Protein AF-A0A938YTW8-F1 (afdb_monomer)

Secondary structure (DSSP, 8-state):
------EEEEEETTEEEEEETTEEEEEEEPPTT-PPPTT----SS-----TT-----------------SS---HHHHHHTTSPPSEEEEE--EEE-TTS-EEE---EEEEE------EEEEEES-SS-EE-TT-EEEEEEEEE-TT-PPPEEEEEEEE--EEEEEE--TTS-TTT-TT-EEEEEB---EEEEGGG-SSSS-EEEEE--SSSEEEEEEEEEESEEEEEEEEEES---TT-B-SEEEEESTT-EEEE---GGGEEE---TT-SS---EEE-SSPPPTT-EEEEEEEEETTTTEEEEEEE-TT--EEEEEEPPPP---PPEEEEEEEEESSS-EEEEEEEEEEE----------S-TTSPPPEES-SS-SS-EEEEEEEE-----S-EEEEEEEEE-SS-EEEEE-SSPEEE--SSEEEE-TTPPPPP--S---HHHHHHHHHHHHHHHHHTPPPPPHHHHHHHHHTT--GGGTT-SSPPHHHHHHHHHT--TT-S-TT-TT-TTTTSTT--TT-S---EEEEEETTSTTHHHHHHHHHHHHHH---BSS-TTS--PBPSS-S--EEEESTT-TT-EEEEEEEEESS-SSS-TTT-TT----EEEEEEEEE-SS--STTSEEEEEHHHIIIII---B--SSTTTTEEEEEE-PPPPPTT---TTS-------EEEPPPPP-HHHHHHTT---SS--------TT--S---------PPP-SGGGSS-TTGGG-HHHHHHHTTPEE---EEEEETTTS--EEEEEEEETTEEEEEEEEETTT--EEEEEEEEEEE-SSSS-HHHHHHHHHHHHS----TT--------S--EEEEEE-SSSS-S-TTSPEEEEEETTEEEEE-TTS-EEEE-TTS----EEEE--SPPTT-TT-SS----EEEE-TTTTS--EEEEEEEE---SS-SSB-TTSS-BGGG---EEEETTTEEEEPTT-EEETTTTEEEEEEEEE-

Nearest PDB structures (foldseek):
  7oa8-assembly1_A  TM=3.652E-01  e=2.921E-05  Streptococcus sanguinis
  6lvb-assembly1_A  TM=2.458E-01  e=1.118E-06  Paracoccus sp. SSG05
  8i59-assembly1_B  TM=2.626E-01  e=1.275E-05  Burkholderia sp.
  6lve-assembly1_A  TM=2.028E-01  e=1.782E-06  Paracoccus sp. SSG05
  6lvd-assembly1_C  TM=1.827E-01  e=3.239E-05  Paracoccus sp. SSG05

Sequence (981 aa):
LGEWHHIALVRYGPIIEFYLDCELDGIRTMPTSEKLEPDSEFRIGDRVDSDDGNQHKGWQGYIDAFSFRRYGMEHAEIREFCGLAYGDYFWEVEAEDSNGNSASSGIMNFRLQPNQAPTVHVLSPNEVEKFYFGQEVEINFYVEDPDDNQLTVDINLNKAAKLLFEDDFEDGNFYENPEWVVESQAGGPITIMRSAAKDGEYGLRFEGDGEGYSRIYTPIFTPYVDVFASIKTNNASDDLGGALQLRGDGSLVFGELDMHEGYFKYLCRDNPVGPKLLPLDTLPEDNKWYTFRIRYNEWVGYIEYYLYDENGFLLESHKTPKIYSRLPVDAVRLEMNRSGAEVSWDNIRVFEITDSVEVLDHTSTDSPIIECEDYDFSDLTECSFNWVVPGLVGNDFNITVQAADEVNVASDTSDEFFEITWPGFSLHLADVPVYIKEASFLSGAASIKMVTGYIRESVGYPTKTQYDLDLYARDYLLPANEGSLELDPAAIDAGLGHFDPYDLIVNDQFDEYDSLPDGNPYQGYNFSVESFSYADENALNNYMLEIAKWILYPVRKQAWWLDGELVERPNTPSIIPLYGSYGHWAVVNGFVADASPVPDPLENPWETVPVTIYGFWITDPADNGVGQHVYVTADDARSTYFRPVESPDMYCNKYVVISEPPALPPDGSLEGIDIMKSASVKIAEAEPDVANLEFVGIESAEEPAIKAIPDGVIGAAPEISTSGNEKQGWTDLVPVSLAYDQKAVSAFEQAEMSEPLLVQDLGMGQDYYLVPFERSSLTTGVIMLDAEDGHFRQASWLSVPEEFPQVSSDSAIALASESLSPEPTEGLSLEFGLAGNTEASLAWEFGEYSDSPFKPYWVIETGDGSWIATQDGKLYEISESSMSGAEIMEVEGVPPESAGFSNLGRYFEVISPDLDSGSFTAALTFFYSDSNNDGIVDGTAISEEELKAYYFDEALGWVALPNQEVDKEANAIRAVVEGFS

Structure (mmCIF, N/CA/C/O backbone):
data_AF-A0A938YTW8-F1
#
_entry.id   AF-A0A938YTW8-F1
#
loop_
_atom_site.group_PDB
_atom_site.id
_atom_site.type_symbol
_atom_site.label_atom_id
_atom_site.label_alt_id
_atom_site.label_comp_id
_atom_site.label_asym_id
_atom_site.label_entity_id
_atom_site.label_seq_id
_atom_site.pdbx_PDB_ins_code
_atom_site.Cartn_x
_atom_site.Cartn_y
_atom_site.Cartn_z
_atom_site.occupancy
_atom_site.B_iso_or_equiv
_atom_site.auth_seq_id
_atom_site.auth_comp_id
_atom_site.auth_asym_id
_atom_site.auth_atom_id
_atom_site.pdbx_PDB_model_num
ATOM 1 N N . LEU A 1 1 ? 59.109 -7.038 19.654 1.00 50.66 1 LEU A N 1
ATOM 2 C CA . LEU A 1 1 ? 59.690 -6.815 21.011 1.00 50.66 1 LEU A CA 1
ATOM 3 C C . LEU A 1 1 ? 58.630 -7.191 22.036 1.00 50.66 1 LEU A C 1
ATOM 5 O O . LEU A 1 1 ? 57.746 -6.387 22.301 1.00 50.66 1 LEU A O 1
ATOM 9 N N . GLY A 1 2 ? 58.703 -8.425 22.537 1.00 55.72 2 GLY A N 1
ATOM 10 C CA . GLY A 1 2 ? 57.664 -9.064 23.357 1.00 55.72 2 GLY A CA 1
ATOM 11 C C . GLY A 1 2 ? 57.545 -10.578 23.123 1.00 55.72 2 GLY A C 1
ATOM 12 O O . GLY A 1 2 ? 56.889 -11.247 23.907 1.00 55.72 2 GLY A O 1
ATOM 13 N N . GLU A 1 3 ? 58.202 -11.105 22.087 1.00 62.78 3 GLU A N 1
ATOM 14 C CA . GLU A 1 3 ? 58.143 -12.514 21.684 1.00 62.78 3 GLU A CA 1
ATOM 15 C C . GLU A 1 3 ? 59.284 -13.350 22.279 1.00 62.78 3 GLU A C 1
ATOM 17 O O . GLU A 1 3 ? 60.360 -12.833 22.610 1.00 62.78 3 GLU A O 1
ATOM 22 N N . TRP A 1 4 ? 59.028 -14.652 22.421 1.00 70.00 4 TRP A N 1
ATOM 23 C CA . TRP A 1 4 ? 60.027 -15.649 22.790 1.00 70.00 4 TRP A CA 1
ATOM 24 C C . TRP A 1 4 ? 60.760 -16.131 21.545 1.00 70.00 4 TRP A C 1
ATOM 26 O O . TRP A 1 4 ? 60.129 -16.452 20.546 1.00 70.00 4 TRP A O 1
ATOM 36 N N . HIS A 1 5 ? 62.085 -16.225 21.638 1.00 73.56 5 HIS A N 1
ATOM 37 C CA . HIS A 1 5 ? 62.930 -16.676 20.536 1.00 73.56 5 HIS A CA 1
ATOM 38 C C . HIS A 1 5 ? 63.802 -17.857 20.962 1.00 73.56 5 HIS A C 1
ATOM 40 O O . HIS A 1 5 ? 64.310 -17.897 22.090 1.00 73.56 5 HIS A O 1
ATOM 46 N N . HIS A 1 6 ? 64.038 -18.783 20.036 1.00 73.12 6 HIS A N 1
ATOM 47 C CA . HIS A 1 6 ? 64.977 -19.888 20.195 1.00 73.12 6 HIS A CA 1
ATOM 48 C C . HIS A 1 6 ? 66.343 -19.495 19.639 1.00 73.12 6 HIS A C 1
ATOM 50 O O . HIS A 1 6 ? 66.475 -19.097 18.489 1.00 73.12 6 HIS A O 1
ATOM 56 N N . ILE A 1 7 ? 67.398 -19.624 20.444 1.00 76.50 7 ILE A N 1
ATOM 57 C CA . ILE A 1 7 ? 68.755 -19.256 20.025 1.00 76.50 7 ILE A CA 1
ATOM 58 C C . ILE A 1 7 ? 69.679 -20.462 20.168 1.00 76.50 7 ILE A C 1
ATOM 60 O O . ILE A 1 7 ? 69.801 -21.029 21.257 1.00 76.50 7 ILE A O 1
ATOM 64 N N . ALA A 1 8 ? 70.388 -20.820 19.095 1.00 79.25 8 ALA A N 1
ATOM 65 C CA . ALA A 1 8 ? 71.398 -21.876 19.109 1.00 79.25 8 ALA A CA 1
ATOM 66 C C . ALA A 1 8 ? 72.751 -21.402 18.554 1.00 79.25 8 ALA A C 1
ATOM 68 O O . ALA A 1 8 ? 72.852 -20.584 17.647 1.00 79.25 8 ALA A O 1
ATOM 69 N N . LEU A 1 9 ? 73.836 -21.922 19.128 1.00 79.00 9 LEU A N 1
ATOM 70 C CA . LEU A 1 9 ? 75.214 -21.609 18.747 1.00 79.00 9 LEU A CA 1
ATOM 71 C C . LEU A 1 9 ? 75.982 -22.910 18.566 1.00 79.00 9 LEU A C 1
ATOM 73 O O . LEU A 1 9 ? 76.151 -23.669 19.524 1.00 79.00 9 LEU A O 1
ATOM 77 N N . VAL A 1 10 ? 76.488 -23.156 17.361 1.00 79.75 10 VAL A N 1
ATOM 78 C CA . VAL A 1 10 ? 77.169 -24.412 17.032 1.00 79.75 10 VAL A CA 1
ATOM 79 C C . VAL A 1 10 ? 78.565 -24.136 16.505 1.00 79.75 10 VAL A C 1
ATOM 81 O O . VAL A 1 10 ? 78.788 -23.244 15.695 1.00 79.75 10 VAL A O 1
ATOM 84 N N . ARG A 1 11 ? 79.555 -24.883 17.002 1.00 76.19 11 ARG A N 1
ATOM 85 C CA . ARG A 1 11 ? 80.960 -24.661 16.658 1.00 76.19 11 ARG A CA 1
ATOM 86 C C . ARG A 1 11 ? 81.578 -25.856 15.946 1.00 76.19 11 ARG A C 1
ATOM 88 O O . ARG A 1 11 ? 81.717 -26.932 16.525 1.00 76.19 11 ARG A O 1
ATOM 95 N N . TYR A 1 12 ? 82.126 -25.586 14.767 1.00 75.44 12 TYR A N 1
ATOM 96 C CA . TYR A 1 12 ? 82.857 -26.523 13.923 1.00 75.44 12 TYR A CA 1
ATOM 97 C C . TYR A 1 12 ? 84.298 -26.051 13.715 1.00 75.44 12 TYR A C 1
ATOM 99 O O . TYR A 1 12 ? 84.634 -25.325 12.780 1.00 75.44 12 TYR A O 1
ATOM 107 N N . GLY A 1 13 ? 85.194 -26.446 14.622 1.00 75.81 13 GLY A N 1
ATOM 108 C CA . GLY A 1 13 ? 86.604 -26.054 14.549 1.00 75.81 13 GLY A CA 1
ATOM 109 C C . GLY A 1 13 ? 86.794 -24.529 14.687 1.00 75.81 13 GLY A C 1
ATOM 110 O O . GLY A 1 13 ? 86.510 -23.991 15.766 1.00 75.81 13 GLY A O 1
ATOM 111 N N . PRO A 1 14 ? 87.324 -23.817 13.669 1.00 72.94 14 PRO A N 1
ATOM 112 C CA . PRO A 1 14 ? 87.429 -22.359 13.697 1.00 72.94 14 PRO A CA 1
ATOM 113 C C . PRO A 1 14 ? 86.109 -21.650 13.364 1.00 72.94 14 PRO A C 1
ATOM 115 O O . PRO A 1 14 ? 86.043 -20.437 13.526 1.00 72.94 14 PRO A O 1
ATOM 118 N N . ILE A 1 15 ? 85.083 -22.364 12.900 1.00 72.62 15 ILE A N 1
ATOM 119 C CA . ILE A 1 15 ? 83.804 -21.781 12.489 1.00 72.62 15 ILE A CA 1
ATOM 120 C C . ILE A 1 15 ? 82.812 -21.849 13.652 1.00 72.62 15 ILE A C 1
ATOM 122 O O . ILE A 1 15 ? 82.711 -22.877 14.321 1.00 72.62 15 ILE A O 1
ATOM 126 N N . ILE A 1 16 ? 82.104 -20.751 13.897 1.00 79.69 16 ILE A N 1
ATOM 127 C CA . ILE A 1 16 ? 80.934 -20.675 14.773 1.00 79.69 16 ILE A CA 1
ATOM 128 C C . ILE A 1 16 ? 79.746 -20.269 13.913 1.00 79.69 16 ILE A C 1
ATOM 130 O O . ILE A 1 16 ? 79.830 -19.308 13.154 1.00 79.69 16 ILE A O 1
ATOM 134 N N . GLU A 1 17 ? 78.660 -20.997 14.065 1.00 83.69 17 GLU A N 1
ATOM 135 C CA . GLU A 1 17 ? 77.375 -20.780 13.427 1.00 83.69 17 GLU A CA 1
ATOM 136 C C . GLU A 1 17 ? 76.372 -20.335 14.495 1.00 83.69 17 GLU A C 1
ATOM 138 O O . GLU A 1 17 ? 76.339 -20.896 15.594 1.00 83.69 17 GLU A O 1
ATOM 143 N N . PHE A 1 18 ? 75.602 -19.298 14.193 1.00 80.75 18 PHE A N 1
ATOM 144 C CA . PHE A 1 18 ? 74.582 -18.711 15.048 1.00 80.75 18 PHE A CA 1
ATOM 145 C C . PHE A 1 18 ? 73.222 -18.935 14.414 1.00 80.75 18 PHE A C 1
ATOM 147 O O . PHE A 1 18 ? 73.052 -18.678 13.226 1.00 80.75 18 PHE A O 1
ATOM 154 N N . TYR A 1 19 ? 72.289 -19.414 15.221 1.00 80.62 19 TYR A N 1
ATOM 155 C CA . TYR A 1 19 ? 70.944 -19.751 14.818 1.00 80.62 19 TYR A CA 1
ATOM 156 C C . TYR A 1 19 ? 69.947 -18.954 15.657 1.00 80.62 19 TYR A C 1
ATOM 158 O O . TYR A 1 19 ? 70.053 -18.963 16.889 1.00 80.62 19 TYR A O 1
ATOM 166 N N . LEU A 1 20 ? 68.989 -18.307 14.999 1.00 78.94 20 LEU A N 1
ATOM 167 C CA . LEU A 1 20 ? 67.863 -17.604 15.610 1.00 78.94 20 LEU A CA 1
ATOM 168 C C . LEU A 1 20 ? 66.577 -18.206 15.047 1.00 78.94 20 LEU A C 1
ATOM 170 O O . LEU A 1 20 ? 66.474 -18.400 13.841 1.00 78.94 20 LEU A O 1
ATOM 174 N N . ASP A 1 21 ? 65.668 -18.601 15.932 1.00 75.75 21 ASP A N 1
ATOM 175 C CA . ASP A 1 21 ? 64.452 -19.360 15.622 1.00 75.75 21 ASP A CA 1
ATOM 176 C C . ASP A 1 21 ? 64.725 -20.555 14.701 1.00 75.75 21 ASP A C 1
ATOM 178 O O . ASP A 1 21 ? 63.935 -20.967 13.861 1.00 75.75 21 ASP A O 1
ATOM 182 N N . CYS A 1 22 ? 65.899 -21.148 14.939 1.00 75.62 22 CYS A N 1
ATOM 183 C CA . CYS A 1 22 ? 66.367 -22.397 14.349 1.00 75.62 22 CYS A CA 1
ATOM 184 C C . CYS A 1 22 ? 66.718 -22.288 12.858 1.00 75.62 22 CYS A C 1
ATOM 186 O O . CYS A 1 22 ? 67.053 -23.284 12.209 1.00 75.62 22 CYS A O 1
ATOM 188 N N . GLU A 1 23 ? 66.814 -21.053 12.365 1.00 75.44 23 GLU A N 1
ATOM 189 C CA . GLU A 1 23 ? 67.461 -20.701 11.111 1.00 75.44 23 GLU A CA 1
ATOM 190 C C . GLU A 1 23 ? 68.888 -20.216 11.340 1.00 75.44 23 GLU A C 1
ATOM 192 O O . GLU A 1 23 ? 69.189 -19.562 12.334 1.00 75.44 23 GLU A O 1
ATOM 197 N N . LEU A 1 24 ? 69.789 -20.552 10.413 1.00 78.81 24 LEU A N 1
ATOM 198 C CA . LEU A 1 24 ? 71.186 -20.131 10.476 1.00 78.81 24 LEU A CA 1
ATOM 199 C C . LEU A 1 24 ? 71.289 -18.642 10.137 1.00 78.81 24 LEU A C 1
ATOM 201 O O . LEU A 1 24 ? 71.421 -18.262 8.978 1.00 78.81 24 LEU A O 1
ATOM 205 N N . ASP A 1 25 ? 71.272 -17.821 11.172 1.00 81.38 25 ASP A N 1
ATOM 206 C CA . ASP A 1 25 ? 71.318 -16.366 11.085 1.00 81.38 25 ASP A CA 1
ATOM 207 C C . ASP A 1 25 ? 72.744 -15.835 10.816 1.00 81.38 25 ASP A C 1
ATOM 209 O O . ASP A 1 25 ? 72.941 -14.770 10.229 1.00 81.38 25 ASP A O 1
ATOM 213 N N . GLY A 1 26 ? 73.798 -16.597 11.142 1.00 81.50 26 GLY A N 1
ATOM 214 C CA . GLY A 1 26 ? 75.149 -16.175 10.764 1.00 81.50 26 GLY A CA 1
ATOM 215 C C . GLY A 1 26 ? 76.265 -17.193 10.943 1.00 81.50 26 GLY A C 1
ATOM 216 O O . GLY A 1 26 ? 76.226 -18.064 11.803 1.00 81.50 26 GLY A O 1
ATOM 217 N N . ILE A 1 27 ? 77.331 -17.040 10.152 1.00 79.75 27 ILE A N 1
ATOM 218 C CA . ILE A 1 27 ? 78.549 -17.858 10.239 1.00 79.75 27 ILE A CA 1
ATOM 219 C C . ILE A 1 27 ? 79.762 -16.955 10.454 1.00 79.75 27 ILE A C 1
ATOM 221 O O . ILE A 1 27 ? 79.996 -16.005 9.706 1.00 79.75 27 ILE A O 1
ATOM 225 N N . ARG A 1 28 ? 80.605 -17.278 11.437 1.00 76.25 28 ARG A N 1
ATOM 226 C CA . ARG A 1 28 ? 81.841 -16.547 11.730 1.00 76.25 28 ARG A CA 1
ATOM 227 C C . ARG A 1 28 ? 83.038 -17.485 11.797 1.00 76.25 28 ARG A C 1
ATOM 229 O O . ARG A 1 28 ? 83.048 -18.449 12.553 1.00 76.25 28 ARG A O 1
ATOM 236 N N . THR A 1 29 ? 84.087 -17.172 11.036 1.00 69.44 29 THR A N 1
ATOM 237 C CA . THR A 1 29 ? 85.343 -17.941 11.041 1.00 69.44 29 THR A CA 1
ATOM 238 C C . THR A 1 29 ? 86.401 -17.233 11.885 1.00 69.44 29 THR A C 1
ATOM 240 O O . THR A 1 29 ? 86.701 -16.062 11.658 1.00 69.44 29 THR A O 1
ATOM 243 N N . MET A 1 30 ? 86.990 -17.937 12.850 1.00 65.62 30 MET A N 1
ATOM 244 C CA . MET A 1 30 ? 88.043 -17.423 13.725 1.00 65.62 30 MET A CA 1
ATOM 245 C C . MET A 1 30 ? 89.448 -17.716 13.156 1.00 65.62 30 MET A C 1
ATOM 247 O O . MET A 1 30 ? 89.683 -18.816 12.647 1.00 65.62 30 MET A O 1
ATOM 251 N N . PRO A 1 31 ? 90.413 -16.777 13.240 1.00 58.19 31 PRO A N 1
ATOM 252 C CA . PRO A 1 31 ? 91.774 -16.981 12.740 1.00 58.19 31 PRO A CA 1
ATOM 253 C C . PRO A 1 31 ? 92.487 -18.146 13.448 1.00 58.19 31 PRO A C 1
ATOM 255 O O . PRO A 1 31 ? 92.555 -18.212 14.671 1.00 58.19 31 PRO A O 1
ATOM 258 N N . THR A 1 32 ? 93.076 -19.064 12.682 1.00 55.75 32 THR A N 1
ATOM 259 C CA . THR A 1 32 ? 93.592 -20.361 13.169 1.00 55.75 32 THR A CA 1
ATOM 260 C C . THR A 1 32 ? 94.847 -20.305 14.051 1.00 55.75 32 THR A C 1
ATOM 262 O O . THR A 1 32 ? 95.304 -21.351 14.513 1.00 55.75 32 THR A O 1
ATOM 265 N N . SER A 1 33 ? 95.453 -19.136 14.270 1.00 52.72 33 SER A N 1
ATOM 266 C CA . SER A 1 33 ? 96.688 -19.015 15.062 1.00 52.72 33 SER A CA 1
ATOM 267 C C . SER A 1 33 ? 96.473 -18.743 16.548 1.00 52.72 33 SER A C 1
ATOM 269 O O . SER A 1 33 ? 97.432 -18.852 17.309 1.00 52.72 33 SER A O 1
ATOM 271 N N . GLU A 1 34 ? 95.254 -18.447 16.988 1.00 54.00 34 GLU A N 1
ATOM 272 C CA . GLU A 1 34 ? 94.961 -18.295 18.411 1.00 54.00 34 GLU A CA 1
ATOM 273 C C . GLU A 1 34 ? 94.248 -19.549 18.910 1.00 54.00 34 GLU A C 1
ATOM 275 O O . GLU A 1 34 ? 93.067 -19.790 18.664 1.00 54.00 34 GLU A O 1
ATOM 280 N N . LYS A 1 35 ? 95.000 -20.398 19.619 1.00 55.09 35 LYS A N 1
ATOM 281 C CA . LYS A 1 35 ? 94.372 -21.313 20.570 1.00 55.09 35 LYS A CA 1
ATOM 282 C C . LYS A 1 35 ? 93.615 -20.435 21.558 1.00 55.09 35 LYS A C 1
ATOM 284 O O . LYS A 1 35 ? 94.252 -19.641 22.240 1.00 55.09 35 LYS A O 1
ATOM 289 N N . LEU A 1 36 ? 92.296 -20.602 21.619 1.00 54.94 36 LEU A N 1
ATOM 290 C CA . LEU A 1 36 ? 91.480 -20.028 22.685 1.00 54.94 36 LEU A CA 1
ATOM 291 C C . LEU A 1 36 ? 92.138 -20.354 24.016 1.00 54.94 36 LEU A C 1
ATOM 293 O O . LEU A 1 36 ? 92.385 -21.529 24.318 1.00 54.94 36 LEU A O 1
ATOM 297 N N . GLU A 1 37 ? 92.470 -19.311 24.766 1.00 54.31 37 GLU A N 1
ATOM 298 C CA . GLU A 1 37 ? 92.969 -19.509 26.110 1.00 54.31 37 GLU A CA 1
ATOM 299 C C . GLU A 1 37 ? 91.884 -20.222 26.934 1.00 54.31 37 GLU A C 1
ATOM 301 O O . GLU A 1 37 ? 90.688 -19.987 26.708 1.00 54.31 37 GLU A O 1
ATOM 306 N N . PRO A 1 38 ? 92.270 -21.106 27.873 1.00 51.38 38 PRO A N 1
ATOM 307 C CA . PRO A 1 38 ? 91.340 -21.846 28.735 1.00 51.38 38 PRO A CA 1
ATOM 308 C C . PRO A 1 38 ? 90.372 -20.962 29.538 1.00 51.38 38 PRO A C 1
ATOM 310 O O . PRO A 1 38 ? 89.421 -21.482 30.114 1.00 51.38 38 PRO A O 1
ATOM 313 N N . ASP A 1 39 ? 90.603 -19.649 29.533 1.00 53.25 39 ASP A N 1
ATOM 314 C CA . ASP A 1 39 ? 89.921 -18.642 30.338 1.00 53.25 39 ASP A CA 1
ATOM 315 C C . ASP A 1 39 ? 88.866 -17.852 29.523 1.00 53.25 39 ASP A C 1
ATOM 317 O O . ASP A 1 39 ? 88.388 -16.806 29.956 1.00 53.25 39 ASP A O 1
ATOM 321 N N . SER A 1 40 ? 88.494 -18.332 28.328 1.00 55.22 40 SER A N 1
ATOM 322 C CA . SER A 1 40 ? 87.471 -17.702 27.476 1.00 55.22 40 SER A CA 1
ATOM 323 C C . SER A 1 40 ? 86.054 -17.987 28.011 1.00 55.22 40 SER A C 1
ATOM 325 O O . SER A 1 40 ? 85.611 -19.135 28.000 1.00 55.22 40 SER A O 1
ATOM 327 N N . GLU A 1 41 ? 85.333 -16.956 28.462 1.00 56.97 41 GLU A N 1
ATOM 328 C CA . GLU A 1 41 ? 83.994 -17.052 29.071 1.00 56.97 41 GLU A CA 1
ATOM 329 C C . GLU A 1 41 ? 82.875 -16.740 28.055 1.00 56.97 41 GLU A C 1
ATOM 331 O O . GLU A 1 41 ? 82.969 -15.772 27.301 1.00 56.97 41 GLU A O 1
ATOM 336 N N . PHE A 1 42 ? 81.804 -17.544 28.035 1.00 58.75 42 PHE A N 1
ATOM 337 C CA . PHE A 1 42 ? 80.583 -17.269 27.266 1.00 58.75 42 PHE A CA 1
ATOM 338 C C . PHE A 1 42 ? 79.554 -16.586 28.176 1.00 58.75 42 PHE A C 1
ATOM 340 O O . PHE A 1 42 ? 79.231 -17.125 29.234 1.00 58.75 42 PHE A O 1
ATOM 347 N N . ARG A 1 43 ? 79.054 -15.406 27.789 1.00 62.22 43 ARG A N 1
ATOM 348 C CA . ARG A 1 43 ? 78.139 -14.585 28.601 1.00 62.22 43 ARG A CA 1
ATOM 349 C C . ARG A 1 43 ? 76.872 -14.241 27.811 1.00 62.22 43 ARG A C 1
ATOM 351 O O . ARG A 1 43 ? 76.980 -13.779 26.678 1.00 62.22 43 ARG A O 1
ATOM 358 N N . ILE A 1 44 ? 75.700 -14.432 28.423 1.00 60.59 44 ILE A N 1
ATOM 359 C CA . ILE A 1 44 ? 74.390 -13.974 27.927 1.00 60.59 44 ILE A CA 1
ATOM 360 C C . ILE A 1 44 ? 73.838 -12.984 28.966 1.00 60.59 44 ILE A C 1
ATOM 362 O O . ILE A 1 44 ? 73.579 -13.377 30.100 1.00 60.59 44 ILE A O 1
ATOM 366 N N . GLY A 1 45 ? 73.700 -11.704 28.604 1.00 61.22 45 GLY A N 1
ATOM 367 C CA . GLY A 1 45 ? 73.394 -10.612 29.548 1.00 61.22 45 GLY A CA 1
ATOM 368 C C . GLY A 1 45 ? 74.635 -10.091 30.308 1.00 61.22 45 GLY A C 1
ATOM 369 O O . GLY A 1 45 ? 75.576 -10.838 30.558 1.00 61.22 45 GLY A O 1
ATOM 370 N N . ASP A 1 46 ? 74.692 -8.786 30.610 1.00 57.72 46 ASP A N 1
ATOM 371 C CA . ASP A 1 46 ? 75.949 -8.006 30.542 1.00 57.72 46 ASP A CA 1
ATOM 372 C C . ASP A 1 46 ? 76.643 -7.609 31.872 1.00 57.72 46 ASP A C 1
ATOM 374 O O . ASP A 1 46 ? 75.990 -7.344 32.886 1.00 57.72 46 ASP A O 1
ATOM 378 N N . ARG A 1 47 ? 77.978 -7.418 31.803 1.00 45.19 47 ARG A N 1
ATOM 379 C CA . ARG A 1 47 ? 78.640 -6.219 32.358 1.00 45.19 47 ARG A CA 1
ATOM 380 C C . ARG A 1 47 ? 80.031 -5.929 31.730 1.00 45.19 47 ARG A C 1
ATOM 382 O O . ARG A 1 47 ? 80.947 -6.736 31.904 1.00 45.19 47 ARG A O 1
ATOM 389 N N . VAL A 1 48 ? 80.157 -4.681 31.230 1.00 49.88 48 VAL A N 1
ATOM 390 C CA . VAL A 1 48 ? 81.301 -3.706 31.201 1.00 49.88 48 VAL A CA 1
ATOM 391 C C . VAL A 1 48 ? 82.565 -4.019 30.366 1.00 49.88 48 VAL A C 1
ATOM 393 O O . VAL A 1 48 ? 82.912 -5.173 30.174 1.00 49.88 48 VAL A O 1
ATOM 396 N N . ASP A 1 49 ? 83.336 -3.053 29.837 1.00 45.69 49 ASP A N 1
ATOM 397 C CA . ASP A 1 49 ? 83.612 -1.662 30.259 1.00 45.69 49 ASP A CA 1
ATOM 398 C C . ASP A 1 49 ? 83.642 -0.676 29.071 1.00 45.69 49 ASP A C 1
ATOM 400 O O . ASP A 1 49 ? 84.461 -0.817 28.163 1.00 45.69 49 ASP A O 1
ATOM 404 N N . SER A 1 50 ? 82.834 0.388 29.116 1.00 47.94 50 SER A N 1
ATOM 405 C CA . SER A 1 50 ? 83.200 1.652 28.472 1.00 47.94 50 SER A CA 1
ATOM 406 C C . SER A 1 50 ? 83.421 2.699 29.564 1.00 47.94 50 SER A C 1
ATOM 408 O O . SER A 1 50 ? 82.534 3.023 30.353 1.00 47.94 50 SER A O 1
ATOM 410 N N . ASP A 1 51 ? 84.642 3.228 29.625 1.00 55.00 51 ASP A N 1
ATOM 411 C CA . ASP A 1 51 ? 85.075 4.302 30.532 1.00 55.00 51 ASP A CA 1
ATOM 412 C C . ASP A 1 51 ? 84.355 5.653 30.276 1.00 55.00 51 ASP A C 1
ATOM 414 O O . ASP A 1 51 ? 84.783 6.701 30.763 1.00 55.00 51 ASP A O 1
ATOM 418 N N . ASP A 1 52 ? 83.280 5.674 29.483 1.00 58.78 52 ASP A N 1
ATOM 419 C CA . ASP A 1 52 ? 82.678 6.882 28.912 1.00 58.78 52 ASP A CA 1
ATOM 420 C C . ASP A 1 52 ? 81.405 7.372 29.622 1.00 58.78 52 ASP A C 1
ATOM 422 O O . ASP A 1 52 ? 80.880 8.430 29.279 1.00 58.78 52 ASP A O 1
ATOM 426 N N . GLY A 1 53 ? 80.936 6.682 30.665 1.00 55.62 53 GLY A N 1
ATOM 427 C CA . GLY A 1 53 ? 79.868 7.188 31.535 1.00 55.62 53 GLY A CA 1
ATOM 428 C C . GLY A 1 53 ? 78.474 7.260 30.895 1.00 55.62 53 GLY A C 1
ATOM 429 O O . GLY A 1 53 ? 77.552 7.763 31.541 1.00 55.62 53 GLY A O 1
ATOM 430 N N . ASN A 1 54 ? 78.282 6.724 29.687 1.00 48.97 54 ASN A N 1
ATOM 431 C CA . ASN A 1 54 ? 76.956 6.507 29.117 1.00 48.97 54 ASN A CA 1
ATOM 432 C C . ASN A 1 54 ? 76.430 5.138 29.565 1.00 48.97 54 ASN A C 1
ATOM 434 O O . ASN A 1 54 ? 76.947 4.092 29.184 1.00 48.97 54 ASN A O 1
ATOM 438 N N . GLN A 1 55 ? 75.386 5.135 30.395 1.00 50.19 55 GLN A N 1
ATOM 439 C CA . GLN A 1 55 ? 74.692 3.905 30.775 1.00 50.19 55 GLN A CA 1
ATOM 440 C C . GLN A 1 55 ? 73.931 3.343 29.567 1.00 50.19 55 GLN A C 1
ATOM 442 O O . GLN A 1 55 ? 72.800 3.749 29.297 1.00 50.19 55 GLN A O 1
ATOM 447 N N . HIS A 1 56 ? 74.523 2.391 28.851 1.00 53.31 56 HIS A N 1
ATOM 448 C CA . HIS A 1 56 ? 73.763 1.519 27.963 1.00 53.31 56 HIS A CA 1
ATOM 449 C C . HIS A 1 56 ? 72.995 0.499 28.812 1.00 53.31 56 HIS A C 1
ATOM 451 O O . HIS A 1 56 ? 73.555 -0.148 29.698 1.00 53.31 56 HIS A O 1
ATOM 457 N N . LYS A 1 57 ? 71.684 0.393 28.581 1.00 50.78 57 LYS A N 1
ATOM 458 C CA . LYS A 1 57 ? 70.839 -0.622 29.216 1.00 50.78 57 LYS A CA 1
ATOM 459 C C . LYS A 1 57 ? 71.236 -1.982 28.625 1.00 50.78 57 LYS A C 1
ATOM 461 O O . LYS A 1 57 ? 71.042 -2.184 27.432 1.00 50.78 57 LYS A O 1
ATOM 466 N N . GLY A 1 58 ? 71.831 -2.871 29.426 1.00 59.66 58 GLY A N 1
ATOM 467 C CA . GLY A 1 58 ? 72.117 -4.255 29.017 1.00 59.66 58 GLY A CA 1
ATOM 468 C C . GLY A 1 58 ? 70.844 -5.003 28.599 1.00 59.66 58 GLY A C 1
ATOM 469 O O . GLY A 1 58 ? 69.746 -4.501 28.835 1.00 59.66 58 GLY A O 1
ATOM 470 N N . TRP A 1 59 ? 70.985 -6.180 27.976 1.00 61.31 59 TRP A N 1
ATOM 471 C CA . TRP A 1 59 ? 69.850 -7.009 27.537 1.00 61.31 59 TRP A CA 1
ATOM 472 C C . TRP A 1 59 ? 68.786 -7.125 28.645 1.00 61.31 59 TRP A C 1
ATOM 474 O O . TRP A 1 59 ? 69.102 -7.529 29.764 1.00 61.31 59 TRP A O 1
ATOM 484 N N . GLN A 1 60 ? 67.551 -6.705 28.342 1.00 59.03 60 GLN A N 1
ATOM 485 C CA . GLN A 1 60 ? 66.426 -6.630 29.290 1.00 59.03 60 GLN A CA 1
ATOM 486 C C . GLN A 1 60 ? 65.351 -7.696 29.010 1.00 59.03 60 GLN A C 1
ATOM 488 O O . GLN A 1 60 ? 64.173 -7.446 29.247 1.00 59.03 60 GLN A O 1
ATOM 493 N N . GLY A 1 61 ? 65.738 -8.850 28.460 1.00 64.44 61 GLY A N 1
ATOM 494 C CA . GLY A 1 61 ? 64.827 -9.972 28.217 1.00 64.44 61 GLY A CA 1
ATOM 495 C C . GLY A 1 61 ? 64.810 -10.992 29.361 1.00 64.44 61 GLY A C 1
ATOM 496 O O . GLY A 1 61 ? 65.566 -10.879 30.329 1.00 64.44 61 GLY A O 1
ATOM 497 N N . TYR A 1 62 ? 63.953 -12.004 29.232 1.00 66.00 62 TYR A N 1
ATOM 498 C CA . TYR A 1 62 ? 63.880 -13.162 30.128 1.00 66.00 62 TYR A CA 1
ATOM 499 C C . TYR A 1 62 ? 64.421 -14.401 29.396 1.00 66.00 62 TYR A C 1
ATOM 501 O O . TYR A 1 62 ? 64.277 -14.501 28.181 1.00 66.00 62 TYR A O 1
ATOM 509 N N . ILE A 1 63 ? 65.105 -15.309 30.104 1.00 68.81 63 ILE A N 1
ATOM 510 C CA . ILE A 1 63 ? 65.541 -16.607 29.554 1.00 68.81 63 ILE A CA 1
ATOM 511 C C . ILE A 1 63 ? 64.659 -17.671 30.186 1.00 68.81 63 ILE A C 1
ATOM 513 O O . ILE A 1 63 ? 64.647 -17.776 31.412 1.00 68.81 63 ILE A O 1
ATOM 517 N N . ASP A 1 64 ? 63.970 -18.449 29.360 1.00 66.38 64 ASP A N 1
ATOM 518 C CA . ASP A 1 64 ? 63.133 -19.551 29.834 1.00 66.38 64 ASP A CA 1
ATOM 519 C C . ASP A 1 64 ? 63.934 -20.864 29.951 1.00 66.38 64 ASP A C 1
ATOM 521 O O . ASP A 1 64 ? 63.947 -21.504 31.001 1.00 66.38 64 ASP A O 1
ATOM 525 N N . ALA A 1 65 ? 64.730 -21.213 28.926 1.00 63.91 65 ALA A N 1
ATOM 526 C CA . ALA A 1 65 ? 65.536 -22.439 28.897 1.00 63.91 65 ALA A CA 1
ATOM 527 C C . ALA A 1 65 ? 66.957 -22.234 28.329 1.00 63.91 65 ALA A C 1
ATOM 529 O O . ALA A 1 65 ? 67.181 -21.421 27.435 1.00 63.91 65 ALA A O 1
ATOM 530 N N . PHE A 1 66 ? 67.942 -22.993 28.839 1.00 71.81 66 PHE A N 1
ATOM 531 C CA . PHE A 1 66 ? 69.340 -22.921 28.387 1.00 71.81 66 PHE A CA 1
ATOM 532 C C . PHE A 1 66 ? 70.084 -24.263 28.523 1.00 71.81 66 PHE A C 1
ATOM 534 O O . PHE A 1 66 ? 69.997 -24.922 29.560 1.00 71.81 66 PHE A O 1
ATOM 541 N N . SER A 1 67 ? 70.850 -24.678 27.501 1.00 66.94 67 SER A N 1
ATOM 542 C CA . SER A 1 67 ? 71.601 -25.947 27.519 1.00 66.94 67 SER A CA 1
ATOM 543 C C . SER A 1 67 ? 72.934 -25.897 26.755 1.00 66.94 67 SER A C 1
ATOM 545 O O . SER A 1 67 ? 73.102 -25.119 25.820 1.00 66.94 67 SER A O 1
ATOM 547 N N . PHE A 1 68 ? 73.888 -26.761 27.137 1.00 71.12 68 PHE A N 1
ATOM 548 C CA . PHE A 1 68 ? 75.155 -26.967 26.420 1.00 71.12 68 PHE A CA 1
ATOM 549 C C . PHE A 1 68 ? 75.338 -28.432 26.032 1.00 71.12 68 PHE A C 1
ATOM 551 O O . PHE A 1 68 ? 75.147 -29.332 26.853 1.00 71.12 68 PHE A O 1
ATOM 558 N N . ARG A 1 69 ? 75.809 -28.679 24.806 1.00 67.38 69 ARG A N 1
ATOM 559 C CA . ARG A 1 69 ? 76.103 -30.028 24.300 1.00 67.38 69 ARG A CA 1
ATOM 560 C C . ARG A 1 69 ? 77.536 -30.123 23.785 1.00 67.38 69 ARG A C 1
ATOM 562 O O . ARG A 1 69 ? 78.121 -29.144 23.331 1.00 67.38 69 ARG A O 1
ATOM 569 N N . ARG A 1 70 ? 78.134 -31.313 23.920 1.00 53.12 70 ARG A N 1
ATOM 570 C CA . ARG A 1 70 ? 79.569 -31.557 23.658 1.00 53.12 70 ARG A CA 1
ATOM 571 C C . ARG A 1 70 ? 79.851 -32.262 22.324 1.00 53.12 70 ARG A C 1
ATOM 573 O O . ARG A 1 70 ? 80.985 -32.677 22.090 1.00 53.12 70 ARG A O 1
ATOM 580 N N . TYR A 1 71 ? 78.843 -32.412 21.473 1.00 64.69 71 TYR A N 1
ATOM 581 C CA . TYR A 1 71 ? 78.960 -32.942 20.114 1.00 64.69 71 TYR A CA 1
ATOM 582 C C . TYR A 1 71 ? 78.367 -31.925 19.123 1.00 64.69 71 TYR A C 1
ATOM 584 O O . TYR A 1 71 ? 77.544 -31.105 19.524 1.00 64.69 71 TYR A O 1
ATOM 592 N N . GLY A 1 72 ? 78.847 -31.915 17.875 1.00 63.38 72 GLY A N 1
ATOM 593 C CA . GLY A 1 72 ? 78.308 -31.035 16.829 1.00 63.38 72 GLY A CA 1
ATOM 594 C C . GLY A 1 72 ? 76.933 -31.530 16.380 1.00 63.38 72 GLY A C 1
ATOM 595 O O . GLY A 1 72 ? 76.777 -32.738 16.233 1.00 63.38 72 GLY A O 1
ATOM 596 N N . MET A 1 73 ? 75.974 -30.616 16.225 1.00 68.50 73 MET A N 1
ATOM 597 C CA . MET A 1 73 ? 74.596 -30.901 15.798 1.00 68.50 73 MET A CA 1
ATOM 598 C C . MET A 1 73 ? 74.384 -30.382 14.378 1.00 68.50 73 MET A C 1
ATOM 600 O O . MET A 1 73 ? 74.610 -29.195 14.131 1.00 68.50 73 MET A O 1
ATOM 604 N N . GLU A 1 74 ? 73.985 -31.243 13.447 1.00 78.00 74 GLU A N 1
ATOM 605 C CA . GLU A 1 74 ? 73.787 -30.854 12.046 1.00 78.00 74 GLU A CA 1
ATOM 606 C C . GLU A 1 74 ? 72.579 -29.911 11.883 1.00 78.00 74 GLU A C 1
ATOM 608 O O . GLU A 1 74 ? 71.671 -29.894 12.710 1.00 78.00 74 GLU A O 1
ATOM 613 N N . HIS A 1 75 ? 72.549 -29.120 10.804 1.00 68.94 75 HIS A N 1
ATOM 614 C CA . HIS A 1 75 ? 71.505 -28.107 10.564 1.00 68.94 75 HIS A CA 1
ATOM 615 C C . HIS A 1 75 ? 70.074 -28.677 10.648 1.00 68.94 75 HIS A C 1
ATOM 617 O O . HIS A 1 75 ? 69.173 -28.025 11.167 1.00 68.94 75 HIS A O 1
ATOM 623 N N . ALA A 1 76 ? 69.870 -29.912 10.179 1.00 70.38 76 ALA A N 1
ATOM 624 C CA . ALA A 1 76 ? 68.581 -30.598 10.256 1.00 70.38 76 ALA A CA 1
ATOM 625 C C . ALA A 1 76 ? 68.189 -30.973 11.699 1.00 70.38 76 ALA A C 1
ATOM 627 O O . ALA A 1 76 ? 67.034 -30.808 12.074 1.00 70.38 76 ALA A O 1
ATOM 628 N N . GLU A 1 77 ? 69.153 -31.397 12.524 1.00 70.31 77 GLU A N 1
ATOM 629 C CA . GLU A 1 77 ? 68.919 -31.750 13.931 1.00 70.31 77 GLU A CA 1
ATOM 630 C C . GLU A 1 77 ? 68.582 -30.511 14.774 1.00 70.31 77 GLU A C 1
ATOM 632 O O . GLU A 1 77 ? 67.833 -30.612 15.737 1.00 70.31 77 GLU A O 1
ATOM 637 N N . ILE A 1 78 ? 69.110 -29.333 14.411 1.00 68.81 78 ILE A N 1
ATOM 638 C CA . ILE A 1 78 ? 68.792 -28.055 15.071 1.00 68.81 78 ILE A CA 1
ATOM 639 C C . ILE A 1 78 ? 67.358 -27.616 14.750 1.00 68.81 78 ILE A C 1
ATOM 641 O O . ILE A 1 78 ? 66.672 -27.138 15.647 1.00 68.81 78 ILE A O 1
ATOM 645 N N . ARG A 1 79 ? 66.885 -27.820 13.511 1.00 61.62 79 ARG A N 1
ATOM 646 C CA . ARG A 1 79 ? 65.479 -27.569 13.140 1.00 61.62 79 ARG A CA 1
ATOM 647 C C . ARG A 1 79 ? 64.514 -28.520 13.845 1.00 61.62 79 ARG A C 1
ATOM 649 O O . ARG A 1 79 ? 63.487 -28.078 14.341 1.00 61.62 79 ARG A O 1
ATOM 656 N N . GLU A 1 80 ? 64.857 -29.804 13.935 1.00 65.50 80 GLU A N 1
ATOM 657 C CA . GLU A 1 80 ? 64.038 -30.812 14.626 1.00 65.50 80 GLU A CA 1
ATOM 658 C C . GLU A 1 80 ? 63.965 -30.557 16.142 1.00 65.50 80 GLU A C 1
ATOM 660 O O . GLU A 1 80 ? 62.948 -30.818 16.773 1.00 65.50 80 GLU A O 1
ATOM 665 N N . PHE A 1 81 ? 65.011 -29.970 16.734 1.00 61.97 81 PHE A N 1
ATOM 666 C CA . PHE A 1 81 ? 65.041 -29.630 18.160 1.00 61.97 81 PHE A CA 1
ATOM 667 C C . PHE A 1 81 ? 64.073 -28.500 18.561 1.00 61.97 81 PHE A C 1
ATOM 669 O O . PHE A 1 81 ? 63.854 -28.296 19.755 1.00 61.97 81 PHE A O 1
ATOM 676 N N . CYS A 1 82 ? 63.514 -27.768 17.593 1.00 60.16 82 CYS A N 1
ATOM 677 C CA . CYS A 1 82 ? 62.663 -26.598 17.815 1.00 60.16 82 CYS A CA 1
ATOM 678 C C . CYS A 1 82 ? 61.183 -26.797 17.460 1.00 60.16 82 CYS A C 1
ATOM 680 O O . CYS A 1 82 ? 60.396 -25.878 17.664 1.00 60.16 82 CYS A O 1
ATOM 682 N N . GLY A 1 83 ? 60.787 -27.971 16.962 1.00 57.75 83 GLY A N 1
ATOM 683 C CA . GLY A 1 83 ? 59.386 -28.318 16.711 1.00 57.75 83 GLY A CA 1
ATOM 684 C C . GLY A 1 83 ? 58.990 -29.561 17.504 1.00 57.75 83 GLY A C 1
ATOM 685 O O . GLY A 1 83 ? 59.651 -30.592 17.405 1.00 57.75 83 GLY A O 1
ATOM 686 N N . LEU A 1 84 ? 57.916 -29.499 18.295 1.00 56.16 84 LEU A N 1
ATOM 687 C CA . LEU A 1 84 ? 57.279 -30.721 18.795 1.00 56.16 84 LEU A CA 1
ATOM 688 C C . LEU A 1 84 ? 56.603 -31.413 17.599 1.00 56.16 84 LEU A C 1
ATOM 690 O O . LEU A 1 84 ? 55.728 -30.831 16.969 1.00 56.16 84 LEU A O 1
ATOM 694 N N . ALA A 1 85 ? 57.032 -32.626 17.247 1.00 55.72 85 ALA A N 1
ATOM 695 C CA . ALA A 1 85 ? 56.393 -33.420 16.198 1.00 55.72 85 ALA A CA 1
ATOM 696 C C . ALA A 1 85 ? 55.104 -34.094 16.709 1.00 55.72 85 ALA A C 1
ATOM 698 O O . ALA A 1 85 ? 55.071 -34.598 17.825 1.00 55.72 85 ALA A O 1
ATOM 699 N N . TYR A 1 86 ? 54.055 -34.181 15.890 1.00 56.62 86 TYR A N 1
ATOM 700 C CA . TYR A 1 86 ? 52.806 -34.862 16.263 1.00 56.62 86 TYR A CA 1
ATOM 701 C C . TYR A 1 86 ? 53.049 -36.278 16.833 1.00 56.62 86 TYR A C 1
ATOM 703 O O . TYR A 1 86 ? 53.778 -37.080 16.239 1.00 56.62 86 TYR A O 1
ATOM 711 N N . GLY A 1 87 ? 52.463 -36.595 17.996 1.00 66.06 87 GLY A N 1
ATOM 712 C CA . GLY A 1 87 ? 52.703 -37.860 18.702 1.00 66.06 87 GLY A CA 1
ATOM 713 C C . GLY A 1 87 ? 52.308 -37.887 20.184 1.00 66.06 87 GLY A C 1
ATOM 714 O O . GLY A 1 87 ? 51.846 -36.896 20.745 1.00 66.06 87 GLY A O 1
ATOM 715 N N . ASP A 1 88 ? 52.482 -39.055 20.817 1.00 74.94 88 ASP A N 1
ATOM 716 C CA . ASP A 1 88 ? 52.257 -39.264 22.254 1.00 74.94 88 ASP A CA 1
ATOM 717 C C . ASP A 1 88 ? 53.467 -38.796 23.071 1.00 74.94 88 ASP A C 1
ATOM 719 O O . ASP A 1 88 ? 54.567 -39.347 22.965 1.00 74.94 88 ASP A O 1
ATOM 723 N N . TYR A 1 89 ? 53.245 -37.820 23.940 1.00 74.19 89 TYR A N 1
ATOM 724 C CA . TYR A 1 89 ? 54.231 -37.296 24.868 1.00 74.19 89 TYR A CA 1
ATOM 725 C C . TYR A 1 89 ? 53.955 -37.810 26.265 1.00 74.19 89 TYR A C 1
ATOM 727 O O . TYR A 1 89 ? 52.825 -37.793 26.740 1.00 74.19 89 TYR A O 1
ATOM 735 N N . PHE A 1 90 ? 55.013 -38.251 26.936 1.00 77.62 90 PHE A N 1
ATOM 736 C CA . PHE A 1 90 ? 54.958 -38.737 28.305 1.00 77.62 90 PHE A CA 1
ATOM 737 C C . PHE A 1 90 ? 55.849 -37.853 29.171 1.00 77.62 90 PHE A C 1
ATOM 739 O O . PHE A 1 9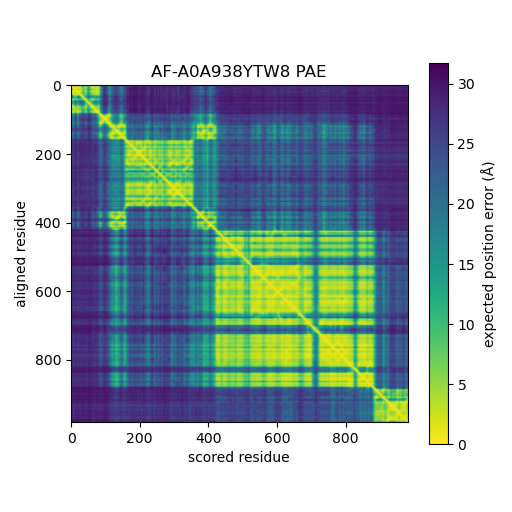0 ? 57.002 -37.603 28.814 1.00 77.62 90 PHE A O 1
ATOM 746 N N . TRP A 1 91 ? 55.342 -37.394 30.308 1.00 73.75 91 TRP A N 1
ATOM 747 C CA . TRP A 1 91 ? 56.095 -36.583 31.258 1.00 73.75 91 TRP A CA 1
ATOM 748 C C . TRP A 1 91 ? 55.925 -37.115 32.681 1.00 73.75 91 TRP A C 1
ATOM 750 O O . TRP A 1 91 ? 54.892 -37.666 33.047 1.00 73.75 91 TRP A O 1
ATOM 760 N N . GLU A 1 92 ? 56.972 -36.984 33.485 1.00 83.94 92 GLU A N 1
ATOM 761 C CA . GLU A 1 92 ? 57.023 -37.427 34.876 1.00 83.94 92 GLU A CA 1
ATOM 762 C C . GLU A 1 92 ? 57.826 -36.390 35.662 1.00 83.94 92 GLU A C 1
ATOM 764 O O . GLU A 1 92 ? 58.885 -35.947 35.214 1.00 83.94 92 GLU A O 1
ATOM 769 N N . VAL A 1 93 ? 57.322 -35.976 36.822 1.00 73.06 93 VAL A N 1
ATOM 770 C CA . VAL A 1 93 ? 58.008 -35.029 37.704 1.00 73.06 93 VAL A CA 1
ATOM 771 C C . VAL A 1 93 ? 58.577 -35.794 38.881 1.00 73.06 93 VAL A C 1
ATOM 773 O O . VAL A 1 93 ? 57.835 -36.254 39.747 1.00 73.06 93 VAL A O 1
ATOM 776 N N . GLU A 1 94 ? 59.902 -35.887 38.938 1.00 84.19 94 GLU A N 1
ATOM 777 C CA . GLU A 1 94 ? 60.622 -36.394 40.102 1.00 84.19 94 GLU A CA 1
ATOM 778 C C . GLU A 1 94 ? 61.121 -35.237 40.974 1.00 84.19 94 GLU A C 1
ATOM 780 O O . GLU A 1 94 ? 61.754 -34.294 40.499 1.00 84.19 94 GLU A O 1
ATOM 785 N N . ALA A 1 95 ? 60.862 -35.322 42.275 1.00 69.75 95 ALA A N 1
ATOM 786 C CA . ALA A 1 95 ? 61.379 -34.401 43.277 1.00 69.75 95 ALA A CA 1
ATOM 787 C C . ALA A 1 95 ? 62.272 -35.166 44.259 1.00 69.75 95 ALA A C 1
ATOM 789 O O . ALA A 1 95 ? 61.822 -36.140 44.862 1.00 69.75 95 ALA A O 1
ATOM 790 N N . GLU A 1 96 ? 63.517 -34.719 44.450 1.00 85.62 96 GLU A N 1
ATOM 791 C CA . GLU A 1 96 ? 64.474 -35.296 45.404 1.00 85.62 96 GLU A CA 1
ATOM 792 C C . GLU A 1 96 ? 64.836 -34.273 46.491 1.00 85.62 96 GLU A C 1
ATOM 794 O O . GLU A 1 96 ? 65.115 -33.106 46.205 1.00 85.62 96 GLU A O 1
ATOM 799 N N . ASP A 1 97 ? 64.814 -34.694 47.756 1.00 86.62 97 ASP A N 1
ATOM 800 C CA . ASP A 1 97 ? 65.222 -33.849 48.876 1.00 86.62 97 ASP A CA 1
ATOM 801 C C . ASP A 1 97 ? 66.748 -33.853 49.091 1.00 86.62 97 ASP A C 1
ATOM 803 O O . ASP A 1 97 ? 67.497 -34.677 48.570 1.00 86.62 97 ASP A O 1
ATOM 807 N N . SER A 1 98 ? 67.241 -32.938 49.929 1.00 74.75 98 SER A N 1
ATOM 808 C CA . SER A 1 98 ? 68.679 -32.808 50.206 1.00 74.75 98 SER A CA 1
ATOM 809 C C . SER A 1 98 ? 69.311 -34.008 50.931 1.00 74.75 98 SER A C 1
ATOM 811 O O . SER A 1 98 ? 70.524 -34.014 51.141 1.00 74.75 98 SER A O 1
ATOM 813 N N . ASN A 1 99 ? 68.512 -34.982 51.380 1.00 84.75 99 ASN A N 1
ATOM 814 C CA . ASN A 1 99 ? 68.975 -36.209 52.030 1.00 84.75 99 ASN A CA 1
ATOM 815 C C . ASN A 1 99 ? 68.969 -37.416 51.077 1.00 84.75 99 ASN A C 1
ATOM 817 O O . ASN A 1 99 ? 69.370 -38.504 51.497 1.00 84.75 99 ASN A O 1
ATOM 821 N N . GLY A 1 100 ? 68.542 -37.228 49.825 1.00 80.69 100 GLY A N 1
ATOM 822 C CA . GLY A 1 100 ? 68.494 -38.257 48.793 1.00 80.69 100 GLY A CA 1
ATOM 823 C C . GLY A 1 100 ? 67.199 -39.073 48.759 1.00 80.69 100 GLY A C 1
ATOM 824 O O . GLY A 1 100 ? 67.206 -40.196 48.255 1.00 80.69 100 GLY A O 1
ATOM 825 N N . ASN A 1 101 ? 66.101 -38.575 49.342 1.00 81.25 101 ASN A N 1
ATOM 826 C CA . ASN A 1 101 ? 64.785 -39.205 49.190 1.00 81.25 101 ASN A CA 1
ATOM 827 C C . ASN A 1 101 ? 64.078 -38.622 47.963 1.00 81.25 101 ASN A C 1
ATOM 829 O O . ASN A 1 101 ? 63.907 -37.405 47.908 1.00 81.25 101 ASN A O 1
ATOM 833 N N . SER A 1 102 ? 63.610 -39.464 47.038 1.00 86.94 102 SER A N 1
ATOM 834 C CA . SER A 1 102 ? 62.840 -39.030 45.866 1.00 86.94 102 SER A CA 1
ATOM 835 C C . SER A 1 102 ? 61.367 -39.458 45.909 1.00 86.94 102 SER A C 1
ATOM 837 O O . SER A 1 102 ? 61.008 -40.477 46.506 1.00 86.94 102 SER A O 1
ATOM 839 N N . ALA A 1 103 ? 60.506 -38.659 45.278 1.00 81.56 103 ALA A N 1
ATOM 840 C CA . ALA A 1 103 ? 59.107 -38.962 44.985 1.00 81.56 103 ALA A CA 1
ATOM 841 C C . ALA A 1 103 ? 58.789 -38.559 43.536 1.00 81.56 103 ALA A C 1
ATOM 843 O O . ALA A 1 103 ? 59.302 -37.549 43.063 1.00 81.56 103 ALA A O 1
ATOM 844 N N . SER A 1 104 ? 57.945 -39.333 42.851 1.00 88.00 104 SER A N 1
ATOM 845 C CA . SER A 1 104 ? 57.534 -39.085 41.464 1.00 88.00 104 SER A CA 1
ATOM 846 C C . SER A 1 104 ? 56.028 -38.809 41.366 1.00 88.00 104 SER A C 1
ATOM 848 O O . SER A 1 104 ? 55.246 -39.410 42.111 1.00 88.00 104 SER A O 1
ATOM 850 N N . SER A 1 105 ? 55.618 -37.939 40.435 1.00 81.50 105 SER A N 1
ATOM 851 C CA . SER A 1 105 ? 54.214 -37.715 40.057 1.00 81.50 105 SER A CA 1
ATOM 852 C C . SER A 1 105 ? 53.559 -38.912 39.357 1.00 81.50 105 SER A C 1
ATOM 854 O O . SER A 1 105 ? 52.340 -38.918 39.196 1.00 81.50 105 SER A O 1
ATOM 856 N N . GLY A 1 106 ? 54.342 -39.911 38.934 1.00 82.62 106 GLY A N 1
ATOM 857 C CA . GLY A 1 106 ? 53.931 -40.908 37.947 1.00 82.62 106 GLY A CA 1
ATOM 858 C C . GLY A 1 106 ? 53.975 -40.345 36.523 1.00 82.62 106 GLY A C 1
ATOM 859 O O . GLY A 1 106 ? 53.975 -39.127 36.328 1.00 82.62 106 GLY A O 1
ATOM 860 N N . ILE A 1 107 ? 54.031 -41.241 35.534 1.00 81.25 107 ILE A N 1
ATOM 861 C CA . ILE A 1 107 ? 54.052 -40.881 34.112 1.00 81.25 107 ILE A CA 1
ATOM 862 C C . ILE A 1 107 ? 52.650 -40.425 33.693 1.00 81.25 107 ILE A C 1
ATOM 864 O O . ILE A 1 107 ? 51.699 -41.205 33.757 1.00 81.25 107 ILE A O 1
ATOM 868 N N . MET A 1 108 ? 52.540 -39.180 33.248 1.00 76.38 108 MET A N 1
ATOM 869 C CA . MET A 1 108 ? 51.363 -38.609 32.597 1.00 76.38 108 MET A CA 1
ATOM 870 C C . MET A 1 108 ? 51.599 -38.542 31.091 1.00 76.38 108 MET A C 1
ATOM 872 O O . MET A 1 108 ? 52.747 -38.437 30.660 1.00 76.38 108 MET A O 1
ATOM 876 N N . ASN A 1 109 ? 50.540 -38.603 30.285 1.00 76.75 109 ASN A N 1
ATOM 877 C CA . ASN A 1 109 ? 50.646 -38.488 28.836 1.00 76.75 109 ASN A CA 1
ATOM 878 C C . ASN A 1 109 ? 49.686 -37.446 28.261 1.00 76.75 109 ASN A C 1
ATOM 880 O O . ASN A 1 109 ? 48.585 -37.268 28.771 1.00 76.75 109 ASN A O 1
ATOM 884 N N . PHE A 1 110 ? 50.110 -36.792 27.187 1.00 73.81 110 PHE A N 1
ATOM 885 C CA . PHE A 1 110 ? 49.261 -35.995 26.304 1.00 73.81 110 PHE A CA 1
ATOM 886 C C . PHE A 1 110 ? 49.672 -36.281 24.859 1.00 73.81 110 PHE A C 1
ATOM 888 O O . PHE A 1 110 ? 50.823 -36.639 24.607 1.00 73.81 110 PHE A O 1
ATOM 895 N N . ARG A 1 111 ? 48.746 -36.175 23.910 1.00 72.00 111 ARG A N 1
ATOM 896 C CA . ARG A 1 111 ? 49.023 -36.388 22.487 1.00 72.00 111 ARG A CA 1
ATOM 897 C C . ARG A 1 111 ? 48.902 -35.055 21.762 1.00 72.00 111 ARG A C 1
ATOM 899 O O . ARG A 1 111 ? 47.937 -34.340 21.982 1.00 72.00 111 ARG A O 1
ATOM 906 N N . LEU A 1 112 ? 49.874 -34.739 20.914 1.00 64.88 112 LEU A N 1
ATOM 907 C CA . LEU A 1 112 ? 49.776 -33.639 19.955 1.00 64.88 112 LEU A CA 1
ATOM 908 C C . LEU A 1 112 ? 49.310 -34.216 18.615 1.00 64.88 112 LEU A C 1
ATOM 910 O O . LEU A 1 112 ? 50.002 -35.071 18.054 1.00 64.88 112 LEU A O 1
ATOM 914 N N . GLN A 1 113 ? 48.146 -33.787 18.132 1.00 66.81 113 GLN A N 1
ATOM 915 C CA . GLN A 1 113 ? 47.578 -34.159 16.830 1.00 66.81 113 GLN A CA 1
ATOM 916 C C . GLN A 1 113 ? 47.670 -32.971 15.859 1.00 66.81 113 GLN A C 1
ATOM 918 O O . GLN A 1 113 ? 47.749 -31.833 16.320 1.00 66.81 113 GLN A O 1
ATOM 923 N N . PRO A 1 114 ? 47.771 -33.218 14.540 1.00 67.00 114 PRO A N 1
ATOM 924 C CA . PRO A 1 114 ? 47.623 -32.156 13.550 1.00 67.00 114 PRO A CA 1
ATOM 925 C C . PRO A 1 114 ? 46.201 -31.607 13.591 1.00 67.00 114 PRO A C 1
ATOM 927 O O . PRO A 1 114 ? 45.283 -32.417 13.640 1.00 67.00 114 PRO A O 1
ATOM 930 N N . ASN A 1 115 ? 46.068 -30.278 13.521 1.00 74.06 115 ASN A N 1
ATOM 931 C CA . ASN A 1 115 ? 44.768 -29.623 13.405 1.00 74.06 115 ASN A CA 1
ATOM 932 C C . ASN A 1 115 ? 44.079 -30.087 12.116 1.00 74.06 115 ASN A C 1
ATOM 934 O O . ASN A 1 115 ? 44.677 -30.039 11.033 1.00 74.06 115 ASN A O 1
ATOM 938 N N . GLN A 1 116 ? 42.853 -30.549 12.237 1.00 75.06 116 GLN A N 1
ATOM 939 C CA . GLN A 1 116 ? 41.960 -30.985 11.188 1.00 75.06 116 GLN A CA 1
ATOM 940 C C . GLN A 1 116 ? 40.891 -29.912 11.059 1.00 75.06 116 GLN A C 1
ATOM 942 O O . GLN A 1 116 ? 40.331 -29.472 12.049 1.00 75.06 116 GLN A O 1
ATOM 947 N N . ALA A 1 117 ? 40.643 -29.468 9.829 1.00 73.94 117 ALA A N 1
ATOM 948 C CA . ALA A 1 117 ? 39.574 -28.512 9.598 1.00 73.94 117 ALA A CA 1
ATOM 949 C C . ALA A 1 117 ? 38.221 -29.138 9.986 1.00 73.94 117 ALA A C 1
ATOM 951 O O . ALA A 1 117 ? 38.043 -30.345 9.759 1.00 73.94 117 ALA A O 1
ATOM 952 N N . PRO A 1 118 ? 37.270 -28.335 10.492 1.00 83.94 118 PRO A N 1
ATOM 953 C CA . PRO A 1 118 ? 35.910 -28.802 10.696 1.00 83.94 118 PRO A CA 1
ATOM 954 C C . PRO A 1 118 ? 35.285 -29.242 9.365 1.00 83.94 118 PRO A C 1
ATOM 956 O O . PRO A 1 118 ? 35.780 -28.949 8.273 1.00 83.94 118 PRO A O 1
ATOM 959 N N . THR A 1 119 ? 34.169 -29.951 9.440 1.00 83.00 119 THR A N 1
ATOM 960 C CA . THR A 1 119 ? 33.297 -30.215 8.294 1.00 83.00 119 THR A CA 1
ATOM 961 C C . THR A 1 119 ? 31.922 -29.645 8.586 1.00 83.00 119 THR A C 1
ATOM 963 O O . THR A 1 119 ? 31.462 -29.686 9.721 1.00 83.00 119 THR A O 1
ATOM 966 N N . VAL A 1 120 ? 31.285 -29.076 7.569 1.00 85.44 120 VAL A N 1
ATOM 967 C CA . VAL A 1 120 ? 29.941 -28.504 7.653 1.00 85.44 120 VAL A CA 1
ATOM 968 C C . VAL A 1 120 ? 29.133 -29.017 6.478 1.00 85.44 120 VAL A C 1
ATOM 970 O O . VAL A 1 120 ? 29.692 -29.220 5.401 1.00 85.44 120 VAL A O 1
ATOM 973 N N . HIS A 1 121 ? 27.849 -29.268 6.704 1.00 85.56 121 HIS A N 1
ATOM 974 C CA . HIS A 1 121 ? 26.943 -29.771 5.685 1.00 85.56 121 HIS A CA 1
ATOM 975 C C . HIS A 1 121 ? 25.537 -29.209 5.868 1.00 85.56 121 HIS A C 1
ATOM 977 O O . HIS A 1 121 ? 24.930 -29.402 6.923 1.00 85.56 121 HIS A O 1
ATOM 983 N N . VAL A 1 122 ? 25.001 -28.550 4.844 1.00 84.38 122 VAL A N 1
ATOM 984 C CA . VAL A 1 122 ? 23.632 -28.017 4.868 1.00 84.38 122 VAL A CA 1
ATOM 985 C C . VAL A 1 122 ? 22.645 -29.152 4.586 1.00 84.38 122 VAL A C 1
ATOM 987 O O . VAL A 1 122 ? 22.700 -29.804 3.549 1.00 84.38 122 VAL A O 1
ATOM 990 N N . LEU A 1 123 ? 21.743 -29.416 5.532 1.00 86.12 123 LEU A N 1
ATOM 991 C CA . LEU A 1 123 ? 20.720 -30.461 5.443 1.00 86.12 123 LEU A CA 1
ATOM 992 C C . LEU A 1 123 ? 19.416 -29.949 4.834 1.00 86.12 123 LEU A C 1
ATOM 994 O O . LEU A 1 123 ? 18.752 -30.707 4.135 1.00 86.12 123 LEU A O 1
ATOM 998 N N . SER A 1 124 ? 19.035 -28.707 5.126 1.00 82.56 124 SER A N 1
ATOM 999 C CA . SER A 1 124 ? 17.819 -28.059 4.631 1.00 82.56 124 SER A CA 1
ATOM 1000 C C . SER A 1 124 ? 18.028 -26.547 4.583 1.00 82.56 124 SER A C 1
ATOM 1002 O O . SER A 1 124 ? 18.576 -26.004 5.548 1.00 82.56 124 SER A O 1
ATOM 1004 N N . PRO A 1 125 ? 17.571 -25.856 3.526 1.00 77.62 125 PRO A N 1
ATOM 1005 C CA . PRO A 1 125 ? 16.937 -26.400 2.315 1.00 77.62 125 PRO A CA 1
ATOM 1006 C C . PRO A 1 125 ? 17.916 -27.164 1.409 1.00 77.62 125 PRO A C 1
ATOM 1008 O O . PRO A 1 125 ? 19.071 -26.762 1.269 1.00 77.62 125 PRO A O 1
ATOM 1011 N N . ASN A 1 126 ? 17.467 -28.269 0.798 1.00 69.44 126 ASN A N 1
ATOM 1012 C CA . ASN A 1 126 ? 18.303 -29.160 -0.031 1.00 69.44 126 ASN A CA 1
ATOM 1013 C C . ASN A 1 126 ? 17.690 -29.565 -1.393 1.00 69.44 126 ASN A C 1
ATOM 1015 O O . ASN A 1 126 ? 18.288 -30.356 -2.120 1.00 69.44 126 ASN A O 1
ATOM 1019 N N . GLU A 1 127 ? 16.532 -29.010 -1.755 1.00 71.44 127 GLU A N 1
ATOM 1020 C CA . GLU A 1 127 ? 15.886 -29.146 -3.070 1.00 71.44 127 GLU A CA 1
ATOM 1021 C C . GLU A 1 127 ? 15.486 -27.745 -3.587 1.00 71.44 127 GLU A C 1
ATOM 1023 O O . GLU A 1 127 ? 15.652 -26.756 -2.868 1.00 71.44 127 GLU A O 1
ATOM 1028 N N . VAL A 1 128 ? 14.929 -27.645 -4.806 1.00 62.44 128 VAL A N 1
ATOM 1029 C CA . VAL A 1 128 ? 14.220 -26.447 -5.323 1.00 62.44 128 VAL A CA 1
ATOM 1030 C C . VAL A 1 128 ? 12.956 -26.154 -4.495 1.00 62.44 128 VAL A C 1
ATOM 1032 O O . VAL A 1 128 ? 11.817 -26.234 -4.972 1.00 62.44 128 VAL A O 1
ATOM 1035 N N . GLU A 1 129 ? 13.146 -25.860 -3.217 1.00 68.50 129 GLU A N 1
ATOM 1036 C CA . GLU A 1 129 ? 12.105 -25.421 -2.311 1.00 68.50 129 GLU A CA 1
ATOM 1037 C C . GLU A 1 129 ? 11.745 -23.973 -2.646 1.00 68.50 129 GLU A C 1
ATOM 1039 O O . GLU A 1 129 ? 12.581 -23.151 -3.030 1.00 68.50 129 GLU A O 1
ATOM 1044 N N . LYS A 1 130 ? 10.449 -23.679 -2.574 1.00 63.06 130 LYS A N 1
ATOM 1045 C CA . LYS A 1 130 ? 9.918 -22.337 -2.781 1.00 63.06 130 LYS A CA 1
ATOM 1046 C C . LYS A 1 130 ? 9.578 -21.770 -1.419 1.00 63.06 130 LYS A C 1
ATOM 1048 O O . LYS A 1 130 ? 8.728 -22.333 -0.729 1.00 63.06 130 LYS A O 1
ATOM 1053 N N . PHE A 1 131 ? 10.223 -20.674 -1.055 1.00 64.81 131 PHE A N 1
ATOM 1054 C CA . PHE A 1 131 ? 9.943 -19.971 0.189 1.00 64.81 131 PHE A CA 1
ATOM 1055 C C . PHE A 1 131 ? 9.167 -18.697 -0.093 1.00 64.81 131 PHE A C 1
ATOM 1057 O O . PHE A 1 131 ? 9.390 -18.029 -1.100 1.00 64.81 131 PHE A O 1
ATOM 1064 N N . TYR A 1 132 ? 8.242 -18.356 0.790 1.00 60.38 132 TYR A N 1
ATOM 1065 C CA . TYR A 1 132 ? 7.489 -17.115 0.701 1.00 60.38 132 TYR A CA 1
ATOM 1066 C C . TYR A 1 132 ? 8.154 -16.039 1.554 1.00 60.38 132 TYR A C 1
ATOM 1068 O O . TYR A 1 132 ? 8.738 -16.327 2.596 1.00 60.38 132 TYR A O 1
ATOM 1076 N N . PHE A 1 133 ? 8.088 -14.779 1.126 1.00 56.34 133 PHE A N 1
ATOM 1077 C CA . PHE A 1 133 ? 8.543 -13.691 1.990 1.00 56.34 133 PHE A CA 1
ATOM 1078 C C . PHE A 1 133 ? 7.786 -13.706 3.327 1.00 56.34 133 PHE A C 1
ATOM 1080 O O . PHE A 1 133 ? 6.571 -13.911 3.345 1.00 56.34 133 PHE A O 1
ATOM 1087 N N . GLY A 1 134 ? 8.501 -13.453 4.428 1.00 51.38 134 GLY A N 1
ATOM 1088 C CA . GLY A 1 134 ? 7.943 -13.486 5.779 1.00 51.38 134 GLY A CA 1
ATOM 1089 C C . GLY A 1 134 ? 7.703 -14.898 6.314 1.00 51.38 134 GLY A C 1
ATOM 1090 O O . GLY A 1 134 ? 7.362 -15.043 7.482 1.00 51.38 134 GLY A O 1
ATOM 1091 N N . GLN A 1 135 ? 7.909 -15.939 5.500 1.00 65.62 135 GLN A N 1
ATOM 1092 C CA . GLN A 1 135 ? 7.931 -17.312 5.981 1.00 65.62 135 GLN A CA 1
ATOM 1093 C C . GLN A 1 135 ? 9.147 -17.508 6.894 1.00 65.62 135 GLN A C 1
ATOM 1095 O O . GLN A 1 135 ? 10.257 -17.084 6.565 1.00 65.62 135 GLN A O 1
ATOM 1100 N N . GLU A 1 136 ? 8.935 -18.176 8.025 1.00 71.94 136 GLU A N 1
ATOM 1101 C CA . GLU A 1 136 ? 10.021 -18.750 8.816 1.00 71.94 136 GLU A CA 1
ATOM 1102 C C . GLU A 1 136 ? 10.557 -19.994 8.102 1.00 71.94 136 GLU A C 1
ATOM 1104 O O . GLU A 1 136 ? 9.822 -20.942 7.813 1.00 71.94 136 GLU A O 1
ATOM 1109 N N . VAL A 1 137 ? 11.846 -19.967 7.782 1.00 75.19 137 VAL A N 1
ATOM 1110 C CA . VAL A 1 137 ? 12.586 -21.055 7.150 1.00 75.19 137 VAL A CA 1
ATOM 1111 C C . VAL A 1 137 ? 13.573 -21.598 8.163 1.00 75.19 137 VAL A C 1
ATOM 1113 O O . VAL A 1 137 ? 14.478 -20.891 8.605 1.00 75.19 137 VAL A O 1
ATOM 1116 N N . GLU A 1 138 ? 13.402 -22.863 8.520 1.00 85.69 138 GLU A N 1
ATOM 1117 C CA . GLU A 1 138 ? 14.343 -23.573 9.376 1.00 85.69 138 GLU A CA 1
ATOM 1118 C C . GLU A 1 138 ? 15.513 -24.088 8.523 1.00 85.69 138 GLU A C 1
ATOM 1120 O O . GLU A 1 138 ? 15.366 -24.988 7.688 1.00 85.69 138 GLU A O 1
ATOM 1125 N N . ILE A 1 139 ? 16.686 -23.485 8.716 1.00 85.38 139 ILE A N 1
ATOM 1126 C CA . ILE A 1 139 ? 17.943 -23.915 8.108 1.00 85.38 139 ILE A CA 1
ATOM 1127 C C . ILE A 1 139 ? 18.543 -24.985 9.010 1.00 85.38 139 ILE A C 1
ATOM 1129 O O . ILE A 1 139 ? 18.982 -24.684 10.119 1.00 85.38 139 ILE A O 1
ATOM 1133 N N . ASN A 1 140 ? 18.593 -26.220 8.521 1.00 88.88 140 ASN A N 1
ATOM 1134 C CA . ASN A 1 140 ? 19.203 -27.337 9.235 1.00 88.88 140 ASN A CA 1
ATOM 1135 C C . ASN A 1 140 ? 20.571 -27.636 8.628 1.00 88.88 140 ASN A C 1
ATOM 1137 O O . ASN A 1 140 ? 20.705 -27.712 7.406 1.00 88.88 140 ASN A O 1
ATOM 1141 N N . PHE A 1 141 ? 21.586 -27.834 9.459 1.00 89.31 141 PHE A N 1
ATOM 1142 C CA . PHE A 1 141 ? 22.937 -28.194 9.033 1.00 89.31 141 PHE A CA 1
ATOM 1143 C C . PHE A 1 141 ? 23.623 -29.034 10.110 1.00 89.31 141 PHE A C 1
ATOM 1145 O O . PHE A 1 141 ? 23.223 -28.996 11.268 1.00 89.31 141 PHE A O 1
ATOM 1152 N N . TYR A 1 142 ? 24.654 -29.796 9.750 1.00 89.38 142 TYR A N 1
ATOM 1153 C CA . TYR A 1 142 ? 25.527 -30.417 10.745 1.00 89.38 142 TYR A CA 1
ATOM 1154 C C . TYR A 1 142 ? 26.946 -29.886 10.649 1.00 89.38 142 TYR A C 1
ATOM 1156 O O . TYR A 1 142 ? 27.425 -29.541 9.565 1.00 89.38 142 TYR A O 1
ATOM 1164 N N . VAL A 1 143 ? 27.609 -29.842 11.799 1.00 86.19 143 VAL A N 1
ATOM 1165 C CA . VAL A 1 143 ? 29.018 -29.481 11.932 1.00 86.19 143 VAL A CA 1
ATOM 1166 C C . VAL A 1 143 ? 29.726 -30.580 12.721 1.00 86.19 143 VAL A C 1
ATOM 1168 O O . VAL A 1 143 ? 29.176 -31.109 13.684 1.00 86.19 143 VAL A O 1
ATOM 1171 N N . GLU A 1 144 ? 30.932 -30.948 12.298 1.00 85.19 144 GLU A N 1
ATOM 1172 C CA . GLU A 1 144 ? 31.803 -31.895 13.005 1.00 85.19 144 GLU A CA 1
ATOM 1173 C C . GLU A 1 144 ? 33.221 -31.318 13.049 1.00 85.19 144 GLU A C 1
ATOM 1175 O O . GLU A 1 144 ? 33.781 -30.997 11.995 1.00 85.19 144 GLU A O 1
ATOM 1180 N N . ASP A 1 145 ? 33.809 -31.216 14.243 1.00 83.00 145 ASP A N 1
ATOM 1181 C CA . ASP A 1 145 ? 35.232 -30.923 14.423 1.00 83.00 145 ASP A CA 1
ATOM 1182 C C . ASP A 1 145 ? 35.963 -32.159 14.974 1.00 83.00 145 ASP A C 1
ATOM 1184 O O . ASP A 1 145 ? 35.789 -32.529 16.139 1.00 83.00 145 ASP A O 1
ATOM 1188 N N . PRO A 1 146 ? 36.829 -32.802 14.169 1.00 80.12 146 PRO A N 1
ATOM 1189 C CA . PRO A 1 146 ? 37.588 -33.971 14.601 1.00 80.12 146 PRO A CA 1
ATOM 1190 C C . PRO A 1 146 ? 38.507 -33.740 15.813 1.00 80.12 146 PRO A C 1
ATOM 1192 O O . PRO A 1 146 ? 38.961 -34.727 16.409 1.00 80.12 146 PRO A O 1
ATOM 1195 N N . ASP A 1 147 ? 38.831 -32.485 16.137 1.00 79.81 147 ASP A N 1
ATOM 1196 C CA . ASP A 1 147 ? 39.780 -32.110 17.184 1.00 79.81 147 ASP A CA 1
ATOM 1197 C C . ASP A 1 147 ? 39.141 -31.400 18.394 1.00 79.81 147 ASP A C 1
ATOM 1199 O O . ASP A 1 147 ? 39.882 -31.000 19.301 1.00 79.81 147 ASP A O 1
ATOM 1203 N N . ASP A 1 148 ? 37.801 -31.328 18.465 1.00 76.00 148 ASP A N 1
ATOM 1204 C CA . ASP A 1 148 ? 37.045 -30.835 19.637 1.00 76.00 148 ASP A CA 1
ATOM 1205 C C . ASP A 1 148 ? 37.447 -29.390 20.013 1.00 76.00 148 ASP A C 1
ATOM 1207 O O . ASP A 1 148 ? 37.751 -29.063 21.168 1.00 76.00 148 ASP A O 1
ATOM 1211 N N . ASN A 1 149 ? 37.597 -28.516 19.008 1.00 77.56 149 ASN A N 1
ATOM 1212 C CA . ASN A 1 149 ? 37.870 -27.095 19.211 1.00 77.56 149 ASN A CA 1
ATOM 1213 C C . ASN A 1 149 ? 36.570 -26.292 19.270 1.00 77.56 149 ASN A C 1
ATOM 1215 O O . ASN A 1 149 ? 35.512 -26.685 18.789 1.00 77.56 149 ASN A O 1
ATOM 1219 N N . GLN A 1 150 ? 36.656 -25.113 19.886 1.00 77.81 150 GLN A N 1
ATOM 1220 C CA . GLN A 1 150 ? 35.533 -24.189 19.891 1.00 77.81 150 GLN A CA 1
ATOM 1221 C C . GLN A 1 150 ? 35.347 -23.617 18.482 1.00 77.81 150 GLN A C 1
ATOM 1223 O O . GLN A 1 150 ? 36.229 -22.918 17.981 1.00 77.81 150 GLN A O 1
ATOM 1228 N N . LEU A 1 151 ? 34.188 -23.877 17.880 1.00 76.94 151 LEU A N 1
ATOM 1229 C CA . LEU A 1 151 ? 33.853 -23.387 16.548 1.00 76.94 151 LEU A CA 1
ATOM 1230 C C . LEU A 1 151 ? 33.110 -22.051 16.595 1.00 76.94 151 LEU A C 1
ATOM 1232 O O . LEU A 1 151 ? 32.319 -21.777 17.500 1.00 76.94 151 LEU A O 1
ATOM 1236 N N . THR A 1 152 ? 33.347 -21.234 15.574 1.00 80.12 152 THR A N 1
ATOM 1237 C CA . THR A 1 152 ? 32.481 -20.110 15.199 1.00 80.12 152 THR A CA 1
ATOM 1238 C C . THR A 1 152 ? 31.706 -20.516 13.953 1.00 80.12 152 THR A C 1
ATOM 1240 O O . THR A 1 152 ? 32.322 -20.961 12.986 1.00 80.12 152 THR A O 1
ATOM 1243 N N . VAL A 1 153 ? 30.378 -20.398 13.977 1.00 77.19 153 VAL A N 1
ATOM 1244 C CA . VAL A 1 153 ? 29.518 -20.736 12.835 1.00 77.19 153 VAL A CA 1
ATOM 1245 C C . VAL A 1 153 ? 28.880 -19.464 12.288 1.00 77.19 153 VAL A C 1
ATOM 1247 O O . VAL A 1 153 ? 28.150 -18.789 13.009 1.00 77.19 153 VAL A O 1
ATOM 1250 N N . ASP A 1 154 ? 29.127 -19.178 11.012 1.00 77.88 154 ASP A N 1
ATOM 1251 C CA . ASP A 1 154 ? 28.580 -18.038 10.280 1.00 77.88 154 ASP A CA 1
ATOM 1252 C C . ASP A 1 154 ? 27.619 -18.528 9.188 1.00 77.88 154 ASP A C 1
ATOM 1254 O O . ASP A 1 154 ? 27.997 -19.307 8.309 1.00 77.88 154 ASP A O 1
ATOM 1258 N N . ILE A 1 155 ? 26.373 -18.048 9.200 1.00 75.50 155 ILE A N 1
ATOM 1259 C CA . ILE A 1 155 ? 25.377 -18.350 8.162 1.00 75.50 155 ILE A CA 1
ATOM 1260 C C . ILE A 1 155 ? 25.268 -17.146 7.226 1.00 75.50 155 ILE A C 1
ATOM 1262 O O . ILE A 1 155 ? 24.819 -16.072 7.617 1.00 75.50 155 ILE A O 1
ATOM 1266 N N . ASN A 1 156 ? 25.662 -17.332 5.969 1.00 72.50 156 ASN A N 1
ATOM 1267 C CA . ASN A 1 156 ? 25.633 -16.307 4.936 1.00 72.50 156 ASN A CA 1
ATOM 1268 C C . ASN A 1 156 ? 24.537 -16.604 3.911 1.00 72.50 156 ASN A C 1
ATOM 1270 O O . ASN A 1 156 ? 24.535 -17.649 3.261 1.00 72.50 156 ASN A O 1
ATOM 1274 N N . LEU A 1 157 ? 23.634 -15.646 3.721 1.00 64.44 157 LEU A N 1
ATOM 1275 C CA . LEU A 1 157 ? 22.592 -15.699 2.701 1.00 64.44 157 LEU A CA 1
ATOM 1276 C C . LEU A 1 157 ? 23.070 -14.948 1.468 1.00 64.44 157 LEU A C 1
ATOM 1278 O O . LEU A 1 157 ? 23.043 -13.717 1.406 1.00 64.44 157 LEU A O 1
ATOM 1282 N N . ASN A 1 158 ? 23.530 -15.696 0.476 1.00 59.91 158 ASN A N 1
ATOM 1283 C CA . ASN A 1 158 ? 24.045 -15.114 -0.746 1.00 59.91 158 ASN A CA 1
ATOM 1284 C C . ASN A 1 158 ? 22.937 -15.115 -1.795 1.00 59.91 158 ASN A C 1
ATOM 1286 O O . ASN A 1 158 ? 22.488 -16.166 -2.252 1.00 59.91 158 ASN A O 1
ATOM 1290 N N . LYS A 1 159 ? 22.514 -13.919 -2.212 1.00 57.72 159 LYS A N 1
ATOM 1291 C CA . LYS A 1 159 ? 21.758 -13.767 -3.455 1.00 57.72 159 LYS A CA 1
ATOM 1292 C C . LYS A 1 159 ? 22.619 -14.301 -4.593 1.00 57.72 159 LYS A C 1
ATOM 1294 O O . LYS A 1 159 ? 23.809 -13.973 -4.641 1.00 57.72 159 LYS A O 1
ATOM 1299 N N . ALA A 1 160 ? 22.056 -15.141 -5.461 1.00 52.44 160 ALA A N 1
ATOM 1300 C CA . ALA A 1 160 ? 22.812 -15.774 -6.531 1.00 52.44 160 ALA A CA 1
ATOM 1301 C C . ALA A 1 160 ? 23.504 -14.694 -7.371 1.00 52.44 160 ALA A C 1
ATOM 1303 O O . ALA A 1 160 ? 22.876 -13.936 -8.111 1.00 52.44 160 ALA A O 1
ATOM 1304 N N . ALA A 1 161 ? 24.823 -14.596 -7.221 1.00 56.56 161 ALA A N 1
ATOM 1305 C CA . ALA A 1 161 ? 25.639 -13.747 -8.058 1.00 56.56 161 ALA A CA 1
ATOM 1306 C C . ALA A 1 161 ? 25.562 -14.353 -9.461 1.00 56.56 161 ALA A C 1
ATOM 1308 O O . ALA A 1 161 ? 26.065 -15.455 -9.698 1.00 56.56 161 ALA A O 1
ATOM 1309 N N . LYS A 1 162 ? 24.871 -13.685 -10.387 1.00 69.75 162 LYS A N 1
ATOM 1310 C CA . LYS A 1 162 ? 24.725 -14.213 -11.741 1.00 69.75 162 LYS A CA 1
ATOM 1311 C C . LYS A 1 162 ? 26.089 -14.144 -12.402 1.00 69.75 162 LYS A C 1
ATOM 1313 O O . LYS A 1 162 ? 26.601 -13.054 -12.661 1.00 69.75 162 LYS A O 1
ATOM 1318 N N . LEU A 1 163 ? 26.687 -15.305 -12.649 1.00 77.00 163 LEU A N 1
ATOM 1319 C CA . LEU A 1 163 ? 27.941 -15.395 -13.377 1.00 77.00 163 LEU A CA 1
ATOM 1320 C C . LEU A 1 163 ? 27.710 -14.857 -14.791 1.00 77.00 163 LEU A C 1
ATOM 1322 O O . LEU A 1 163 ? 27.016 -15.471 -15.600 1.00 77.00 163 LEU A O 1
ATOM 1326 N N . LEU A 1 164 ? 28.246 -13.672 -15.063 1.00 77.50 164 LEU A N 1
ATOM 1327 C CA . LEU A 1 164 ? 28.188 -13.054 -16.381 1.00 77.50 164 LEU A CA 1
ATOM 1328 C C . LEU A 1 164 ? 29.249 -13.642 -17.301 1.00 77.50 164 LEU A C 1
ATOM 1330 O O . LEU A 1 164 ? 29.025 -13.743 -18.504 1.00 77.50 164 LEU A O 1
ATOM 1334 N N . PHE A 1 165 ? 30.410 -13.969 -16.734 1.00 83.75 165 PHE A N 1
ATOM 1335 C CA . PHE A 1 165 ? 31.578 -14.399 -17.482 1.00 83.75 165 PHE A CA 1
ATOM 1336 C C . PHE A 1 165 ? 32.560 -15.146 -16.569 1.00 83.75 165 PHE A C 1
ATOM 1338 O O . PHE A 1 165 ? 32.862 -14.670 -15.473 1.00 83.75 165 PHE A O 1
ATOM 1345 N N . GLU A 1 166 ? 33.084 -16.280 -17.031 1.00 87.69 166 GLU A N 1
ATOM 1346 C CA . GLU A 1 166 ? 34.199 -16.999 -16.407 1.00 87.69 166 GLU A CA 1
ATOM 1347 C C . GLU A 1 166 ? 35.171 -17.483 -17.478 1.00 87.69 166 GLU A C 1
ATOM 1349 O O . GLU A 1 166 ? 34.752 -17.997 -18.514 1.00 87.69 166 GLU A O 1
ATOM 1354 N N . ASP A 1 167 ? 36.466 -17.337 -17.211 1.00 86.50 167 ASP A N 1
ATOM 1355 C CA . ASP A 1 167 ? 37.517 -17.952 -18.015 1.00 86.50 167 ASP A CA 1
ATOM 1356 C C . ASP A 1 167 ? 38.710 -18.310 -17.116 1.00 86.50 167 ASP A C 1
ATOM 1358 O O . ASP A 1 167 ? 39.324 -17.438 -16.487 1.00 86.50 167 ASP A O 1
ATOM 1362 N N . ASP A 1 168 ? 39.001 -19.606 -17.038 1.00 85.06 168 ASP A N 1
ATOM 1363 C CA . ASP A 1 168 ? 40.174 -20.198 -16.385 1.00 85.06 168 ASP A CA 1
ATOM 1364 C C . ASP A 1 168 ? 41.312 -20.467 -17.390 1.00 85.06 168 ASP A C 1
ATOM 1366 O O . ASP A 1 168 ? 42.383 -20.930 -17.024 1.00 85.06 168 ASP A O 1
ATOM 1370 N N . PHE A 1 169 ? 41.101 -20.165 -18.676 1.00 88.44 169 PHE A N 1
ATOM 1371 C CA . PHE A 1 169 ? 42.028 -20.371 -19.789 1.00 88.44 169 PHE A CA 1
ATOM 1372 C C . PHE A 1 169 ? 42.471 -21.826 -20.027 1.00 88.44 169 PHE A C 1
ATOM 1374 O O . PHE A 1 169 ? 43.349 -22.068 -20.870 1.00 88.44 169 PHE A O 1
ATOM 1381 N N . GLU A 1 170 ? 41.856 -22.807 -19.359 1.00 87.75 170 GLU A N 1
ATOM 1382 C CA . GLU A 1 170 ? 42.240 -24.224 -19.409 1.00 87.75 170 GLU A CA 1
ATOM 1383 C C . GLU A 1 170 ? 41.925 -24.890 -20.752 1.00 87.75 170 GLU A C 1
ATOM 1385 O O . GLU A 1 170 ? 42.514 -25.914 -21.120 1.00 87.75 170 GLU A O 1
ATOM 1390 N N . ASP A 1 171 ? 41.045 -24.280 -21.544 1.00 83.25 171 ASP A N 1
ATOM 1391 C CA . ASP A 1 171 ? 40.773 -24.688 -22.922 1.00 83.25 171 ASP A CA 1
ATOM 1392 C C . ASP A 1 171 ? 41.966 -24.446 -23.872 1.00 83.25 171 ASP A C 1
ATOM 1394 O O . ASP A 1 171 ? 42.006 -24.961 -24.998 1.00 83.25 171 ASP A O 1
ATOM 1398 N N . GLY A 1 172 ? 42.975 -23.704 -23.404 1.00 82.81 172 GLY A N 1
ATOM 1399 C CA . GLY A 1 172 ? 44.197 -23.392 -24.124 1.00 82.81 172 GLY A CA 1
ATOM 1400 C C . GLY A 1 172 ? 44.003 -22.411 -25.283 1.00 82.81 172 GLY A C 1
ATOM 1401 O O . GLY A 1 172 ? 44.929 -22.272 -26.096 1.00 82.81 172 GLY A O 1
ATOM 1402 N N . ASN A 1 173 ? 42.839 -21.755 -25.416 1.00 76.62 173 ASN A N 1
ATOM 1403 C CA . ASN A 1 173 ? 42.516 -20.949 -26.593 1.00 76.62 173 ASN A CA 1
ATOM 1404 C C . ASN A 1 173 ? 41.549 -19.762 -26.383 1.00 76.62 173 ASN A C 1
ATOM 1406 O O . ASN A 1 173 ? 40.420 -19.761 -26.868 1.00 76.62 173 ASN A O 1
ATOM 1410 N N . PHE A 1 174 ? 42.068 -18.637 -25.888 1.00 78.88 174 PHE A N 1
ATOM 1411 C CA . PHE A 1 174 ? 41.286 -17.395 -25.803 1.00 78.88 174 PHE A CA 1
ATOM 1412 C C . PHE A 1 174 ? 40.943 -16.755 -27.164 1.00 78.88 174 PHE A C 1
ATOM 1414 O O . PHE A 1 174 ? 40.051 -15.917 -27.229 1.00 78.88 174 PHE A O 1
ATOM 1421 N N . TYR A 1 175 ? 41.634 -17.101 -28.264 1.00 73.50 175 TYR A N 1
ATOM 1422 C CA . TYR A 1 175 ? 41.329 -16.528 -29.589 1.00 73.50 175 TYR A CA 1
ATOM 1423 C C . TYR A 1 175 ? 40.053 -17.110 -30.208 1.00 73.50 175 TYR A C 1
ATOM 1425 O O . TYR A 1 175 ? 39.502 -16.515 -31.136 1.00 73.50 175 TYR A O 1
ATOM 1433 N N . GLU A 1 176 ? 39.623 -18.289 -29.751 1.00 70.12 176 GLU A N 1
ATOM 1434 C CA . GLU A 1 176 ? 38.380 -18.926 -30.194 1.00 70.12 176 GLU A CA 1
ATOM 1435 C C . GLU A 1 176 ? 37.213 -18.672 -29.240 1.00 70.12 176 GLU A C 1
ATOM 1437 O O . GLU A 1 176 ? 36.075 -18.893 -29.654 1.00 70.12 176 GLU A O 1
ATOM 1442 N N . ASN A 1 177 ? 37.469 -18.146 -28.036 1.00 76.94 177 ASN A N 1
ATOM 1443 C CA . ASN A 1 177 ? 36.424 -17.665 -27.144 1.00 76.94 177 ASN A CA 1
ATOM 1444 C C . ASN A 1 177 ? 35.841 -16.348 -27.714 1.00 76.94 177 ASN A C 1
ATOM 1446 O O . ASN A 1 177 ? 36.522 -15.318 -27.700 1.00 76.94 177 ASN A O 1
ATOM 1450 N N . PRO A 1 178 ? 34.605 -16.350 -28.262 1.00 76.25 178 PRO A N 1
ATOM 1451 C CA . PRO A 1 178 ? 34.016 -15.173 -28.902 1.00 76.25 178 PRO A CA 1
ATOM 1452 C C . PRO A 1 178 ? 33.731 -14.028 -27.919 1.00 76.25 178 PRO A C 1
ATOM 1454 O O . PRO A 1 178 ? 33.406 -12.925 -28.361 1.00 76.25 178 PRO A O 1
ATOM 1457 N N . GLU A 1 179 ? 33.832 -14.287 -26.616 1.00 82.06 179 GLU A N 1
ATOM 1458 C CA . GLU A 1 179 ? 33.555 -13.333 -25.543 1.00 82.06 179 GLU A CA 1
ATOM 1459 C C . GLU A 1 179 ? 34.732 -12.378 -25.297 1.00 82.06 179 GLU A C 1
ATOM 1461 O O . GLU A 1 179 ? 34.525 -11.241 -24.869 1.00 82.06 179 GLU A O 1
ATOM 1466 N N . TRP A 1 180 ? 35.960 -12.770 -25.664 1.00 85.31 180 TRP A N 1
ATOM 1467 C CA . TRP A 1 180 ? 37.123 -11.885 -25.610 1.00 85.31 180 TRP A CA 1
ATOM 1468 C C . TRP A 1 180 ? 37.309 -11.097 -26.905 1.00 85.31 180 TRP A C 1
ATOM 1470 O O . TRP A 1 180 ? 37.597 -11.637 -27.975 1.00 85.31 180 TRP A O 1
ATOM 1480 N N . VAL A 1 181 ? 37.276 -9.770 -26.795 1.00 86.00 181 VAL A N 1
ATOM 1481 C CA . VAL A 1 181 ? 37.676 -8.870 -27.878 1.00 86.00 181 VAL A CA 1
ATOM 1482 C C . VAL A 1 181 ? 39.114 -8.417 -27.665 1.00 86.00 181 VAL A C 1
ATOM 1484 O O . VAL A 1 181 ? 39.424 -7.684 -26.726 1.00 86.00 181 VAL A O 1
ATOM 1487 N N . VAL A 1 182 ? 40.002 -8.828 -28.572 1.00 84.88 182 VAL A N 1
ATOM 1488 C CA . VAL A 1 182 ? 41.415 -8.428 -28.559 1.00 84.88 182 VAL A CA 1
ATOM 1489 C C . VAL A 1 182 ? 41.598 -7.082 -29.251 1.00 84.88 182 VAL A C 1
ATOM 1491 O O . VAL A 1 182 ? 41.266 -6.921 -30.427 1.00 84.88 182 VAL A O 1
ATOM 1494 N N . GLU A 1 183 ? 42.207 -6.126 -28.555 1.00 83.69 183 GLU A N 1
ATOM 1495 C CA . GLU A 1 183 ? 42.583 -4.830 -29.110 1.00 83.69 183 GLU A CA 1
ATOM 1496 C C . GLU A 1 183 ? 44.052 -4.538 -28.786 1.00 83.69 183 GLU A C 1
ATOM 1498 O O . GLU A 1 183 ? 44.436 -4.296 -27.645 1.00 83.69 183 GLU A O 1
ATOM 1503 N N . SER A 1 184 ? 44.908 -4.569 -29.806 1.00 75.25 184 SER A N 1
ATOM 1504 C CA . SER A 1 184 ? 46.335 -4.269 -29.662 1.00 75.25 184 SER A CA 1
ATOM 1505 C C . SER A 1 184 ? 46.702 -3.050 -30.498 1.00 75.25 184 SER A C 1
ATOM 1507 O O . SER A 1 184 ? 46.508 -3.055 -31.720 1.00 75.25 184 SER A O 1
ATOM 1509 N N . GLN A 1 185 ? 47.298 -2.033 -29.879 1.00 74.62 185 GLN A N 1
ATOM 1510 C CA . GLN A 1 185 ? 47.887 -0.904 -30.592 1.00 74.62 185 GLN A CA 1
ATOM 1511 C C . GLN A 1 185 ? 49.379 -0.839 -30.272 1.00 74.62 185 GLN A C 1
ATOM 1513 O O . GLN A 1 185 ? 49.792 -0.150 -29.344 1.00 74.62 185 GLN A O 1
ATOM 1518 N N . ALA A 1 186 ? 50.170 -1.559 -31.074 1.00 76.38 186 ALA A N 1
ATOM 1519 C CA . ALA A 1 186 ? 51.632 -1.609 -30.983 1.00 76.38 186 ALA A CA 1
ATOM 1520 C C . ALA A 1 186 ? 52.198 -2.124 -29.639 1.00 76.38 186 ALA A C 1
ATOM 1522 O O . ALA A 1 186 ? 53.343 -1.831 -29.341 1.00 76.38 186 ALA A O 1
ATOM 1523 N N . GLY A 1 187 ? 51.412 -2.871 -28.852 1.00 77.50 187 GLY A N 1
ATOM 1524 C CA . GLY A 1 187 ? 51.897 -3.613 -27.685 1.00 77.50 187 GLY A CA 1
ATOM 1525 C C . GLY A 1 187 ? 52.400 -5.023 -28.022 1.00 77.50 187 GLY A C 1
ATOM 1526 O O . GLY A 1 187 ? 52.153 -5.550 -29.114 1.00 77.50 187 GLY A O 1
ATOM 1527 N N . GLY A 1 188 ? 53.081 -5.649 -27.057 1.00 82.62 188 GLY A N 1
ATOM 1528 C CA . GLY A 1 188 ? 53.628 -6.998 -27.200 1.00 82.62 188 GLY A CA 1
ATOM 1529 C C . GLY A 1 188 ? 52.564 -8.107 -27.124 1.00 82.62 188 GLY A C 1
ATOM 1530 O O . GLY A 1 188 ? 51.372 -7.839 -26.949 1.00 82.62 188 GLY A O 1
ATOM 1531 N N . PRO A 1 189 ? 52.951 -9.371 -27.357 1.00 86.12 189 PRO A N 1
ATOM 1532 C CA . PRO A 1 189 ? 51.998 -10.451 -27.577 1.00 86.12 189 PRO A CA 1
ATOM 1533 C C . PRO A 1 189 ? 51.192 -10.809 -26.320 1.00 86.12 189 PRO A C 1
ATOM 1535 O O . PRO A 1 189 ? 51.693 -10.762 -25.197 1.00 86.12 189 PRO A O 1
ATOM 1538 N N . ILE A 1 190 ? 49.945 -11.232 -26.549 1.00 89.25 190 ILE A N 1
ATOM 1539 C CA . ILE A 1 190 ? 49.100 -11.912 -25.564 1.00 89.25 190 ILE A CA 1
ATOM 1540 C C . ILE A 1 190 ? 49.153 -13.407 -25.891 1.00 89.25 190 ILE A C 1
ATOM 1542 O O . ILE A 1 190 ? 48.805 -13.818 -27.007 1.00 89.25 190 ILE A O 1
ATOM 1546 N N . THR A 1 191 ? 49.646 -14.215 -24.955 1.00 89.19 191 THR A N 1
ATOM 1547 C CA . THR A 1 191 ? 49.892 -15.651 -25.156 1.00 89.19 191 THR A CA 1
ATOM 1548 C C . THR A 1 191 ? 49.326 -16.478 -24.018 1.00 89.19 191 THR A C 1
ATOM 1550 O O . THR A 1 191 ? 49.619 -16.189 -22.864 1.00 89.19 191 THR A O 1
ATOM 1553 N N . ILE A 1 192 ? 48.626 -17.566 -24.335 1.00 86.88 192 ILE A N 1
ATOM 1554 C CA . ILE A 1 192 ? 48.342 -18.614 -23.353 1.00 86.88 192 ILE A CA 1
ATOM 1555 C C . ILE A 1 192 ? 49.570 -19.504 -23.188 1.00 86.88 192 ILE A C 1
ATOM 1557 O O . ILE A 1 192 ? 50.184 -19.933 -24.172 1.00 86.88 192 ILE A O 1
ATOM 1561 N N . MET A 1 193 ? 49.944 -19.795 -21.945 1.00 88.81 193 MET A N 1
ATOM 1562 C CA . MET A 1 193 ? 51.050 -20.699 -21.655 1.00 88.81 193 MET A CA 1
ATOM 1563 C C . MET A 1 193 ? 50.966 -21.347 -20.281 1.00 88.81 193 MET A C 1
ATOM 1565 O O . MET A 1 193 ? 50.454 -20.782 -19.325 1.00 88.81 193 MET A O 1
ATOM 1569 N N . ARG A 1 194 ? 51.605 -22.513 -20.164 1.00 87.00 194 ARG A N 1
ATOM 1570 C CA . ARG A 1 194 ? 51.581 -23.320 -18.938 1.00 87.00 194 ARG A CA 1
ATOM 1571 C C . ARG A 1 194 ? 52.302 -22.709 -17.746 1.00 87.00 194 ARG A C 1
ATOM 1573 O O . ARG A 1 194 ? 51.956 -22.957 -16.606 1.00 87.00 194 ARG A O 1
ATOM 1580 N N . SER A 1 195 ? 53.329 -21.901 -17.996 1.00 82.31 195 SER A N 1
ATOM 1581 C CA . SER A 1 195 ? 54.047 -21.193 -16.927 1.00 82.31 195 SER A CA 1
ATOM 1582 C C . SER A 1 195 ? 53.266 -20.003 -16.353 1.00 82.31 195 SER A C 1
ATOM 1584 O O . SER A 1 195 ? 53.702 -19.407 -15.363 1.00 82.31 195 SER A O 1
ATOM 1586 N N . ALA A 1 196 ? 52.148 -19.639 -16.983 1.00 82.56 196 ALA A N 1
ATOM 1587 C CA . ALA A 1 196 ? 51.269 -18.559 -16.558 1.00 82.56 196 ALA A CA 1
ATOM 1588 C C . ALA A 1 196 ? 50.027 -19.054 -15.802 1.00 82.56 196 ALA A C 1
ATOM 1590 O O . ALA A 1 196 ? 49.249 -18.208 -15.400 1.00 82.56 196 ALA A O 1
ATOM 1591 N N . ALA A 1 197 ? 49.868 -20.362 -15.578 1.00 85.12 197 ALA A N 1
ATOM 1592 C CA . ALA A 1 197 ? 48.764 -20.932 -14.807 1.00 85.12 197 ALA A CA 1
ATOM 1593 C C . ALA A 1 197 ? 48.995 -20.772 -13.290 1.00 85.12 197 ALA A C 1
ATOM 1595 O O . ALA A 1 197 ? 50.130 -20.930 -12.806 1.00 85.12 197 ALA A O 1
ATOM 1596 N N . LYS A 1 198 ? 47.944 -20.413 -12.555 1.00 83.62 198 LYS A N 1
ATOM 1597 C CA . LYS A 1 198 ? 47.816 -20.545 -11.098 1.00 83.62 198 LYS A CA 1
ATOM 1598 C C . LYS A 1 198 ? 47.297 -21.939 -10.793 1.00 83.62 198 LYS A C 1
ATOM 1600 O O . LYS A 1 198 ? 47.955 -22.672 -10.056 1.00 83.62 198 LYS A O 1
ATOM 1605 N N . ASP A 1 199 ? 46.201 -22.294 -11.447 1.00 77.56 199 ASP A N 1
ATOM 1606 C CA . ASP A 1 199 ? 45.546 -23.589 -11.371 1.00 77.56 199 ASP A CA 1
ATOM 1607 C C . ASP A 1 199 ? 45.531 -24.219 -12.771 1.00 77.56 199 ASP A C 1
ATOM 1609 O O . ASP A 1 199 ? 45.586 -23.521 -13.773 1.00 77.56 199 ASP A O 1
ATOM 1613 N N . GLY A 1 200 ? 45.541 -25.551 -12.862 1.00 85.00 200 GLY A N 1
ATOM 1614 C CA . GLY A 1 200 ? 45.459 -26.229 -14.161 1.00 85.00 200 GLY A CA 1
ATOM 1615 C C . GLY A 1 200 ? 46.733 -26.203 -15.032 1.00 85.00 200 GLY A C 1
ATOM 1616 O O . GLY A 1 200 ? 47.867 -26.246 -14.539 1.00 85.00 200 GLY A O 1
ATOM 1617 N N . GLU A 1 201 ? 46.558 -26.308 -16.351 1.00 87.44 201 GLU A N 1
ATOM 1618 C CA . GLU A 1 201 ? 47.606 -26.420 -17.363 1.00 87.44 201 GLU A CA 1
ATOM 1619 C C . GLU A 1 201 ? 47.919 -25.102 -18.086 1.00 87.44 201 GLU A C 1
ATOM 1621 O O . GLU A 1 201 ? 49.022 -25.003 -18.632 1.00 87.44 201 GLU A O 1
ATOM 1626 N N . TYR A 1 202 ? 47.037 -24.104 -18.118 1.00 89.00 202 TYR A N 1
ATOM 1627 C CA . TYR A 1 202 ? 47.167 -22.906 -18.950 1.00 89.00 202 TYR A CA 1
ATOM 1628 C C . TYR A 1 202 ? 46.777 -21.627 -18.203 1.00 89.00 202 TYR A C 1
ATOM 1630 O O . TYR A 1 202 ? 45.864 -21.595 -17.410 1.00 89.00 202 TYR A O 1
ATOM 1638 N N . GLY A 1 203 ? 47.481 -20.533 -18.491 1.00 88.62 203 GLY A N 1
ATOM 1639 C CA . GLY A 1 203 ? 47.073 -19.197 -18.059 1.00 88.62 203 GLY A CA 1
ATOM 1640 C C . GLY A 1 203 ? 47.448 -18.157 -19.104 1.00 88.62 203 GLY A C 1
ATOM 1641 O O . GLY A 1 203 ? 48.225 -18.432 -20.033 1.00 88.62 203 GLY A O 1
ATOM 1642 N N . LEU A 1 204 ? 46.910 -16.951 -18.969 1.00 90.31 204 LEU A N 1
ATOM 1643 C CA . LEU A 1 204 ? 47.064 -15.883 -19.950 1.00 90.31 204 LEU A CA 1
ATOM 1644 C C . LEU A 1 204 ? 48.237 -14.965 -19.588 1.00 90.31 204 LEU A C 1
ATOM 1646 O O . LEU A 1 204 ? 48.251 -14.349 -18.531 1.00 90.31 204 LEU A O 1
ATOM 1650 N N . ARG A 1 205 ? 49.218 -14.809 -20.479 1.00 89.31 205 ARG A N 1
ATOM 1651 C CA . ARG A 1 205 ? 50.379 -13.924 -20.289 1.00 89.31 205 ARG A CA 1
ATOM 1652 C C . ARG A 1 205 ? 50.347 -12.733 -21.237 1.00 89.31 205 ARG A C 1
ATOM 1654 O O . ARG A 1 205 ? 50.208 -12.906 -22.449 1.00 89.31 205 ARG A O 1
ATOM 1661 N N . PHE A 1 206 ? 50.586 -11.548 -20.687 1.00 88.00 206 PHE A N 1
ATOM 1662 C CA . PHE A 1 206 ? 50.860 -10.320 -21.427 1.00 88.00 206 PHE A CA 1
ATOM 1663 C C . PHE A 1 206 ? 52.363 -10.035 -21.404 1.00 88.00 206 PHE A C 1
ATOM 1665 O O . PHE A 1 206 ? 52.981 -10.049 -20.338 1.00 88.00 206 PHE A O 1
ATOM 1672 N N . GLU A 1 207 ? 52.953 -9.749 -22.567 1.00 85.38 207 GLU A N 1
ATOM 1673 C CA . GLU A 1 207 ? 54.346 -9.298 -22.686 1.00 85.38 207 GLU A CA 1
ATOM 1674 C C . GLU A 1 207 ? 54.403 -7.857 -23.199 1.00 85.38 207 GLU A C 1
ATOM 1676 O O . GLU A 1 207 ? 53.820 -7.530 -24.232 1.00 85.38 207 GLU A O 1
ATOM 1681 N N . GLY A 1 208 ? 55.081 -6.971 -22.469 1.00 80.81 208 GLY A N 1
ATOM 1682 C CA . GLY A 1 208 ? 55.196 -5.570 -22.856 1.00 80.81 208 GLY A CA 1
ATOM 1683 C C . GLY A 1 208 ? 56.400 -5.366 -23.762 1.00 80.81 208 GLY A C 1
ATOM 1684 O O . GLY A 1 208 ? 57.515 -5.763 -23.432 1.00 80.81 208 GLY A O 1
ATOM 1685 N N . ASP A 1 209 ? 56.203 -4.729 -24.913 1.00 80.00 209 ASP A N 1
ATOM 1686 C CA . ASP A 1 209 ? 57.276 -4.455 -25.879 1.00 80.00 209 ASP A CA 1
ATOM 1687 C C . ASP A 1 209 ? 57.869 -3.040 -25.754 1.00 80.00 209 ASP A C 1
ATOM 1689 O O . ASP A 1 209 ? 58.825 -2.694 -26.451 1.00 80.00 209 ASP A O 1
ATOM 1693 N N . GLY A 1 210 ? 57.326 -2.230 -24.840 1.00 77.31 210 GLY A N 1
ATOM 1694 C CA . GLY A 1 210 ? 57.727 -0.846 -24.601 1.00 77.31 210 GLY A CA 1
ATOM 1695 C C . GLY A 1 210 ? 57.113 0.191 -25.553 1.00 77.31 210 GLY A C 1
ATOM 1696 O O . GLY A 1 210 ? 57.378 1.380 -25.366 1.00 77.31 210 GLY A O 1
ATOM 1697 N N . GLU A 1 211 ? 56.281 -0.191 -26.534 1.00 75.75 211 GLU A N 1
ATOM 1698 C CA . GLU A 1 211 ? 55.724 0.732 -27.544 1.00 75.75 211 GLU A CA 1
ATOM 1699 C C . GLU A 1 211 ? 54.193 0.685 -27.716 1.00 75.75 211 GLU A C 1
ATOM 1701 O O . GLU A 1 211 ? 53.684 0.935 -28.798 1.00 75.75 211 GLU A O 1
ATOM 1706 N N . GLY A 1 212 ? 53.398 0.547 -26.659 1.00 81.00 212 GLY A N 1
ATOM 1707 C CA . GLY A 1 212 ? 51.942 0.662 -26.799 1.00 81.00 212 GLY A CA 1
ATOM 1708 C C . GLY A 1 212 ? 51.194 -0.048 -25.692 1.00 81.00 212 GLY A C 1
ATOM 1709 O O . GLY A 1 212 ? 51.689 -0.104 -24.564 1.00 81.00 212 GLY A O 1
ATOM 1710 N N . TYR A 1 213 ? 50.014 -0.565 -26.035 1.00 82.38 213 TYR A N 1
ATOM 1711 C CA . TYR A 1 213 ? 49.207 -1.409 -25.160 1.00 82.38 213 TYR A CA 1
ATOM 1712 C C . TYR A 1 213 ? 48.704 -2.648 -25.890 1.00 82.38 213 TYR A C 1
ATOM 1714 O O . TYR A 1 213 ? 48.411 -2.624 -27.095 1.00 82.38 213 TYR A O 1
ATOM 1722 N N . SER A 1 214 ? 48.562 -3.705 -25.104 1.00 83.50 214 SER A N 1
ATOM 1723 C CA . SER A 1 214 ? 47.831 -4.911 -25.463 1.00 83.50 214 SER A CA 1
ATOM 1724 C C . SER A 1 214 ? 46.703 -5.072 -24.463 1.00 83.50 214 SER A C 1
ATOM 1726 O O . SER A 1 214 ? 46.943 -5.035 -23.254 1.00 83.50 214 SER A O 1
ATOM 1728 N N . ARG A 1 215 ? 45.470 -5.201 -24.960 1.00 87.19 215 ARG A N 1
ATOM 1729 C CA . ARG A 1 215 ? 44.300 -5.414 -24.114 1.00 87.19 215 ARG A CA 1
ATOM 1730 C C . ARG A 1 215 ? 43.354 -6.458 -24.682 1.00 87.19 215 ARG A C 1
ATOM 1732 O O . ARG A 1 215 ? 43.241 -6.613 -25.899 1.00 87.19 215 ARG A O 1
ATOM 1739 N N . ILE A 1 216 ? 42.642 -7.111 -23.779 1.00 86.88 216 ILE A N 1
ATOM 1740 C CA . ILE A 1 216 ? 41.424 -7.857 -24.085 1.00 86.88 216 ILE A CA 1
ATOM 1741 C C . ILE A 1 216 ? 40.292 -7.305 -23.232 1.00 86.88 216 ILE A C 1
ATOM 1743 O O . ILE A 1 216 ? 40.524 -6.797 -22.134 1.00 86.88 216 ILE A O 1
ATOM 1747 N N . TYR A 1 217 ? 39.070 -7.357 -23.738 1.00 87.94 217 TYR A N 1
ATOM 1748 C CA . TYR A 1 217 ? 37.902 -7.011 -22.942 1.00 87.94 217 TYR A CA 1
ATOM 1749 C C . TYR A 1 217 ? 36.727 -7.917 -23.271 1.00 87.94 217 TYR A C 1
ATOM 1751 O O . TYR A 1 217 ? 36.601 -8.378 -24.405 1.00 87.94 217 TYR A O 1
ATOM 1759 N N . THR A 1 218 ? 35.873 -8.119 -22.277 1.00 86.56 218 THR A N 1
ATOM 1760 C CA . THR A 1 218 ? 34.571 -8.765 -22.421 1.00 86.56 218 THR A CA 1
ATOM 1761 C C . THR A 1 218 ? 33.485 -7.711 -22.176 1.00 86.56 218 THR A C 1
ATOM 1763 O O . THR A 1 218 ? 33.552 -6.991 -21.170 1.00 86.56 218 THR A O 1
ATOM 1766 N N . PRO A 1 219 ? 32.554 -7.491 -23.123 1.00 84.75 219 PRO A N 1
ATOM 1767 C CA . PRO A 1 219 ? 31.449 -6.566 -22.923 1.00 84.75 219 PRO A CA 1
ATOM 1768 C C . PRO A 1 219 ? 30.476 -7.145 -21.892 1.00 84.75 219 PRO A C 1
ATOM 1770 O O . PRO A 1 219 ? 29.945 -8.236 -22.071 1.00 84.75 219 PRO A O 1
ATOM 1773 N N . ILE A 1 220 ? 30.216 -6.385 -20.836 1.00 82.56 220 ILE A N 1
ATOM 1774 C CA . ILE A 1 220 ? 29.210 -6.697 -19.817 1.00 82.56 220 ILE A CA 1
ATOM 1775 C C . ILE A 1 220 ? 28.315 -5.478 -19.697 1.00 82.56 220 ILE A C 1
ATOM 1777 O O . ILE A 1 220 ? 28.833 -4.381 -19.760 1.00 82.56 220 ILE A O 1
ATOM 1781 N N . PHE A 1 221 ? 27.000 -5.618 -19.571 1.00 81.00 221 PHE A N 1
ATOM 1782 C CA . PHE A 1 221 ? 26.126 -4.457 -19.386 1.00 81.00 221 PHE A CA 1
ATOM 1783 C C . PHE A 1 221 ? 25.356 -4.638 -18.092 1.00 81.00 221 PHE A C 1
ATOM 1785 O O . PHE A 1 221 ? 24.311 -5.285 -18.088 1.00 81.00 221 PHE A O 1
ATOM 1792 N N . THR A 1 222 ? 25.915 -4.135 -16.992 1.00 79.12 222 THR A N 1
ATOM 1793 C CA . THR A 1 222 ? 25.278 -4.277 -15.682 1.00 79.12 222 THR A CA 1
ATOM 1794 C C . THR A 1 222 ? 25.499 -3.058 -14.775 1.00 79.12 222 THR A C 1
ATOM 1796 O O . THR A 1 222 ? 26.593 -2.479 -14.756 1.00 79.12 222 THR A O 1
ATOM 1799 N N . PRO A 1 223 ? 24.463 -2.652 -14.017 1.00 76.50 223 PRO A N 1
ATOM 1800 C CA . PRO A 1 223 ? 24.556 -1.604 -13.002 1.00 76.50 223 PRO A CA 1
ATOM 1801 C C . PRO A 1 223 ? 25.408 -1.982 -11.773 1.00 76.50 223 PRO A C 1
ATOM 1803 O O . PRO A 1 223 ? 25.835 -1.109 -11.008 1.00 76.50 223 PRO A O 1
ATOM 1806 N N . TYR A 1 224 ? 25.692 -3.275 -11.584 1.00 81.56 224 TYR A N 1
ATOM 1807 C CA . TYR A 1 224 ? 26.440 -3.797 -10.442 1.00 81.56 224 TYR A CA 1
ATOM 1808 C C . TYR A 1 224 ? 27.348 -4.949 -10.856 1.00 81.56 224 TYR A C 1
ATOM 1810 O O . TYR A 1 224 ? 26.890 -5.924 -11.446 1.00 81.56 224 TYR A O 1
ATOM 1818 N N . VAL A 1 225 ? 28.624 -4.893 -10.483 1.00 83.44 225 VAL A N 1
ATOM 1819 C CA . VAL A 1 225 ? 29.572 -5.952 -10.850 1.00 83.44 225 VAL A CA 1
ATOM 1820 C C . VAL A 1 225 ? 30.512 -6.315 -9.700 1.00 83.44 225 VAL A C 1
ATOM 1822 O O . VAL A 1 225 ? 31.047 -5.424 -9.038 1.00 83.44 225 VAL A O 1
ATOM 1825 N N . ASP A 1 226 ? 30.723 -7.617 -9.484 1.00 84.50 226 ASP A N 1
ATOM 1826 C CA . ASP A 1 226 ? 31.859 -8.184 -8.740 1.00 84.50 226 ASP A CA 1
ATOM 1827 C C . ASP A 1 226 ? 32.814 -8.830 -9.740 1.00 84.50 226 ASP A C 1
ATOM 1829 O O . ASP A 1 226 ? 32.405 -9.690 -10.518 1.00 84.50 226 ASP A O 1
ATOM 1833 N N . VAL A 1 227 ? 34.087 -8.459 -9.727 1.00 86.12 227 VAL A N 1
ATOM 1834 C CA . VAL A 1 227 ? 35.103 -9.078 -10.587 1.00 86.12 227 VAL A CA 1
ATOM 1835 C C . VAL A 1 227 ? 36.183 -9.693 -9.730 1.00 86.12 227 VAL A C 1
ATOM 1837 O O . VAL A 1 227 ? 36.824 -8.977 -8.969 1.00 86.12 227 VAL A O 1
ATOM 1840 N N . PHE A 1 228 ? 36.435 -10.984 -9.924 1.00 86.75 228 PHE A N 1
ATOM 1841 C CA . PHE A 1 228 ? 37.560 -11.716 -9.361 1.00 86.75 228 PHE A CA 1
ATOM 1842 C C . PHE A 1 228 ? 38.563 -12.026 -10.467 1.00 86.75 228 PHE A C 1
ATOM 1844 O O . PHE A 1 228 ? 38.180 -12.459 -11.552 1.00 86.75 228 PHE A O 1
ATOM 1851 N N . ALA A 1 229 ? 39.847 -11.814 -10.204 1.00 86.56 229 ALA A N 1
ATOM 1852 C CA . ALA A 1 229 ? 40.911 -12.207 -11.120 1.00 86.56 229 ALA A CA 1
ATOM 1853 C C . ALA A 1 229 ? 42.170 -12.581 -10.340 1.00 86.56 229 ALA A C 1
ATOM 1855 O O . ALA A 1 229 ? 42.580 -11.850 -9.435 1.00 86.56 229 ALA A O 1
ATOM 1856 N N . SER A 1 230 ? 42.812 -13.691 -10.704 1.00 86.56 230 SER A N 1
ATOM 1857 C CA . SER A 1 230 ? 44.142 -14.018 -10.191 1.00 86.56 230 SER A CA 1
ATOM 1858 C C . SER A 1 230 ? 45.219 -13.393 -11.075 1.00 86.56 230 SER A C 1
ATOM 1860 O O . SER A 1 230 ? 45.144 -13.464 -12.300 1.00 86.56 230 SER A O 1
ATOM 1862 N N . ILE A 1 231 ? 46.233 -12.785 -10.461 1.00 87.81 231 ILE A N 1
ATOM 1863 C CA . ILE A 1 231 ? 47.323 -12.083 -11.144 1.00 87.81 231 ILE A CA 1
ATOM 1864 C C . ILE A 1 231 ? 48.685 -12.477 -10.562 1.00 87.81 231 ILE A C 1
ATOM 1866 O O . ILE A 1 231 ? 48.842 -12.615 -9.349 1.00 87.81 231 ILE A O 1
ATOM 1870 N N . LYS A 1 232 ? 49.690 -12.627 -11.428 1.00 88.06 232 LYS A N 1
ATOM 1871 C CA . LYS A 1 232 ? 51.101 -12.807 -11.057 1.00 88.06 232 LYS A CA 1
ATOM 1872 C C . LYS A 1 232 ? 51.992 -11.904 -11.898 1.00 88.06 232 LYS A C 1
ATOM 1874 O O . LYS A 1 232 ? 51.907 -11.908 -13.128 1.00 88.06 232 LYS A O 1
ATOM 1879 N N . THR A 1 233 ? 52.887 -11.172 -11.248 1.00 83.12 233 THR A N 1
ATOM 1880 C CA . THR A 1 233 ? 53.851 -10.273 -11.898 1.00 83.12 233 THR A CA 1
ATOM 1881 C C . THR A 1 233 ? 55.213 -10.957 -11.959 1.00 83.12 233 THR A C 1
ATOM 1883 O O . THR A 1 233 ? 55.744 -11.347 -10.926 1.00 83.12 233 THR A O 1
ATOM 1886 N N . ASN A 1 234 ? 55.807 -11.146 -13.143 1.00 77.50 234 ASN A N 1
ATOM 1887 C CA . ASN A 1 234 ? 57.108 -11.842 -13.229 1.00 77.50 234 ASN A CA 1
ATOM 1888 C C . ASN A 1 234 ? 58.315 -10.890 -13.119 1.00 77.50 234 ASN A C 1
ATOM 1890 O O . ASN A 1 234 ? 59.424 -11.353 -12.869 1.00 77.50 234 ASN A O 1
ATOM 1894 N N . ASN A 1 235 ? 58.111 -9.587 -13.354 1.00 73.88 235 ASN A N 1
ATOM 1895 C CA . ASN A 1 235 ? 59.109 -8.523 -13.204 1.00 73.88 235 ASN A CA 1
ATOM 1896 C C . ASN A 1 235 ? 58.395 -7.190 -12.922 1.00 73.88 235 ASN A C 1
ATOM 1898 O O . ASN A 1 235 ? 57.973 -6.507 -13.864 1.00 73.88 235 ASN A O 1
ATOM 1902 N N . ALA A 1 236 ? 58.271 -6.803 -11.656 1.00 62.59 236 ALA A N 1
ATOM 1903 C CA . ALA A 1 236 ? 57.796 -5.486 -11.258 1.00 62.59 236 ALA A CA 1
ATOM 1904 C C . ALA A 1 236 ? 58.848 -4.431 -11.636 1.00 62.59 236 ALA A C 1
ATOM 1906 O O . ALA A 1 236 ? 59.774 -4.130 -10.886 1.00 62.59 236 ALA A O 1
ATOM 1907 N N . SER A 1 237 ? 58.759 -3.891 -12.853 1.00 62.31 237 SER A N 1
ATOM 1908 C CA . SER A 1 237 ? 59.462 -2.649 -13.180 1.00 62.31 237 SER A CA 1
ATOM 1909 C C . SER A 1 237 ? 58.689 -1.467 -12.599 1.00 62.31 237 SER A C 1
ATOM 1911 O O . SER A 1 237 ? 57.460 -1.514 -12.577 1.00 62.31 237 SER A O 1
ATOM 1913 N N . ASP A 1 238 ? 59.388 -0.394 -12.220 1.00 62.03 238 ASP A N 1
ATOM 1914 C CA . ASP A 1 238 ? 58.804 0.825 -11.634 1.00 62.03 238 ASP A CA 1
ATOM 1915 C C . ASP A 1 238 ? 57.687 1.483 -12.492 1.00 62.03 238 ASP A C 1
ATOM 1917 O O . ASP A 1 238 ? 57.007 2.381 -12.006 1.00 62.03 238 ASP A O 1
ATOM 1921 N N . ASP A 1 239 ? 57.476 1.047 -13.745 1.00 63.44 239 ASP A N 1
ATOM 1922 C CA . ASP A 1 239 ? 56.529 1.584 -14.741 1.00 63.44 239 ASP A CA 1
ATOM 1923 C C . ASP A 1 239 ? 55.478 0.545 -15.210 1.00 63.44 239 ASP A C 1
ATOM 1925 O O . ASP A 1 239 ? 55.191 0.417 -16.405 1.00 63.44 239 ASP A O 1
ATOM 1929 N N . LEU A 1 240 ? 54.910 -0.260 -14.311 1.00 62.31 240 LEU A N 1
ATOM 1930 C CA . LEU A 1 240 ? 53.803 -1.167 -14.660 1.00 62.31 240 LEU A CA 1
ATOM 1931 C C . LEU A 1 240 ? 52.460 -0.420 -14.696 1.00 62.31 240 LEU A C 1
ATOM 1933 O O . LEU A 1 240 ? 51.781 -0.306 -13.680 1.00 62.31 240 LEU A O 1
ATOM 1937 N N . GLY A 1 241 ? 52.078 0.076 -15.878 1.00 59.19 241 GLY A N 1
ATOM 1938 C CA . GLY A 1 241 ? 50.782 0.724 -16.096 1.00 59.19 241 GLY A CA 1
ATOM 1939 C C . GLY A 1 241 ? 49.700 -0.269 -16.526 1.00 59.19 241 GLY A C 1
ATOM 1940 O O . GLY A 1 241 ? 49.859 -0.927 -17.551 1.00 59.19 241 GLY A O 1
ATOM 1941 N N . GLY A 1 242 ? 48.592 -0.323 -15.787 1.00 59.66 242 GLY A N 1
ATOM 1942 C CA . GLY A 1 242 ? 47.364 -1.051 -16.120 1.00 59.66 242 GLY A CA 1
ATOM 1943 C C . GLY A 1 242 ? 47.440 -2.571 -15.939 1.00 59.66 242 GLY A C 1
ATOM 1944 O O . GLY A 1 242 ? 48.361 -3.212 -16.439 1.00 59.66 242 GLY A O 1
ATOM 1945 N N . ALA A 1 243 ? 46.440 -3.145 -15.258 1.00 65.94 243 ALA A N 1
ATOM 1946 C CA . ALA A 1 243 ? 46.235 -4.593 -15.188 1.00 65.94 243 ALA A CA 1
ATOM 1947 C C . ALA A 1 243 ? 44.747 -4.970 -15.398 1.00 65.94 243 ALA A C 1
ATOM 1949 O O . ALA A 1 243 ? 44.423 -5.711 -16.320 1.00 65.94 243 ALA A O 1
ATOM 1950 N N . LEU A 1 244 ? 43.823 -4.390 -14.622 1.00 79.88 244 LEU A N 1
ATOM 1951 C CA . LEU A 1 244 ? 42.373 -4.630 -14.714 1.00 79.88 244 LEU A CA 1
ATOM 1952 C C . LEU A 1 244 ? 41.615 -3.291 -14.721 1.00 79.88 244 LEU A C 1
ATOM 1954 O O . LEU A 1 244 ? 41.952 -2.393 -13.947 1.00 79.88 244 LEU A O 1
ATOM 1958 N N . GLN A 1 245 ? 40.626 -3.147 -15.608 1.00 80.75 245 GLN A N 1
ATOM 1959 C CA . GLN A 1 245 ? 39.797 -1.951 -15.790 1.00 80.75 245 GLN A CA 1
ATOM 1960 C C . GLN A 1 245 ? 38.307 -2.309 -15.889 1.00 80.75 245 GLN A C 1
ATOM 1962 O O . GLN A 1 245 ? 37.924 -3.175 -16.674 1.00 80.75 245 GLN A O 1
ATOM 1967 N N . LEU A 1 246 ? 37.464 -1.571 -15.162 1.00 78.62 246 LEU A N 1
ATOM 1968 C CA . LEU A 1 246 ? 36.010 -1.533 -15.365 1.00 78.62 246 LEU A CA 1
ATOM 1969 C C . LEU A 1 246 ? 35.660 -0.300 -16.202 1.00 78.62 246 LEU A C 1
ATOM 1971 O O . LEU A 1 246 ? 36.050 0.818 -15.850 1.00 78.62 246 LEU A O 1
ATOM 1975 N N . ARG A 1 247 ? 34.956 -0.481 -17.318 1.00 79.38 247 ARG A N 1
ATOM 1976 C CA . ARG A 1 247 ? 34.592 0.607 -18.237 1.00 79.38 247 ARG A CA 1
ATOM 1977 C C . ARG A 1 247 ? 33.092 0.893 -18.149 1.00 79.38 247 ARG A C 1
ATOM 1979 O O . ARG A 1 247 ? 32.321 -0.046 -18.036 1.00 79.38 247 ARG A O 1
ATOM 1986 N N . GLY A 1 248 ? 32.699 2.167 -18.169 1.00 74.94 248 GLY A N 1
ATOM 1987 C CA . GLY A 1 248 ? 31.317 2.600 -18.424 1.00 74.94 248 GLY A CA 1
ATOM 1988 C C . GLY A 1 248 ? 31.192 3.338 -19.755 1.00 74.94 248 GLY A C 1
ATOM 1989 O O . GLY A 1 248 ? 32.207 3.618 -20.409 1.00 74.94 248 GLY A O 1
ATOM 1990 N N . ASP A 1 249 ? 29.960 3.689 -20.139 1.00 69.75 249 ASP A N 1
ATOM 1991 C CA . ASP A 1 249 ? 29.688 4.311 -21.437 1.00 69.75 249 ASP A CA 1
ATOM 1992 C C . ASP A 1 249 ? 30.635 5.501 -21.722 1.00 69.75 249 ASP A C 1
ATOM 1994 O O . ASP A 1 249 ? 30.888 6.378 -20.892 1.00 69.75 249 ASP A O 1
ATOM 1998 N N . GLY A 1 250 ? 31.243 5.488 -22.909 1.00 58.38 250 GLY A N 1
ATOM 1999 C CA . GLY A 1 250 ? 31.826 6.676 -23.537 1.00 58.38 250 GLY A CA 1
ATOM 2000 C C . GLY A 1 250 ? 33.169 7.217 -23.018 1.00 58.38 250 GLY A C 1
ATOM 2001 O O . GLY A 1 250 ? 33.996 7.588 -23.858 1.00 58.38 250 GLY A O 1
ATOM 2002 N N . SER A 1 251 ? 33.449 7.274 -21.711 1.00 56.41 251 SER A N 1
ATOM 2003 C CA . SER A 1 251 ? 34.696 7.900 -21.206 1.00 56.41 251 SER A CA 1
ATOM 2004 C C . SER A 1 251 ? 35.184 7.501 -19.810 1.00 56.41 251 SER A C 1
ATOM 2006 O O . SER A 1 251 ? 36.362 7.746 -19.516 1.00 56.41 251 SER A O 1
ATOM 2008 N N . LEU A 1 252 ? 34.354 6.875 -18.970 1.00 55.78 252 LEU A N 1
ATOM 2009 C CA . LEU A 1 252 ? 34.711 6.601 -17.576 1.00 55.78 252 LEU A CA 1
ATOM 2010 C C . LEU A 1 252 ? 35.398 5.243 -17.380 1.00 55.78 252 LEU A C 1
ATOM 2012 O O . LEU A 1 252 ? 34.920 4.200 -17.820 1.00 55.78 252 LEU A O 1
ATOM 2016 N N . VAL A 1 253 ? 36.529 5.281 -16.671 1.00 56.81 253 VAL A N 1
ATOM 2017 C CA . VAL A 1 253 ? 37.218 4.109 -16.117 1.00 56.81 253 VAL A CA 1
ATOM 2018 C C . VAL A 1 253 ? 36.941 4.105 -14.615 1.00 56.81 253 VAL A C 1
ATOM 2020 O O . VAL A 1 253 ? 37.286 5.067 -13.925 1.00 56.81 253 VAL A O 1
ATOM 2023 N N . PHE A 1 254 ? 36.303 3.045 -14.124 1.00 57.41 254 PHE A N 1
ATOM 2024 C CA . PHE A 1 254 ? 35.964 2.818 -12.718 1.00 57.41 254 PHE A CA 1
ATOM 2025 C C . PHE A 1 254 ? 37.058 2.020 -11.999 1.00 57.41 254 PHE A C 1
ATOM 2027 O O . PHE A 1 254 ? 36.782 1.276 -11.071 1.00 57.41 254 PHE A O 1
ATOM 2034 N N . GLY A 1 255 ? 38.324 2.197 -12.377 1.00 59.56 255 GLY A N 1
ATOM 2035 C CA . GLY A 1 255 ? 39.473 1.635 -11.665 1.00 59.56 255 GLY A CA 1
ATOM 2036 C C . GLY A 1 255 ? 40.557 1.170 -12.611 1.00 59.56 255 GLY A C 1
ATOM 2037 O O . GLY A 1 255 ? 40.272 0.541 -13.619 1.00 59.56 255 GLY A O 1
ATOM 2038 N N . GLU A 1 256 ? 41.800 1.525 -12.310 1.00 64.62 256 GLU A N 1
ATOM 2039 C CA . GLU A 1 256 ? 42.982 1.030 -13.005 1.00 64.62 256 GLU A CA 1
ATOM 2040 C C . GLU A 1 256 ? 43.921 0.497 -11.928 1.00 64.62 256 GLU A C 1
ATOM 2042 O O . GLU A 1 256 ? 44.123 1.155 -10.911 1.00 64.62 256 GLU A O 1
ATOM 2047 N N . LEU A 1 257 ? 44.472 -0.696 -12.124 1.00 61.25 257 LEU A N 1
ATOM 2048 C CA . LEU A 1 257 ? 45.594 -1.156 -11.317 1.00 61.25 257 LEU A CA 1
ATOM 2049 C C . LEU A 1 257 ? 46.899 -0.700 -11.979 1.00 61.25 257 LEU A C 1
ATOM 2051 O O . LEU A 1 257 ? 47.312 -1.270 -12.983 1.00 61.25 257 LEU A O 1
ATOM 2055 N N . ASP A 1 258 ? 47.513 0.348 -11.437 1.00 65.06 258 ASP A N 1
ATOM 2056 C CA . ASP A 1 258 ? 48.789 0.918 -11.887 1.00 65.06 258 ASP A CA 1
ATOM 2057 C C . ASP A 1 258 ? 49.815 0.713 -10.766 1.00 65.06 258 ASP A C 1
ATOM 2059 O O . ASP A 1 258 ? 49.677 1.336 -9.717 1.00 65.06 258 ASP A O 1
ATOM 2063 N N . MET A 1 259 ? 50.806 -0.167 -10.960 1.00 61.94 259 MET A N 1
ATOM 2064 C CA . MET A 1 259 ? 51.852 -0.480 -9.967 1.00 61.94 259 MET A CA 1
ATOM 2065 C C . MET A 1 259 ? 53.055 0.469 -10.090 1.00 61.94 259 MET A C 1
ATOM 2067 O O . MET A 1 259 ? 54.210 0.076 -9.917 1.00 61.94 259 MET A O 1
ATOM 2071 N N . HIS A 1 260 ? 52.805 1.734 -10.418 1.00 60.22 260 HIS A N 1
ATOM 2072 C CA . HIS A 1 260 ? 53.841 2.754 -10.515 1.00 60.22 260 HIS A CA 1
ATOM 2073 C C . HIS A 1 260 ? 54.307 3.190 -9.118 1.00 60.22 260 HIS A C 1
ATOM 2075 O O . HIS A 1 260 ? 53.495 3.523 -8.253 1.00 60.22 260 HIS A O 1
ATOM 2081 N N . GLU A 1 261 ? 55.624 3.185 -8.889 1.00 60.72 261 GLU A N 1
ATOM 2082 C CA . GLU A 1 261 ? 56.266 3.575 -7.616 1.00 60.72 261 GLU A CA 1
ATOM 2083 C C . GLU A 1 261 ? 55.831 2.767 -6.371 1.00 60.72 261 GLU A C 1
ATOM 2085 O O . GLU A 1 261 ? 56.117 3.176 -5.245 1.00 60.72 261 GLU A O 1
ATOM 2090 N N . GLY A 1 262 ? 55.178 1.614 -6.548 1.00 58.12 262 GLY A N 1
ATOM 2091 C CA . GLY A 1 262 ? 54.770 0.749 -5.440 1.00 58.12 262 GLY A CA 1
ATOM 2092 C C . GLY A 1 262 ? 53.439 1.114 -4.765 1.00 58.12 262 GLY A C 1
ATOM 2093 O O . GLY A 1 262 ? 53.257 0.866 -3.574 1.00 58.12 262 GLY A O 1
ATOM 2094 N N . TYR A 1 263 ? 52.506 1.714 -5.503 1.00 60.69 263 TYR A N 1
ATOM 2095 C CA . TYR A 1 263 ? 51.178 2.091 -5.007 1.00 60.69 263 TYR A CA 1
ATOM 2096 C C . TYR A 1 263 ? 50.072 1.367 -5.783 1.00 60.69 263 TYR A C 1
ATOM 2098 O O . TYR A 1 263 ? 50.247 1.096 -6.964 1.00 60.69 263 TYR A O 1
ATOM 2106 N N . PHE A 1 264 ? 48.911 1.127 -5.157 1.00 62.22 264 PHE A N 1
ATOM 2107 C CA . PHE A 1 264 ? 47.658 0.941 -5.902 1.00 62.22 264 PHE A CA 1
ATOM 2108 C C . PHE A 1 264 ? 47.078 2.323 -6.196 1.00 62.22 264 PHE A C 1
ATOM 2110 O O . PHE A 1 264 ? 46.987 3.193 -5.321 1.00 62.22 264 PHE A O 1
ATOM 2117 N N . LYS A 1 265 ? 46.665 2.549 -7.442 1.00 64.94 265 LYS A N 1
ATOM 2118 C CA . LYS A 1 265 ? 46.200 3.864 -7.872 1.00 64.94 265 LYS A CA 1
ATOM 2119 C C . LYS A 1 265 ? 44.911 3.780 -8.660 1.00 64.94 265 LYS A C 1
ATOM 2121 O O . LYS A 1 265 ? 44.912 3.512 -9.849 1.00 64.94 265 LYS A O 1
ATOM 2126 N N . TYR A 1 266 ? 43.826 4.187 -8.020 1.00 63.75 266 TYR A N 1
ATOM 2127 C CA . TYR A 1 266 ? 42.573 4.436 -8.711 1.00 63.75 266 TYR A CA 1
ATOM 2128 C C . TYR A 1 266 ? 42.651 5.696 -9.592 1.00 63.75 266 TYR A C 1
ATOM 2130 O O . TYR A 1 266 ? 42.906 6.802 -9.100 1.00 63.75 266 TYR A O 1
ATOM 2138 N N . LEU A 1 267 ? 42.381 5.548 -10.891 1.00 62.38 267 LEU A N 1
ATOM 2139 C CA . LEU A 1 267 ? 42.299 6.645 -11.858 1.00 62.38 267 LEU A CA 1
ATOM 2140 C C . LEU A 1 267 ? 40.862 6.797 -12.376 1.00 62.38 267 LEU A C 1
ATOM 2142 O O . LEU A 1 267 ? 40.416 6.029 -13.219 1.00 62.38 267 LEU A O 1
ATOM 2146 N N . CYS A 1 268 ? 40.159 7.844 -11.931 1.00 60.16 268 CYS A N 1
ATOM 2147 C CA . CYS A 1 268 ? 38.942 8.315 -12.599 1.00 60.16 268 CYS A CA 1
ATOM 2148 C C . CYS A 1 268 ? 39.330 9.403 -13.607 1.00 60.16 268 CYS A C 1
ATOM 2150 O O . CYS A 1 268 ? 39.791 10.480 -13.222 1.00 60.16 268 CYS A O 1
ATOM 2152 N N . ARG A 1 269 ? 39.170 9.113 -14.903 1.00 59.91 269 ARG A N 1
ATOM 2153 C CA . ARG A 1 269 ? 39.660 9.958 -16.007 1.00 59.91 269 ARG A CA 1
ATOM 2154 C C . ARG A 1 269 ? 39.026 11.356 -16.056 1.00 59.91 269 ARG A C 1
ATOM 2156 O O . ARG A 1 269 ? 39.664 12.283 -16.551 1.00 59.91 269 ARG A O 1
ATOM 2163 N N . ASP A 1 270 ? 37.826 11.506 -15.494 1.00 56.84 270 ASP A N 1
ATOM 2164 C CA . ASP A 1 270 ? 37.000 12.713 -15.615 1.00 56.84 270 ASP A CA 1
ATOM 2165 C C . ASP A 1 270 ? 36.989 13.607 -14.353 1.00 56.84 270 ASP A C 1
ATOM 2167 O O . ASP A 1 270 ? 36.367 14.672 -14.357 1.00 56.84 270 ASP A O 1
ATOM 2171 N N . ASN A 1 271 ? 37.712 13.250 -13.278 1.00 54.00 271 ASN A N 1
ATOM 2172 C CA . ASN A 1 271 ? 37.795 14.083 -12.069 1.00 54.00 271 ASN A CA 1
ATOM 2173 C C . ASN A 1 271 ? 39.079 14.954 -12.052 1.00 54.00 271 ASN A C 1
ATOM 2175 O O . ASN A 1 271 ? 40.184 14.415 -12.028 1.00 54.00 271 ASN A O 1
ATOM 2179 N N . PRO A 1 272 ? 38.987 16.303 -12.023 1.00 45.47 272 PRO A N 1
ATOM 2180 C CA . PRO A 1 272 ? 40.150 17.204 -12.018 1.00 45.47 272 PRO A CA 1
ATOM 2181 C C . PRO A 1 272 ? 40.956 17.205 -10.706 1.00 45.47 272 PRO A C 1
ATOM 2183 O O . PRO A 1 272 ? 42.007 17.848 -10.627 1.00 45.47 272 PRO A O 1
ATOM 2186 N N . VAL A 1 273 ? 40.481 16.516 -9.666 1.00 47.56 273 VAL A N 1
ATOM 2187 C CA . VAL A 1 273 ? 41.254 16.258 -8.448 1.00 47.56 273 VAL A CA 1
ATOM 2188 C C . VAL A 1 273 ? 42.129 15.042 -8.743 1.00 47.56 273 VAL A C 1
ATOM 2190 O O . VAL A 1 273 ? 41.609 13.942 -8.876 1.00 47.56 273 VAL A O 1
ATOM 2193 N N . GLY A 1 274 ? 43.434 15.258 -8.939 1.00 50.00 274 GLY A N 1
ATOM 2194 C CA . GLY A 1 274 ? 44.375 14.226 -9.393 1.00 50.00 274 GLY A CA 1
ATOM 2195 C C . GLY A 1 274 ? 44.325 12.908 -8.597 1.00 50.00 274 GLY A C 1
ATOM 2196 O O . GLY A 1 274 ? 43.779 12.878 -7.493 1.00 50.00 274 GLY A O 1
ATOM 2197 N N . PRO A 1 275 ? 44.911 11.825 -9.147 1.00 53.72 275 PRO A N 1
ATOM 2198 C CA . PRO A 1 275 ? 44.837 10.481 -8.575 1.00 53.72 275 PRO A CA 1
ATOM 2199 C C . PRO A 1 275 ? 45.196 10.508 -7.090 1.00 53.72 275 PRO A C 1
ATOM 2201 O O . PRO A 1 275 ? 46.259 11.004 -6.706 1.00 53.72 275 PRO A O 1
ATOM 2204 N N . LYS A 1 276 ? 44.297 10.001 -6.247 1.00 55.94 276 LYS A N 1
ATOM 2205 C CA . LYS A 1 276 ? 44.576 9.836 -4.825 1.00 55.94 276 LYS A CA 1
ATOM 2206 C C . LYS A 1 276 ? 45.336 8.519 -4.682 1.00 55.94 276 LYS A C 1
ATOM 2208 O O . LYS A 1 276 ? 44.751 7.458 -4.852 1.00 55.94 276 LYS A O 1
ATOM 2213 N N . LEU A 1 277 ? 46.645 8.614 -4.459 1.00 53.28 277 LEU A N 1
ATOM 2214 C CA . LEU A 1 277 ? 47.510 7.457 -4.225 1.00 53.28 277 LEU A CA 1
ATOM 2215 C C . LEU A 1 277 ? 47.137 6.816 -2.888 1.00 53.28 277 LEU A C 1
ATOM 2217 O O . LEU A 1 277 ? 47.045 7.522 -1.877 1.00 53.28 277 LEU A O 1
ATOM 2221 N N . LEU A 1 278 ? 46.934 5.503 -2.891 1.00 57.94 278 LEU A N 1
ATOM 2222 C CA . LEU A 1 278 ? 46.786 4.715 -1.676 1.00 57.94 278 LEU A CA 1
ATOM 2223 C C . LEU A 1 278 ? 48.108 3.971 -1.453 1.00 57.94 278 LEU A C 1
ATOM 2225 O O . LEU A 1 278 ? 48.500 3.184 -2.317 1.00 57.94 278 LEU A O 1
ATOM 2229 N N . PRO A 1 279 ? 48.862 4.281 -0.381 1.00 58.72 279 PRO A N 1
ATOM 2230 C CA . PRO A 1 279 ? 50.023 3.483 -0.009 1.00 58.72 279 PRO A CA 1
ATOM 2231 C C . PRO A 1 279 ? 49.560 2.073 0.339 1.00 58.72 279 PRO A C 1
ATOM 2233 O O . PRO A 1 279 ? 48.779 1.921 1.269 1.00 58.72 279 PRO A O 1
ATOM 2236 N N . LEU A 1 280 ? 50.071 1.081 -0.390 1.00 60.12 280 LEU A N 1
ATOM 2237 C CA . LEU A 1 280 ? 50.101 -0.289 0.100 1.00 60.12 280 LEU A CA 1
ATOM 2238 C C . LEU A 1 280 ? 51.058 -0.352 1.286 1.00 60.12 280 LEU A C 1
ATOM 2240 O O . LEU A 1 280 ? 52.183 0.156 1.201 1.00 60.12 280 LEU A O 1
ATOM 2244 N N . ASP A 1 281 ? 50.667 -1.053 2.341 1.00 57.56 281 ASP A N 1
ATOM 2245 C CA . ASP A 1 281 ? 51.604 -1.403 3.411 1.00 57.56 281 ASP A CA 1
ATOM 2246 C C . ASP A 1 281 ? 52.555 -2.544 2.984 1.00 57.56 281 ASP A C 1
ATOM 2248 O O . ASP A 1 281 ? 53.647 -2.684 3.539 1.00 57.56 281 ASP A O 1
ATOM 2252 N N . THR A 1 282 ? 52.188 -3.328 1.958 1.00 62.44 282 THR A N 1
ATOM 2253 C CA . THR A 1 282 ? 53.004 -4.421 1.396 1.00 62.44 282 THR A CA 1
ATOM 2254 C C . THR A 1 282 ? 52.937 -4.470 -0.131 1.00 62.44 282 THR A C 1
ATOM 2256 O O . THR A 1 282 ? 51.866 -4.535 -0.722 1.00 62.44 282 THR A O 1
ATOM 2259 N N . LEU A 1 283 ? 54.104 -4.448 -0.783 1.00 65.81 283 LEU A N 1
ATOM 2260 C CA . LEU A 1 283 ? 54.209 -4.603 -2.235 1.00 65.81 283 LEU A CA 1
ATOM 2261 C C . LEU A 1 283 ? 53.997 -6.068 -2.638 1.00 65.81 283 LEU A C 1
ATOM 2263 O O . LEU A 1 283 ? 54.567 -6.938 -1.974 1.00 65.81 283 LEU A O 1
ATOM 2267 N N . PRO A 1 284 ? 53.270 -6.346 -3.737 1.00 71.62 284 PRO A N 1
ATOM 2268 C CA . PRO A 1 284 ? 53.257 -7.669 -4.343 1.00 71.62 284 PRO A CA 1
ATOM 2269 C C . PRO A 1 284 ? 54.688 -8.127 -4.648 1.00 71.62 284 PRO A C 1
ATOM 2271 O O . PRO A 1 284 ? 55.478 -7.387 -5.238 1.00 71.62 284 PRO A O 1
ATOM 2274 N N . GLU A 1 285 ? 55.041 -9.335 -4.223 1.00 79.94 285 GLU A N 1
ATOM 2275 C CA . GLU A 1 285 ? 56.323 -9.944 -4.548 1.00 79.94 285 GLU A CA 1
ATOM 2276 C C . GLU A 1 285 ? 56.289 -10.508 -5.970 1.00 79.94 285 GLU A C 1
ATOM 2278 O O . GLU A 1 285 ? 55.322 -11.149 -6.389 1.00 79.94 285 GLU A O 1
ATOM 2283 N N . ASP A 1 286 ? 57.390 -10.328 -6.699 1.00 80.31 286 ASP A N 1
ATOM 2284 C CA . ASP A 1 286 ? 57.551 -10.932 -8.016 1.00 80.31 286 ASP A CA 1
ATOM 2285 C C . ASP A 1 286 ? 57.412 -12.458 -7.952 1.00 80.31 286 ASP A C 1
ATOM 2287 O O . ASP A 1 286 ? 58.025 -13.135 -7.125 1.00 80.31 286 ASP A O 1
ATOM 2291 N N . ASN A 1 287 ? 56.685 -13.005 -8.922 1.00 83.81 287 ASN A N 1
ATOM 2292 C CA . ASN A 1 287 ? 56.389 -14.423 -9.110 1.00 83.81 287 ASN A CA 1
ATOM 2293 C C . ASN A 1 287 ? 55.471 -15.053 -8.050 1.00 83.81 287 ASN A C 1
ATOM 2295 O O . ASN A 1 287 ? 55.375 -16.281 -8.023 1.00 83.81 287 ASN A O 1
ATOM 2299 N N . LYS A 1 288 ? 54.764 -14.255 -7.240 1.00 86.88 288 LYS A N 1
ATOM 2300 C CA . LYS A 1 288 ? 53.652 -14.734 -6.405 1.00 86.88 288 LYS A CA 1
ATOM 2301 C C . LYS A 1 288 ? 52.298 -14.459 -7.050 1.00 86.88 288 LYS A C 1
ATOM 2303 O O . LYS A 1 288 ? 52.134 -13.486 -7.788 1.00 86.88 288 LYS A O 1
ATOM 2308 N N . TRP A 1 289 ? 51.344 -15.346 -6.784 1.00 87.44 289 TRP A N 1
ATOM 2309 C CA . TRP A 1 289 ? 49.957 -15.166 -7.189 1.00 87.44 289 TRP A CA 1
ATOM 2310 C C . TRP A 1 289 ? 49.203 -14.329 -6.164 1.00 87.44 289 TRP A C 1
ATOM 2312 O O . TRP A 1 289 ? 49.366 -14.498 -4.961 1.00 87.44 289 TRP A O 1
ATOM 2322 N N . TYR A 1 290 ? 48.341 -13.460 -6.667 1.00 88.00 290 TYR A N 1
ATOM 2323 C CA . TYR A 1 290 ? 47.414 -12.663 -5.880 1.00 88.00 290 TYR A CA 1
ATOM 2324 C C . TYR A 1 290 ? 46.023 -12.808 -6.470 1.00 88.00 290 TYR A C 1
ATOM 2326 O O . TYR A 1 290 ? 45.888 -12.987 -7.680 1.00 88.00 290 TYR A O 1
ATOM 2334 N N . THR A 1 291 ? 44.994 -12.708 -5.638 1.00 87.56 291 THR A N 1
ATOM 2335 C CA . THR A 1 291 ? 43.604 -12.644 -6.107 1.00 87.56 291 THR A CA 1
ATOM 2336 C C . THR A 1 291 ? 43.083 -11.239 -5.871 1.00 87.56 291 THR A C 1
ATOM 2338 O O . THR A 1 291 ? 43.171 -10.720 -4.761 1.00 87.56 291 THR A O 1
ATOM 2341 N N . PHE A 1 292 ? 42.555 -10.608 -6.911 1.00 85.06 292 PHE A N 1
ATOM 2342 C CA . PHE A 1 292 ? 41.974 -9.277 -6.833 1.00 85.06 292 PHE A CA 1
ATOM 2343 C C . PHE A 1 292 ? 40.462 -9.355 -6.970 1.00 85.06 292 PHE A C 1
ATOM 2345 O O . PHE A 1 292 ? 39.969 -10.049 -7.858 1.00 85.06 292 PHE A O 1
ATOM 2352 N N . ARG A 1 293 ? 39.745 -8.623 -6.115 1.00 87.94 293 ARG A N 1
ATOM 2353 C CA . ARG A 1 293 ? 38.291 -8.468 -6.172 1.00 87.94 293 ARG A CA 1
ATOM 2354 C C . ARG A 1 293 ? 37.932 -6.993 -6.320 1.00 87.94 293 ARG A C 1
ATOM 2356 O O . ARG A 1 293 ? 38.367 -6.180 -5.502 1.00 87.94 293 ARG A O 1
ATOM 2363 N N . ILE A 1 294 ? 37.136 -6.648 -7.329 1.00 86.69 294 ILE A N 1
ATOM 2364 C CA . ILE A 1 294 ? 36.560 -5.307 -7.507 1.00 86.69 294 ILE A CA 1
ATOM 2365 C C . ILE A 1 294 ? 35.046 -5.403 -7.419 1.00 86.69 294 ILE A C 1
ATOM 2367 O O . ILE A 1 294 ? 34.442 -6.090 -8.236 1.00 86.69 294 ILE A O 1
ATOM 2371 N N . ARG A 1 295 ? 34.437 -4.634 -6.516 1.00 84.00 295 ARG A N 1
ATOM 2372 C CA . ARG A 1 295 ? 32.982 -4.497 -6.419 1.00 84.00 295 ARG A CA 1
ATOM 2373 C C . ARG A 1 295 ? 32.552 -3.080 -6.778 1.00 84.00 295 ARG A C 1
ATOM 2375 O O . ARG A 1 295 ? 32.991 -2.122 -6.145 1.00 84.00 295 ARG A O 1
ATOM 2382 N N . TYR A 1 296 ? 31.673 -2.937 -7.765 1.00 82.81 296 TYR A N 1
ATOM 2383 C CA . TYR A 1 296 ? 31.073 -1.660 -8.157 1.00 82.81 296 TYR A CA 1
ATOM 2384 C C . TYR A 1 296 ? 29.550 -1.699 -8.030 1.00 82.81 296 TYR A C 1
ATOM 2386 O O . TYR A 1 296 ? 28.909 -2.673 -8.417 1.00 82.81 296 TYR A O 1
ATOM 2394 N N . ASN A 1 297 ? 28.992 -0.609 -7.503 1.00 77.56 297 ASN A N 1
ATOM 2395 C CA . ASN A 1 297 ? 27.561 -0.412 -7.300 1.00 77.56 297 ASN A CA 1
ATOM 2396 C C . ASN A 1 297 ? 27.183 1.011 -7.748 1.00 77.56 297 ASN A C 1
ATOM 2398 O O . ASN A 1 297 ? 27.581 1.994 -7.105 1.00 77.56 297 ASN A O 1
ATOM 2402 N N . GLU A 1 298 ? 26.422 1.135 -8.840 1.00 73.69 298 GLU A N 1
ATOM 2403 C CA . GLU A 1 298 ? 26.052 2.440 -9.410 1.00 73.69 298 GLU A CA 1
ATOM 2404 C C . GLU A 1 298 ? 25.157 3.284 -8.484 1.00 73.69 298 GLU A C 1
ATOM 2406 O O . GLU A 1 298 ? 25.243 4.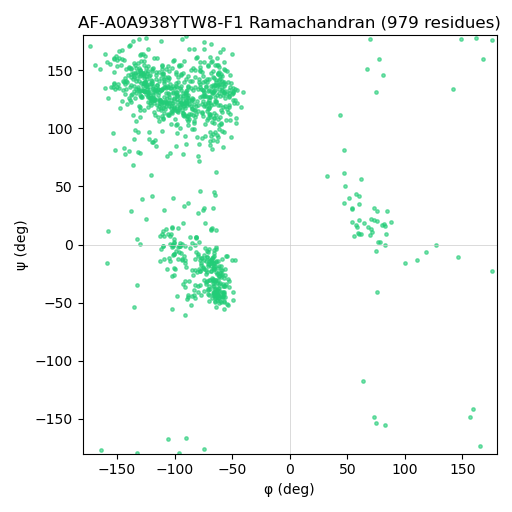516 -8.480 1.00 73.69 298 GLU A O 1
ATOM 2411 N N . TRP A 1 299 ? 24.326 2.636 -7.663 1.00 67.19 299 TRP A N 1
ATOM 2412 C CA . TRP A 1 299 ? 23.292 3.289 -6.856 1.00 67.19 299 TRP A CA 1
ATOM 2413 C C . TRP A 1 299 ? 23.891 3.960 -5.633 1.00 67.19 299 TRP A C 1
ATOM 2415 O O . TRP A 1 299 ? 23.576 5.110 -5.297 1.00 67.19 299 TRP A O 1
ATOM 2425 N N . VAL A 1 300 ? 24.816 3.258 -4.981 1.00 67.75 300 VAL A N 1
ATOM 2426 C CA . VAL A 1 300 ? 25.517 3.791 -3.813 1.00 67.75 300 VAL A CA 1
ATOM 2427 C C . VAL A 1 300 ? 26.726 4.628 -4.232 1.00 67.75 300 VAL A C 1
ATOM 2429 O O . VAL A 1 300 ? 27.132 5.546 -3.508 1.00 67.75 300 VAL A O 1
ATOM 2432 N N . GLY A 1 301 ? 27.223 4.400 -5.451 1.00 70.50 301 GLY A N 1
ATOM 2433 C CA . GLY A 1 301 ? 28.221 5.218 -6.120 1.00 70.50 301 GLY A CA 1
ATOM 2434 C C . GLY A 1 301 ? 29.615 5.057 -5.532 1.00 70.50 301 GLY A C 1
ATOM 2435 O O . GLY A 1 301 ? 30.359 6.022 -5.516 1.00 70.50 301 GLY A O 1
ATOM 2436 N N . TYR A 1 302 ? 30.004 3.902 -5.003 1.00 77.56 302 TYR A N 1
ATOM 2437 C CA . TYR A 1 302 ? 31.389 3.651 -4.584 1.00 77.56 302 TYR A CA 1
ATOM 2438 C C . TYR A 1 302 ? 31.924 2.370 -5.221 1.00 77.56 302 TYR A C 1
ATOM 2440 O O . TYR A 1 302 ? 31.160 1.554 -5.730 1.00 77.56 302 TYR A O 1
ATOM 2448 N N . ILE A 1 303 ? 33.246 2.211 -5.183 1.00 78.88 303 ILE A N 1
ATOM 2449 C CA . ILE A 1 303 ? 33.942 0.990 -5.583 1.00 78.88 303 ILE A CA 1
ATOM 2450 C C . ILE A 1 303 ? 34.686 0.445 -4.369 1.00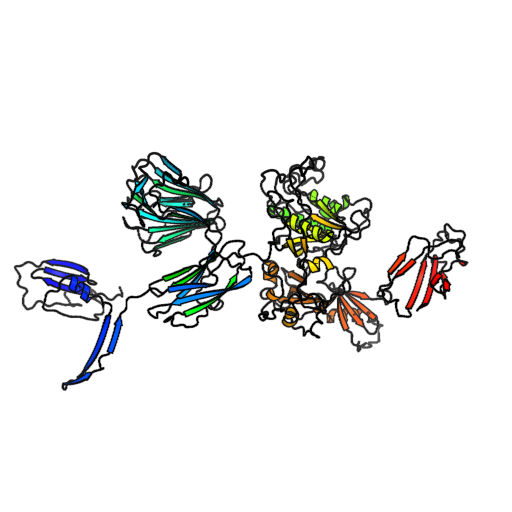 78.88 303 ILE A C 1
ATOM 2452 O O . ILE A 1 303 ? 35.319 1.214 -3.636 1.00 78.88 303 ILE A O 1
ATOM 2456 N N . GLU A 1 304 ? 34.615 -0.863 -4.174 1.00 85.19 304 GLU A N 1
ATOM 2457 C CA . GLU A 1 304 ? 35.390 -1.598 -3.179 1.00 85.19 304 GLU A CA 1
ATOM 2458 C C . GLU A 1 304 ? 36.446 -2.457 -3.875 1.00 85.19 304 GLU A C 1
ATOM 2460 O O . GLU A 1 304 ? 36.209 -3.019 -4.944 1.00 85.19 304 GLU A O 1
ATOM 2465 N N . TYR A 1 305 ? 37.620 -2.540 -3.262 1.00 84.81 305 TYR A N 1
ATOM 2466 C CA . TYR A 1 305 ? 38.754 -3.331 -3.720 1.00 84.81 305 TYR A CA 1
ATOM 2467 C C . TYR A 1 305 ? 39.192 -4.257 -2.605 1.00 84.81 305 TYR A C 1
ATOM 2469 O O . TYR A 1 305 ? 39.278 -3.817 -1.457 1.00 84.81 305 TYR A O 1
ATOM 2477 N N . TYR A 1 306 ? 39.537 -5.488 -2.956 1.00 85.50 306 TYR A N 1
ATOM 2478 C CA . TYR A 1 306 ? 40.142 -6.447 -2.043 1.00 85.50 306 TYR A CA 1
ATOM 2479 C C . TYR A 1 306 ? 41.313 -7.132 -2.741 1.00 85.50 306 TYR A C 1
ATOM 2481 O O . TYR A 1 306 ? 41.214 -7.516 -3.910 1.00 85.50 306 TYR A O 1
ATOM 2489 N N . LEU A 1 307 ? 42.422 -7.273 -2.023 1.00 86.31 307 LEU A N 1
ATOM 2490 C CA . LEU A 1 307 ? 43.610 -7.984 -2.472 1.00 86.31 307 LEU A CA 1
ATOM 2491 C C . LEU A 1 307 ? 43.870 -9.142 -1.518 1.00 86.31 307 LEU A C 1
ATOM 2493 O O . LEU A 1 307 ? 44.042 -8.926 -0.320 1.00 86.31 307 LEU A O 1
ATOM 2497 N N . TYR A 1 308 ? 43.939 -10.347 -2.063 1.00 84.94 308 TYR A N 1
ATOM 2498 C CA . TYR A 1 308 ? 44.248 -11.563 -1.326 1.00 84.94 308 TYR A CA 1
ATOM 2499 C C . TYR A 1 308 ? 45.588 -12.131 -1.788 1.00 84.94 308 TYR A C 1
ATOM 2501 O O . TYR A 1 308 ? 45.955 -11.991 -2.962 1.00 84.94 308 TYR A O 1
ATOM 2509 N N . ASP A 1 309 ? 46.311 -12.781 -0.883 1.00 87.19 309 ASP A N 1
ATOM 2510 C CA . ASP A 1 309 ? 47.513 -13.538 -1.228 1.00 87.19 309 ASP A CA 1
ATOM 2511 C C . ASP A 1 309 ? 47.184 -14.872 -1.930 1.00 87.19 309 ASP A C 1
ATOM 2513 O O . ASP A 1 309 ? 46.030 -15.179 -2.248 1.00 87.19 309 ASP A O 1
ATOM 2517 N N . GLU A 1 310 ? 48.215 -15.671 -2.207 1.00 85.25 310 GLU A N 1
ATOM 2518 C CA . GLU A 1 310 ? 48.073 -16.972 -2.870 1.00 85.25 310 GLU A CA 1
ATOM 2519 C C . GLU A 1 310 ? 47.306 -18.014 -2.042 1.00 85.25 310 GLU A C 1
ATOM 2521 O O . GLU A 1 310 ? 46.757 -18.950 -2.620 1.00 85.25 310 GLU A O 1
ATOM 2526 N N . ASN A 1 311 ? 47.228 -17.837 -0.719 1.00 81.25 311 ASN A N 1
ATOM 2527 C CA . ASN A 1 311 ? 46.496 -18.716 0.194 1.00 81.25 311 ASN A CA 1
ATOM 2528 C C . ASN A 1 311 ? 45.075 -18.201 0.481 1.00 81.25 311 ASN A C 1
ATOM 2530 O O . ASN A 1 311 ? 44.348 -18.819 1.252 1.00 81.25 311 ASN A O 1
ATOM 2534 N N . GLY A 1 312 ? 44.675 -17.078 -0.126 1.00 76.56 312 GLY A N 1
ATOM 2535 C CA . GLY A 1 312 ? 43.365 -16.468 0.081 1.00 76.56 312 GLY A CA 1
ATOM 2536 C C . GLY A 1 312 ? 43.274 -15.562 1.311 1.00 76.56 312 GLY A C 1
ATOM 2537 O O . GLY A 1 312 ? 42.177 -15.108 1.631 1.00 76.56 312 GLY A O 1
ATOM 2538 N N . PHE A 1 313 ? 44.383 -15.241 1.988 1.00 76.69 313 PHE A N 1
ATOM 2539 C CA . PHE A 1 313 ? 44.357 -14.284 3.096 1.00 76.69 313 PHE A CA 1
ATOM 2540 C C . PHE A 1 313 ? 44.205 -12.858 2.569 1.00 76.69 313 PHE A C 1
ATOM 2542 O O . PHE A 1 313 ? 44.939 -12.433 1.676 1.00 76.69 313 PHE A O 1
ATOM 2549 N N . LEU A 1 314 ? 43.262 -12.104 3.140 1.00 84.19 314 LEU A N 1
ATOM 2550 C CA . LEU A 1 314 ? 43.049 -10.697 2.808 1.00 84.19 314 LEU A CA 1
ATOM 2551 C C . LEU A 1 314 ? 44.266 -9.869 3.244 1.00 84.19 314 LEU A C 1
ATOM 2553 O O . LEU A 1 314 ? 44.524 -9.711 4.435 1.00 84.19 314 LEU A O 1
ATOM 2557 N N . LEU A 1 315 ? 44.990 -9.316 2.273 1.00 80.88 315 LEU A N 1
ATOM 2558 C CA . LEU A 1 315 ? 46.125 -8.425 2.504 1.00 80.88 315 LEU A CA 1
ATOM 2559 C C . LEU A 1 315 ? 45.668 -6.980 2.699 1.00 80.88 315 LEU A C 1
ATOM 2561 O O . LEU A 1 315 ? 46.148 -6.292 3.596 1.00 80.88 315 LEU A O 1
ATOM 2565 N N . GLU A 1 316 ? 44.737 -6.514 1.862 1.00 80.38 316 GLU A N 1
ATOM 2566 C CA . GLU A 1 316 ? 44.254 -5.134 1.893 1.00 80.38 316 GLU A CA 1
ATOM 2567 C C . GLU A 1 316 ? 42.822 -5.022 1.358 1.00 80.38 316 GLU A C 1
ATOM 2569 O O . GLU A 1 316 ? 42.425 -5.756 0.451 1.00 80.38 316 GLU A O 1
ATOM 2574 N N . SER A 1 317 ? 42.054 -4.066 1.892 1.00 84.56 317 SER A N 1
ATOM 2575 C CA . SER A 1 317 ? 40.779 -3.645 1.309 1.00 84.56 317 SER A CA 1
ATOM 2576 C C . SER A 1 317 ? 40.630 -2.124 1.296 1.00 84.56 317 SER A C 1
ATOM 2578 O O . SER A 1 317 ? 41.126 -1.419 2.180 1.00 84.56 317 SER A O 1
ATOM 2580 N N . HIS A 1 318 ? 39.940 -1.595 0.285 1.00 81.69 318 HIS A N 1
ATOM 2581 C CA . HIS A 1 318 ? 39.696 -0.160 0.161 1.00 81.69 318 HIS A CA 1
ATOM 2582 C C . HIS A 1 318 ? 38.315 0.156 -0.402 1.00 81.69 318 HIS A C 1
ATOM 2584 O O . HIS A 1 318 ? 37.863 -0.489 -1.339 1.00 81.69 318 HIS A O 1
ATOM 2590 N N . LYS A 1 319 ? 37.690 1.228 0.100 1.00 81.56 319 LYS A N 1
ATOM 2591 C CA . LYS A 1 319 ? 36.398 1.743 -0.371 1.00 81.56 319 LYS A CA 1
ATOM 2592 C C . LYS A 1 319 ? 36.532 3.189 -0.834 1.00 81.56 319 LYS A C 1
ATOM 2594 O O . LYS A 1 319 ? 36.943 4.059 -0.061 1.00 81.56 319 LYS A O 1
ATOM 2599 N N . THR A 1 320 ? 36.194 3.470 -2.092 1.00 75.12 320 THR A N 1
ATOM 2600 C CA . THR A 1 320 ? 36.311 4.829 -2.638 1.00 75.12 320 THR A CA 1
ATOM 2601 C C . THR A 1 320 ? 35.261 5.772 -2.040 1.00 75.12 320 THR A C 1
ATOM 2603 O O . THR A 1 320 ? 34.158 5.348 -1.692 1.00 75.12 320 THR A O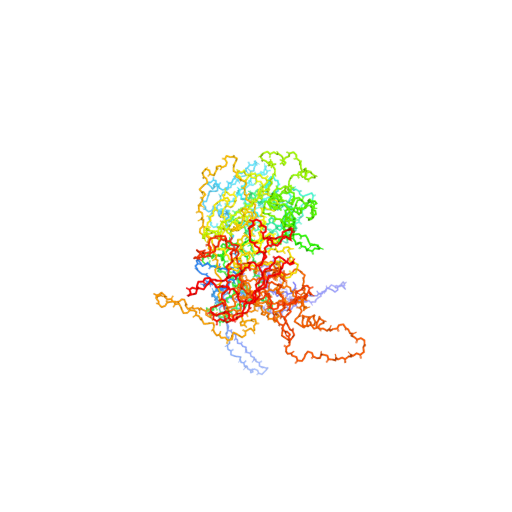 1
ATOM 2606 N N . PRO A 1 321 ? 35.528 7.091 -1.989 1.00 73.56 321 PRO A N 1
ATOM 2607 C CA . PRO A 1 321 ? 34.477 8.086 -1.791 1.00 73.56 321 PRO A CA 1
ATOM 2608 C C . PRO A 1 321 ? 33.392 7.981 -2.873 1.00 73.56 321 PRO A C 1
ATOM 2610 O O . PRO A 1 321 ? 33.674 7.523 -3.981 1.00 73.56 321 PRO A O 1
ATOM 2613 N N . LYS A 1 322 ? 32.184 8.476 -2.572 1.00 70.12 322 LYS A N 1
ATOM 2614 C CA . LYS A 1 322 ? 31.050 8.483 -3.506 1.00 70.12 322 LYS A CA 1
ATOM 2615 C C . LYS A 1 322 ? 31.405 9.199 -4.824 1.00 70.12 322 LYS A C 1
ATOM 2617 O O . LYS A 1 322 ? 31.758 10.379 -4.831 1.00 70.12 322 LYS A O 1
ATOM 2622 N N . ILE A 1 323 ? 31.324 8.468 -5.924 1.00 67.44 323 ILE A N 1
ATOM 2623 C CA . ILE A 1 323 ? 31.532 8.840 -7.318 1.00 67.44 323 ILE A CA 1
ATOM 2624 C C . ILE A 1 323 ? 30.172 9.280 -7.874 1.00 67.44 323 ILE A C 1
ATOM 2626 O O . ILE A 1 323 ? 29.170 8.593 -7.711 1.00 67.44 323 ILE A O 1
ATOM 2630 N N . TYR A 1 324 ? 30.116 10.441 -8.527 1.00 55.94 324 TYR A N 1
ATOM 2631 C CA . TYR A 1 324 ? 28.864 11.037 -9.029 1.00 55.94 324 TYR A CA 1
ATOM 2632 C C . TYR A 1 324 ? 28.379 10.462 -10.375 1.00 55.94 324 TYR A C 1
ATOM 2634 O O . TYR A 1 324 ? 27.434 10.980 -10.962 1.00 55.94 324 TYR A O 1
ATOM 2642 N N . SER A 1 325 ? 29.035 9.419 -10.878 1.00 60.16 325 SER A N 1
ATOM 2643 C CA . SER A 1 325 ? 28.711 8.770 -12.147 1.00 60.16 325 SER A CA 1
ATOM 2644 C C . SER A 1 325 ? 27.777 7.585 -11.897 1.00 60.16 325 SER A C 1
ATOM 2646 O O . SER A 1 325 ? 28.200 6.623 -11.261 1.00 60.16 325 SER A O 1
ATOM 2648 N N . ARG A 1 326 ? 26.543 7.665 -12.413 1.00 63.62 326 ARG A N 1
ATOM 2649 C CA . ARG A 1 326 ? 25.505 6.613 -12.378 1.00 63.62 326 ARG A CA 1
ATOM 2650 C C . ARG A 1 326 ? 25.403 5.863 -13.716 1.00 63.62 326 ARG A C 1
ATOM 2652 O O . ARG A 1 326 ? 24.310 5.698 -14.240 1.00 63.62 326 ARG A O 1
ATOM 2659 N N . LEU A 1 327 ? 26.539 5.573 -14.345 1.00 71.75 327 LEU A N 1
ATOM 2660 C CA . LEU A 1 327 ? 26.546 4.870 -15.627 1.00 71.75 327 LEU A CA 1
ATOM 2661 C C . LEU A 1 327 ? 26.866 3.392 -15.381 1.00 71.75 327 LEU A C 1
ATOM 2663 O O . LEU A 1 327 ? 27.827 3.133 -14.650 1.00 71.75 327 LEU A O 1
ATOM 2667 N N . PRO A 1 328 ? 26.128 2.455 -16.002 1.00 76.56 328 PRO A N 1
ATOM 2668 C CA . PRO A 1 328 ? 26.399 1.030 -15.875 1.00 76.56 328 PRO A CA 1
ATOM 2669 C C . PRO A 1 328 ? 27.779 0.681 -16.441 1.00 76.56 328 PRO A C 1
ATOM 2671 O O . PRO A 1 328 ? 28.319 1.375 -17.315 1.00 76.56 328 PRO A O 1
ATOM 2674 N N . VAL A 1 329 ? 28.355 -0.413 -15.943 1.00 78.00 329 VAL A N 1
ATOM 2675 C CA . VAL A 1 329 ? 29.596 -0.974 -16.489 1.00 78.00 329 VAL A CA 1
ATOM 2676 C C . VAL A 1 329 ? 29.259 -1.613 -17.833 1.00 78.00 329 VAL A C 1
ATOM 2678 O O . VAL A 1 329 ? 28.318 -2.399 -17.901 1.00 78.00 329 VAL A O 1
ATOM 2681 N N . ASP A 1 330 ? 29.999 -1.243 -18.882 1.00 82.25 330 ASP A N 1
ATOM 2682 C CA . ASP A 1 330 ? 29.836 -1.689 -20.272 1.00 82.25 330 ASP A CA 1
ATOM 2683 C C . ASP A 1 330 ? 30.894 -2.733 -20.710 1.00 82.25 330 ASP A C 1
ATOM 2685 O O . ASP A 1 330 ? 30.731 -3.401 -21.738 1.00 82.25 330 ASP A O 1
ATOM 2689 N N . ALA A 1 331 ? 31.982 -2.898 -19.942 1.00 84.25 331 ALA A N 1
ATOM 2690 C CA . ALA A 1 331 ? 32.993 -3.936 -20.158 1.00 84.25 331 ALA A CA 1
ATOM 2691 C C . ALA A 1 331 ? 33.930 -4.156 -18.953 1.00 84.25 331 ALA A C 1
ATOM 2693 O O . ALA A 1 331 ? 34.295 -3.209 -18.247 1.00 84.25 331 ALA A O 1
ATOM 2694 N N . VAL A 1 332 ? 34.438 -5.388 -18.821 1.00 84.31 332 VAL A N 1
ATOM 2695 C CA . VAL A 1 332 ? 35.648 -5.713 -18.040 1.00 84.31 332 VAL A CA 1
ATOM 2696 C C . VAL A 1 332 ? 36.826 -5.823 -18.997 1.00 84.31 332 VAL A C 1
ATOM 2698 O O . VAL A 1 332 ? 36.756 -6.518 -20.011 1.00 84.31 332 VAL A O 1
ATOM 2701 N N . ARG A 1 333 ? 37.923 -5.131 -18.699 1.00 85.38 333 ARG A N 1
ATOM 2702 C CA . ARG A 1 333 ? 39.106 -5.057 -19.559 1.00 85.38 333 ARG A CA 1
ATOM 2703 C C . ARG A 1 333 ? 40.366 -5.445 -18.798 1.00 85.38 333 ARG A C 1
ATOM 2705 O O . ARG A 1 333 ? 40.658 -4.873 -17.755 1.00 85.38 333 ARG A O 1
ATOM 2712 N N . LEU A 1 334 ? 41.163 -6.322 -19.396 1.00 85.06 334 LEU A N 1
ATOM 2713 C CA . LEU A 1 334 ? 42.554 -6.546 -19.016 1.00 85.06 334 LEU A CA 1
ATOM 2714 C C . LEU A 1 334 ? 43.436 -5.754 -19.971 1.00 85.06 334 LEU A C 1
ATOM 2716 O O . LEU A 1 334 ? 43.346 -5.923 -21.187 1.00 85.06 334 LEU A O 1
ATOM 2720 N N . GLU A 1 335 ? 44.272 -4.871 -19.449 1.00 82.94 335 GLU A N 1
ATOM 2721 C CA . GLU A 1 335 ? 45.152 -4.024 -20.257 1.00 82.94 335 GLU A CA 1
ATOM 2722 C C . GLU A 1 335 ? 46.531 -4.007 -19.627 1.00 82.94 335 GLU A C 1
ATOM 2724 O O . GLU A 1 335 ? 46.623 -3.958 -18.411 1.00 82.94 335 GLU A O 1
ATOM 2729 N N . MET A 1 336 ? 47.581 -4.001 -20.448 1.00 80.00 336 MET A N 1
ATOM 2730 C CA . MET A 1 336 ? 48.948 -3.767 -19.992 1.00 80.00 336 MET A CA 1
ATOM 2731 C C . MET A 1 336 ? 49.613 -2.680 -20.844 1.00 80.00 336 MET A C 1
ATOM 2733 O O . MET A 1 336 ? 49.630 -2.767 -22.077 1.00 80.00 336 MET A O 1
ATOM 2737 N N . ASN A 1 337 ? 50.172 -1.657 -20.190 1.00 71.12 337 ASN A N 1
ATOM 2738 C CA . ASN A 1 337 ? 50.839 -0.505 -20.800 1.00 71.12 337 ASN A CA 1
ATOM 2739 C C . ASN A 1 337 ? 52.363 -0.496 -20.558 1.00 71.12 337 ASN A C 1
ATOM 2741 O O . ASN A 1 337 ? 52.856 -0.577 -19.438 1.00 71.12 337 ASN A O 1
ATOM 2745 N N . ARG A 1 338 ? 53.095 -0.240 -21.650 1.00 63.91 338 ARG A N 1
ATOM 2746 C CA . ARG A 1 338 ? 54.383 0.485 -21.739 1.00 63.91 338 ARG A CA 1
ATOM 2747 C C . ARG A 1 338 ? 55.642 0.093 -20.952 1.00 63.91 338 ARG A C 1
ATOM 2749 O O . ARG A 1 338 ? 56.641 0.786 -21.144 1.00 63.91 338 ARG A O 1
ATOM 2756 N N . SER A 1 339 ? 55.730 -1.015 -20.233 1.00 59.06 339 SER A N 1
ATOM 2757 C CA . SER A 1 339 ? 57.040 -1.485 -19.741 1.00 59.06 339 SER A CA 1
ATOM 2758 C C . SER A 1 339 ? 57.290 -2.949 -20.065 1.00 59.06 339 SER A C 1
ATOM 2760 O O . SER A 1 339 ? 56.354 -3.693 -20.329 1.00 59.06 339 SER A O 1
ATOM 2762 N N . GLY A 1 340 ? 58.563 -3.362 -20.083 1.00 64.12 340 GLY A N 1
ATOM 2763 C CA . GLY A 1 340 ? 59.004 -4.753 -20.290 1.00 64.12 340 GLY A CA 1
ATOM 2764 C C . GLY A 1 340 ? 58.622 -5.704 -19.150 1.00 64.12 340 GLY A C 1
ATOM 2765 O O . GLY A 1 340 ? 59.378 -6.618 -18.828 1.00 64.12 340 GLY A O 1
ATOM 2766 N N . ALA A 1 341 ? 57.495 -5.427 -18.504 1.00 67.62 341 ALA A N 1
ATOM 2767 C CA . ALA A 1 341 ? 56.860 -6.249 -17.511 1.00 67.62 341 ALA A CA 1
ATOM 2768 C C . ALA A 1 341 ? 56.103 -7.403 -18.167 1.00 67.62 341 ALA A C 1
ATOM 2770 O O . ALA A 1 341 ? 55.715 -7.364 -19.340 1.00 67.62 341 ALA A O 1
ATOM 2771 N N . GLU A 1 342 ? 55.900 -8.435 -17.363 1.00 76.75 342 GLU A N 1
ATOM 2772 C CA . GLU A 1 342 ? 55.117 -9.598 -17.733 1.00 76.75 342 GLU A CA 1
ATOM 2773 C C . GLU A 1 342 ? 54.097 -9.854 -16.639 1.00 76.75 342 GLU A C 1
ATOM 2775 O O . GLU A 1 342 ? 54.455 -9.975 -15.461 1.00 76.75 342 GLU A O 1
ATOM 2780 N N . VAL A 1 343 ? 52.839 -9.949 -17.048 1.00 77.06 343 VAL A N 1
ATOM 2781 C CA . VAL A 1 343 ? 51.713 -10.212 -16.157 1.00 77.06 343 VAL A CA 1
ATOM 2782 C C . VAL A 1 343 ? 51.034 -11.486 -16.626 1.00 77.06 343 VAL A C 1
ATOM 2784 O O . VAL A 1 343 ? 50.742 -11.638 -17.814 1.00 77.06 343 VAL A O 1
ATOM 2787 N N . SER A 1 344 ? 50.834 -12.412 -15.696 1.00 83.44 344 SER A N 1
ATOM 2788 C CA . SER A 1 344 ? 50.052 -13.629 -15.900 1.00 83.44 344 SER A CA 1
ATOM 2789 C C . SER A 1 344 ? 48.697 -13.472 -15.217 1.00 83.44 344 SER A C 1
ATOM 2791 O O . SER A 1 344 ? 48.647 -12.958 -14.100 1.00 83.44 344 SER A O 1
ATOM 2793 N N . TRP A 1 345 ? 47.636 -13.916 -15.880 1.00 79.69 345 TRP A N 1
ATOM 2794 C CA . TRP A 1 345 ? 46.259 -13.911 -15.403 1.00 79.69 345 TRP A CA 1
ATOM 2795 C C . TRP A 1 345 ? 45.698 -15.318 -15.406 1.00 79.69 345 TRP A C 1
ATOM 2797 O O . TRP A 1 345 ? 46.008 -16.103 -16.307 1.00 79.69 345 TRP A O 1
ATOM 2807 N N . ASP A 1 346 ? 44.855 -15.586 -14.421 1.00 80.50 346 ASP A N 1
ATOM 2808 C CA . ASP A 1 346 ? 44.133 -16.841 -14.287 1.00 80.50 346 ASP A CA 1
ATOM 2809 C C . ASP A 1 346 ? 42.815 -16.629 -13.519 1.00 80.50 346 ASP A C 1
ATOM 2811 O O . ASP A 1 346 ? 42.681 -15.633 -12.797 1.00 80.50 346 ASP A O 1
ATOM 2815 N N . ASN A 1 347 ? 41.862 -17.551 -13.657 1.00 80.69 347 ASN A N 1
ATOM 2816 C CA . ASN A 1 347 ? 40.585 -17.592 -12.937 1.00 80.69 347 ASN A CA 1
ATOM 2817 C C . ASN A 1 347 ? 39.843 -16.244 -12.920 1.00 80.69 347 ASN A C 1
ATOM 2819 O O . ASN A 1 347 ? 39.637 -15.648 -11.854 1.00 80.69 347 ASN A O 1
ATOM 2823 N N . ILE A 1 348 ? 39.472 -15.726 -14.093 1.00 84.38 348 ILE A N 1
ATOM 2824 C CA . ILE A 1 348 ? 38.683 -14.492 -14.175 1.00 84.38 348 ILE A CA 1
ATOM 2825 C C . ILE A 1 348 ? 37.215 -14.845 -14.043 1.00 84.38 348 ILE A C 1
ATOM 2827 O O . ILE A 1 348 ? 36.696 -15.620 -14.836 1.00 84.38 348 ILE A O 1
ATOM 2831 N N . ARG A 1 349 ? 36.537 -14.232 -13.076 1.00 82.56 349 ARG A N 1
ATOM 2832 C CA . ARG A 1 349 ? 35.096 -14.380 -12.867 1.00 82.56 349 ARG A CA 1
ATOM 2833 C C . ARG A 1 349 ? 34.455 -13.018 -12.724 1.00 82.56 349 ARG A C 1
ATOM 2835 O O . ARG A 1 349 ? 34.935 -12.175 -11.970 1.00 82.56 349 ARG A O 1
ATOM 2842 N N . VAL A 1 350 ? 33.367 -12.807 -13.442 1.00 82.88 350 VAL A N 1
ATOM 2843 C CA . VAL A 1 350 ? 32.587 -11.576 -13.420 1.00 82.88 350 VAL A CA 1
ATOM 2844 C C . VAL A 1 350 ? 31.170 -11.939 -13.039 1.00 82.88 350 VAL A C 1
ATOM 2846 O O . VAL A 1 350 ? 30.515 -12.732 -13.712 1.00 82.88 350 VAL A O 1
ATOM 2849 N N . PHE A 1 351 ? 30.695 -11.327 -11.970 1.00 77.31 351 PHE A N 1
ATOM 2850 C CA . PHE A 1 351 ? 29.371 -11.536 -11.429 1.00 77.31 351 PHE A CA 1
ATOM 2851 C C . PHE A 1 351 ? 28.560 -10.253 -11.529 1.00 77.31 351 PHE A C 1
ATOM 2853 O O . PHE A 1 351 ? 29.051 -9.174 -11.204 1.00 77.31 351 PHE A O 1
ATOM 2860 N N . GLU A 1 352 ? 27.304 -10.377 -11.928 1.00 78.75 352 GLU A N 1
ATOM 2861 C CA . GLU A 1 352 ? 26.287 -9.358 -11.704 1.00 78.75 352 GLU A CA 1
ATOM 2862 C C . GLU A 1 352 ? 25.766 -9.532 -10.276 1.00 78.75 352 GLU A C 1
ATOM 2864 O O . GLU A 1 352 ? 25.153 -10.552 -9.950 1.00 78.75 352 GLU A O 1
ATOM 2869 N N . ILE A 1 353 ? 26.059 -8.562 -9.404 1.00 63.22 353 ILE A N 1
ATOM 2870 C CA . ILE A 1 353 ? 25.550 -8.571 -8.028 1.00 63.22 353 ILE A CA 1
ATOM 2871 C C . ILE A 1 353 ? 24.242 -7.807 -8.020 1.00 63.22 353 ILE A C 1
ATOM 2873 O O . ILE A 1 353 ? 24.237 -6.589 -8.121 1.00 63.22 353 ILE A O 1
ATOM 2877 N N . THR A 1 354 ? 23.125 -8.476 -7.809 1.00 58.12 354 THR A N 1
ATOM 2878 C CA . THR A 1 354 ? 21.912 -7.760 -7.427 1.00 58.12 354 THR A CA 1
ATOM 2879 C C . THR A 1 354 ? 21.809 -7.876 -5.909 1.00 58.12 354 THR A C 1
ATOM 2881 O O . THR A 1 354 ? 21.369 -8.899 -5.440 1.00 58.12 354 THR A O 1
ATOM 2884 N N . ASP A 1 355 ? 22.270 -6.883 -5.143 1.00 53.53 355 ASP A N 1
ATOM 2885 C CA . ASP A 1 355 ? 22.243 -6.791 -3.661 1.00 53.53 355 ASP A CA 1
ATOM 2886 C C . ASP A 1 355 ? 22.630 -8.048 -2.834 1.00 53.53 355 ASP A C 1
ATOM 2888 O O . ASP A 1 355 ? 21.877 -9.010 -2.719 1.00 53.53 355 ASP A O 1
ATOM 2892 N N . SER A 1 356 ? 23.770 -8.001 -2.135 1.00 42.09 356 SER A N 1
ATOM 2893 C CA . SER A 1 356 ? 24.103 -8.951 -1.059 1.00 42.09 356 SER A CA 1
ATOM 2894 C C . SER A 1 356 ? 23.660 -8.398 0.300 1.00 42.09 356 SER A C 1
ATOM 2896 O O . SER A 1 356 ? 24.065 -7.289 0.658 1.00 42.09 356 SER A O 1
ATOM 2898 N N . VAL A 1 357 ? 22.897 -9.168 1.078 1.00 44.69 357 VAL A N 1
ATOM 2899 C CA . VAL A 1 357 ? 22.649 -8.881 2.499 1.00 44.69 357 VAL A CA 1
ATOM 2900 C C . VAL A 1 357 ? 23.590 -9.759 3.320 1.00 44.69 357 VAL A C 1
ATOM 2902 O O . VAL A 1 357 ? 23.358 -10.952 3.465 1.00 44.69 357 VAL A O 1
ATOM 2905 N N . GLU A 1 358 ? 24.674 -9.175 3.836 1.00 42.03 358 GLU A N 1
ATOM 2906 C CA . GLU A 1 358 ? 25.474 -9.821 4.883 1.00 42.03 358 GLU A CA 1
ATOM 2907 C C . GLU A 1 358 ? 24.675 -9.779 6.192 1.00 42.03 358 GLU A C 1
ATOM 2909 O O . GLU A 1 358 ? 24.419 -8.699 6.732 1.00 42.03 358 GLU A O 1
ATOM 2914 N N . VAL A 1 359 ? 24.282 -10.944 6.709 1.00 42.34 359 VAL A N 1
ATOM 2915 C CA . VAL A 1 359 ? 23.806 -11.087 8.090 1.00 42.34 359 VAL A CA 1
ATOM 2916 C C . VAL A 1 359 ? 25.032 -11.394 8.946 1.00 42.34 359 VAL A C 1
ATOM 2918 O O . VAL A 1 359 ? 25.405 -12.544 9.131 1.00 42.34 359 VAL A O 1
ATOM 2921 N N . LEU A 1 360 ? 25.725 -10.350 9.401 1.00 37.81 360 LEU A N 1
ATOM 2922 C CA . LEU A 1 360 ? 26.838 -10.492 10.342 1.00 37.81 360 LEU A CA 1
ATOM 2923 C C . LEU A 1 360 ? 26.281 -10.677 11.757 1.00 37.81 360 LEU A C 1
ATOM 2925 O O . LEU A 1 360 ? 25.712 -9.730 12.305 1.00 37.81 360 LEU A O 1
ATOM 2929 N N . ASP A 1 361 ? 26.495 -11.844 12.368 1.00 36.88 361 ASP A N 1
ATOM 2930 C CA . ASP A 1 361 ? 26.359 -11.984 13.818 1.00 36.88 361 ASP A CA 1
ATOM 2931 C C . ASP A 1 361 ? 27.695 -11.680 14.516 1.00 36.88 361 ASP A C 1
ATOM 2933 O O . ASP A 1 361 ? 28.735 -12.302 14.301 1.00 36.88 361 ASP A O 1
ATOM 2937 N N . HIS A 1 362 ? 27.651 -10.690 15.401 1.00 33.59 362 HIS A N 1
ATOM 2938 C CA . HIS A 1 362 ? 28.627 -10.508 16.463 1.00 33.59 362 HIS A CA 1
ATOM 2939 C C . HIS A 1 362 ? 27.869 -10.328 17.776 1.00 33.59 362 HIS A C 1
ATOM 2941 O O . HIS A 1 362 ? 27.718 -9.204 18.253 1.00 33.59 362 HIS A O 1
ATOM 2947 N N . THR A 1 363 ? 27.399 -11.431 18.363 1.00 35.06 363 THR A N 1
ATOM 2948 C CA . THR A 1 363 ? 27.019 -11.591 19.780 1.00 35.06 363 THR A CA 1
ATOM 2949 C C . THR A 1 363 ? 26.447 -10.322 20.426 1.00 35.06 363 THR A C 1
ATOM 2951 O O . THR A 1 363 ? 26.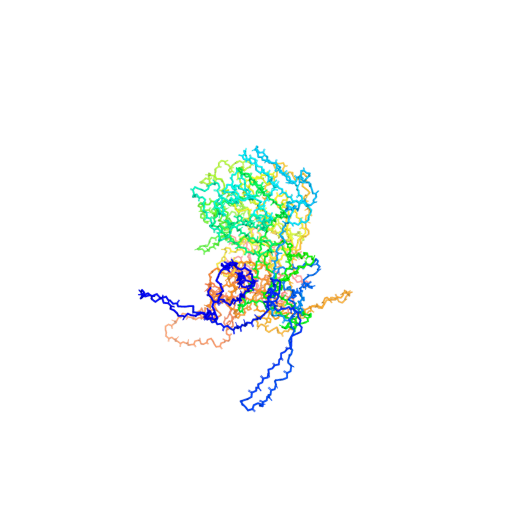996 -9.787 21.398 1.00 35.06 363 THR A O 1
ATOM 2954 N N . SER A 1 364 ? 25.356 -9.803 19.868 1.00 30.36 364 SER A N 1
ATOM 2955 C CA . SER A 1 364 ? 24.590 -8.695 20.438 1.00 30.36 364 SER A CA 1
ATOM 2956 C C . SER A 1 364 ? 23.118 -9.106 20.488 1.00 30.36 364 SER A C 1
ATOM 2958 O O . SER A 1 364 ? 22.591 -9.692 19.548 1.00 30.36 364 SER A O 1
ATOM 2960 N N . THR A 1 365 ? 22.503 -8.860 21.641 1.00 30.48 365 THR A N 1
ATOM 2961 C CA . THR A 1 365 ? 21.432 -9.632 22.298 1.00 30.48 365 THR A CA 1
ATOM 2962 C C . THR A 1 365 ? 20.048 -9.670 21.637 1.00 30.48 365 THR A C 1
ATOM 2964 O O . THR A 1 365 ? 19.120 -10.118 22.296 1.00 30.48 365 THR A O 1
ATOM 2967 N N . ASP A 1 366 ? 19.914 -9.270 20.373 1.00 34.00 366 ASP A N 1
ATOM 2968 C CA . ASP A 1 366 ? 18.649 -9.310 19.617 1.00 34.00 366 ASP A CA 1
ATOM 2969 C C . ASP A 1 366 ? 18.775 -10.106 18.294 1.00 34.00 366 ASP A C 1
ATOM 2971 O O . ASP A 1 366 ? 17.994 -9.904 17.369 1.00 34.00 366 ASP A O 1
ATOM 2975 N N . SER A 1 367 ? 19.768 -11.001 18.184 1.00 38.50 367 SER A N 1
ATOM 2976 C CA . SER A 1 367 ? 19.999 -11.834 16.986 1.00 38.50 367 SER A CA 1
ATOM 2977 C C . SER A 1 367 ? 19.418 -13.252 17.152 1.00 38.50 367 SER A C 1
ATOM 2979 O O . SER A 1 367 ? 19.419 -13.767 18.275 1.00 38.50 367 SER A O 1
ATOM 2981 N N . PRO A 1 368 ? 18.923 -13.890 16.071 1.00 52.97 368 PRO A N 1
ATOM 2982 C CA . PRO A 1 368 ? 18.399 -15.259 16.102 1.00 52.97 368 PRO A CA 1
ATOM 2983 C C . PRO A 1 368 ? 19.448 -16.256 16.620 1.00 52.97 368 PRO A C 1
ATOM 2985 O O . PRO A 1 368 ? 20.600 -16.243 16.195 1.00 52.97 368 PRO A O 1
ATOM 2988 N N . ILE A 1 369 ? 19.047 -17.097 17.575 1.00 68.19 369 ILE A N 1
ATOM 2989 C CA . ILE A 1 369 ? 19.919 -18.065 18.253 1.00 68.19 369 ILE A CA 1
ATOM 2990 C C . ILE A 1 369 ? 20.075 -19.293 17.347 1.00 68.19 369 ILE A C 1
ATOM 2992 O O . ILE A 1 369 ? 19.078 -19.910 16.985 1.00 68.19 369 ILE A O 1
ATOM 2996 N N . ILE A 1 370 ? 21.314 -19.657 16.997 1.00 77.81 370 ILE A N 1
ATOM 2997 C CA . ILE A 1 370 ? 21.619 -20.975 16.419 1.00 77.81 370 ILE A CA 1
ATOM 2998 C C . ILE A 1 370 ? 21.459 -22.014 17.535 1.00 77.81 370 ILE A C 1
ATOM 3000 O O . ILE A 1 370 ? 22.129 -21.923 18.569 1.00 77.81 370 ILE A O 1
ATOM 3004 N N . GLU A 1 371 ? 20.581 -22.995 17.340 1.00 83.19 371 GLU A N 1
ATOM 3005 C CA . GLU A 1 371 ? 20.360 -24.086 18.291 1.00 83.19 371 GLU A CA 1
ATOM 3006 C C . GLU A 1 371 ? 21.066 -25.351 17.798 1.00 83.19 371 GLU A C 1
ATOM 3008 O O . GLU A 1 371 ? 20.679 -25.914 16.779 1.00 83.19 371 GLU A O 1
ATOM 3013 N N . CYS A 1 372 ? 22.093 -25.805 18.521 1.00 82.06 372 CYS A N 1
ATOM 3014 C CA . CYS A 1 372 ? 22.817 -27.049 18.241 1.00 82.06 372 CYS A CA 1
ATOM 3015 C C . CYS A 1 372 ? 22.535 -28.108 19.319 1.00 82.06 372 CYS A C 1
ATOM 3017 O O . CYS A 1 372 ? 22.342 -27.769 20.492 1.00 82.06 372 CYS A O 1
ATOM 3019 N N . GLU A 1 373 ? 22.525 -29.390 18.940 1.00 83.75 373 GLU A N 1
ATOM 3020 C CA . GLU A 1 373 ? 22.292 -30.508 19.871 1.00 83.75 373 GLU A CA 1
ATOM 3021 C C . GLU A 1 373 ? 23.421 -30.683 20.909 1.00 83.75 373 GLU A C 1
ATOM 3023 O O . GLU A 1 373 ? 23.152 -31.101 22.042 1.00 83.75 373 GLU A O 1
ATOM 3028 N N . ASP A 1 374 ? 24.657 -30.313 20.553 1.00 78.56 374 ASP A N 1
ATOM 3029 C CA . ASP A 1 374 ? 25.840 -30.275 21.422 1.00 78.56 374 ASP A CA 1
ATOM 3030 C C . ASP A 1 374 ? 26.623 -28.960 21.216 1.00 78.56 374 ASP A C 1
ATOM 3032 O O . ASP A 1 374 ? 26.529 -28.310 20.178 1.00 78.56 374 ASP A O 1
ATOM 3036 N N . TYR A 1 375 ? 27.372 -28.535 22.233 1.00 71.81 375 TYR A N 1
ATOM 3037 C CA . TYR A 1 375 ? 28.192 -27.322 22.243 1.00 71.81 375 TYR A CA 1
ATOM 3038 C C . TYR A 1 375 ? 29.690 -27.602 22.100 1.00 71.81 375 TYR A C 1
ATOM 3040 O O . TYR A 1 375 ? 30.456 -26.647 21.948 1.00 71.81 375 TYR A O 1
ATOM 3048 N N . ASP A 1 376 ? 30.122 -28.862 22.223 1.00 69.88 376 ASP A N 1
ATOM 3049 C CA . ASP A 1 376 ? 31.534 -29.234 22.073 1.00 69.88 376 ASP A CA 1
ATOM 3050 C C . ASP A 1 376 ? 31.911 -29.688 20.651 1.00 69.88 376 ASP A C 1
ATOM 3052 O O . ASP A 1 376 ? 33.089 -29.685 20.316 1.00 69.88 376 ASP A O 1
ATOM 3056 N N . PHE A 1 377 ? 30.930 -29.961 19.778 1.00 72.12 377 PHE A N 1
ATOM 3057 C CA . PHE A 1 377 ? 31.128 -30.351 18.369 1.00 72.12 377 PHE A CA 1
ATOM 3058 C C . PHE A 1 377 ? 32.061 -31.562 18.172 1.00 72.12 377 PHE A C 1
ATOM 3060 O O . PHE A 1 377 ? 32.582 -31.782 17.073 1.00 72.12 377 PHE A O 1
ATOM 3067 N N . SER A 1 378 ? 32.263 -32.353 19.235 1.00 69.44 378 SER A N 1
ATOM 3068 C CA . SER A 1 378 ? 33.182 -33.496 19.270 1.00 69.44 378 SER A CA 1
ATOM 3069 C C . SER A 1 378 ? 32.657 -34.721 18.510 1.00 69.44 378 SER A C 1
ATOM 3071 O O . SER A 1 378 ? 33.404 -35.668 18.228 1.00 69.44 378 SER A O 1
ATOM 3073 N N . ASP A 1 379 ? 31.370 -34.707 18.171 1.00 74.94 379 ASP A N 1
ATOM 3074 C CA . ASP A 1 379 ? 30.704 -35.605 17.245 1.00 74.94 379 ASP A CA 1
ATOM 3075 C C . ASP A 1 379 ? 29.825 -34.827 16.250 1.00 74.94 379 ASP A C 1
ATOM 3077 O O . ASP A 1 379 ? 29.800 -33.595 16.221 1.00 74.94 379 ASP A O 1
ATOM 3081 N N . LEU A 1 380 ? 29.151 -35.565 15.365 1.00 78.81 380 LEU A N 1
ATOM 3082 C CA . LEU A 1 380 ? 28.253 -34.988 14.372 1.00 78.81 380 LEU A CA 1
ATOM 3083 C C . LEU A 1 380 ? 27.112 -34.261 15.091 1.00 78.81 380 LEU A C 1
ATOM 3085 O O . LEU A 1 380 ? 26.187 -34.899 15.592 1.00 78.81 380 LEU A O 1
ATOM 3089 N N . THR A 1 381 ? 27.206 -32.935 15.124 1.00 81.88 381 THR A N 1
ATOM 3090 C CA . THR A 1 381 ? 26.275 -32.061 15.833 1.00 81.88 381 THR A CA 1
ATOM 3091 C C . THR A 1 381 ? 25.292 -31.468 14.836 1.00 81.88 381 THR A C 1
ATOM 3093 O O . THR A 1 381 ? 25.696 -30.725 13.939 1.00 81.88 381 THR A O 1
ATOM 3096 N N . GLU A 1 382 ? 24.006 -31.790 14.979 1.00 86.56 382 GLU A N 1
ATOM 3097 C CA . GLU A 1 382 ? 22.935 -31.137 14.221 1.00 86.56 382 GLU A CA 1
ATOM 3098 C C . GLU A 1 382 ? 22.639 -29.758 14.827 1.00 86.56 382 GLU A C 1
ATOM 3100 O O . GLU A 1 382 ? 22.525 -29.603 16.046 1.00 86.56 382 GLU A O 1
ATOM 3105 N N . CYS A 1 383 ? 22.537 -28.754 13.964 1.00 87.56 383 CYS A N 1
ATOM 3106 C CA . CYS A 1 383 ? 22.211 -27.380 14.302 1.00 87.56 383 CYS A CA 1
ATOM 3107 C C . CYS A 1 383 ? 21.043 -26.892 13.441 1.00 87.56 383 CYS A C 1
ATOM 3109 O O . CYS A 1 383 ? 20.915 -27.253 12.267 1.00 87.56 383 CYS A O 1
ATOM 3111 N N . SER A 1 384 ? 20.220 -26.029 14.024 1.00 86.19 384 SER A N 1
ATOM 3112 C CA . SER A 1 384 ? 19.086 -25.382 13.374 1.00 86.19 384 SER A CA 1
ATOM 3113 C C . SER A 1 384 ? 19.154 -23.867 13.553 1.00 86.19 384 SER A C 1
ATOM 3115 O O . SER A 1 384 ? 19.665 -23.345 14.550 1.00 86.19 384 SER A O 1
ATOM 3117 N N . PHE A 1 385 ? 18.657 -23.148 12.553 1.00 83.69 385 PHE A N 1
ATOM 3118 C CA . PHE A 1 385 ? 18.545 -21.698 12.566 1.00 83.69 385 PHE A CA 1
ATOM 3119 C C . PHE A 1 385 ? 17.236 -21.275 11.909 1.00 83.69 385 PHE A C 1
ATOM 3121 O O . PHE A 1 385 ? 17.010 -21.558 10.734 1.00 83.69 385 PHE A O 1
ATOM 3128 N N . ASN A 1 386 ? 16.393 -20.563 12.654 1.00 78.69 386 ASN A N 1
ATOM 3129 C CA . ASN A 1 386 ? 15.156 -20.012 12.115 1.00 78.69 386 ASN A CA 1
ATOM 3130 C C . ASN A 1 386 ? 15.426 -18.663 11.452 1.00 78.69 386 ASN A C 1
ATOM 3132 O O . ASN A 1 386 ? 15.819 -17.690 12.100 1.00 78.69 386 ASN A O 1
ATOM 3136 N N . TRP A 1 387 ? 15.195 -18.613 10.147 1.00 76.00 387 TRP A N 1
ATOM 3137 C CA . TRP A 1 387 ? 15.361 -17.428 9.326 1.00 76.00 387 TRP A CA 1
ATOM 3138 C C . TRP A 1 387 ? 14.007 -16.911 8.842 1.00 76.00 387 TRP A C 1
ATOM 3140 O O . TRP A 1 387 ? 13.285 -17.620 8.150 1.00 76.00 387 TRP A O 1
ATOM 3150 N N . VAL A 1 388 ? 13.672 -15.657 9.143 1.00 68.00 388 VAL A N 1
ATOM 3151 C CA . VAL A 1 388 ? 12.523 -14.986 8.514 1.00 68.00 388 VAL A CA 1
ATOM 3152 C C . VAL A 1 388 ? 12.981 -14.399 7.184 1.00 68.00 388 VAL A C 1
ATOM 3154 O O . VAL A 1 388 ? 13.848 -13.521 7.158 1.00 68.00 388 VAL A O 1
ATOM 3157 N N . VAL A 1 389 ? 12.402 -14.874 6.081 1.00 63.56 389 VAL A N 1
ATOM 3158 C CA . VAL A 1 389 ? 12.777 -14.455 4.724 1.00 63.56 389 VAL A CA 1
ATOM 3159 C C . VAL A 1 389 ? 12.574 -12.933 4.558 1.00 63.56 389 VAL A C 1
ATOM 3161 O O . VAL A 1 389 ? 11.432 -12.478 4.617 1.00 63.56 389 VAL A O 1
ATOM 3164 N N . PRO A 1 390 ? 13.635 -12.127 4.336 1.00 54.59 390 PRO A N 1
ATOM 3165 C CA . PRO A 1 390 ? 13.587 -10.677 4.193 1.00 54.59 390 PRO A CA 1
ATOM 3166 C C . PRO A 1 390 ? 13.151 -10.254 2.778 1.00 54.59 390 PRO A C 1
ATOM 3168 O O . PRO A 1 390 ? 13.209 -11.035 1.832 1.00 54.59 390 PRO A O 1
ATOM 3171 N N . GLY A 1 391 ? 12.701 -8.998 2.641 1.00 42.66 391 GLY A N 1
ATOM 3172 C CA . GLY A 1 391 ? 11.831 -8.488 1.562 1.00 42.66 391 GLY A CA 1
ATOM 3173 C C . GLY A 1 391 ? 12.539 -8.213 0.255 1.00 42.66 391 GLY A C 1
ATOM 3174 O O . GLY A 1 391 ? 12.384 -7.144 -0.328 1.00 42.66 391 GLY A O 1
ATOM 3175 N N . LEU A 1 392 ? 13.368 -9.149 -0.179 1.00 45.62 392 LEU A N 1
ATOM 3176 C CA . LEU A 1 392 ? 14.158 -9.033 -1.386 1.00 45.62 392 LEU A CA 1
ATOM 3177 C C . LEU A 1 392 ? 13.365 -9.621 -2.552 1.00 45.62 392 LEU A C 1
ATOM 3179 O O . LEU A 1 392 ? 12.932 -10.770 -2.536 1.00 45.62 392 LEU A O 1
ATOM 3183 N N . VAL A 1 393 ? 13.149 -8.804 -3.580 1.00 42.69 393 VAL A N 1
ATOM 3184 C CA . VAL A 1 393 ? 12.341 -9.185 -4.739 1.00 42.69 393 VAL A CA 1
ATOM 3185 C C . VAL A 1 393 ? 13.112 -10.153 -5.648 1.00 42.69 393 VAL A C 1
ATOM 3187 O O . VAL A 1 393 ? 14.197 -9.833 -6.142 1.00 42.69 393 VAL A O 1
ATOM 3190 N N . GLY A 1 394 ? 12.506 -11.323 -5.880 1.00 43.75 394 GLY A N 1
ATOM 3191 C CA . GLY A 1 394 ? 12.566 -12.094 -7.126 1.00 43.75 394 GLY A CA 1
ATOM 3192 C C . GLY A 1 394 ? 13.928 -12.602 -7.578 1.00 43.75 394 GLY A C 1
ATOM 3193 O O . GLY A 1 394 ? 14.324 -12.282 -8.694 1.00 43.75 394 GLY A O 1
ATOM 3194 N N . ASN A 1 395 ? 14.641 -13.375 -6.757 1.00 52.06 395 ASN A N 1
ATOM 3195 C CA . ASN A 1 395 ? 15.870 -14.041 -7.191 1.00 52.06 395 ASN A CA 1
ATOM 3196 C C . ASN A 1 395 ? 16.087 -15.377 -6.471 1.00 52.06 395 ASN A C 1
ATOM 3198 O O . ASN A 1 395 ? 15.532 -15.609 -5.399 1.00 52.06 395 ASN A O 1
ATOM 3202 N N . ASP A 1 396 ? 16.921 -16.209 -7.086 1.00 57.59 396 ASP A N 1
ATOM 3203 C CA . ASP A 1 396 ? 17.478 -17.436 -6.530 1.00 57.59 396 ASP A CA 1
ATOM 3204 C C . ASP A 1 396 ? 18.470 -17.094 -5.400 1.00 57.59 396 ASP A C 1
ATOM 3206 O O . ASP A 1 396 ? 19.337 -16.224 -5.563 1.00 57.59 396 ASP A O 1
ATOM 3210 N N . PHE A 1 397 ? 18.357 -17.757 -4.249 1.00 61.88 397 PHE A N 1
ATOM 3211 C CA . PHE A 1 397 ? 19.284 -17.602 -3.121 1.00 61.88 397 PHE A CA 1
ATOM 3212 C C . PHE A 1 397 ? 19.962 -18.931 -2.804 1.00 61.88 397 PHE A C 1
ATOM 3214 O O . PHE A 1 397 ? 19.360 -19.992 -2.961 1.00 61.88 397 PHE A O 1
ATOM 3221 N N . ASN A 1 398 ? 21.202 -18.843 -2.315 1.00 70.44 398 ASN A N 1
ATOM 3222 C CA . ASN A 1 398 ? 21.925 -19.962 -1.722 1.00 70.44 398 ASN A CA 1
ATOM 3223 C C . ASN A 1 398 ? 22.267 -19.634 -0.268 1.00 70.44 398 ASN A C 1
ATOM 3225 O O . ASN A 1 398 ? 22.669 -18.510 0.054 1.00 70.44 398 ASN A O 1
ATOM 3229 N N . ILE A 1 399 ? 22.154 -20.634 0.601 1.00 75.69 399 ILE A N 1
ATOM 3230 C CA . ILE A 1 399 ? 22.626 -20.551 1.984 1.00 75.69 399 ILE A CA 1
ATOM 3231 C C . ILE A 1 399 ? 24.032 -21.123 2.023 1.00 75.69 399 ILE A C 1
ATOM 3233 O O . ILE A 1 399 ? 24.233 -22.277 1.658 1.00 75.69 399 ILE A O 1
ATOM 3237 N N . THR A 1 400 ? 24.996 -20.329 2.475 1.00 77.56 400 THR A N 1
ATOM 3238 C CA . THR A 1 400 ? 26.355 -20.785 2.762 1.00 77.56 400 THR A CA 1
ATOM 3239 C C . THR A 1 400 ? 26.562 -20.794 4.269 1.00 77.56 400 THR A C 1
ATOM 3241 O O . THR A 1 400 ? 26.555 -19.735 4.892 1.00 77.56 400 THR A O 1
ATOM 3244 N N . VAL A 1 401 ? 26.796 -21.963 4.855 1.00 80.12 401 VAL A N 1
ATOM 3245 C CA . VAL A 1 401 ? 27.194 -22.090 6.262 1.00 80.12 401 VAL A CA 1
ATOM 3246 C C . VAL A 1 401 ? 28.707 -22.241 6.315 1.00 80.12 401 VAL A C 1
ATOM 3248 O O . VAL A 1 401 ? 29.278 -23.069 5.605 1.00 80.12 401 VAL A O 1
ATOM 3251 N N . GLN A 1 402 ? 29.369 -21.428 7.131 1.00 82.06 402 GLN A N 1
ATOM 3252 C CA . GLN A 1 402 ? 30.802 -21.505 7.390 1.00 82.06 402 GLN A CA 1
ATOM 3253 C C . GLN A 1 402 ? 31.032 -21.881 8.849 1.00 82.06 402 GLN A C 1
ATOM 3255 O O . GLN A 1 402 ? 30.407 -21.314 9.734 1.00 82.06 402 GLN A O 1
ATOM 3260 N N . ALA A 1 403 ? 31.928 -22.828 9.102 1.00 79.50 403 ALA A N 1
ATOM 3261 C CA . ALA A 1 403 ? 32.395 -23.188 10.432 1.00 79.50 403 ALA A CA 1
ATOM 3262 C C . ALA A 1 403 ? 33.905 -22.953 10.494 1.00 79.50 403 ALA A C 1
ATOM 3264 O O . ALA A 1 403 ? 34.649 -23.465 9.656 1.00 79.50 403 ALA A O 1
ATOM 3265 N N . ALA A 1 404 ? 34.361 -22.170 11.463 1.00 76.75 404 ALA A N 1
ATOM 3266 C CA . ALA A 1 404 ? 35.764 -21.828 11.639 1.00 76.75 404 ALA A CA 1
ATOM 3267 C C . ALA A 1 404 ? 36.276 -22.266 13.013 1.00 76.75 404 ALA A C 1
ATOM 3269 O O . ALA A 1 404 ? 35.639 -21.987 14.031 1.00 76.75 404 ALA A O 1
ATOM 3270 N N . ASP A 1 405 ? 37.447 -22.900 13.028 1.00 77.12 405 ASP A N 1
ATOM 3271 C CA . ASP A 1 405 ? 38.296 -23.013 14.216 1.00 77.12 405 ASP A CA 1
ATOM 3272 C C . ASP A 1 405 ? 39.279 -21.810 14.257 1.00 77.12 405 ASP A C 1
ATOM 3274 O O . ASP A 1 405 ? 39.257 -20.945 13.378 1.00 77.12 405 ASP A O 1
ATOM 3278 N N . GLU A 1 406 ? 40.146 -21.693 15.272 1.00 66.94 406 GLU A N 1
ATOM 3279 C CA . GLU A 1 406 ? 41.104 -20.568 15.385 1.00 66.94 406 GLU A CA 1
ATOM 3280 C C . GLU A 1 406 ? 42.078 -20.428 14.182 1.00 66.94 406 GLU A C 1
ATOM 3282 O O . GLU A 1 406 ? 42.785 -19.421 14.069 1.00 66.94 406 GLU A O 1
ATOM 3287 N N . VAL A 1 407 ? 42.158 -21.432 13.303 1.00 64.81 407 VAL A N 1
ATOM 3288 C CA . VAL A 1 407 ? 43.170 -21.596 12.248 1.00 64.81 407 VAL A CA 1
ATOM 3289 C C . VAL A 1 407 ? 42.571 -21.947 10.874 1.00 64.81 407 VAL A C 1
ATOM 3291 O O . VAL A 1 407 ? 43.117 -21.508 9.860 1.00 64.81 407 VAL A O 1
ATOM 3294 N N . ASN A 1 408 ? 41.483 -22.718 10.805 1.00 71.25 408 ASN A N 1
ATOM 3295 C CA . ASN A 1 408 ? 40.869 -23.232 9.579 1.00 71.25 408 ASN A CA 1
ATOM 3296 C C . ASN A 1 408 ? 39.401 -22.815 9.445 1.00 71.25 408 ASN A C 1
ATOM 3298 O O . ASN A 1 408 ? 38.693 -22.651 10.432 1.00 71.25 408 ASN A O 1
ATOM 3302 N N . VAL A 1 409 ? 38.923 -22.746 8.201 1.00 71.88 409 VAL A N 1
ATOM 3303 C CA . VAL A 1 409 ? 37.516 -22.493 7.865 1.00 71.88 409 VAL A CA 1
ATOM 3304 C C . VAL A 1 409 ? 37.026 -23.596 6.935 1.00 71.88 409 VAL A C 1
ATOM 3306 O O . VAL A 1 409 ? 37.682 -23.910 5.939 1.00 71.88 409 VAL A O 1
ATOM 3309 N N . ALA A 1 410 ? 35.869 -24.161 7.246 1.00 73.94 410 ALA A N 1
ATOM 3310 C CA . ALA A 1 410 ? 35.096 -25.021 6.368 1.00 73.94 410 ALA A CA 1
ATOM 3311 C C . ALA A 1 410 ? 33.815 -24.302 5.960 1.00 73.94 410 ALA A C 1
ATOM 3313 O O . ALA A 1 410 ? 33.254 -23.531 6.733 1.00 73.94 410 ALA A O 1
ATOM 3314 N N . SER A 1 411 ? 33.347 -24.543 4.743 1.00 78.38 411 SER A N 1
ATOM 3315 C CA . SER A 1 411 ? 32.107 -23.960 4.250 1.00 78.38 411 SER A CA 1
ATOM 3316 C C . SER A 1 411 ? 31.355 -24.965 3.407 1.00 78.38 411 SER A C 1
ATOM 3318 O O . SER A 1 411 ? 31.975 -25.638 2.583 1.00 78.38 411 SER A O 1
ATOM 3320 N N . ASP A 1 412 ? 30.040 -24.984 3.546 1.00 75.44 412 ASP A N 1
ATOM 3321 C CA . ASP A 1 412 ? 29.146 -25.703 2.654 1.00 75.44 412 ASP A CA 1
ATOM 3322 C C . ASP A 1 412 ? 28.027 -24.780 2.194 1.00 75.44 412 ASP A C 1
ATOM 3324 O O . ASP A 1 412 ? 27.675 -23.813 2.871 1.00 75.44 412 ASP A O 1
ATOM 3328 N N . THR A 1 413 ? 27.524 -25.026 0.993 1.00 74.94 413 THR A N 1
ATOM 3329 C CA . THR A 1 413 ? 26.454 -24.239 0.382 1.00 74.94 413 THR A CA 1
ATOM 3330 C C . THR A 1 413 ? 25.336 -25.179 -0.021 1.00 74.94 413 THR A C 1
ATOM 3332 O O . THR A 1 413 ? 25.625 -26.258 -0.523 1.00 74.94 413 THR A O 1
ATOM 3335 N N . SER A 1 414 ? 24.081 -24.770 0.178 1.00 73.75 414 SER A N 1
ATOM 3336 C CA . SER A 1 414 ? 22.922 -25.556 -0.253 1.00 73.75 414 SER A CA 1
ATOM 3337 C C . SER A 1 414 ? 23.083 -26.035 -1.703 1.00 73.75 414 SER A C 1
ATOM 3339 O O . SER A 1 414 ? 23.476 -25.261 -2.580 1.00 73.75 414 SER A O 1
ATOM 3341 N N . ASP A 1 415 ? 22.795 -27.319 -1.938 1.00 61.72 415 ASP A N 1
ATOM 3342 C CA . ASP A 1 415 ? 23.044 -28.001 -3.219 1.00 61.72 415 ASP A CA 1
ATOM 3343 C C . ASP A 1 415 ? 22.235 -27.411 -4.392 1.00 61.72 415 ASP A C 1
ATOM 3345 O O . ASP A 1 415 ? 22.646 -27.513 -5.552 1.00 61.72 415 ASP A O 1
ATOM 3349 N N . GLU A 1 416 ? 21.092 -26.782 -4.105 1.00 64.81 416 GLU A N 1
ATOM 3350 C CA . GLU A 1 416 ? 20.216 -26.155 -5.092 1.00 64.81 416 GLU A CA 1
ATOM 3351 C C . GLU A 1 416 ? 19.815 -24.737 -4.663 1.00 64.81 416 GLU A C 1
ATOM 3353 O O . GLU A 1 416 ? 19.837 -24.376 -3.482 1.00 64.81 416 GLU A O 1
ATOM 3358 N N . PHE A 1 417 ? 19.465 -23.928 -5.664 1.00 54.00 417 PHE A N 1
ATOM 3359 C CA . PHE A 1 417 ? 18.853 -22.623 -5.462 1.00 54.00 417 PHE A CA 1
ATOM 3360 C C . PHE A 1 417 ? 17.433 -22.819 -4.939 1.00 54.00 417 PHE A C 1
ATOM 3362 O O . PHE A 1 417 ? 16.663 -23.586 -5.523 1.00 54.00 417 PHE A O 1
ATOM 3369 N N . PHE A 1 418 ? 17.065 -22.081 -3.898 1.00 53.75 418 PHE A N 1
ATOM 3370 C CA . PHE A 1 418 ? 15.661 -21.942 -3.537 1.00 53.75 418 PHE A CA 1
ATOM 3371 C C . PHE A 1 418 ? 15.104 -20.646 -4.117 1.00 53.75 418 PHE A C 1
ATOM 3373 O O . PHE A 1 418 ? 15.760 -19.598 -4.137 1.00 53.75 418 PHE A O 1
ATOM 3380 N N . GLU A 1 419 ? 13.871 -20.728 -4.604 1.00 50.25 419 GLU A N 1
ATOM 3381 C CA . GLU A 1 419 ? 13.170 -19.586 -5.175 1.00 50.25 419 GLU A CA 1
ATOM 3382 C C . GLU A 1 419 ? 12.373 -18.923 -4.056 1.00 50.25 419 GLU A C 1
ATOM 3384 O O . GLU A 1 419 ? 11.473 -19.534 -3.474 1.00 50.25 419 GLU A O 1
ATOM 3389 N N . ILE A 1 420 ? 12.666 -17.657 -3.758 1.00 51.72 420 ILE A N 1
ATOM 3390 C CA . ILE A 1 420 ? 11.747 -16.870 -2.937 1.00 51.72 420 ILE A CA 1
ATOM 3391 C C . ILE A 1 420 ? 10.580 -16.466 -3.836 1.00 51.72 420 ILE A C 1
ATOM 3393 O O . ILE A 1 420 ? 10.625 -15.450 -4.538 1.00 51.72 420 ILE A O 1
ATOM 3397 N N . THR A 1 421 ? 9.535 -17.286 -3.853 1.00 41.75 421 THR A N 1
ATOM 3398 C CA . THR A 1 421 ? 8.291 -16.932 -4.522 1.00 41.75 421 THR A CA 1
ATOM 3399 C C . THR A 1 421 ? 7.537 -15.941 -3.665 1.00 41.75 421 THR A C 1
ATOM 3401 O O . THR A 1 421 ? 7.155 -16.227 -2.535 1.00 41.75 421 THR A O 1
ATOM 3404 N N . TRP A 1 422 ? 7.264 -14.767 -4.216 1.00 49.00 422 TRP A N 1
ATOM 3405 C CA . TRP A 1 422 ? 6.291 -13.875 -3.612 1.00 49.00 422 TRP A CA 1
ATOM 3406 C C . TRP A 1 422 ? 4.928 -14.583 -3.531 1.00 49.00 422 TRP A C 1
ATOM 3408 O O . TRP A 1 422 ? 4.490 -15.140 -4.539 1.00 49.00 422 TRP A O 1
ATOM 3418 N N . PRO A 1 423 ? 4.194 -14.506 -2.407 1.00 46.19 423 PRO A N 1
ATOM 3419 C CA . PRO A 1 423 ? 2.782 -14.880 -2.386 1.00 46.19 423 PRO A CA 1
ATOM 3420 C C . PRO A 1 423 ? 1.904 -13.821 -3.086 1.00 46.19 423 PRO A C 1
ATOM 3422 O O . PRO A 1 423 ? 0.695 -13.779 -2.879 1.00 46.19 423 PRO A O 1
ATOM 3425 N N . GLY A 1 424 ? 2.499 -12.954 -3.913 1.00 66.75 424 GLY A N 1
ATOM 3426 C CA . GLY A 1 424 ? 1.766 -12.001 -4.718 1.00 66.75 424 GLY A CA 1
ATOM 3427 C C . GLY A 1 424 ? 2.581 -10.903 -5.394 1.00 66.75 424 GLY A C 1
ATOM 3428 O O . GLY A 1 424 ? 3.690 -10.581 -5.005 1.00 66.75 424 GLY A O 1
ATOM 3429 N N . PHE A 1 425 ? 2.024 -10.291 -6.425 1.00 83.06 425 PHE A N 1
ATOM 3430 C CA . PHE A 1 425 ? 2.476 -9.020 -6.963 1.00 83.06 425 PHE A CA 1
ATOM 3431 C C . PHE A 1 425 ? 1.843 -7.872 -6.165 1.00 83.06 425 PHE A C 1
ATOM 3433 O O . PHE A 1 425 ? 0.619 -7.807 -6.059 1.00 83.06 425 PHE A O 1
ATOM 3440 N N . SER A 1 426 ? 2.638 -6.943 -5.630 1.00 89.88 426 SER A N 1
ATOM 3441 C CA . SER A 1 426 ? 2.119 -5.721 -5.004 1.00 89.88 426 SER A CA 1
ATOM 3442 C C . SER A 1 426 ? 2.755 -4.466 -5.593 1.00 89.88 426 SER A C 1
ATOM 3444 O O . SER A 1 426 ? 3.940 -4.428 -5.922 1.00 89.88 426 SER A O 1
ATOM 3446 N N . LEU A 1 427 ? 1.949 -3.415 -5.721 1.00 91.38 427 LEU A N 1
ATOM 3447 C CA . LEU A 1 427 ? 2.395 -2.084 -6.116 1.00 91.38 427 LEU A CA 1
ATOM 3448 C C . LEU A 1 427 ? 1.676 -1.061 -5.242 1.00 91.38 427 LEU A C 1
ATOM 3450 O O . LEU A 1 427 ? 0.451 -1.017 -5.254 1.00 91.38 427 LEU A O 1
ATOM 3454 N N . HIS A 1 428 ? 2.425 -0.225 -4.521 1.00 93.06 428 HIS A N 1
ATOM 3455 C CA . HIS A 1 428 ? 1.889 0.903 -3.758 1.00 93.06 428 HIS A CA 1
ATOM 3456 C C . HIS A 1 428 ? 2.671 2.184 -4.077 1.00 93.06 428 HIS A C 1
ATOM 3458 O O . HIS A 1 428 ? 3.871 2.294 -3.823 1.00 93.06 428 HIS A O 1
ATOM 3464 N N . LEU A 1 429 ? 1.978 3.180 -4.626 1.00 90.44 429 LEU A N 1
ATOM 3465 C CA . LEU A 1 429 ? 2.492 4.515 -4.920 1.00 90.44 429 LEU A CA 1
ATOM 3466 C C . LEU A 1 429 ? 2.514 5.345 -3.624 1.00 90.44 429 LEU A C 1
ATOM 3468 O O . LEU A 1 429 ? 1.707 6.252 -3.423 1.00 90.44 429 LEU A O 1
ATOM 3472 N N . ALA A 1 430 ? 3.439 5.019 -2.720 1.00 74.00 430 ALA A N 1
ATOM 3473 C CA . ALA A 1 430 ? 3.492 5.585 -1.369 1.00 74.00 430 ALA A CA 1
ATOM 3474 C C . ALA A 1 430 ? 3.694 7.118 -1.324 1.00 74.00 430 ALA A C 1
ATOM 3476 O O . ALA A 1 430 ? 3.382 7.748 -0.312 1.00 74.00 430 ALA A O 1
ATOM 3477 N N . ASP A 1 431 ? 4.170 7.736 -2.410 1.00 73.25 431 ASP A N 1
ATOM 3478 C CA . ASP A 1 431 ? 4.451 9.177 -2.513 1.00 73.25 431 ASP A CA 1
ATOM 3479 C C . ASP A 1 431 ? 3.286 10.013 -3.074 1.00 73.25 431 ASP A C 1
ATOM 3481 O O . ASP A 1 431 ? 3.493 11.141 -3.534 1.00 73.25 431 ASP A O 1
ATOM 3485 N N . VAL A 1 432 ? 2.052 9.493 -3.060 1.00 79.12 432 VAL A N 1
ATOM 3486 C CA . VAL A 1 432 ? 0.867 10.310 -3.376 1.00 79.12 432 VAL A CA 1
ATOM 3487 C C . VAL A 1 432 ? 0.711 11.410 -2.316 1.00 79.12 432 VAL A C 1
ATOM 3489 O O . VAL A 1 432 ? 0.648 11.099 -1.123 1.00 79.12 432 VAL A O 1
ATOM 3492 N N . PRO A 1 433 ? 0.676 12.700 -2.715 1.00 77.00 433 PRO A N 1
ATOM 3493 C CA . PRO A 1 433 ? 0.540 13.801 -1.776 1.00 77.00 433 PRO A CA 1
ATOM 3494 C C . PRO A 1 433 ? -0.725 13.661 -0.945 1.00 77.00 433 PRO A C 1
ATOM 3496 O O . PRO A 1 433 ? -1.799 13.361 -1.465 1.00 77.00 433 PRO A O 1
ATOM 3499 N N . VAL A 1 434 ? -0.599 13.958 0.344 1.00 72.94 434 VAL A N 1
ATOM 3500 C CA . VAL A 1 434 ? -1.736 13.971 1.256 1.00 72.94 434 VAL A CA 1
ATOM 3501 C C . VAL A 1 434 ? -2.441 15.313 1.138 1.00 72.94 434 VAL A C 1
ATOM 3503 O O . VAL A 1 434 ? -1.845 16.373 1.356 1.00 72.94 434 VAL A O 1
ATOM 3506 N N . TYR A 1 435 ? -3.719 15.278 0.776 1.00 75.31 435 TYR A N 1
ATOM 3507 C CA . TYR A 1 435 ? -4.571 16.453 0.834 1.00 75.31 435 TYR A CA 1
ATOM 3508 C C . TYR A 1 435 ? -5.250 16.528 2.202 1.00 75.31 435 TYR A C 1
ATOM 3510 O O . TYR A 1 435 ? -5.876 15.571 2.633 1.00 75.31 435 TYR A O 1
ATOM 3518 N N . ILE A 1 436 ? -5.154 17.679 2.870 1.00 68.25 436 ILE A N 1
ATOM 3519 C CA . ILE A 1 436 ? -5.899 17.950 4.103 1.00 68.25 436 ILE A CA 1
ATOM 3520 C C . ILE A 1 436 ? -7.071 18.864 3.750 1.00 68.25 436 ILE A C 1
ATOM 3522 O O . ILE A 1 436 ? -6.878 19.950 3.190 1.00 68.25 436 ILE A O 1
ATOM 3526 N N . LYS A 1 437 ? -8.287 18.433 4.085 1.00 64.12 437 LYS A N 1
ATOM 3527 C CA . LYS A 1 437 ? -9.531 19.183 3.869 1.00 64.12 437 LYS A CA 1
ATOM 3528 C C . LYS A 1 437 ? -9.556 20.434 4.747 1.00 64.12 437 LYS A C 1
ATOM 3530 O O . LYS A 1 437 ? -9.945 20.379 5.908 1.00 64.12 437 LYS A O 1
ATOM 3535 N N . GLU A 1 438 ? -9.135 21.573 4.196 1.00 55.97 438 GLU A N 1
ATOM 3536 C CA . GLU A 1 438 ? -9.165 22.877 4.888 1.00 55.97 438 GLU A CA 1
ATOM 3537 C C . GLU A 1 438 ? -10.477 23.657 4.640 1.00 55.97 438 GLU A C 1
ATOM 3539 O O . GLU A 1 438 ? -10.770 24.625 5.343 1.00 55.97 438 GLU A O 1
ATOM 3544 N N . ALA A 1 439 ? -11.291 23.243 3.659 1.00 55.66 439 ALA A N 1
ATOM 3545 C CA . ALA A 1 439 ? -12.597 23.826 3.334 1.00 55.66 439 ALA A CA 1
ATOM 3546 C C . ALA A 1 439 ? -13.470 22.828 2.543 1.00 55.66 439 ALA A C 1
ATOM 3548 O O . ALA A 1 439 ? -12.940 21.923 1.907 1.00 55.66 439 ALA A O 1
ATOM 3549 N N . SER A 1 440 ? -14.797 23.001 2.589 1.00 53.91 440 SER A N 1
ATOM 3550 C CA . SER A 1 440 ? -15.868 22.117 2.072 1.00 53.91 440 SER A CA 1
ATOM 3551 C C . SER A 1 440 ? -15.919 21.933 0.542 1.00 53.91 440 SER A C 1
ATOM 3553 O O . SER A 1 440 ? -16.992 21.997 -0.054 1.00 53.91 440 SER A O 1
ATOM 3555 N N . PHE A 1 441 ? -14.780 21.762 -0.118 1.00 60.56 441 PHE A N 1
ATOM 3556 C CA . PHE A 1 441 ? -14.717 21.495 -1.549 1.00 60.56 441 PHE A CA 1
ATOM 3557 C C . PHE A 1 441 ? -14.788 19.988 -1.800 1.00 60.56 441 PHE A C 1
ATOM 3559 O O . PHE A 1 441 ? -14.300 19.191 -1.002 1.00 60.56 441 PHE A O 1
ATOM 3566 N N . LEU A 1 442 ? -15.446 19.626 -2.895 1.00 70.56 442 LEU A N 1
ATOM 3567 C CA . LEU A 1 442 ? -15.816 18.264 -3.273 1.00 70.56 442 LEU A CA 1
ATOM 3568 C C . LEU A 1 442 ? -14.612 17.320 -3.269 1.00 70.56 442 LEU A C 1
ATOM 3570 O O . LEU A 1 442 ? -13.537 17.682 -3.759 1.00 70.56 442 LEU A O 1
ATOM 3574 N N . SER A 1 443 ? -14.828 16.099 -2.783 1.00 82.75 443 SER A N 1
ATOM 3575 C CA . SER A 1 443 ? -13.852 14.999 -2.772 1.00 82.75 443 SER A CA 1
ATOM 3576 C C . SER A 1 443 ? -13.191 14.793 -4.146 1.00 82.75 443 SER A C 1
ATOM 3578 O O . SER A 1 443 ? -11.969 14.709 -4.229 1.00 82.75 443 SER A O 1
ATOM 3580 N N . GLY A 1 444 ? -13.950 14.881 -5.247 1.00 87.38 444 GLY A N 1
ATOM 3581 C CA . GLY A 1 444 ? -13.420 14.753 -6.613 1.00 87.38 444 GLY A CA 1
ATOM 3582 C C . GLY A 1 444 ? -12.318 15.762 -6.966 1.00 87.38 444 GLY A C 1
ATOM 3583 O O . GLY A 1 444 ? -11.269 15.384 -7.483 1.00 87.38 444 GLY A O 1
ATOM 3584 N N . ALA A 1 445 ? -12.487 17.045 -6.627 1.00 87.12 445 ALA A N 1
ATOM 3585 C CA . ALA A 1 445 ? -11.467 18.066 -6.893 1.00 87.12 445 ALA A CA 1
ATOM 3586 C C . ALA A 1 445 ? -10.195 17.845 -6.059 1.00 87.12 445 ALA A C 1
ATOM 3588 O O . ALA A 1 445 ? -9.086 18.183 -6.487 1.00 87.12 445 ALA A O 1
ATOM 3589 N N . ALA A 1 446 ? -10.348 17.282 -4.859 1.00 87.75 446 ALA A N 1
ATOM 3590 C CA . ALA A 1 446 ? -9.222 16.887 -4.029 1.00 87.75 446 ALA A CA 1
ATOM 3591 C C . ALA A 1 446 ? -8.478 15.681 -4.626 1.00 87.75 446 ALA A C 1
ATOM 3593 O O . ALA A 1 446 ? -7.253 15.746 -4.730 1.00 87.75 446 ALA A O 1
ATOM 3594 N N . SER A 1 447 ? -9.184 14.660 -5.122 1.00 91.06 447 SER A N 1
ATOM 3595 C CA . SER A 1 447 ? -8.575 13.525 -5.835 1.00 91.06 447 SER A CA 1
ATOM 3596 C C . SER A 1 447 ? -7.793 13.980 -7.072 1.00 91.06 447 SER A C 1
ATOM 3598 O O . SER A 1 447 ? -6.632 13.605 -7.236 1.00 91.06 447 SER A O 1
ATOM 3600 N N . ILE A 1 448 ? -8.359 14.882 -7.889 1.00 90.81 448 ILE A N 1
ATOM 3601 C CA . ILE A 1 448 ? -7.651 15.491 -9.035 1.00 90.81 448 ILE A CA 1
ATOM 3602 C C . ILE A 1 448 ? -6.373 16.198 -8.561 1.00 90.81 448 ILE A C 1
ATOM 3604 O O . ILE A 1 448 ? -5.307 16.054 -9.164 1.00 90.81 448 ILE A O 1
ATOM 3608 N N . LYS A 1 449 ? -6.438 16.956 -7.458 1.00 88.56 449 LYS A N 1
ATOM 3609 C CA . LYS A 1 449 ? -5.264 17.635 -6.887 1.00 88.56 449 LYS A CA 1
ATOM 3610 C C . LYS A 1 449 ? -4.201 16.648 -6.409 1.00 88.56 449 LYS A C 1
ATOM 3612 O O . LYS A 1 449 ? -3.017 16.927 -6.581 1.00 88.56 449 LYS A O 1
ATOM 3617 N N . MET A 1 450 ? -4.594 15.530 -5.808 1.00 88.25 450 MET A N 1
ATOM 3618 C CA . MET A 1 450 ? -3.657 14.503 -5.352 1.00 88.25 450 MET A CA 1
ATOM 3619 C C . MET A 1 450 ? -2.932 13.854 -6.529 1.00 88.25 450 MET A C 1
ATOM 3621 O O . MET A 1 450 ? -1.704 13.827 -6.532 1.00 88.25 450 MET A O 1
ATOM 3625 N N . VAL A 1 451 ? -3.664 13.418 -7.559 1.00 89.75 451 VAL A N 1
ATOM 3626 C CA . VAL A 1 451 ? -3.074 12.805 -8.762 1.00 89.75 451 VAL A CA 1
ATOM 3627 C C . VAL A 1 451 ? -2.181 13.801 -9.507 1.00 89.75 451 VAL A C 1
ATOM 3629 O O . VAL A 1 451 ? -1.025 13.508 -9.805 1.00 89.75 451 VAL A O 1
ATOM 3632 N N . THR A 1 452 ? -2.654 15.028 -9.741 1.00 87.12 452 THR A N 1
ATOM 3633 C CA . THR A 1 452 ? -1.837 16.056 -10.411 1.00 87.12 452 THR A CA 1
ATOM 3634 C C . THR A 1 452 ? -0.644 16.495 -9.564 1.00 87.12 452 THR A C 1
ATOM 3636 O O . THR A 1 452 ? 0.426 16.749 -10.109 1.00 87.12 452 THR A O 1
ATOM 3639 N N . GLY A 1 453 ? -0.784 16.573 -8.239 1.00 86.44 453 GLY A N 1
ATOM 3640 C CA . GLY A 1 453 ? 0.315 16.850 -7.316 1.00 86.44 453 GLY A CA 1
ATOM 3641 C C . GLY A 1 453 ? 1.379 15.758 -7.367 1.00 86.44 453 GLY A C 1
ATOM 3642 O O . GLY A 1 453 ? 2.558 16.077 -7.518 1.00 86.44 453 GLY A O 1
ATOM 3643 N N . TYR A 1 454 ? 0.944 14.493 -7.339 1.00 87.31 454 TYR A N 1
ATOM 3644 C CA . TYR A 1 454 ? 1.810 13.331 -7.494 1.00 87.31 454 TYR A CA 1
ATOM 3645 C C . TYR A 1 454 ? 2.635 13.470 -8.772 1.00 87.31 454 TYR A C 1
ATOM 3647 O O . TYR A 1 454 ? 3.858 13.469 -8.732 1.00 87.31 454 TYR A O 1
ATOM 3655 N N . ILE A 1 455 ? 1.995 13.725 -9.906 1.00 84.31 455 ILE A N 1
ATOM 3656 C CA . ILE A 1 455 ? 2.726 13.853 -11.164 1.00 84.31 455 ILE A CA 1
ATOM 3657 C C . ILE A 1 455 ? 3.640 15.106 -11.185 1.00 84.31 455 ILE A C 1
ATOM 3659 O O . ILE A 1 455 ? 4.789 15.021 -11.621 1.00 84.31 455 ILE A O 1
ATOM 3663 N N . ARG A 1 456 ? 3.191 16.274 -10.692 1.00 79.06 456 ARG A N 1
ATOM 3664 C CA . ARG A 1 456 ? 3.909 17.571 -10.805 1.00 79.06 456 ARG A CA 1
ATOM 3665 C C . ARG A 1 456 ? 5.140 17.733 -9.925 1.00 79.06 456 ARG A C 1
ATOM 3667 O O . ARG A 1 456 ? 6.044 18.474 -10.312 1.00 79.06 456 ARG A O 1
ATOM 3674 N N . GLU A 1 457 ? 5.169 17.136 -8.737 1.00 75.38 457 GLU A N 1
ATOM 3675 C CA . GLU A 1 457 ? 6.300 17.288 -7.807 1.00 75.38 457 GLU A CA 1
ATOM 3676 C C . GLU A 1 457 ? 7.635 16.894 -8.444 1.00 75.38 457 GLU A C 1
ATOM 3678 O O . GLU A 1 457 ? 8.662 17.510 -8.168 1.00 75.38 457 GLU A O 1
ATOM 3683 N N . SER A 1 458 ? 7.590 15.905 -9.331 1.00 67.12 458 SER A N 1
ATOM 3684 C CA . SER A 1 458 ? 8.734 15.378 -10.069 1.00 67.12 458 SER A CA 1
ATOM 3685 C C . SER A 1 458 ? 9.351 16.430 -11.015 1.00 67.12 458 SER A C 1
ATOM 3687 O O . SER A 1 458 ? 10.538 16.743 -10.967 1.00 67.12 458 SER A O 1
ATOM 3689 N N . VAL A 1 459 ? 8.498 17.146 -11.746 1.00 69.00 459 VAL A N 1
ATOM 3690 C CA . VAL A 1 459 ? 8.886 18.097 -12.798 1.00 69.00 459 VAL A CA 1
ATOM 3691 C C . VAL A 1 459 ? 9.014 19.562 -12.335 1.00 69.00 459 VAL A C 1
ATOM 3693 O O . VAL A 1 459 ? 9.352 20.440 -13.130 1.00 69.00 459 VAL A O 1
ATOM 3696 N N . GLY A 1 460 ? 8.774 19.861 -11.052 1.00 70.19 460 GLY A N 1
ATOM 3697 C CA . GLY A 1 460 ? 9.049 21.173 -10.442 1.00 70.19 460 GLY A CA 1
ATOM 3698 C C . GLY A 1 460 ? 8.099 22.318 -10.831 1.00 70.19 460 GLY A C 1
ATOM 3699 O O . GLY A 1 460 ? 8.466 23.491 -10.699 1.00 70.19 460 GLY A O 1
ATOM 3700 N N . TYR A 1 461 ? 6.886 22.015 -11.303 1.00 70.56 461 TYR A N 1
ATOM 3701 C CA . TYR A 1 461 ? 5.892 23.027 -11.688 1.00 70.56 461 TYR A CA 1
ATOM 3702 C C . TYR A 1 461 ? 5.037 23.518 -10.506 1.00 70.56 461 TYR A C 1
ATOM 3704 O O . TYR A 1 461 ? 4.757 22.760 -9.576 1.00 70.56 461 TYR A O 1
ATOM 3712 N N . PRO A 1 462 ? 4.557 24.780 -10.535 1.00 66.88 462 PRO A N 1
ATOM 3713 C CA . PRO A 1 462 ? 3.629 25.284 -9.529 1.00 66.88 462 PRO A CA 1
ATOM 3714 C C . PRO A 1 462 ? 2.291 24.529 -9.581 1.00 66.88 462 PRO A C 1
ATOM 3716 O O . PRO A 1 462 ? 1.758 24.223 -10.651 1.00 66.88 462 PRO A O 1
ATOM 3719 N N . THR A 1 463 ? 1.725 24.235 -8.415 1.00 67.50 463 THR A N 1
ATOM 3720 C CA . THR A 1 463 ? 0.437 23.547 -8.284 1.00 67.50 463 THR A CA 1
ATOM 3721 C C . THR A 1 463 ? -0.721 24.498 -8.611 1.00 67.50 463 THR A C 1
ATOM 3723 O O . THR A 1 463 ? -0.752 25.636 -8.139 1.00 67.50 463 THR A O 1
ATOM 3726 N N . LYS A 1 464 ? -1.685 24.047 -9.433 1.00 73.69 464 LYS A N 1
ATOM 3727 C CA . LYS A 1 464 ? -2.999 24.710 -9.518 1.00 73.69 464 LYS A CA 1
ATOM 3728 C C . LYS A 1 464 ? -3.661 24.621 -8.143 1.00 73.69 464 LYS A C 1
ATOM 3730 O O . LYS A 1 464 ? -3.435 23.659 -7.402 1.00 73.69 464 LYS A O 1
ATOM 3735 N N . THR A 1 465 ? -4.454 25.624 -7.775 1.00 80.44 465 THR A N 1
ATOM 3736 C CA . THR A 1 465 ? -5.227 25.507 -6.538 1.00 80.44 465 THR A CA 1
ATOM 3737 C C . THR A 1 465 ? -6.345 24.485 -6.743 1.00 80.44 465 THR A C 1
ATOM 3739 O O . THR A 1 465 ? -6.798 24.265 -7.863 1.00 80.44 465 THR A O 1
ATOM 3742 N N . GLN A 1 466 ? -6.816 23.863 -5.662 1.00 81.94 466 GLN A N 1
ATOM 3743 C CA . GLN A 1 466 ? -7.960 22.945 -5.731 1.00 81.94 466 GLN A CA 1
ATOM 3744 C C . GLN A 1 466 ? -9.203 23.624 -6.316 1.00 81.94 466 GLN A C 1
ATOM 3746 O O . GLN A 1 466 ? -9.956 23.006 -7.053 1.00 81.94 466 GLN A O 1
ATOM 3751 N N . TYR A 1 467 ? -9.387 24.909 -6.008 1.00 83.81 467 TYR A N 1
ATOM 3752 C CA . TYR A 1 467 ? -10.487 25.708 -6.528 1.00 83.81 467 TYR A CA 1
ATOM 3753 C C . TYR A 1 467 ? -10.403 25.888 -8.049 1.00 83.81 467 TYR A C 1
ATOM 3755 O O . TYR A 1 467 ? -11.421 25.818 -8.727 1.00 83.81 467 TYR A O 1
ATOM 3763 N N . ASP A 1 468 ? -9.197 26.071 -8.598 1.00 83.44 468 ASP A N 1
ATOM 3764 C CA . ASP A 1 468 ? -9.015 26.156 -10.052 1.00 83.44 468 ASP A CA 1
ATOM 3765 C C . ASP A 1 468 ? -9.358 24.826 -10.739 1.00 83.44 468 ASP A C 1
ATOM 3767 O O . ASP A 1 468 ? -9.900 24.834 -11.839 1.00 83.44 468 ASP A O 1
ATOM 3771 N N . LEU A 1 469 ? -9.049 23.696 -10.091 1.00 83.88 469 LEU A N 1
ATOM 3772 C CA . LEU A 1 469 ? -9.371 22.356 -10.593 1.00 83.88 469 LEU A CA 1
ATOM 3773 C C . LEU A 1 469 ? -10.877 22.066 -10.517 1.00 83.88 469 LEU A C 1
ATOM 3775 O O . LEU A 1 469 ? -11.438 21.557 -11.480 1.00 83.88 469 LEU A O 1
ATOM 3779 N N . ASP A 1 470 ? -11.535 22.438 -9.415 1.00 85.38 470 ASP A N 1
ATOM 3780 C CA . ASP A 1 470 ? -12.991 22.311 -9.246 1.00 85.38 470 ASP A CA 1
ATOM 3781 C C . ASP A 1 470 ? -13.760 23.135 -10.283 1.00 85.38 470 ASP A C 1
ATOM 3783 O O . ASP A 1 470 ? -14.621 22.602 -10.980 1.00 85.38 470 ASP A O 1
ATOM 3787 N N . LEU A 1 471 ? -13.420 24.422 -10.434 1.00 84.44 471 LEU A N 1
ATOM 3788 C CA . LEU A 1 471 ? -14.046 25.280 -11.443 1.00 84.44 471 LEU A CA 1
ATOM 3789 C C . LEU A 1 471 ? -13.887 24.703 -12.846 1.00 84.44 471 LEU A C 1
ATOM 3791 O O . LEU A 1 471 ? -14.841 24.708 -13.617 1.00 84.44 471 LEU A O 1
ATOM 3795 N N . TYR A 1 472 ? -12.690 24.203 -13.155 1.00 82.75 472 TYR A N 1
ATOM 3796 C CA . TYR A 1 472 ? -12.411 23.611 -14.450 1.00 82.75 472 TYR A CA 1
ATOM 3797 C C . TYR A 1 472 ? -13.255 22.362 -14.691 1.00 82.75 472 TYR A C 1
ATOM 3799 O O . TYR A 1 472 ? -13.980 22.313 -15.674 1.00 82.75 472 TYR A O 1
ATOM 3807 N N . ALA A 1 473 ? -13.222 21.387 -13.779 1.00 85.38 473 ALA A N 1
ATOM 3808 C CA . ALA A 1 473 ? -13.997 20.155 -13.907 1.00 85.38 473 ALA A CA 1
ATOM 3809 C C . ALA A 1 473 ? -15.504 20.446 -14.050 1.00 85.38 473 ALA A C 1
ATOM 3811 O O . ALA A 1 473 ? -16.180 19.865 -14.897 1.00 85.38 473 ALA A O 1
ATOM 3812 N N . ARG A 1 474 ? -16.027 21.416 -13.288 1.00 83.50 474 ARG A N 1
ATOM 3813 C CA . ARG A 1 474 ? -17.442 21.817 -13.339 1.00 83.50 474 ARG A CA 1
ATOM 3814 C C . ARG A 1 474 ? -17.884 22.394 -14.680 1.00 83.50 474 ARG A C 1
ATOM 3816 O O . ARG A 1 474 ? -19.032 22.174 -15.065 1.00 83.50 474 ARG A O 1
ATOM 3823 N N . ASP A 1 475 ? -17.011 23.101 -15.395 1.00 83.62 475 ASP A N 1
ATOM 3824 C CA . ASP A 1 475 ? -17.331 23.648 -16.721 1.00 83.62 475 ASP A CA 1
ATOM 3825 C C . ASP A 1 475 ? -17.616 22.539 -17.764 1.00 83.62 475 ASP A C 1
ATOM 3827 O O . ASP A 1 475 ? -18.213 22.822 -18.806 1.00 83.62 475 ASP A O 1
ATOM 3831 N N . TYR A 1 476 ? -17.252 21.282 -17.470 1.00 79.00 476 TYR A N 1
ATOM 3832 C CA . TYR A 1 476 ? -17.447 20.108 -18.332 1.00 79.00 476 TYR A CA 1
ATOM 3833 C C . TYR A 1 476 ? -18.503 19.113 -17.825 1.00 79.00 476 TYR A C 1
ATOM 3835 O O . TYR A 1 476 ? -18.620 18.021 -18.382 1.00 79.00 476 TYR A O 1
ATOM 3843 N N . LEU A 1 477 ? -19.310 19.480 -16.821 1.00 79.00 477 LEU A N 1
ATOM 3844 C CA . LEU A 1 477 ? -20.446 18.654 -16.404 1.00 79.00 477 LEU A CA 1
ATOM 3845 C C . LEU A 1 477 ? -21.427 18.447 -17.564 1.00 79.00 477 LEU A C 1
ATOM 3847 O O . LEU A 1 477 ? -21.736 19.370 -18.329 1.00 79.00 477 LEU A O 1
ATOM 3851 N N . LEU A 1 478 ? -21.969 17.233 -17.678 1.00 74.38 478 LEU A N 1
ATOM 3852 C CA . LEU A 1 478 ? -23.012 16.953 -18.663 1.00 74.38 478 LEU A CA 1
ATOM 3853 C C . LEU A 1 478 ? -24.239 17.855 -18.413 1.00 74.38 478 LEU A C 1
ATOM 3855 O O . LEU A 1 478 ? -24.585 18.099 -17.260 1.00 74.38 478 LEU A O 1
ATOM 3859 N N . PRO A 1 479 ? -24.985 18.294 -19.449 1.00 75.75 479 PRO A N 1
ATOM 3860 C CA . PRO A 1 479 ? -26.175 19.136 -19.260 1.00 75.75 479 PRO A CA 1
ATOM 3861 C C . PRO A 1 479 ? -27.246 18.531 -18.336 1.00 75.75 479 PRO A C 1
ATOM 3863 O O . PRO A 1 479 ? -28.024 19.258 -17.728 1.00 75.75 479 PRO A O 1
ATOM 3866 N N . ALA A 1 480 ? -27.303 17.199 -18.227 1.00 66.25 480 ALA A N 1
ATOM 3867 C CA . ALA A 1 480 ? -28.191 16.506 -17.289 1.00 66.25 480 ALA A CA 1
ATOM 3868 C C . ALA A 1 480 ? -27.787 16.710 -15.814 1.00 66.25 480 ALA A C 1
ATOM 3870 O O . ALA A 1 480 ? -28.638 16.619 -14.935 1.00 66.25 480 ALA A O 1
ATOM 3871 N N . ASN A 1 481 ? -26.517 17.045 -15.579 1.00 69.44 481 ASN A N 1
ATOM 3872 C CA . ASN A 1 481 ? -25.888 17.297 -14.287 1.00 69.44 481 ASN A CA 1
ATOM 3873 C C . ASN A 1 481 ? -25.648 18.808 -14.056 1.00 69.44 481 ASN A C 1
ATOM 3875 O O . ASN A 1 481 ? -24.987 19.192 -13.091 1.00 69.44 481 ASN A O 1
ATOM 3879 N N . GLU A 1 482 ? -26.188 19.685 -14.918 1.00 67.81 482 GLU A N 1
ATOM 3880 C CA . GLU A 1 482 ? -26.061 21.145 -14.820 1.00 67.81 482 GLU A CA 1
ATOM 3881 C C . GLU A 1 482 ? -26.774 21.647 -13.548 1.00 67.81 482 GLU A C 1
ATOM 3883 O O . GLU A 1 482 ? -27.994 21.811 -13.505 1.00 67.81 482 GLU A O 1
ATOM 3888 N N . GLY A 1 483 ? -26.003 21.852 -12.477 1.00 70.06 483 GLY A N 1
ATOM 3889 C CA . GLY A 1 483 ? -26.504 22.212 -11.146 1.00 70.06 483 GLY A CA 1
ATOM 3890 C C . GLY A 1 483 ? -26.181 21.197 -10.048 1.00 70.06 483 GLY A C 1
ATOM 3891 O O . GLY A 1 483 ? -26.423 21.505 -8.879 1.00 70.06 483 GLY A O 1
ATOM 3892 N N . SER A 1 484 ? -25.604 20.041 -10.394 1.00 73.69 484 SER A N 1
ATOM 3893 C CA . SER A 1 484 ? -24.999 19.147 -9.408 1.00 73.69 484 SER A CA 1
ATOM 3894 C C . SER A 1 484 ? -23.874 19.876 -8.680 1.00 73.69 484 SER A C 1
ATOM 3896 O O . SER A 1 484 ? -23.093 20.620 -9.282 1.00 73.69 484 SER A O 1
ATOM 3898 N N . LEU A 1 485 ? -23.806 19.690 -7.362 1.00 75.12 485 LEU A N 1
ATOM 3899 C CA . LEU A 1 485 ? -22.632 20.112 -6.617 1.00 75.12 485 LEU A CA 1
ATOM 3900 C C . LEU A 1 485 ? -21.480 19.133 -6.809 1.00 75.12 485 LEU A C 1
ATOM 3902 O O . LEU A 1 485 ? -20.373 19.538 -6.520 1.00 75.12 485 LEU A O 1
ATOM 3906 N N . GLU A 1 486 ? -21.705 17.924 -7.309 1.00 84.25 486 GLU A N 1
ATOM 3907 C CA . GLU A 1 486 ? -20.725 16.839 -7.396 1.00 84.25 486 GLU A CA 1
ATOM 3908 C C . GLU A 1 486 ? -20.064 16.777 -8.780 1.00 84.25 486 GLU A C 1
ATOM 3910 O O . GLU A 1 486 ? -20.653 17.207 -9.775 1.00 84.25 486 GLU A O 1
ATOM 3915 N N . LEU A 1 487 ? -18.837 16.248 -8.850 1.00 89.00 487 LEU A N 1
ATOM 3916 C CA . LEU A 1 487 ? -18.148 16.025 -10.123 1.00 89.00 487 LEU A CA 1
ATOM 3917 C C . LEU A 1 487 ? -18.542 14.654 -10.675 1.00 89.00 487 LEU A C 1
ATOM 3919 O O . LEU A 1 487 ? -18.314 13.641 -10.016 1.00 89.00 487 LEU A O 1
ATOM 3923 N N . ASP A 1 488 ? -19.120 14.631 -11.875 1.00 90.56 488 ASP A N 1
ATOM 3924 C CA . ASP A 1 488 ? -19.367 13.387 -12.602 1.00 90.56 488 ASP A CA 1
ATOM 3925 C C . ASP A 1 488 ? -18.052 12.823 -13.200 1.00 90.56 488 ASP A C 1
ATOM 3927 O O . ASP A 1 488 ? -17.022 13.511 -13.213 1.00 90.56 488 ASP A O 1
ATOM 3931 N N . PRO A 1 489 ? -18.041 11.573 -13.696 1.00 91.69 489 PRO A N 1
ATOM 3932 C CA . PRO A 1 489 ? -16.821 10.952 -14.196 1.00 91.69 489 PRO A CA 1
ATOM 3933 C C . PRO A 1 489 ? -16.213 11.700 -15.387 1.00 91.69 489 PRO A C 1
ATOM 3935 O O . PRO A 1 489 ? -14.994 11.779 -15.499 1.00 91.69 489 PRO A O 1
ATOM 3938 N N . ALA A 1 490 ? -17.045 12.288 -16.254 1.00 87.38 490 ALA A N 1
ATOM 3939 C CA . ALA A 1 490 ? -16.575 13.041 -17.416 1.00 87.38 490 ALA A CA 1
ATOM 3940 C C . ALA A 1 490 ? -15.905 14.363 -17.005 1.00 87.38 490 ALA A C 1
ATOM 3942 O O . ALA A 1 490 ? -14.912 14.767 -17.606 1.00 87.38 490 ALA A O 1
ATOM 3943 N N . ALA A 1 491 ? -16.410 15.019 -15.959 1.00 88.75 491 ALA A N 1
ATOM 3944 C CA . ALA A 1 491 ? -15.810 16.211 -15.375 1.00 88.75 491 ALA A CA 1
ATOM 3945 C C . ALA A 1 491 ? -14.446 15.921 -14.728 1.00 88.75 491 ALA A C 1
ATOM 3947 O O . ALA A 1 491 ? -13.520 16.722 -14.876 1.00 88.75 491 ALA A O 1
ATOM 3948 N N . ILE A 1 492 ? -14.296 14.789 -14.028 1.00 90.44 492 ILE A N 1
ATOM 3949 C CA . ILE A 1 492 ? -13.001 14.388 -13.451 1.00 90.44 492 ILE A CA 1
ATOM 3950 C C . ILE A 1 492 ? -12.000 14.036 -14.546 1.00 90.44 492 ILE A C 1
ATOM 3952 O O . ILE A 1 492 ? -10.866 14.513 -14.497 1.00 90.44 492 ILE A O 1
ATOM 3956 N N . ASP A 1 493 ? -12.429 13.256 -15.536 1.00 87.81 493 ASP A N 1
ATOM 3957 C CA . ASP A 1 493 ? -11.620 12.905 -16.700 1.00 87.81 493 ASP A CA 1
ATOM 3958 C C . ASP A 1 493 ? -11.140 14.152 -17.442 1.00 87.81 493 ASP A C 1
ATOM 3960 O O . ASP A 1 493 ? -9.942 14.342 -17.604 1.00 87.81 493 ASP A O 1
ATOM 3964 N N . ALA A 1 494 ? -12.033 15.094 -17.758 1.00 81.12 494 ALA A N 1
ATOM 3965 C CA . ALA A 1 494 ? -11.643 16.379 -18.335 1.00 81.12 494 ALA A CA 1
ATOM 3966 C C . ALA A 1 494 ? -10.664 17.146 -17.423 1.00 81.12 494 ALA A C 1
ATOM 3968 O O . ALA A 1 494 ? -9.671 17.701 -17.892 1.00 81.12 494 ALA A O 1
ATOM 3969 N N . GLY A 1 495 ? -10.897 17.156 -16.109 1.00 83.69 495 GLY A N 1
ATOM 3970 C CA . GLY A 1 495 ? -9.992 17.777 -15.139 1.00 83.69 495 GLY A CA 1
ATOM 3971 C C . GLY A 1 495 ? -8.567 17.217 -15.161 1.00 83.69 495 GLY A C 1
ATOM 3972 O O . GLY A 1 495 ? -7.614 17.979 -14.977 1.00 83.69 495 GLY A O 1
ATOM 3973 N N . LEU A 1 496 ? -8.417 15.914 -15.403 1.00 85.75 496 LEU A N 1
ATOM 3974 C CA . LEU A 1 496 ? -7.131 15.220 -15.485 1.00 85.75 496 LEU A CA 1
ATOM 3975 C C . LEU A 1 496 ? -6.523 15.230 -16.893 1.00 85.75 496 LEU A C 1
ATOM 3977 O O . LEU A 1 496 ? -5.335 15.496 -17.028 1.00 85.75 496 LEU A O 1
ATOM 3981 N N . GLY A 1 497 ? -7.311 14.982 -17.937 1.00 75.12 497 GLY A N 1
ATOM 3982 C CA . GLY A 1 497 ? -6.865 14.874 -19.331 1.00 75.12 497 GLY A CA 1
ATOM 3983 C C . GLY A 1 497 ? -6.323 16.181 -19.918 1.00 75.12 497 GLY A C 1
ATOM 3984 O O . GLY A 1 497 ? -5.565 16.168 -20.883 1.00 75.12 497 GLY A O 1
ATOM 3985 N N . HIS A 1 498 ? -6.637 17.324 -19.304 1.00 71.81 498 HIS A N 1
ATOM 3986 C CA . HIS A 1 498 ? -6.024 18.615 -19.641 1.00 71.81 498 HIS A CA 1
ATOM 3987 C C . HIS A 1 498 ? -4.687 18.877 -18.937 1.00 71.81 498 HIS A C 1
ATOM 3989 O O . HIS A 1 498 ? -4.094 19.951 -19.078 1.00 71.81 498 HIS A O 1
ATOM 3995 N N . PHE A 1 499 ? -4.202 17.932 -18.136 1.00 71.12 499 PHE A N 1
ATOM 3996 C CA . PHE A 1 499 ? -2.926 18.062 -17.465 1.00 71.12 499 PHE A CA 1
ATOM 3997 C C . PHE A 1 499 ? -1.816 17.323 -18.219 1.00 71.12 499 PHE A C 1
ATOM 3999 O O . PHE A 1 499 ? -1.644 16.116 -18.090 1.00 71.12 499 PHE A O 1
ATOM 4006 N N . ASP A 1 500 ? -0.988 18.098 -18.919 1.00 68.12 500 ASP A N 1
ATOM 4007 C CA . ASP A 1 500 ? 0.308 17.655 -19.426 1.00 68.12 500 ASP A CA 1
ATOM 4008 C C . ASP A 1 500 ? 1.442 18.361 -18.648 1.00 68.12 500 ASP A C 1
ATOM 4010 O O . ASP A 1 500 ? 1.648 19.569 -18.804 1.00 68.12 500 ASP A O 1
ATOM 4014 N N . PRO A 1 501 ? 2.188 17.657 -17.774 1.00 66.88 501 PRO A N 1
ATOM 4015 C CA . PRO A 1 501 ? 3.342 18.231 -17.078 1.00 66.88 501 PRO A CA 1
ATOM 4016 C C . PRO A 1 501 ? 4.500 18.603 -18.009 1.00 66.88 501 PRO A C 1
ATOM 4018 O O . PRO A 1 501 ? 5.418 19.303 -17.575 1.00 66.88 501 PRO A O 1
ATOM 4021 N N . TYR A 1 502 ? 4.514 18.104 -19.243 1.00 64.81 502 TYR A N 1
ATOM 4022 C CA . TYR A 1 502 ? 5.601 18.300 -20.199 1.00 64.81 502 TYR A CA 1
ATOM 4023 C C . TYR A 1 502 ? 5.306 19.382 -21.232 1.00 64.81 502 TYR A C 1
ATOM 4025 O O . TYR A 1 502 ? 6.225 19.809 -21.941 1.00 64.81 502 TYR A O 1
ATOM 4033 N N . ASP A 1 503 ? 4.080 19.896 -21.261 1.00 63.38 503 ASP A N 1
ATOM 4034 C CA . ASP A 1 503 ? 3.771 21.105 -21.998 1.00 63.38 503 ASP A CA 1
ATOM 4035 C C . ASP A 1 503 ? 4.531 22.292 -21.372 1.00 63.38 503 ASP A C 1
ATOM 4037 O O . ASP A 1 503 ? 4.647 22.422 -20.158 1.00 63.38 503 ASP A O 1
ATOM 4041 N N . LEU A 1 504 ? 5.120 23.166 -22.187 1.00 55.41 504 LEU A N 1
ATOM 4042 C CA . LEU A 1 504 ? 5.799 24.388 -21.726 1.00 55.41 504 LEU A CA 1
ATOM 4043 C C . LEU A 1 504 ? 4.874 25.615 -21.798 1.00 55.41 504 LEU A C 1
ATOM 4045 O O . LEU A 1 504 ? 5.244 26.701 -21.335 1.00 55.41 504 LEU A O 1
ATOM 4049 N N . ILE A 1 505 ? 3.681 25.453 -22.378 1.00 57.25 505 ILE A N 1
ATOM 4050 C CA . ILE A 1 505 ? 2.647 26.473 -22.594 1.00 57.25 505 ILE A CA 1
ATOM 4051 C C . ILE A 1 505 ? 1.512 26.326 -21.550 1.00 57.25 505 ILE A C 1
ATOM 4053 O O . ILE A 1 505 ? 0.501 27.009 -21.625 1.00 57.25 505 ILE A O 1
ATOM 4057 N N . VAL A 1 506 ? 1.736 25.573 -20.460 1.00 50.03 506 VAL A N 1
ATOM 4058 C CA . VAL A 1 506 ? 0.808 25.263 -19.330 1.00 50.03 506 VAL A CA 1
ATOM 4059 C C . VAL A 1 506 ? 0.048 26.452 -18.707 1.00 50.03 506 VAL A C 1
ATOM 4061 O O . VAL A 1 506 ? -0.867 26.270 -17.905 1.00 50.03 506 VAL A O 1
ATOM 4064 N N . ASN A 1 507 ? 0.429 27.696 -19.002 1.00 51.22 507 ASN A N 1
ATOM 4065 C CA . ASN A 1 507 ? -0.254 28.878 -18.472 1.00 51.22 507 ASN A CA 1
ATOM 4066 C C . ASN A 1 507 ? -1.528 29.266 -19.240 1.00 51.22 507 ASN A C 1
ATOM 4068 O O . ASN A 1 507 ? -2.227 30.171 -18.779 1.00 51.22 507 ASN A O 1
ATOM 4072 N N . ASP A 1 508 ? -1.837 28.622 -20.367 1.00 57.69 508 ASP A N 1
ATOM 4073 C CA . ASP A 1 508 ? -3.091 28.816 -21.097 1.00 57.69 508 ASP A CA 1
ATOM 4074 C C . ASP A 1 508 ? -3.821 27.473 -21.227 1.00 57.69 508 ASP A C 1
ATOM 4076 O O . ASP A 1 508 ? -3.530 26.684 -22.108 1.00 57.69 508 ASP A O 1
ATOM 4080 N N . GLN A 1 509 ? -4.777 27.209 -20.332 1.00 51.78 509 GLN A N 1
ATOM 4081 C CA . GLN A 1 509 ? -5.638 26.005 -20.336 1.00 51.78 509 GLN A CA 1
ATOM 4082 C C . GLN A 1 509 ? -6.635 25.951 -21.519 1.00 51.78 509 GLN A C 1
ATOM 4084 O O . GLN A 1 509 ? -7.640 25.250 -21.466 1.00 51.78 509 GLN A O 1
ATOM 4089 N N . PHE A 1 510 ? -6.431 26.821 -22.506 1.00 55.66 510 PHE A N 1
ATOM 4090 C CA . PHE A 1 510 ? -7.220 26.976 -23.721 1.00 55.66 510 PHE A CA 1
ATOM 4091 C C . PHE A 1 510 ? -6.294 27.177 -24.925 1.00 55.66 510 PHE A C 1
ATOM 4093 O O . PHE A 1 510 ? -6.642 27.905 -25.865 1.00 55.66 510 PHE A O 1
ATOM 4100 N N . ASP A 1 511 ? -5.081 26.629 -24.868 1.00 60.06 511 ASP A N 1
ATOM 4101 C CA . ASP A 1 511 ? -4.124 26.837 -25.939 1.00 60.06 511 ASP A CA 1
ATOM 4102 C C . ASP A 1 511 ? -4.549 26.128 -27.238 1.00 60.06 511 ASP A C 1
ATOM 4104 O O . ASP A 1 511 ? -5.561 25.426 -27.328 1.00 60.06 511 ASP A O 1
ATOM 4108 N N . GLU A 1 512 ? -3.818 26.394 -28.321 1.00 57.34 512 GLU A N 1
ATOM 4109 C CA . GLU A 1 512 ? -4.195 25.853 -29.625 1.00 57.34 512 GLU A CA 1
ATOM 4110 C C . GLU A 1 512 ? -4.069 24.323 -29.707 1.00 57.34 512 GLU A C 1
ATOM 4112 O O . GLU A 1 512 ? -4.726 23.734 -30.570 1.00 57.34 512 GLU A O 1
ATOM 4117 N N . TYR A 1 513 ? -3.290 23.686 -28.825 1.00 58.53 513 TYR A N 1
ATOM 4118 C CA . TYR A 1 513 ? -3.060 22.241 -28.822 1.00 58.53 513 TYR A CA 1
ATOM 4119 C C . TYR A 1 513 ? -4.235 21.476 -28.207 1.00 58.53 513 TYR A C 1
ATOM 4121 O O . TYR A 1 513 ? -4.615 20.445 -28.762 1.00 58.53 513 TYR A O 1
ATOM 4129 N N . ASP A 1 514 ? -4.900 22.040 -27.194 1.00 54.75 514 ASP A N 1
ATOM 4130 C CA . ASP A 1 514 ? -6.161 21.514 -26.634 1.00 54.75 514 ASP A CA 1
ATOM 4131 C C . ASP A 1 514 ? -7.312 21.496 -27.661 1.00 54.75 514 ASP A C 1
ATOM 4133 O O . ASP A 1 514 ? -8.304 20.782 -27.516 1.00 54.75 514 ASP A O 1
ATOM 4137 N N . SER A 1 515 ? -7.199 22.295 -28.728 1.00 53.62 515 SER A N 1
ATOM 4138 C CA . SER A 1 515 ? -8.208 22.401 -29.789 1.00 53.62 515 SER A CA 1
ATOM 4139 C C . SER A 1 515 ? -7.933 21.525 -31.019 1.00 53.62 515 SER A C 1
ATOM 4141 O O . SER A 1 515 ? -8.726 21.532 -31.973 1.00 53.62 515 SER A O 1
ATOM 4143 N N . LEU A 1 516 ? -6.818 20.784 -31.037 1.00 50.81 516 LEU A N 1
ATOM 4144 C CA . LEU A 1 516 ? -6.484 19.883 -32.136 1.00 50.81 516 LEU A CA 1
ATOM 4145 C C . LEU A 1 516 ? -7.293 18.580 -32.026 1.00 50.81 516 LEU A C 1
ATOM 4147 O O . LEU A 1 516 ? -7.370 17.988 -30.956 1.00 50.81 516 LEU A O 1
ATOM 4151 N N . PRO A 1 517 ? -7.865 18.081 -33.138 1.00 44.53 517 PRO A N 1
ATOM 4152 C CA . PRO A 1 517 ? -8.655 16.847 -33.136 1.00 44.53 517 PRO A CA 1
ATOM 4153 C C . PRO A 1 517 ? -7.853 15.587 -32.773 1.00 44.53 517 PRO A C 1
ATOM 4155 O O . PRO A 1 517 ? -8.467 14.566 -32.482 1.00 44.53 517 PRO A O 1
ATOM 4158 N N . ASP A 1 518 ? -6.520 15.673 -32.785 1.00 44.31 518 ASP A N 1
ATOM 4159 C CA . ASP A 1 518 ? -5.599 14.588 -32.433 1.00 44.31 518 ASP A CA 1
ATOM 4160 C C . ASP A 1 518 ? -4.972 14.786 -31.029 1.00 44.31 518 ASP A C 1
ATOM 4162 O O . ASP A 1 518 ? -4.052 14.054 -30.670 1.00 44.31 518 ASP A O 1
ATOM 4166 N N . GLY A 1 519 ? -5.436 15.783 -30.257 1.00 50.03 519 GLY A N 1
ATOM 4167 C CA . GLY A 1 519 ? -4.844 16.188 -28.976 1.00 50.03 519 GLY A CA 1
ATOM 4168 C C . GLY A 1 519 ? -3.478 16.870 -29.122 1.00 50.03 519 GLY A C 1
ATOM 4169 O O . GLY A 1 519 ? -2.928 17.004 -30.224 1.00 50.03 519 GLY A O 1
ATOM 4170 N N . ASN A 1 520 ? -2.909 17.325 -28.004 1.00 52.94 520 ASN A N 1
ATOM 4171 C CA . ASN A 1 520 ? -1.505 17.718 -27.973 1.00 52.94 520 ASN A CA 1
ATOM 4172 C C . ASN A 1 520 ? -0.651 16.440 -28.146 1.00 52.94 520 ASN A C 1
ATOM 4174 O O . ASN A 1 520 ? -0.736 15.548 -27.304 1.00 52.94 520 ASN A O 1
ATOM 4178 N N . PRO A 1 521 ? 0.206 16.321 -29.182 1.00 46.53 521 PRO A N 1
ATOM 4179 C CA . PRO A 1 521 ? 1.056 15.140 -29.374 1.00 46.53 521 PRO A CA 1
ATOM 4180 C C . PRO A 1 521 ? 2.088 14.920 -28.251 1.00 46.53 521 PRO A C 1
ATOM 4182 O O . PRO A 1 521 ? 2.835 13.943 -28.311 1.00 46.53 521 PRO A O 1
ATOM 4185 N N . TYR A 1 522 ? 2.166 15.834 -27.277 1.00 50.25 522 TYR A N 1
ATOM 4186 C CA . TYR A 1 522 ? 3.019 15.756 -26.094 1.00 50.25 522 TYR A CA 1
ATOM 4187 C C . TYR A 1 522 ? 2.307 15.299 -24.816 1.00 50.25 522 TYR A C 1
ATOM 4189 O O . TYR A 1 522 ? 2.995 15.192 -23.806 1.00 50.25 522 TYR A O 1
ATOM 4197 N N . GLN A 1 523 ? 1.008 14.960 -24.853 1.00 58.38 523 GLN A N 1
ATOM 4198 C CA . GLN A 1 523 ? 0.297 14.429 -23.686 1.00 58.38 523 GLN A CA 1
ATOM 4199 C C . GLN A 1 523 ? 0.970 13.145 -23.196 1.00 58.38 523 GLN A C 1
ATOM 4201 O O . GLN A 1 523 ? 0.763 12.060 -23.738 1.00 58.38 523 GLN A O 1
ATOM 4206 N N . GLY A 1 524 ? 1.818 13.291 -22.176 1.00 58.91 524 GLY A N 1
ATOM 4207 C CA . GLY A 1 524 ? 2.409 12.157 -21.481 1.00 58.91 524 GLY A CA 1
ATOM 4208 C C . GLY A 1 524 ? 1.329 11.315 -20.810 1.00 58.91 524 GLY A C 1
ATOM 4209 O O . GLY A 1 524 ? 1.495 10.111 -20.745 1.00 58.91 524 GLY A O 1
ATOM 4210 N N . TYR A 1 525 ? 0.224 11.934 -20.381 1.00 76.81 525 TYR A N 1
ATOM 4211 C CA . TYR A 1 525 ? -0.892 11.288 -19.694 1.00 76.81 525 TYR A CA 1
ATOM 4212 C C . TYR A 1 525 ? -2.205 11.450 -20.495 1.00 76.81 525 TYR A C 1
ATOM 4214 O O . TYR A 1 525 ? -2.470 12.513 -21.053 1.00 76.81 525 TYR A O 1
ATOM 4222 N N . ASN A 1 526 ? -3.004 10.393 -20.551 1.00 81.94 526 ASN A N 1
ATOM 4223 C CA . ASN A 1 526 ? -4.237 10.124 -21.274 1.00 81.94 526 ASN A CA 1
ATOM 4224 C C . ASN A 1 526 ? -5.238 9.425 -20.328 1.00 81.94 526 ASN A C 1
ATOM 4226 O O . ASN A 1 526 ? -5.573 8.247 -20.491 1.00 81.94 526 ASN A O 1
ATOM 4230 N N . PHE A 1 527 ? -5.719 10.165 -19.330 1.00 87.81 527 PHE A N 1
ATOM 4231 C CA . PHE A 1 527 ? -6.765 9.667 -18.448 1.00 87.81 527 PHE A CA 1
ATOM 4232 C C . PHE A 1 527 ? -8.043 9.386 -19.246 1.00 87.81 527 PHE A C 1
ATOM 4234 O O . PHE A 1 527 ? -8.317 10.029 -20.261 1.00 87.81 527 PHE A O 1
ATOM 4241 N N . SER A 1 528 ? -8.790 8.371 -18.818 1.00 88.69 528 SER A N 1
ATOM 4242 C CA . SER A 1 528 ? -10.080 8.041 -19.414 1.00 88.69 528 SER A CA 1
ATOM 4243 C C . SER A 1 528 ? -11.024 7.404 -18.403 1.00 88.69 528 SER A C 1
ATOM 4245 O O . SER A 1 528 ? -10.592 6.764 -17.438 1.00 88.69 528 SER A O 1
ATOM 4247 N N . VAL A 1 529 ? -12.324 7.565 -18.652 1.00 92.62 529 VAL A N 1
ATOM 4248 C CA . VAL A 1 529 ? -13.387 6.908 -17.887 1.00 92.62 529 VAL A CA 1
ATOM 4249 C C . VAL A 1 529 ? -13.661 5.519 -18.450 1.00 92.62 529 VAL A C 1
ATOM 4251 O O . VAL A 1 529 ? -14.156 5.385 -19.571 1.00 92.62 529 VAL A O 1
ATOM 4254 N N . GLU A 1 530 ? -13.471 4.497 -17.624 1.00 94.12 530 GLU A N 1
ATOM 4255 C CA . GLU A 1 530 ? -13.941 3.142 -17.896 1.00 94.12 530 GLU A CA 1
ATOM 4256 C C . GLU A 1 530 ? -15.156 2.814 -17.027 1.00 94.12 530 GLU A C 1
ATOM 4258 O O . GLU A 1 530 ? -15.283 3.259 -15.881 1.00 94.12 530 GLU A O 1
ATOM 4263 N N . SER A 1 531 ? -16.100 2.049 -17.585 1.00 95.06 531 SER A N 1
ATOM 4264 C CA . SER A 1 531 ? -17.305 1.663 -16.847 1.00 95.06 531 SER A CA 1
ATOM 4265 C C . SER A 1 531 ? -17.783 0.250 -17.153 1.00 95.06 531 SER A C 1
ATOM 4267 O O . SER A 1 531 ? -17.863 -0.168 -18.309 1.00 95.06 531 SER A O 1
ATOM 4269 N N . PHE A 1 532 ? -18.188 -0.464 -16.105 1.00 95.75 532 PHE A N 1
ATOM 4270 C CA . PHE A 1 532 ? -18.581 -1.869 -16.161 1.00 95.75 532 PHE A CA 1
ATOM 4271 C C . PHE A 1 532 ? -20.019 -2.013 -15.684 1.00 95.75 532 PHE A C 1
ATOM 4273 O O . PHE A 1 532 ? -20.354 -1.645 -14.561 1.00 95.75 532 PHE A O 1
ATOM 4280 N N . SER A 1 533 ? -20.900 -2.518 -16.548 1.00 95.31 533 SER A N 1
ATOM 4281 C CA . SER A 1 533 ? -22.320 -2.645 -16.213 1.00 95.31 533 SER A CA 1
ATOM 4282 C C . SER A 1 533 ? -22.539 -3.704 -15.145 1.00 95.31 533 SER A C 1
ATOM 4284 O O . SER A 1 533 ? -22.185 -4.853 -15.368 1.00 95.31 533 SER A O 1
ATOM 4286 N N . TYR A 1 534 ? -23.222 -3.349 -14.055 1.00 92.62 534 TYR A N 1
ATOM 4287 C CA . TYR A 1 534 ? -23.581 -4.278 -12.976 1.00 92.62 534 TYR A CA 1
ATOM 4288 C C . TYR A 1 534 ? -24.378 -5.507 -13.457 1.00 92.62 534 TYR A C 1
ATOM 4290 O O . TYR A 1 534 ? -24.398 -6.543 -12.806 1.00 92.62 534 TYR A O 1
ATOM 4298 N N . ALA A 1 535 ? -25.017 -5.417 -14.629 1.00 92.12 535 ALA A N 1
ATOM 4299 C CA . ALA A 1 535 ? -25.719 -6.538 -15.247 1.00 92.12 535 ALA A CA 1
ATOM 4300 C C . ALA A 1 535 ? -24.789 -7.658 -15.768 1.00 92.12 535 ALA A C 1
ATOM 4302 O O . ALA A 1 535 ? -25.286 -8.730 -16.117 1.00 92.12 535 ALA A O 1
ATOM 4303 N N . ASP A 1 536 ? -23.477 -7.421 -15.876 1.00 92.38 536 ASP A N 1
ATOM 4304 C CA . ASP A 1 536 ? -22.478 -8.446 -16.190 1.00 92.38 536 ASP A CA 1
ATOM 4305 C C . ASP A 1 536 ? -21.955 -9.081 -14.892 1.00 92.38 536 ASP A C 1
ATOM 4307 O O . ASP A 1 536 ? -21.422 -8.398 -14.022 1.00 92.38 536 ASP A O 1
ATOM 4311 N N . GLU A 1 537 ? -22.075 -10.406 -14.779 1.00 91.81 537 GLU A N 1
ATOM 4312 C CA . GLU A 1 537 ? -21.632 -11.183 -13.613 1.00 91.81 537 GLU A CA 1
ATOM 4313 C C . GLU A 1 537 ? -20.127 -11.030 -13.323 1.00 91.81 537 GLU A C 1
ATOM 4315 O O . GLU A 1 537 ? -19.700 -11.235 -12.190 1.00 91.81 537 GLU A O 1
ATOM 4320 N N . ASN A 1 538 ? -19.318 -10.642 -14.319 1.00 91.19 538 ASN A N 1
ATOM 4321 C CA . ASN A 1 538 ? -17.882 -10.391 -14.153 1.00 91.19 538 ASN A CA 1
ATOM 4322 C C . ASN A 1 538 ? -17.535 -8.900 -14.041 1.00 91.19 538 ASN A C 1
ATOM 4324 O O . ASN A 1 538 ? -16.353 -8.562 -14.019 1.00 91.19 538 ASN A O 1
ATOM 4328 N N . ALA A 1 539 ? -18.523 -8.000 -14.001 1.00 93.44 539 ALA A N 1
ATOM 4329 C CA . ALA A 1 539 ? -18.292 -6.557 -14.043 1.00 93.44 539 ALA A CA 1
ATOM 4330 C C . ALA A 1 539 ? -17.356 -6.079 -12.937 1.00 93.44 539 ALA A C 1
ATOM 4332 O O . ALA A 1 539 ? -16.421 -5.335 -13.214 1.00 93.44 539 ALA A O 1
ATOM 4333 N N . LEU A 1 540 ? -17.576 -6.547 -11.708 1.00 94.56 540 LEU A N 1
ATOM 4334 C CA . LEU A 1 540 ? -16.749 -6.182 -10.565 1.00 94.56 540 LEU A CA 1
ATOM 4335 C C . LEU A 1 540 ? -15.317 -6.719 -10.694 1.00 94.56 540 LEU A C 1
ATOM 4337 O O . LEU A 1 540 ? -14.360 -5.994 -10.442 1.00 94.56 540 LEU A O 1
ATOM 4341 N N . ASN A 1 541 ? -15.165 -7.974 -11.121 1.00 93.38 541 ASN A N 1
ATOM 4342 C CA . ASN A 1 541 ? -13.852 -8.589 -11.306 1.00 93.38 541 ASN A CA 1
ATOM 4343 C C . ASN A 1 541 ? -13.057 -7.855 -12.398 1.00 93.38 541 ASN A C 1
ATOM 4345 O O . ASN A 1 541 ? -11.876 -7.571 -12.221 1.00 93.38 541 ASN A O 1
ATOM 4349 N N . ASN A 1 542 ? -13.719 -7.500 -13.502 1.00 92.50 542 ASN A N 1
ATOM 4350 C CA . ASN A 1 542 ? -13.121 -6.708 -14.575 1.00 92.50 542 ASN A CA 1
ATOM 4351 C C . ASN A 1 542 ? -12.778 -5.291 -14.103 1.00 92.50 542 ASN A C 1
ATOM 4353 O O . ASN A 1 542 ? -11.705 -4.800 -14.422 1.00 92.50 542 ASN A O 1
ATOM 4357 N N . TYR A 1 543 ? -13.646 -4.663 -13.309 1.00 95.69 543 TYR A N 1
ATOM 4358 C CA . TYR A 1 543 ? -13.414 -3.347 -12.718 1.00 95.69 543 TYR A CA 1
ATOM 4359 C C . TYR A 1 543 ? -12.177 -3.323 -11.807 1.00 95.69 543 TYR A C 1
ATOM 4361 O O . TYR A 1 543 ? -11.307 -2.469 -11.967 1.00 95.69 543 TYR A O 1
ATOM 4369 N N . MET A 1 544 ? -12.053 -4.293 -10.897 1.00 95.88 544 MET A N 1
ATOM 4370 C CA . MET A 1 544 ? -10.889 -4.424 -10.015 1.00 95.88 544 MET A CA 1
ATOM 4371 C C . MET A 1 544 ? -9.600 -4.721 -10.788 1.00 95.88 544 MET A C 1
ATOM 4373 O O . MET A 1 544 ? -8.549 -4.160 -10.474 1.00 95.88 544 MET A O 1
ATOM 4377 N N . LEU A 1 545 ? -9.678 -5.570 -11.819 1.00 93.75 545 LEU A N 1
ATOM 4378 C CA . LEU A 1 545 ? -8.553 -5.812 -12.719 1.00 93.75 545 LEU A CA 1
ATOM 4379 C C . LEU A 1 545 ? -8.144 -4.541 -13.453 1.00 93.75 545 LEU A C 1
ATOM 4381 O O . LEU A 1 545 ? -6.953 -4.284 -13.559 1.00 93.75 545 LEU A O 1
ATOM 4385 N N . GLU A 1 546 ? -9.098 -3.755 -13.944 1.00 94.00 546 GLU A N 1
ATOM 4386 C CA . GLU A 1 546 ? -8.818 -2.534 -14.698 1.00 94.00 546 GLU A CA 1
ATOM 4387 C C . GLU A 1 546 ? -8.074 -1.504 -13.835 1.00 94.00 546 GLU A C 1
ATOM 4389 O O . GLU A 1 546 ? -7.081 -0.931 -14.283 1.00 94.00 546 GLU A O 1
ATOM 4394 N N . ILE A 1 547 ? -8.468 -1.354 -12.564 1.00 96.00 547 ILE A N 1
ATOM 4395 C CA . ILE A 1 547 ? -7.738 -0.541 -11.578 1.00 96.00 547 ILE A CA 1
ATOM 4396 C C . ILE A 1 547 ? -6.288 -1.031 -11.440 1.00 96.00 547 ILE A C 1
ATOM 4398 O O . ILE A 1 547 ? -5.346 -0.258 -11.617 1.00 96.00 547 ILE A O 1
ATOM 4402 N N . ALA A 1 548 ? -6.096 -2.317 -11.136 1.00 95.56 548 ALA A N 1
ATOM 4403 C CA . ALA A 1 548 ? -4.771 -2.895 -10.912 1.00 95.56 548 ALA A CA 1
ATOM 4404 C C . ALA A 1 548 ? -3.873 -2.813 -12.161 1.00 95.56 548 ALA A C 1
ATOM 4406 O O . ALA A 1 548 ? -2.707 -2.422 -12.089 1.00 95.56 548 ALA A O 1
ATOM 4407 N N . LYS A 1 549 ? -4.444 -3.115 -13.326 1.00 92.62 549 LYS A N 1
ATOM 4408 C CA . LYS A 1 549 ? -3.802 -3.062 -14.641 1.00 92.62 549 LYS A CA 1
ATOM 4409 C C . LYS A 1 549 ? -3.250 -1.674 -14.950 1.00 92.62 549 LYS A C 1
ATOM 4411 O O . LYS A 1 549 ? -2.093 -1.561 -15.352 1.00 92.62 549 LYS A O 1
ATOM 4416 N N . TRP A 1 550 ? -4.047 -0.625 -14.758 1.00 93.31 550 TRP A N 1
ATOM 4417 C CA . TRP A 1 550 ? -3.628 0.723 -15.139 1.00 93.31 550 TRP A CA 1
ATOM 4418 C C . TRP A 1 550 ? -2.778 1.434 -14.104 1.00 93.31 550 TRP A C 1
ATOM 4420 O O . TRP A 1 550 ? -1.931 2.233 -14.486 1.00 93.31 550 TRP A O 1
ATOM 4430 N N . ILE A 1 551 ? -2.901 1.095 -12.820 1.00 94.81 551 ILE A N 1
ATOM 4431 C CA . ILE A 1 551 ? -1.912 1.543 -11.829 1.00 94.81 551 ILE A CA 1
ATOM 4432 C C . ILE A 1 551 ? -0.529 0.964 -12.168 1.00 94.81 551 ILE A C 1
ATOM 4434 O O . ILE A 1 551 ? 0.486 1.652 -12.042 1.00 94.81 551 ILE A O 1
ATOM 4438 N N . LEU A 1 552 ? -0.478 -0.285 -12.644 1.00 93.06 552 LEU A N 1
ATOM 4439 C CA . LEU A 1 552 ? 0.761 -0.953 -13.042 1.00 93.06 552 LEU A CA 1
ATOM 4440 C C . LEU A 1 552 ? 1.371 -0.421 -14.349 1.00 93.06 552 LEU A C 1
ATOM 4442 O O . LEU A 1 552 ? 2.579 -0.554 -14.549 1.00 93.06 552 LEU A O 1
ATOM 4446 N N . TYR A 1 553 ? 0.583 0.188 -15.232 1.00 90.69 553 TYR A N 1
ATOM 4447 C CA . TYR A 1 553 ? 1.079 0.654 -16.522 1.00 90.69 553 TYR A CA 1
ATOM 4448 C C . TYR A 1 553 ? 2.105 1.801 -16.366 1.00 90.69 553 TYR A C 1
ATOM 4450 O O . TYR A 1 553 ? 1.779 2.845 -15.799 1.00 90.69 553 TYR A O 1
ATOM 4458 N N . PRO A 1 554 ? 3.348 1.635 -16.864 1.00 89.62 554 PRO A N 1
ATOM 4459 C CA . PRO A 1 554 ? 4.368 2.669 -16.826 1.00 89.62 554 PRO A CA 1
ATOM 4460 C C . PRO A 1 554 ? 4.264 3.592 -18.051 1.00 89.62 554 PRO A C 1
ATOM 4462 O O . PRO A 1 554 ? 4.634 3.249 -19.176 1.00 89.62 554 PRO A O 1
ATOM 4465 N N . VAL A 1 555 ? 3.801 4.807 -17.807 1.00 85.69 555 VAL A N 1
ATOM 4466 C CA . VAL A 1 555 ? 3.582 5.861 -18.792 1.00 85.69 555 VAL A CA 1
ATOM 4467 C C . VAL A 1 555 ? 4.891 6.332 -19.454 1.00 85.69 555 VAL A C 1
ATOM 4469 O O . VAL A 1 555 ? 5.942 6.481 -18.820 1.00 85.69 555 VAL A O 1
ATOM 4472 N N . ARG A 1 556 ? 4.828 6.613 -20.761 1.00 81.81 556 ARG A N 1
ATOM 4473 C CA . ARG A 1 556 ? 5.946 7.096 -21.593 1.00 81.81 556 ARG A CA 1
ATOM 4474 C C . ARG A 1 556 ? 5.733 8.547 -22.030 1.00 81.81 556 ARG A C 1
ATOM 4476 O O . ARG A 1 556 ? 4.609 8.999 -22.185 1.00 81.81 556 ARG A O 1
ATOM 4483 N N . LYS A 1 557 ? 6.824 9.274 -22.303 1.00 78.00 557 LYS A N 1
ATOM 4484 C CA . LYS A 1 557 ? 6.796 10.641 -22.875 1.00 78.00 557 LYS A CA 1
ATOM 4485 C C . LYS A 1 557 ? 6.334 10.682 -24.335 1.00 78.00 557 LYS A C 1
ATOM 4487 O O . LYS A 1 557 ? 6.112 11.755 -24.888 1.00 78.00 557 LYS A O 1
ATOM 4492 N N . GLN A 1 558 ? 6.302 9.532 -24.996 1.00 73.44 558 GLN A N 1
ATOM 4493 C CA . GLN A 1 558 ? 5.779 9.352 -26.344 1.00 73.44 558 GLN A CA 1
ATOM 4494 C C . GLN A 1 558 ? 4.681 8.289 -26.311 1.00 73.44 558 GLN A C 1
ATOM 4496 O O . GLN A 1 558 ? 4.561 7.550 -25.336 1.00 73.44 558 GLN A O 1
ATOM 4501 N N . ALA A 1 559 ? 3.922 8.169 -27.402 1.00 70.00 559 ALA A N 1
ATOM 4502 C CA . ALA A 1 559 ? 2.954 7.090 -27.554 1.00 70.00 559 ALA A CA 1
ATOM 4503 C C . ALA A 1 559 ? 3.593 5.717 -27.280 1.00 70.00 559 ALA A C 1
ATOM 4505 O O . ALA A 1 559 ? 4.714 5.458 -27.714 1.00 70.00 559 ALA A O 1
ATOM 4506 N N . TRP A 1 560 ? 2.868 4.839 -26.589 1.00 69.69 560 TRP A N 1
ATOM 4507 C CA . TRP A 1 560 ? 3.404 3.591 -26.033 1.00 69.69 560 TRP A CA 1
ATOM 4508 C C . TRP A 1 560 ? 3.999 2.622 -27.065 1.00 69.69 560 TRP A C 1
ATOM 4510 O O . TRP A 1 560 ? 4.922 1.881 -26.745 1.00 69.69 560 TRP A O 1
ATOM 4520 N N . TRP A 1 561 ? 3.511 2.658 -28.311 1.00 69.88 561 TRP A N 1
ATOM 4521 C CA . TRP A 1 561 ? 4.027 1.863 -29.437 1.00 69.88 561 TRP A CA 1
ATOM 4522 C C . TRP A 1 561 ? 5.315 2.433 -30.058 1.00 69.88 561 TRP A C 1
ATOM 4524 O O . TRP A 1 561 ? 5.795 1.936 -31.080 1.00 69.88 561 TRP A O 1
ATOM 4534 N N . LEU A 1 562 ? 5.844 3.523 -29.505 1.00 70.19 562 LEU A N 1
ATOM 4535 C CA . LEU A 1 562 ? 7.132 4.097 -29.863 1.00 70.19 562 LEU A CA 1
ATOM 4536 C C . LEU A 1 562 ? 8.122 3.795 -28.737 1.00 70.19 562 LEU A C 1
ATOM 4538 O O . LEU A 1 562 ? 7.806 3.989 -27.564 1.00 70.19 562 LEU A O 1
ATOM 4542 N N . ASP A 1 563 ? 9.340 3.382 -29.098 1.00 73.75 563 ASP A N 1
ATOM 4543 C CA . ASP A 1 563 ? 10.447 3.253 -28.147 1.00 73.75 563 ASP A CA 1
ATOM 4544 C C . ASP A 1 563 ? 10.783 4.634 -27.574 1.00 73.75 563 ASP A C 1
ATOM 4546 O O . ASP A 1 563 ? 11.494 5.440 -28.183 1.00 73.75 563 ASP A O 1
ATOM 4550 N N . GLY A 1 564 ? 10.185 4.917 -26.420 1.00 75.56 564 GLY A N 1
ATOM 4551 C CA . GLY A 1 564 ? 10.183 6.215 -25.772 1.00 75.56 564 GLY A CA 1
ATOM 4552 C C . GLY A 1 564 ? 10.660 6.163 -24.328 1.00 75.56 564 GLY A C 1
ATOM 4553 O O . GLY A 1 564 ? 10.544 5.133 -23.659 1.00 75.56 564 GLY A O 1
ATOM 4554 N N . GLU A 1 565 ? 11.187 7.289 -23.846 1.00 82.38 565 GLU A N 1
ATOM 4555 C CA . GLU A 1 565 ? 11.573 7.455 -22.441 1.00 82.38 565 GLU A CA 1
ATOM 4556 C C . GLU A 1 565 ? 10.334 7.430 -21.540 1.00 82.38 565 GLU A C 1
ATOM 4558 O O . GLU A 1 565 ? 9.288 7.974 -21.898 1.00 82.38 565 GLU A O 1
ATOM 4563 N N . LEU A 1 566 ? 10.469 6.859 -20.344 1.00 84.25 566 LEU A N 1
ATOM 4564 C CA . LEU A 1 566 ? 9.445 6.959 -19.308 1.00 84.25 566 LEU A CA 1
ATOM 4565 C C . LEU A 1 566 ? 9.299 8.402 -18.812 1.00 84.25 566 LEU A C 1
ATOM 4567 O O . LEU A 1 566 ? 10.258 9.188 -18.800 1.00 84.25 566 LEU A O 1
ATOM 4571 N N . VAL A 1 567 ? 8.083 8.747 -18.397 1.00 80.56 567 VAL A N 1
ATOM 4572 C CA . VAL A 1 567 ? 7.848 9.943 -17.578 1.00 80.56 567 VAL A CA 1
ATOM 4573 C C . VAL A 1 567 ? 8.448 9.721 -16.183 1.00 80.56 567 VAL A C 1
ATOM 4575 O O . VAL A 1 567 ? 8.753 8.597 -15.795 1.00 80.56 567 VAL A O 1
ATOM 4578 N N . GLU A 1 568 ? 8.676 10.792 -15.426 1.00 76.19 568 GLU A N 1
ATOM 4579 C CA . GLU A 1 568 ? 9.425 10.704 -14.160 1.00 76.19 568 GLU A CA 1
ATOM 4580 C C . GLU A 1 568 ? 8.684 9.907 -13.074 1.00 76.19 568 GLU A C 1
ATOM 4582 O O . GLU A 1 568 ? 9.315 9.200 -12.291 1.00 76.19 568 GLU A O 1
ATOM 4587 N N . ARG A 1 569 ? 7.346 9.974 -13.066 1.00 80.50 569 ARG A N 1
ATOM 4588 C CA . ARG A 1 569 ? 6.470 9.086 -12.287 1.00 80.50 569 ARG A CA 1
ATOM 4589 C C . ARG A 1 569 ? 5.609 8.270 -13.255 1.00 80.50 569 ARG A C 1
ATOM 4591 O O . ARG A 1 569 ? 4.520 8.725 -13.613 1.00 80.50 569 ARG A O 1
ATOM 4598 N N . PRO A 1 570 ? 6.131 7.139 -13.764 1.00 83.75 570 PRO A N 1
ATOM 4599 C CA . PRO A 1 570 ? 5.500 6.408 -14.855 1.00 83.75 570 PRO A CA 1
ATOM 4600 C C . PRO A 1 570 ? 4.222 5.696 -14.430 1.00 83.75 570 PRO A C 1
ATOM 4602 O O . PRO A 1 570 ? 3.305 5.604 -15.226 1.00 83.75 570 PRO A O 1
ATOM 4605 N N . ASN A 1 571 ? 4.108 5.252 -13.186 1.00 91.12 571 ASN A N 1
ATOM 4606 C CA . ASN A 1 571 ? 2.871 4.678 -12.671 1.00 91.12 571 ASN A CA 1
ATOM 4607 C C . ASN A 1 571 ? 1.985 5.771 -12.087 1.00 91.12 571 ASN A C 1
ATOM 4609 O O . ASN A 1 571 ? 2.480 6.619 -11.348 1.00 91.12 571 ASN A O 1
ATOM 4613 N N . THR A 1 572 ? 0.686 5.740 -12.367 1.00 90.50 572 THR A N 1
ATOM 4614 C CA . THR A 1 572 ? -0.269 6.728 -11.849 1.00 90.50 572 THR A CA 1
ATOM 4615 C C . THR A 1 572 ? -1.375 6.071 -11.035 1.00 90.50 572 THR A C 1
ATOM 4617 O O . THR A 1 572 ? -1.814 4.975 -11.377 1.00 90.50 572 THR A O 1
ATOM 4620 N N . PRO A 1 573 ? -1.880 6.737 -9.985 1.00 95.00 573 PRO A N 1
ATOM 4621 C CA . PRO A 1 573 ? -3.061 6.265 -9.274 1.00 95.00 573 PRO A CA 1
ATOM 4622 C C . PRO A 1 573 ? -4.309 6.247 -10.167 1.00 95.00 573 PRO A C 1
ATOM 4624 O O . PRO A 1 573 ? -4.385 6.980 -11.155 1.00 95.00 573 PRO A O 1
ATOM 4627 N N . SER A 1 574 ? -5.314 5.473 -9.763 1.00 95.50 574 SER A N 1
ATOM 4628 C CA . SER A 1 574 ? -6.672 5.548 -10.321 1.00 95.50 574 SER A CA 1
ATOM 4629 C C . SER A 1 574 ? -7.593 6.344 -9.399 1.00 95.50 574 SER A C 1
ATOM 4631 O O . SER A 1 574 ? -7.323 6.474 -8.205 1.00 95.50 574 SER A O 1
ATOM 4633 N N . ILE A 1 575 ? -8.692 6.874 -9.930 1.00 96.00 575 ILE A N 1
ATOM 4634 C CA . ILE A 1 575 ? -9.728 7.569 -9.157 1.00 96.00 575 ILE A CA 1
ATOM 4635 C C . ILE A 1 575 ? -11.040 6.796 -9.279 1.00 96.00 575 ILE A C 1
ATOM 4637 O O . ILE A 1 575 ? -11.434 6.403 -10.378 1.00 96.00 575 ILE A O 1
ATOM 4641 N N . ILE A 1 576 ? -11.719 6.584 -8.154 1.00 96.69 576 ILE A N 1
ATOM 4642 C CA . ILE A 1 576 ? -12.969 5.821 -8.078 1.00 96.69 576 ILE A CA 1
ATOM 4643 C C . ILE A 1 576 ? -14.012 6.553 -7.223 1.00 96.69 576 ILE A C 1
ATOM 4645 O O . ILE A 1 576 ? -13.631 7.238 -6.268 1.00 96.69 576 ILE A O 1
ATOM 4649 N N . PRO A 1 577 ? -15.312 6.430 -7.531 1.00 95.38 577 PRO A N 1
ATOM 4650 C CA . PRO A 1 577 ? -16.366 6.809 -6.607 1.00 95.38 577 PRO A CA 1
ATOM 4651 C C . PRO A 1 577 ? -16.511 5.707 -5.550 1.00 95.38 577 PRO A C 1
ATOM 4653 O O . PRO A 1 577 ? -16.662 4.529 -5.880 1.00 95.38 577 PRO A O 1
ATOM 4656 N N . LEU A 1 578 ? -16.455 6.082 -4.278 1.00 93.88 578 LEU A N 1
ATOM 4657 C CA . LEU A 1 578 ? -16.756 5.193 -3.165 1.00 93.88 578 LEU A CA 1
ATOM 4658 C C . LEU A 1 578 ? -18.269 5.123 -2.951 1.00 93.88 578 LEU A C 1
ATOM 4660 O O . LEU A 1 578 ? -19.010 6.065 -3.245 1.00 93.88 578 LEU A O 1
ATOM 4664 N N . TYR A 1 579 ? -18.727 3.979 -2.448 1.00 92.94 579 TYR A N 1
ATOM 4665 C CA . TYR A 1 579 ? -20.108 3.744 -2.017 1.00 92.94 579 TYR A CA 1
ATOM 4666 C C . TYR A 1 579 ? -21.174 3.967 -3.108 1.00 92.94 579 TYR A C 1
ATOM 4668 O O . TYR A 1 579 ? -22.357 4.079 -2.805 1.00 92.94 579 TYR A O 1
ATOM 4676 N N . GLY A 1 580 ? -20.776 4.011 -4.386 1.00 91.88 580 GLY A N 1
ATOM 4677 C CA . GLY A 1 580 ? -21.690 4.218 -5.512 1.00 91.88 580 GLY A CA 1
ATOM 4678 C C . GLY A 1 580 ? -22.169 5.667 -5.679 1.00 91.88 580 GLY A C 1
ATOM 4679 O O . GLY A 1 580 ? -23.181 5.893 -6.341 1.00 91.88 580 GLY A O 1
ATOM 4680 N N . SER A 1 581 ? -21.456 6.652 -5.120 1.00 89.69 581 SER A N 1
ATOM 4681 C CA . SER A 1 581 ? -21.847 8.070 -5.152 1.00 89.69 581 SER A CA 1
ATOM 4682 C C . SER A 1 581 ? -20.768 8.977 -5.755 1.00 89.69 581 SER A C 1
ATOM 4684 O O . SER A 1 581 ? -19.578 8.813 -5.492 1.00 89.69 581 SER A O 1
ATOM 4686 N N . TYR A 1 582 ? -21.175 9.996 -6.523 1.00 90.06 582 TYR A N 1
ATOM 4687 C CA . TYR A 1 582 ? -20.268 11.061 -6.988 1.00 90.06 582 TYR A CA 1
ATOM 4688 C C . TYR A 1 582 ? -19.926 12.087 -5.906 1.00 90.06 582 TYR A C 1
ATOM 4690 O O . TYR A 1 582 ? -19.001 12.887 -6.081 1.00 90.06 582 TYR A O 1
ATOM 4698 N N . GLY A 1 583 ? -20.630 12.061 -4.775 1.00 87.00 583 GLY A N 1
ATOM 4699 C CA . GLY A 1 583 ? -20.300 12.876 -3.610 1.00 87.00 583 GLY A CA 1
ATOM 4700 C C . GLY A 1 583 ? -18.967 12.482 -2.977 1.00 87.00 583 GLY A C 1
ATOM 4701 O O . GLY A 1 583 ? -18.332 13.303 -2.306 1.00 87.00 583 GLY A O 1
ATOM 4702 N N . HIS A 1 584 ? -18.492 11.261 -3.242 1.00 90.00 584 HIS A N 1
ATOM 4703 C CA . HIS A 1 584 ? -17.354 10.675 -2.549 1.00 90.00 584 HIS A CA 1
ATOM 4704 C C . HIS A 1 584 ? -16.374 9.995 -3.505 1.00 90.00 584 HIS A C 1
ATOM 4706 O O . HIS A 1 584 ? -16.463 8.809 -3.783 1.00 90.00 584 HIS A O 1
ATOM 4712 N N . TRP A 1 585 ? -15.390 10.745 -3.989 1.00 93.50 585 TRP A N 1
ATOM 4713 C CA . TRP A 1 585 ? -14.308 10.213 -4.814 1.00 93.50 585 TRP A CA 1
ATOM 4714 C C . TRP A 1 585 ? -13.047 9.965 -3.993 1.00 93.50 585 TRP A C 1
ATOM 4716 O O . TRP A 1 585 ? -12.647 10.827 -3.213 1.00 93.50 585 TRP A O 1
ATOM 4726 N N . A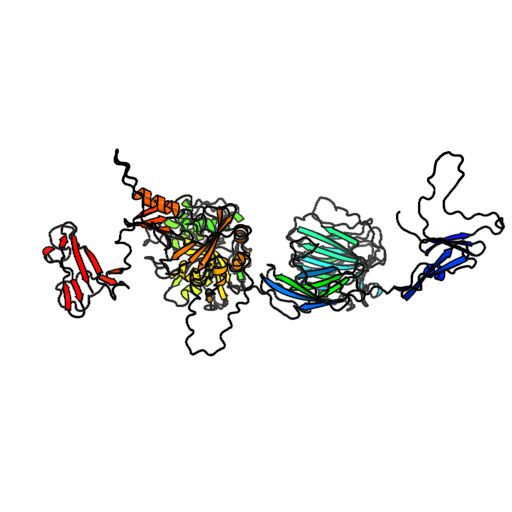LA A 1 586 ? -12.369 8.850 -4.252 1.00 94.69 586 ALA A N 1
ATOM 4727 C CA . ALA A 1 586 ? -11.098 8.490 -3.632 1.00 94.69 586 ALA A CA 1
ATOM 4728 C C . ALA A 1 586 ? -10.046 8.096 -4.672 1.00 94.69 586 ALA A C 1
ATOM 4730 O O . ALA A 1 586 ? -10.352 7.834 -5.838 1.00 94.69 586 ALA A O 1
ATOM 4731 N N . VAL A 1 587 ? -8.788 8.078 -4.239 1.00 95.81 587 VAL A N 1
ATOM 4732 C CA . VAL A 1 587 ? -7.642 7.691 -5.062 1.00 95.81 587 VAL A CA 1
ATOM 4733 C C . VAL A 1 587 ? -7.229 6.270 -4.700 1.00 95.81 587 VAL A C 1
ATOM 4735 O O . VAL A 1 587 ? -6.868 6.018 -3.557 1.00 95.81 587 VAL A O 1
ATOM 4738 N N . VAL A 1 588 ? -7.217 5.352 -5.665 1.00 97.19 588 VAL A N 1
ATOM 4739 C CA . VAL A 1 588 ? -6.575 4.041 -5.506 1.00 97.19 588 VAL A CA 1
ATOM 4740 C C . VAL A 1 588 ? -5.124 4.176 -5.932 1.00 97.19 588 VAL A C 1
ATOM 4742 O O . VAL A 1 588 ? -4.821 4.388 -7.108 1.00 97.19 588 VAL A O 1
ATOM 4745 N N . ASN A 1 589 ? -4.215 4.090 -4.970 1.00 95.25 589 ASN A N 1
ATOM 4746 C CA . ASN A 1 589 ? -2.786 4.290 -5.180 1.00 95.25 589 ASN A CA 1
ATOM 4747 C C . ASN A 1 589 ? -1.979 2.994 -5.059 1.00 95.25 589 ASN A C 1
ATOM 4749 O O . ASN A 1 589 ? -0.754 3.043 -5.110 1.00 95.25 589 ASN A O 1
ATOM 4753 N N . GLY A 1 590 ? -2.631 1.839 -4.942 1.00 95.88 590 GLY A N 1
ATOM 4754 C CA . GLY A 1 590 ? -1.952 0.553 -4.997 1.00 95.88 590 GLY A CA 1
ATOM 4755 C C . GLY A 1 590 ? -2.885 -0.649 -4.990 1.00 95.88 590 GLY A C 1
ATOM 4756 O O . GLY A 1 590 ? -4.079 -0.514 -4.725 1.00 95.88 590 GLY A O 1
ATOM 4757 N N . PHE A 1 591 ? -2.325 -1.831 -5.236 1.00 96.38 591 PHE A N 1
ATOM 4758 C CA . PHE A 1 591 ? -3.038 -3.109 -5.188 1.00 96.38 591 PHE A CA 1
ATOM 4759 C C . PHE A 1 591 ? -2.114 -4.289 -4.854 1.00 96.38 591 PHE A C 1
ATOM 4761 O O . PHE A 1 591 ? -0.896 -4.217 -5.043 1.00 96.38 591 PHE A O 1
ATOM 4768 N N . VAL A 1 592 ? -2.717 -5.390 -4.404 1.00 94.56 592 VAL A N 1
ATOM 4769 C CA . VAL A 1 592 ? -2.064 -6.684 -4.151 1.00 94.56 592 VAL A CA 1
ATOM 4770 C C . VAL A 1 592 ? -2.782 -7.765 -4.950 1.00 94.56 592 VAL A C 1
ATOM 4772 O O . VAL A 1 592 ? -4.007 -7.860 -4.898 1.00 94.56 592 VAL A O 1
ATOM 4775 N N . ALA A 1 593 ? -2.032 -8.594 -5.666 1.00 93.50 593 ALA A N 1
ATOM 4776 C CA . ALA A 1 593 ? -2.524 -9.729 -6.443 1.00 93.50 593 ALA A CA 1
ATOM 4777 C C . ALA A 1 593 ? -1.585 -10.937 -6.300 1.00 93.50 593 ALA A C 1
ATOM 4779 O O . ALA A 1 593 ? -0.515 -10.776 -5.745 1.00 93.50 593 ALA A O 1
ATOM 4780 N N . ASP A 1 594 ? -1.931 -12.131 -6.783 1.00 88.38 594 ASP A N 1
ATOM 4781 C CA . ASP A 1 594 ? -1.051 -13.324 -6.776 1.00 88.38 594 ASP A CA 1
ATOM 4782 C C . ASP A 1 594 ? 0.023 -13.304 -7.881 1.00 88.38 594 ASP A C 1
ATOM 4784 O O . ASP A 1 594 ? 1.073 -13.930 -7.748 1.00 88.38 594 ASP A O 1
ATOM 4788 N N . ALA A 1 595 ? -0.213 -12.555 -8.955 1.00 88.69 595 ALA A N 1
ATOM 4789 C CA . ALA A 1 595 ? 0.712 -12.350 -10.061 1.00 88.69 595 ALA A CA 1
ATOM 4790 C C . ALA A 1 595 ? 0.528 -10.957 -10.677 1.00 88.69 595 ALA A C 1
ATOM 4792 O O . ALA A 1 595 ? -0.457 -10.268 -10.411 1.00 88.69 595 ALA A O 1
ATOM 4793 N N . SER A 1 596 ? 1.488 -10.537 -11.509 1.00 90.75 596 SER A N 1
ATOM 4794 C CA . SER A 1 596 ? 1.378 -9.278 -12.250 1.00 90.75 596 SER A CA 1
ATOM 4795 C C . SER A 1 596 ? 0.144 -9.318 -13.164 1.00 90.75 596 SER A C 1
ATOM 4797 O O . SER A 1 596 ? 0.100 -10.176 -14.050 1.00 90.75 596 SER A O 1
ATOM 4799 N N . PRO A 1 597 ? -0.835 -8.401 -13.014 1.00 90.81 597 PRO A N 1
ATOM 4800 C CA . PRO A 1 597 ? -2.009 -8.341 -13.890 1.00 90.81 597 PRO A CA 1
ATOM 4801 C C . PRO A 1 597 ? -1.651 -8.129 -15.362 1.00 90.81 597 PRO A C 1
ATOM 4803 O O . PRO A 1 597 ? -2.413 -8.522 -16.245 1.00 90.81 597 PRO A O 1
ATOM 4806 N N . VAL A 1 598 ? -0.486 -7.517 -15.606 1.00 89.31 598 VAL A N 1
ATOM 4807 C CA . VAL A 1 598 ? 0.087 -7.238 -16.922 1.00 89.31 598 VAL A CA 1
ATOM 4808 C C . VAL A 1 598 ? 1.544 -7.705 -16.899 1.00 89.31 598 VAL A C 1
ATOM 4810 O O . VAL A 1 598 ? 2.399 -6.990 -16.376 1.00 89.31 598 VAL A O 1
ATOM 4813 N N . PRO A 1 599 ? 1.863 -8.919 -17.383 1.00 83.88 599 PRO A N 1
ATOM 4814 C CA . PRO A 1 599 ? 3.216 -9.470 -17.281 1.00 83.88 599 PRO A CA 1
ATOM 4815 C C . PRO A 1 599 ? 4.274 -8.631 -17.997 1.00 83.88 599 PRO A C 1
ATOM 4817 O O . PRO A 1 599 ? 5.401 -8.545 -17.520 1.00 83.88 599 PRO A O 1
ATOM 4820 N N . ASP A 1 600 ? 3.897 -7.997 -19.110 1.00 84.69 600 ASP A N 1
ATOM 4821 C CA . ASP A 1 600 ? 4.766 -7.100 -19.865 1.00 84.69 600 ASP A CA 1
ATOM 4822 C C . ASP A 1 600 ? 4.048 -5.779 -20.192 1.00 84.69 600 ASP A C 1
ATOM 4824 O O . ASP A 1 600 ? 3.532 -5.580 -21.298 1.00 84.69 600 ASP A O 1
ATOM 4828 N N . PRO A 1 601 ? 3.969 -4.850 -19.222 1.00 83.62 601 PRO A N 1
ATOM 4829 C CA . PRO A 1 601 ? 3.209 -3.617 -19.388 1.00 83.62 601 PRO A CA 1
ATOM 4830 C C . PRO A 1 601 ? 3.880 -2.627 -20.350 1.00 83.62 601 PRO A C 1
ATOM 4832 O O . PRO A 1 601 ? 3.256 -1.640 -20.739 1.00 83.62 601 PRO A O 1
ATOM 4835 N N . LEU A 1 602 ? 5.135 -2.876 -20.745 1.00 83.12 602 LEU A N 1
ATOM 4836 C CA . LEU A 1 602 ? 5.885 -2.044 -21.684 1.00 83.12 602 LEU A CA 1
ATOM 4837 C C . LEU A 1 602 ? 5.754 -2.522 -23.130 1.00 83.12 602 LEU A C 1
ATOM 4839 O O . LEU A 1 602 ? 5.778 -1.667 -24.020 1.00 83.12 602 LEU A O 1
ATOM 4843 N N . GLU A 1 603 ? 5.648 -3.834 -23.361 1.00 81.69 603 GLU A N 1
ATOM 4844 C CA . GLU A 1 603 ? 5.451 -4.414 -24.695 1.00 81.69 603 GLU A CA 1
ATOM 4845 C C . GLU A 1 603 ? 3.970 -4.525 -25.066 1.00 81.69 603 GLU A C 1
ATOM 4847 O O . GLU A 1 603 ? 3.581 -4.165 -26.182 1.00 81.69 603 GLU A O 1
ATOM 4852 N N . ASN A 1 604 ? 3.131 -5.008 -24.144 1.00 81.38 604 ASN A N 1
ATOM 4853 C CA . ASN A 1 604 ? 1.710 -5.223 -24.390 1.00 81.38 604 ASN A CA 1
ATOM 4854 C C . ASN A 1 604 ? 0.856 -4.908 -23.147 1.00 81.38 604 ASN A C 1
ATOM 4856 O O . ASN A 1 604 ? 0.415 -5.815 -22.441 1.00 81.38 604 ASN A O 1
ATOM 4860 N N . PRO A 1 605 ? 0.513 -3.627 -22.919 1.00 83.75 605 PRO A N 1
ATOM 4861 C CA . PRO A 1 605 ? -0.300 -3.205 -21.774 1.00 83.75 605 PRO A CA 1
ATOM 4862 C C . PRO A 1 605 ? -1.752 -3.726 -21.796 1.00 83.75 605 PRO A C 1
ATOM 4864 O O . PRO A 1 605 ? -2.515 -3.515 -20.854 1.00 83.75 605 PRO A O 1
ATOM 4867 N N . TRP A 1 606 ? -2.153 -4.404 -22.876 1.00 85.56 606 TRP A N 1
ATOM 4868 C CA . TRP A 1 606 ? -3.462 -5.039 -23.030 1.00 85.56 606 TRP A CA 1
ATOM 4869 C C . TRP A 1 606 ? -3.430 -6.550 -22.771 1.00 85.56 606 TRP A C 1
ATOM 4871 O O . TRP A 1 606 ? -4.492 -7.176 -22.717 1.00 85.56 606 TRP A O 1
ATOM 4881 N N . GLU A 1 607 ? -2.244 -7.143 -22.606 1.00 85.69 607 GLU A N 1
ATOM 4882 C CA . GLU A 1 607 ? -2.103 -8.537 -22.200 1.00 85.69 607 GLU A CA 1
ATOM 4883 C C . GLU A 1 607 ? -2.404 -8.673 -20.716 1.00 85.69 607 GLU A C 1
ATOM 4885 O O . GLU A 1 607 ? -1.650 -8.219 -19.861 1.00 85.69 607 GLU A O 1
ATOM 4890 N N . THR A 1 608 ? -3.530 -9.315 -20.421 1.00 86.69 608 THR A N 1
ATOM 4891 C CA . THR A 1 608 ? -3.916 -9.639 -19.052 1.00 86.69 608 THR A CA 1
ATOM 4892 C C . THR A 1 608 ? -3.785 -11.136 -18.832 1.00 86.69 608 THR A C 1
ATOM 4894 O O . THR A 1 608 ? -4.121 -11.941 -19.709 1.00 86.69 608 THR A O 1
ATOM 4897 N N . VAL A 1 609 ? -3.302 -11.519 -17.655 1.00 86.50 609 VAL A N 1
ATOM 4898 C CA . VAL A 1 609 ? -3.241 -12.920 -17.219 1.00 86.50 609 VAL A CA 1
ATOM 4899 C C . VAL A 1 609 ? -4.220 -13.162 -16.078 1.00 86.50 609 VAL A C 1
ATOM 4901 O O . VAL A 1 609 ? -4.595 -12.216 -15.386 1.00 86.50 609 VAL A O 1
ATOM 4904 N N . PRO A 1 610 ? -4.691 -14.408 -15.885 1.00 89.56 610 PRO A N 1
ATOM 4905 C CA . PRO A 1 610 ? -5.473 -14.754 -14.708 1.00 89.56 610 PRO A CA 1
ATOM 4906 C C . PRO A 1 610 ? -4.741 -14.354 -13.428 1.00 89.56 610 PRO A C 1
ATOM 4908 O O . PRO A 1 610 ? -3.594 -14.754 -13.240 1.00 89.56 610 PRO A O 1
ATOM 4911 N N . VAL A 1 611 ? -5.424 -13.600 -12.571 1.00 92.19 611 VAL A N 1
ATOM 4912 C CA . VAL A 1 611 ? -4.905 -13.149 -11.277 1.00 92.19 611 VAL A CA 1
ATOM 4913 C C . VAL A 1 611 ? -5.986 -13.229 -10.207 1.00 92.19 611 VAL A C 1
ATOM 4915 O O . VAL A 1 611 ? -7.183 -13.114 -10.491 1.00 92.19 611 VAL A O 1
ATOM 4918 N N . THR A 1 612 ? -5.555 -13.402 -8.970 1.00 93.75 612 THR A N 1
ATOM 4919 C CA . THR A 1 612 ? -6.354 -13.258 -7.757 1.00 93.75 612 THR A CA 1
ATOM 4920 C C . THR A 1 612 ? -5.963 -11.952 -7.086 1.00 93.75 612 THR A C 1
ATOM 4922 O O . THR A 1 612 ? -4.794 -11.769 -6.767 1.00 93.75 612 THR A O 1
ATOM 4925 N N . ILE A 1 613 ? -6.911 -11.040 -6.885 1.00 95.06 613 ILE A N 1
ATOM 4926 C CA . ILE A 1 613 ? -6.678 -9.755 -6.213 1.00 95.06 613 ILE A CA 1
ATOM 4927 C C . ILE A 1 613 ? -6.986 -9.913 -4.723 1.00 95.06 613 ILE A C 1
ATOM 4929 O O . ILE A 1 613 ? -8.057 -10.404 -4.368 1.00 95.06 613 ILE A O 1
ATOM 4933 N N . TYR A 1 614 ? -6.060 -9.477 -3.869 1.00 95.19 614 TYR A N 1
ATOM 4934 C CA . TYR A 1 614 ? -6.142 -9.591 -2.409 1.00 95.19 614 TYR A CA 1
ATOM 4935 C C . TYR A 1 614 ? -6.530 -8.292 -1.707 1.00 95.19 614 TYR A C 1
ATOM 4937 O O . TYR A 1 614 ? -7.106 -8.342 -0.624 1.00 95.19 614 TYR A O 1
ATOM 4945 N N . GLY A 1 615 ? -6.236 -7.129 -2.292 1.00 96.12 615 GLY A N 1
ATOM 4946 C CA . GLY A 1 615 ? -6.565 -5.851 -1.666 1.00 96.12 615 GLY A CA 1
ATOM 4947 C C . GLY A 1 615 ? -6.058 -4.631 -2.416 1.00 96.12 615 GLY A C 1
ATOM 4948 O O . GLY A 1 615 ? -5.363 -4.745 -3.429 1.00 96.12 615 GLY A O 1
ATOM 4949 N N . PHE A 1 616 ? -6.420 -3.461 -1.898 1.00 97.56 616 PHE A N 1
ATOM 4950 C CA . PHE A 1 616 ? -6.127 -2.154 -2.477 1.00 97.56 616 PHE A CA 1
ATOM 4951 C C . PHE A 1 616 ? -5.649 -1.168 -1.414 1.00 97.56 616 PHE A C 1
ATOM 4953 O O . PHE A 1 616 ? -6.135 -1.176 -0.284 1.00 97.56 616 PHE A O 1
ATOM 4960 N N . TRP A 1 617 ? -4.741 -0.279 -1.815 1.00 97.50 617 TRP A N 1
ATOM 4961 C CA . TRP A 1 617 ? -4.454 0.946 -1.074 1.00 97.50 617 TRP A CA 1
ATOM 4962 C C . TRP A 1 617 ? -5.344 2.058 -1.618 1.00 97.50 617 TRP A C 1
ATOM 4964 O O . TRP A 1 617 ? -5.309 2.367 -2.815 1.00 97.50 617 TRP A O 1
ATOM 4974 N N . ILE A 1 618 ? -6.151 2.638 -0.738 1.00 96.19 618 ILE A N 1
ATOM 4975 C CA . ILE A 1 618 ? -7.067 3.735 -1.024 1.00 96.19 618 ILE A CA 1
ATOM 4976 C C . ILE A 1 618 ? -6.645 4.928 -0.176 1.00 96.19 618 ILE A C 1
ATOM 4978 O O . ILE A 1 618 ? -6.399 4.811 1.023 1.00 96.19 618 ILE A O 1
ATOM 4982 N N . THR A 1 619 ? -6.558 6.095 -0.805 1.00 94.00 619 THR A N 1
ATOM 4983 C CA . THR A 1 619 ? -6.460 7.366 -0.100 1.00 94.00 619 THR A CA 1
ATOM 4984 C C . THR A 1 619 ? -7.733 8.170 -0.310 1.00 94.00 619 THR A C 1
ATOM 4986 O O . THR A 1 619 ? -8.041 8.583 -1.433 1.00 94.00 619 THR A O 1
ATOM 4989 N N . ASP A 1 620 ? -8.455 8.396 0.780 1.00 90.56 620 ASP A N 1
ATOM 4990 C CA . ASP A 1 620 ? -9.694 9.153 0.820 1.00 90.56 620 ASP A CA 1
ATOM 4991 C C . ASP A 1 620 ? -9.418 10.631 1.152 1.00 90.56 620 ASP A C 1
ATOM 4993 O O . ASP A 1 620 ? -8.991 10.958 2.262 1.00 90.56 620 ASP A O 1
ATOM 4997 N N . PRO A 1 621 ? -9.648 11.564 0.213 1.00 83.12 621 PRO A N 1
ATOM 4998 C CA . PRO A 1 621 ? -9.462 12.987 0.470 1.00 83.12 621 PRO A CA 1
ATOM 4999 C C . PRO A 1 621 ? -10.600 13.643 1.265 1.00 83.12 621 PRO A C 1
ATOM 5001 O O . PRO A 1 621 ? -10.459 14.804 1.671 1.00 83.12 621 PRO A O 1
ATOM 5004 N N . ALA A 1 622 ? -11.752 12.984 1.420 1.00 84.31 622 ALA A N 1
ATOM 5005 C CA . ALA A 1 622 ? -12.839 13.480 2.261 1.00 84.31 622 ALA A CA 1
ATOM 5006 C C . ALA A 1 622 ? -12.490 13.346 3.749 1.00 84.31 622 ALA A C 1
ATOM 5008 O O . ALA A 1 622 ? -12.964 14.154 4.559 1.00 84.31 622 ALA A O 1
ATOM 5009 N N . ASP A 1 623 ? -11.609 12.396 4.062 1.00 84.00 623 ASP A N 1
ATOM 5010 C CA . ASP A 1 623 ? -11.085 12.125 5.383 1.00 84.00 623 ASP A CA 1
ATOM 5011 C C . ASP A 1 623 ? -9.759 12.838 5.663 1.00 84.00 623 ASP A C 1
ATOM 5013 O O . ASP A 1 623 ? -8.821 12.857 4.871 1.00 84.00 623 ASP A O 1
ATOM 5017 N N . ASN A 1 624 ? -9.677 13.396 6.869 1.00 85.31 624 ASN A N 1
ATOM 5018 C CA . ASN A 1 624 ? -8.423 13.729 7.531 1.00 85.31 624 ASN A CA 1
ATOM 5019 C C . ASN A 1 624 ? -8.273 12.791 8.731 1.00 85.31 624 ASN A C 1
ATOM 5021 O O . ASN A 1 624 ? -9.282 12.530 9.398 1.00 85.31 624 ASN A O 1
ATOM 5025 N N . GLY A 1 625 ? -7.054 12.354 9.037 1.00 90.00 625 GLY A N 1
ATOM 5026 C CA . GLY A 1 625 ? -6.839 11.460 10.173 1.00 90.00 625 GLY A CA 1
ATOM 5027 C C . GLY A 1 625 ? -7.110 9.998 9.820 1.00 90.00 625 GLY A C 1
ATOM 5028 O O . GLY A 1 625 ? -6.958 9.599 8.661 1.00 90.00 625 GLY A O 1
ATOM 5029 N N . VAL A 1 626 ? -7.449 9.181 10.820 1.00 93.19 626 VAL A N 1
ATOM 5030 C CA . VAL A 1 626 ? -7.768 7.756 10.616 1.00 93.19 626 VAL A CA 1
ATOM 5031 C C . VAL A 1 626 ? -8.908 7.639 9.592 1.00 93.19 626 VAL A C 1
ATOM 5033 O O . VAL A 1 626 ? -9.898 8.365 9.675 1.00 93.19 626 VAL A O 1
ATOM 5036 N N . GLY A 1 627 ? -8.748 6.757 8.605 1.00 92.19 627 GLY A N 1
ATOM 5037 C CA . GLY A 1 627 ? -9.625 6.612 7.435 1.00 92.19 627 GLY A CA 1
ATOM 5038 C C . GLY A 1 627 ? -9.087 7.280 6.165 1.00 92.19 627 GLY A C 1
ATOM 5039 O O . GLY A 1 627 ? -9.498 6.923 5.069 1.00 92.19 627 GLY A O 1
ATOM 5040 N N . GLN A 1 628 ? -8.103 8.181 6.274 1.00 91.94 628 GLN A N 1
ATOM 5041 C CA . GLN A 1 628 ? -7.524 8.845 5.102 1.00 91.94 628 GLN A CA 1
ATOM 5042 C C . GLN A 1 628 ? -6.686 7.903 4.235 1.00 91.94 628 GLN A C 1
ATOM 5044 O O . GLN A 1 628 ? -6.833 7.906 3.021 1.00 91.94 628 GLN A O 1
ATOM 5049 N N . HIS A 1 629 ? -5.772 7.140 4.832 1.00 93.94 629 HIS A N 1
ATOM 5050 C CA . HIS A 1 629 ? -4.993 6.116 4.135 1.00 93.94 629 HIS A CA 1
ATOM 5051 C C . HIS A 1 629 ? -5.475 4.765 4.611 1.00 93.94 629 HIS A C 1
ATOM 5053 O O . HIS A 1 629 ? -5.407 4.496 5.811 1.00 93.94 629 HIS A O 1
ATOM 5059 N N . VAL A 1 630 ? -5.974 3.947 3.696 1.00 95.88 630 VAL A N 1
ATOM 5060 C CA . VAL A 1 630 ? -6.584 2.664 4.016 1.00 95.88 630 VAL A CA 1
ATOM 5061 C C . VAL A 1 630 ? -5.986 1.591 3.127 1.00 95.88 630 VAL A C 1
ATOM 5063 O O . VAL A 1 630 ? -5.913 1.742 1.910 1.00 95.88 630 VAL A O 1
ATOM 5066 N N . TYR A 1 631 ? -5.585 0.487 3.739 1.00 97.31 631 TYR A N 1
ATOM 5067 C CA . TYR A 1 631 ? -5.488 -0.785 3.046 1.00 97.31 631 TYR A CA 1
ATOM 5068 C C . TYR A 1 631 ? -6.782 -1.551 3.295 1.00 97.31 631 TYR A C 1
ATOM 5070 O O . TYR A 1 631 ? -7.179 -1.720 4.447 1.00 97.31 631 TYR A O 1
ATOM 5078 N N . VAL A 1 632 ? -7.426 -2.014 2.231 1.00 97.12 632 VAL A N 1
ATOM 5079 C CA . VAL A 1 632 ? -8.683 -2.769 2.283 1.00 97.12 632 VAL A CA 1
ATOM 5080 C C . VAL A 1 632 ? -8.514 -4.092 1.546 1.00 97.12 632 VAL A C 1
ATOM 5082 O O . VAL A 1 632 ? -7.915 -4.127 0.466 1.00 97.12 632 VAL A O 1
ATOM 5085 N N . THR A 1 633 ? -9.011 -5.194 2.114 1.00 96.75 633 THR A N 1
ATOM 5086 C CA . THR A 1 633 ? -9.028 -6.482 1.402 1.00 96.75 633 THR A CA 1
ATOM 5087 C C . THR A 1 633 ? -9.942 -6.412 0.184 1.00 96.75 633 THR A C 1
ATOM 5089 O O . THR A 1 633 ? -10.866 -5.608 0.118 1.00 96.75 633 THR A O 1
ATOM 5092 N N . ALA A 1 634 ? -9.704 -7.242 -0.827 1.00 95.56 634 ALA A N 1
ATOM 5093 C CA . ALA A 1 634 ? -10.521 -7.210 -2.035 1.00 95.56 634 ALA A CA 1
ATOM 5094 C C . ALA A 1 634 ? -11.980 -7.622 -1.754 1.00 95.56 634 ALA A C 1
ATOM 5096 O O . ALA A 1 634 ? -12.895 -7.086 -2.380 1.00 95.56 634 ALA A O 1
ATOM 5097 N N . ASP A 1 635 ? -12.200 -8.523 -0.791 1.00 94.62 635 ASP A N 1
ATOM 5098 C CA . ASP A 1 635 ? -13.540 -8.919 -0.354 1.00 94.62 635 ASP A CA 1
ATOM 5099 C C . ASP A 1 635 ? -14.293 -7.756 0.306 1.00 94.62 635 ASP A C 1
ATOM 5101 O O . ASP A 1 635 ? -15.422 -7.450 -0.080 1.00 94.62 635 ASP A O 1
ATOM 5105 N N . ASP A 1 636 ? -13.633 -7.032 1.213 1.00 95.06 636 ASP A N 1
ATOM 5106 C CA . ASP A 1 636 ? -14.237 -5.883 1.885 1.00 95.06 636 ASP A CA 1
ATOM 5107 C C . ASP A 1 636 ? -14.385 -4.671 0.945 1.00 95.06 636 ASP A C 1
ATOM 5109 O O . ASP A 1 636 ? -15.387 -3.958 0.966 1.00 95.06 636 ASP A O 1
ATOM 5113 N N . ALA A 1 637 ? -13.446 -4.482 0.011 1.00 95.56 637 ALA A N 1
ATOM 5114 C CA . ALA A 1 637 ? -13.570 -3.482 -1.046 1.00 95.56 637 ALA A CA 1
ATOM 5115 C C . ALA A 1 637 ? -14.832 -3.718 -1.880 1.00 95.56 637 ALA A C 1
ATOM 5117 O O . ALA A 1 637 ? -15.529 -2.764 -2.216 1.00 95.56 637 ALA A O 1
ATOM 5118 N N . ARG A 1 638 ? -15.152 -4.981 -2.189 1.00 93.25 638 ARG A N 1
ATOM 5119 C CA . ARG A 1 638 ? -16.357 -5.370 -2.932 1.00 93.25 638 ARG A CA 1
ATOM 5120 C C . ARG A 1 638 ? -17.651 -5.059 -2.177 1.00 93.25 638 ARG A C 1
ATOM 5122 O O . ARG A 1 638 ? -18.610 -4.628 -2.816 1.00 93.25 638 ARG A O 1
ATOM 5129 N N . SER A 1 639 ? -17.724 -5.339 -0.878 1.00 89.44 639 SER A N 1
ATOM 5130 C CA . SER A 1 639 ? -18.955 -5.161 -0.091 1.00 89.44 639 SER A CA 1
ATOM 5131 C C . SER A 1 639 ? -19.173 -3.695 0.305 1.00 89.44 639 SER A C 1
ATOM 5133 O O . SER A 1 639 ? -20.287 -3.162 0.190 1.00 89.44 639 SER A O 1
ATOM 5135 N N . THR A 1 640 ? -18.091 -3.022 0.693 1.00 90.00 640 THR A N 1
ATOM 5136 C CA . THR A 1 640 ? -18.111 -1.685 1.287 1.00 90.00 640 THR A CA 1
ATOM 5137 C C . THR A 1 640 ? -17.980 -0.584 0.242 1.00 90.00 640 THR A C 1
ATOM 5139 O O . THR A 1 640 ? -18.880 0.241 0.083 1.00 90.00 640 THR A O 1
ATOM 5142 N N . TYR A 1 641 ? -16.874 -0.572 -0.503 1.00 93.81 641 TYR A N 1
ATOM 5143 C CA . TYR A 1 641 ? -16.431 0.610 -1.247 1.00 93.81 641 TYR A CA 1
ATOM 5144 C C . TYR A 1 641 ? -16.824 0.597 -2.725 1.00 93.81 641 TYR A C 1
ATOM 5146 O O . TYR A 1 641 ? -17.251 1.613 -3.274 1.00 93.81 641 TYR A O 1
ATOM 5154 N N . PHE A 1 642 ? -16.660 -0.539 -3.397 1.00 95.50 642 PHE A N 1
ATOM 5155 C CA . PHE A 1 642 ? -16.778 -0.672 -4.846 1.00 95.50 642 PHE A CA 1
ATOM 5156 C C . PHE A 1 642 ? -18.207 -1.063 -5.198 1.00 95.50 642 PHE A C 1
ATOM 5158 O O . PHE A 1 642 ? -18.501 -2.221 -5.491 1.00 95.50 642 PHE A O 1
ATOM 5165 N N . ARG A 1 643 ? -19.102 -0.074 -5.163 1.00 95.06 643 ARG A N 1
ATOM 5166 C CA . ARG A 1 643 ? -20.520 -0.223 -5.511 1.00 95.06 643 ARG A CA 1
ATOM 5167 C C . ARG A 1 643 ? -20.816 0.382 -6.887 1.00 95.06 643 ARG A C 1
ATOM 5169 O O . ARG A 1 643 ? -20.144 1.332 -7.294 1.00 95.06 643 ARG A O 1
ATOM 5176 N N . PRO A 1 644 ? -21.793 -0.161 -7.634 1.00 95.81 644 PRO A N 1
ATOM 5177 C CA . PRO A 1 644 ? -22.239 0.478 -8.862 1.00 95.81 644 PRO A CA 1
ATOM 5178 C C . PRO A 1 644 ? -22.804 1.865 -8.544 1.00 95.81 644 PRO A C 1
ATOM 5180 O O . PRO A 1 644 ? -23.474 2.051 -7.534 1.00 95.81 644 PRO A O 1
ATOM 5183 N N . VAL A 1 645 ? -22.533 2.835 -9.409 1.00 94.50 645 VAL A N 1
ATOM 5184 C CA . VAL A 1 645 ? -22.954 4.216 -9.191 1.00 94.50 645 VAL A CA 1
ATOM 5185 C C . VAL A 1 645 ? -24.464 4.362 -9.361 1.00 94.50 645 VAL A C 1
ATOM 5187 O O . VAL A 1 645 ? -25.030 3.951 -10.380 1.00 94.50 645 VAL A O 1
ATOM 5190 N N . GLU A 1 646 ? -25.103 5.028 -8.404 1.00 91.44 646 GLU A N 1
ATOM 5191 C CA . GLU A 1 646 ? -26.511 5.416 -8.450 1.00 91.44 646 GLU A CA 1
ATOM 5192 C C . GLU A 1 646 ? -26.645 6.883 -8.885 1.00 91.44 646 GLU A C 1
ATOM 5194 O O . GLU A 1 646 ? -26.722 7.805 -8.078 1.00 91.44 646 GLU A O 1
ATOM 5199 N N . SER A 1 647 ? -26.651 7.116 -10.199 1.00 88.25 647 SER A N 1
ATOM 5200 C CA . SER A 1 647 ? -26.739 8.457 -10.797 1.00 88.25 647 SER A CA 1
ATOM 5201 C C . SER A 1 647 ? -27.899 8.566 -11.800 1.00 88.25 647 SER A C 1
ATOM 5203 O O . SER A 1 647 ? -28.400 7.552 -12.288 1.00 88.25 647 SER A O 1
ATOM 5205 N N . PRO A 1 648 ? -28.350 9.782 -12.167 1.00 83.56 648 PRO A N 1
ATOM 5206 C CA . PRO A 1 648 ? -29.334 9.980 -13.236 1.00 83.56 648 PRO A CA 1
ATOM 5207 C C . PRO A 1 648 ? -28.725 9.969 -14.655 1.00 83.56 648 PRO A C 1
ATOM 5209 O O . PRO A 1 648 ? -29.431 10.265 -15.624 1.00 83.56 648 PRO A O 1
ATOM 5212 N N . ASP A 1 649 ? -27.430 9.672 -14.803 1.00 86.75 649 ASP A N 1
ATOM 5213 C CA . ASP A 1 649 ? -26.705 9.756 -16.073 1.00 86.75 649 ASP A CA 1
ATOM 5214 C C . ASP A 1 649 ? -26.398 8.381 -16.699 1.00 86.75 649 ASP A C 1
ATOM 5216 O O . ASP A 1 649 ? -26.969 7.348 -16.347 1.00 86.75 649 ASP A O 1
ATOM 5220 N N . MET A 1 650 ? -25.527 8.363 -17.711 1.00 89.50 650 MET A N 1
ATOM 5221 C CA . MET A 1 650 ? -25.203 7.148 -18.464 1.00 89.50 650 MET A CA 1
ATOM 5222 C C . MET A 1 650 ? -24.355 6.120 -17.698 1.00 89.50 650 MET A C 1
ATOM 5224 O O . MET A 1 650 ? -24.096 5.034 -18.237 1.00 89.50 650 MET A O 1
ATOM 5228 N N . TYR A 1 651 ? -23.901 6.450 -16.490 1.00 93.56 651 TYR A N 1
ATOM 5229 C CA . TYR A 1 651 ? -23.127 5.569 -15.620 1.00 93.56 651 TYR A CA 1
ATOM 5230 C C . TYR A 1 651 ? -23.968 4.934 -14.506 1.00 93.56 651 TYR A C 1
ATOM 5232 O O . TYR A 1 651 ? -23.444 4.106 -13.766 1.00 93.56 651 TYR A O 1
ATOM 5240 N N . CYS A 1 652 ? -25.267 5.243 -14.437 1.00 93.25 652 CYS A N 1
ATOM 5241 C CA . CYS A 1 652 ? -26.208 4.579 -13.542 1.00 93.25 652 CYS A CA 1
ATOM 5242 C C . CYS A 1 652 ? -26.099 3.046 -13.645 1.00 93.25 652 CYS A C 1
ATOM 5244 O O . CYS A 1 652 ? -26.137 2.490 -14.752 1.00 93.25 652 CYS A O 1
ATOM 5246 N N . ASN A 1 653 ? -26.008 2.360 -12.503 1.00 95.06 653 ASN A N 1
ATOM 5247 C CA . ASN A 1 653 ? -25.819 0.910 -12.389 1.00 95.06 653 ASN A CA 1
ATOM 5248 C C . ASN A 1 653 ? -24.522 0.393 -13.041 1.00 95.06 653 ASN A C 1
ATOM 5250 O O . ASN A 1 653 ? -24.491 -0.702 -13.623 1.00 95.06 653 ASN A O 1
ATOM 5254 N N . LYS A 1 654 ? -23.442 1.179 -12.981 1.00 96.56 654 LYS A N 1
ATOM 5255 C CA . LYS A 1 654 ? -22.112 0.761 -13.438 1.00 96.56 654 LYS A CA 1
ATOM 5256 C C . LYS A 1 654 ? -21.050 1.005 -12.380 1.00 96.56 654 LYS A C 1
ATOM 5258 O O . LYS A 1 654 ? -21.092 2.011 -11.684 1.00 96.56 654 LYS A O 1
ATOM 5263 N N . TYR A 1 655 ? -20.061 0.125 -12.323 1.00 97.50 655 TYR A N 1
ATOM 5264 C CA . TYR A 1 655 ? -18.785 0.429 -11.681 1.00 97.50 655 TYR A CA 1
ATOM 5265 C C . TYR A 1 655 ? -18.016 1.399 -12.572 1.00 97.50 655 TYR A C 1
ATOM 5267 O O . TYR A 1 655 ? -18.007 1.208 -13.789 1.00 97.50 655 TYR A O 1
ATOM 5275 N N . VAL A 1 656 ? -17.408 2.433 -11.995 1.00 96.94 656 VAL A N 1
ATOM 5276 C CA . VAL A 1 656 ? -16.739 3.502 -12.747 1.00 96.94 656 VAL A CA 1
ATOM 5277 C C . VAL A 1 656 ? -15.345 3.721 -12.190 1.00 96.94 656 VAL A C 1
ATOM 5279 O O . VAL A 1 656 ? -15.190 3.906 -10.989 1.00 96.94 656 VAL A O 1
ATOM 5282 N N . VAL A 1 657 ? -14.344 3.724 -13.061 1.00 96.50 657 VAL A N 1
ATOM 5283 C CA . VAL A 1 657 ? -12.956 4.042 -12.715 1.00 96.50 657 VAL A CA 1
ATOM 5284 C C . VAL A 1 657 ? -12.425 5.071 -13.700 1.00 96.50 657 VAL A C 1
ATOM 5286 O O . VAL A 1 657 ? -12.781 5.060 -14.878 1.00 96.50 657 VAL A O 1
ATOM 5289 N N . ILE A 1 658 ? -11.572 5.962 -13.208 1.00 95.81 658 ILE A N 1
ATOM 5290 C CA . ILE A 1 658 ? -10.778 6.862 -14.036 1.00 95.81 658 ILE A CA 1
ATOM 5291 C C . ILE A 1 658 ? -9.318 6.486 -13.849 1.00 95.81 658 ILE A C 1
ATOM 5293 O O . ILE A 1 658 ? -8.774 6.578 -12.746 1.00 95.81 658 ILE A O 1
ATOM 5297 N N . SER A 1 659 ? -8.703 6.043 -14.934 1.00 93.75 659 SER A N 1
ATOM 5298 C CA . SER A 1 659 ? -7.331 5.542 -14.962 1.00 93.75 659 SER A CA 1
ATOM 5299 C C . SER A 1 659 ? -6.601 6.099 -16.175 1.00 93.75 659 SER A C 1
ATOM 5301 O O . SER A 1 659 ? -7.200 6.766 -17.014 1.00 93.75 659 SER A O 1
ATOM 5303 N N . GLU A 1 660 ? -5.311 5.803 -16.262 1.00 89.31 660 GLU A N 1
ATOM 5304 C CA . GLU A 1 660 ? -4.387 6.277 -17.289 1.00 89.31 660 GLU A CA 1
ATOM 5305 C C . GLU A 1 660 ? -4.032 5.146 -18.272 1.00 89.31 660 GLU A C 1
ATOM 5307 O O . GLU A 1 660 ? -2.969 4.527 -18.155 1.00 89.31 660 GLU A O 1
ATOM 5312 N N . PRO A 1 661 ? -4.921 4.774 -19.211 1.00 87.25 661 PRO A N 1
ATOM 5313 C CA . PRO A 1 661 ? -4.571 3.789 -20.213 1.00 87.25 661 PRO A CA 1
ATOM 5314 C C . PRO A 1 661 ? -3.697 4.392 -21.323 1.00 87.25 661 PRO A C 1
ATOM 5316 O O . PRO A 1 661 ? -3.838 5.561 -21.699 1.00 87.25 661 PRO A O 1
ATOM 5319 N N . PRO A 1 662 ? -2.859 3.563 -21.965 1.00 82.25 662 PRO A N 1
ATOM 5320 C CA . PRO A 1 662 ? -2.183 3.944 -23.192 1.00 82.25 662 PRO A CA 1
ATOM 5321 C C . PRO A 1 662 ? -3.192 4.378 -24.261 1.00 82.25 662 PRO A C 1
ATOM 5323 O O . PRO A 1 662 ? -4.196 3.699 -24.495 1.00 82.25 662 PRO A O 1
ATOM 5326 N N . ALA A 1 663 ? -2.872 5.453 -24.987 1.00 74.56 663 ALA A N 1
ATOM 5327 C CA . ALA A 1 663 ? -3.643 5.859 -26.158 1.00 74.56 663 ALA A CA 1
ATOM 5328 C C . ALA A 1 663 ? -3.815 4.685 -27.141 1.00 74.56 663 ALA A C 1
ATOM 5330 O O . ALA A 1 663 ? -2.923 3.848 -27.309 1.00 74.56 663 ALA A O 1
ATOM 5331 N N . LEU A 1 664 ? -4.952 4.619 -27.832 1.00 74.56 664 LEU A N 1
ATOM 5332 C CA . LEU A 1 664 ? -5.125 3.654 -28.918 1.00 74.56 664 LEU A CA 1
ATOM 5333 C C . LEU A 1 664 ? -4.359 4.119 -30.172 1.00 74.56 664 LEU A C 1
ATOM 5335 O O . LEU A 1 664 ? -4.254 5.325 -30.415 1.00 74.56 664 LEU A O 1
ATOM 5339 N N . PRO A 1 665 ? -3.846 3.193 -31.006 1.00 68.50 665 PRO A N 1
ATOM 5340 C CA . PRO A 1 665 ? -3.256 3.548 -32.292 1.00 68.50 665 PRO A CA 1
ATOM 5341 C C . PRO A 1 665 ? -4.224 4.379 -33.161 1.00 68.50 665 PRO A C 1
ATOM 5343 O O . PRO A 1 665 ? -5.435 4.157 -33.100 1.00 68.50 665 PRO A O 1
ATOM 5346 N N . PRO A 1 666 ? -3.735 5.292 -34.029 1.00 66.38 666 PRO A N 1
ATOM 5347 C CA . PRO A 1 666 ? -4.586 6.191 -34.824 1.00 66.38 666 PRO A CA 1
ATOM 5348 C C . PRO A 1 666 ? -5.575 5.497 -35.771 1.00 66.38 666 PRO A C 1
ATOM 5350 O O . PRO A 1 666 ? -6.549 6.104 -36.212 1.00 66.38 666 PRO A O 1
ATOM 5353 N N . ASP A 1 667 ? -5.318 4.241 -36.138 1.00 69.88 667 ASP A N 1
ATOM 5354 C CA . ASP A 1 667 ? -6.235 3.440 -36.952 1.00 69.88 667 ASP A CA 1
ATOM 5355 C C . ASP A 1 667 ? -7.355 2.782 -36.126 1.00 69.88 667 ASP A C 1
ATOM 5357 O O . ASP A 1 667 ? -8.221 2.108 -36.691 1.00 69.88 667 ASP A O 1
ATOM 5361 N N . GLY A 1 668 ? -7.353 2.996 -34.804 1.00 66.88 668 GLY A N 1
ATOM 5362 C CA . GLY A 1 668 ? -8.260 2.388 -33.833 1.00 66.88 668 GLY A CA 1
ATOM 5363 C C . GLY A 1 668 ? -8.173 0.864 -33.807 1.00 66.88 668 GLY A C 1
ATOM 5364 O O . GLY A 1 668 ? -9.029 0.210 -33.211 1.00 66.88 668 GLY A O 1
ATOM 5365 N N . SER A 1 669 ? -7.194 0.283 -34.504 1.00 64.25 669 SER A N 1
ATOM 5366 C CA . SER A 1 669 ? -7.113 -1.142 -34.732 1.00 64.25 669 SER A CA 1
ATOM 5367 C C . SER A 1 669 ? -6.101 -1.738 -33.768 1.00 64.25 669 SER A C 1
ATOM 5369 O O . SER A 1 669 ? -4.906 -1.471 -33.806 1.00 64.25 669 SER A O 1
ATOM 5371 N N . LEU A 1 670 ? -6.598 -2.616 -32.908 1.00 64.44 670 LEU A N 1
ATOM 5372 C CA . LEU A 1 670 ? -5.777 -3.578 -32.179 1.00 64.44 670 LEU A CA 1
ATOM 5373 C C . LEU A 1 670 ? -5.442 -4.776 -33.103 1.00 64.44 670 LEU A C 1
ATOM 5375 O O . LEU A 1 670 ? -5.278 -5.901 -32.640 1.00 64.44 670 LEU A O 1
ATOM 5379 N N . GLU A 1 671 ? -5.408 -4.578 -34.434 1.00 54.59 671 GLU A N 1
ATOM 5380 C CA . GLU A 1 671 ? -5.190 -5.650 -35.414 1.00 54.59 671 GLU A CA 1
ATOM 5381 C C . GLU A 1 671 ? -3.774 -6.229 -35.260 1.00 54.59 671 GLU A C 1
ATOM 5383 O O . GLU A 1 671 ? -2.785 -5.639 -35.685 1.00 54.59 671 GLU A O 1
ATOM 5388 N N . GLY A 1 672 ? -3.688 -7.422 -34.665 1.00 57.81 672 GLY A N 1
ATOM 5389 C CA . GLY A 1 672 ? -2.433 -8.137 -34.409 1.00 57.81 672 GLY A CA 1
ATOM 5390 C C . GLY A 1 672 ? -2.051 -8.224 -32.932 1.00 57.81 672 GLY A C 1
ATOM 5391 O O . GLY A 1 672 ? -1.219 -9.061 -32.592 1.00 57.81 672 GLY A O 1
ATOM 5392 N N . ILE A 1 673 ? -2.698 -7.440 -32.066 1.00 57.59 673 ILE A N 1
ATOM 5393 C CA . ILE A 1 673 ? -2.677 -7.648 -30.618 1.00 57.59 673 ILE A CA 1
ATOM 5394 C C . ILE A 1 673 ? -3.826 -8.605 -30.333 1.00 57.59 673 ILE A C 1
ATOM 5396 O O . ILE A 1 673 ? -4.995 -8.264 -30.527 1.00 57.59 673 ILE A O 1
ATOM 5400 N N . ASP A 1 674 ? -3.502 -9.839 -29.951 1.00 52.91 674 ASP A N 1
ATOM 5401 C CA . ASP A 1 674 ? -4.505 -10.770 -29.448 1.00 52.91 674 ASP A CA 1
ATOM 5402 C C . ASP A 1 674 ? -4.974 -10.181 -28.113 1.00 52.91 674 ASP A C 1
ATOM 5404 O O . ASP A 1 674 ? -4.342 -10.384 -27.079 1.00 52.91 674 ASP A O 1
ATOM 5408 N N . ILE A 1 675 ? -6.011 -9.334 -28.152 1.00 54.94 675 ILE A N 1
ATOM 5409 C CA . ILE A 1 675 ? -6.675 -8.834 -26.950 1.00 54.94 675 ILE A CA 1
ATOM 5410 C C . ILE A 1 675 ? -7.228 -10.092 -26.299 1.00 54.94 675 ILE A C 1
ATOM 5412 O O . ILE A 1 675 ? -8.294 -10.585 -26.691 1.00 54.94 675 ILE A O 1
ATOM 5416 N N . MET A 1 676 ? -6.460 -10.683 -25.387 1.00 48.09 676 MET A N 1
ATOM 5417 C CA . MET A 1 676 ? -6.909 -11.839 -24.643 1.00 48.09 676 MET A CA 1
ATOM 5418 C C . MET A 1 676 ? -8.156 -11.390 -23.898 1.00 48.09 676 MET A C 1
ATOM 5420 O O . MET A 1 676 ? -8.116 -10.608 -22.952 1.00 48.09 676 MET A O 1
ATOM 5424 N N . LYS A 1 677 ? -9.298 -11.822 -24.435 1.00 50.28 677 LYS A N 1
ATOM 5425 C CA . LYS A 1 677 ? -10.610 -11.615 -23.851 1.00 50.28 677 LYS A CA 1
ATOM 5426 C C . LYS A 1 677 ? -10.554 -12.150 -22.433 1.00 50.28 677 LYS A C 1
ATOM 5428 O O . LYS A 1 677 ? -10.388 -13.356 -22.267 1.00 50.28 677 LYS A O 1
ATOM 5433 N N . SER A 1 678 ? -10.746 -11.244 -21.476 1.00 59.31 678 SER A N 1
ATOM 5434 C CA . SER A 1 678 ? -11.061 -11.532 -20.080 1.00 59.31 678 SER A CA 1
ATOM 5435 C C . SER A 1 678 ? -10.154 -12.606 -19.482 1.00 59.31 678 SER A C 1
ATOM 5437 O O . SER A 1 678 ? -10.544 -13.777 -19.397 1.00 59.31 678 SER A O 1
ATOM 5439 N N . ALA A 1 679 ? -8.954 -12.215 -19.051 1.00 69.31 679 ALA A N 1
ATOM 5440 C CA . ALA A 1 679 ? -8.280 -12.974 -18.010 1.00 69.31 679 ALA A CA 1
ATOM 5441 C C . ALA A 1 679 ? -9.284 -13.283 -16.889 1.00 69.31 679 ALA A C 1
ATOM 5443 O O . ALA A 1 679 ? -10.062 -12.418 -16.486 1.00 69.31 679 ALA A O 1
ATOM 5444 N N . SER A 1 680 ? -9.325 -14.531 -16.421 1.00 80.06 680 SER A N 1
ATOM 5445 C CA . SER A 1 680 ? -10.198 -14.873 -15.304 1.00 80.06 680 SER A CA 1
ATOM 5446 C C . SER A 1 680 ? -9.629 -14.234 -14.046 1.00 80.06 680 SER A C 1
ATOM 5448 O O . SER A 1 680 ? -8.588 -14.672 -13.557 1.00 80.06 680 SER A O 1
ATOM 5450 N N . VAL A 1 681 ? -10.308 -13.213 -13.546 1.00 84.81 681 VAL A N 1
ATOM 5451 C CA . VAL A 1 681 ? -9.936 -12.535 -12.308 1.00 84.81 681 VAL A CA 1
ATOM 5452 C C . VAL A 1 681 ? -10.731 -13.152 -11.178 1.00 84.81 681 VAL A C 1
ATOM 5454 O O . VAL A 1 681 ? -11.945 -13.349 -11.298 1.00 84.81 681 VAL A O 1
ATOM 5457 N N . LYS A 1 682 ? -10.036 -13.472 -10.094 1.00 91.38 682 LYS A N 1
ATOM 5458 C CA . LYS A 1 682 ? -10.644 -13.880 -8.834 1.00 91.38 682 LYS A CA 1
ATOM 5459 C C . LYS A 1 682 ? -10.429 -12.786 -7.803 1.00 91.38 682 LYS A C 1
ATOM 5461 O O . LYS A 1 682 ? -9.411 -12.103 -7.805 1.00 91.38 682 LYS A O 1
ATOM 5466 N N . ILE A 1 683 ? -11.404 -12.639 -6.929 1.00 89.75 683 ILE A N 1
ATOM 5467 C CA . ILE A 1 683 ? -11.290 -11.825 -5.726 1.00 89.75 683 ILE A CA 1
ATOM 5468 C C . ILE A 1 683 ? -10.974 -12.817 -4.613 1.00 89.75 683 ILE A C 1
ATOM 5470 O O . ILE A 1 683 ? -11.653 -13.844 -4.522 1.00 89.75 683 ILE A O 1
ATOM 5474 N N . ALA A 1 684 ? -9.915 -12.570 -3.848 1.00 91.56 684 ALA A N 1
ATOM 5475 C CA . ALA A 1 684 ? -9.632 -13.369 -2.666 1.00 91.56 684 ALA A CA 1
ATOM 5476 C C . ALA A 1 684 ? -10.779 -13.190 -1.667 1.00 91.56 684 ALA A C 1
ATOM 5478 O O . ALA A 1 684 ? -11.175 -12.060 -1.385 1.00 91.56 684 ALA A O 1
ATOM 5479 N N . GLU A 1 685 ? -11.327 -14.299 -1.181 1.00 91.12 685 GLU A N 1
ATOM 5480 C CA . GLU A 1 685 ? -12.314 -14.282 -0.103 1.00 91.12 685 GLU A CA 1
ATOM 5481 C C . GLU A 1 685 ? -11.590 -14.062 1.227 1.00 91.12 685 GLU A C 1
ATOM 5483 O O . GLU A 1 685 ? -10.426 -14.444 1.373 1.00 91.12 685 GLU A O 1
ATOM 5488 N N . ALA A 1 686 ? -12.269 -13.435 2.185 1.00 89.56 686 ALA A N 1
ATOM 5489 C CA . ALA A 1 686 ? -11.761 -13.347 3.541 1.00 89.56 686 ALA A CA 1
ATOM 5490 C C . ALA A 1 686 ? -11.545 -14.748 4.139 1.00 89.56 686 ALA A C 1
ATOM 5492 O O . ALA A 1 686 ? -12.414 -15.619 4.047 1.00 89.56 686 ALA A O 1
ATOM 5493 N N . GLU A 1 687 ? -10.385 -14.962 4.761 1.00 88.62 687 GLU A N 1
ATOM 5494 C CA . GLU A 1 687 ? -10.094 -16.188 5.501 1.00 88.62 687 GLU A CA 1
ATOM 5495 C C . GLU A 1 687 ? -10.374 -15.957 6.996 1.00 88.62 687 GLU A C 1
ATOM 5497 O O . GLU A 1 687 ? -9.714 -15.105 7.595 1.00 88.62 687 GLU A O 1
ATOM 5502 N N . PRO A 1 688 ? -11.328 -16.694 7.605 1.00 93.25 688 PRO A N 1
ATOM 5503 C CA . PRO A 1 688 ? -11.615 -16.614 9.036 1.00 93.25 688 PRO A CA 1
ATOM 5504 C C . PRO A 1 688 ? -10.360 -16.801 9.895 1.00 93.25 688 PRO A C 1
ATOM 5506 O O . PRO A 1 688 ? -9.624 -17.772 9.704 1.00 93.25 688 PRO A O 1
ATOM 5509 N N . ASP A 1 689 ? -10.158 -15.936 10.890 1.00 93.38 689 ASP A N 1
ATOM 5510 C CA . ASP A 1 689 ? -9.022 -16.014 11.814 1.00 93.38 689 ASP A CA 1
ATOM 5511 C C . ASP A 1 689 ? -9.438 -15.620 13.236 1.00 93.38 689 ASP A C 1
ATOM 5513 O O . ASP A 1 689 ? -9.166 -14.529 13.737 1.00 93.38 689 ASP A O 1
ATOM 5517 N N . VAL A 1 690 ? -10.091 -16.560 13.922 1.00 92.94 690 VAL A N 1
ATOM 5518 C CA . VAL A 1 690 ? -10.583 -16.367 15.296 1.00 92.94 690 VAL A CA 1
ATOM 5519 C C . VAL A 1 690 ? -9.437 -16.067 16.272 1.00 92.94 690 VAL A C 1
ATOM 5521 O O . VAL A 1 690 ? -9.650 -15.394 17.281 1.00 92.94 690 VAL A O 1
ATOM 5524 N N . ALA A 1 691 ? -8.206 -16.495 15.963 1.00 93.50 691 ALA A N 1
ATOM 5525 C CA . ALA A 1 691 ? -7.045 -16.195 16.794 1.00 93.50 691 ALA A CA 1
ATOM 5526 C C . ALA A 1 691 ? -6.720 -14.691 16.813 1.00 93.50 691 ALA A C 1
ATOM 5528 O O . ALA A 1 691 ? -6.099 -14.222 17.765 1.00 93.50 691 ALA A O 1
ATOM 5529 N N . ASN A 1 692 ? -7.168 -13.912 15.818 1.00 95.81 692 ASN A N 1
ATOM 5530 C CA . ASN A 1 692 ? -7.095 -12.451 15.879 1.00 95.81 692 ASN A CA 1
ATOM 5531 C C . ASN A 1 692 ? -7.973 -11.894 17.004 1.00 95.81 692 ASN A C 1
ATOM 5533 O O . ASN A 1 692 ? -7.505 -11.046 17.758 1.00 95.81 692 ASN A O 1
ATOM 5537 N N . LEU A 1 693 ? -9.210 -12.386 17.159 1.00 95.88 693 LEU A N 1
ATOM 5538 C CA . LEU A 1 693 ? -10.113 -11.948 18.236 1.00 95.88 693 LEU A CA 1
ATOM 5539 C C . LEU A 1 693 ? -9.532 -12.281 19.612 1.00 95.88 693 LEU A C 1
ATOM 5541 O O . LEU A 1 693 ? -9.512 -11.429 20.500 1.00 95.88 693 LEU A O 1
ATOM 5545 N N . GLU A 1 694 ? -8.997 -13.494 19.766 1.00 94.44 694 GLU A N 1
ATOM 5546 C CA . GLU A 1 694 ? -8.331 -13.915 21.001 1.00 94.44 694 GLU A CA 1
ATOM 5547 C C . GLU A 1 694 ? -7.115 -13.033 21.317 1.00 94.44 694 GLU A C 1
ATOM 5549 O O . GLU A 1 694 ? -6.960 -12.584 22.455 1.00 94.44 694 GLU A O 1
ATOM 5554 N N . PHE A 1 695 ? -6.284 -12.733 20.311 1.00 95.62 695 PHE A N 1
ATOM 5555 C CA . PHE A 1 695 ? -5.104 -11.880 20.465 1.00 95.62 695 PHE A CA 1
ATOM 5556 C C . PHE A 1 695 ? -5.462 -10.463 20.919 1.00 95.62 695 PHE A C 1
ATOM 5558 O O . PHE A 1 695 ? -4.792 -9.914 21.795 1.00 95.62 695 PHE A O 1
ATOM 5565 N N . VAL A 1 696 ? -6.541 -9.882 20.387 1.00 96.25 696 VAL A N 1
ATOM 5566 C CA . VAL A 1 696 ? -6.994 -8.540 20.787 1.00 96.25 696 VAL A CA 1
ATOM 5567 C C . VAL A 1 696 ? -7.821 -8.537 22.084 1.00 96.25 696 VAL A C 1
ATOM 5569 O O . VAL A 1 696 ? -8.327 -7.496 22.497 1.00 96.25 696 VAL A O 1
ATOM 5572 N N . GLY A 1 697 ? -7.933 -9.680 22.770 1.00 95.38 697 GLY A N 1
ATOM 5573 C CA . GLY A 1 697 ? -8.580 -9.796 24.080 1.00 95.38 697 GLY A CA 1
ATOM 5574 C C . GLY A 1 697 ? -10.104 -9.914 24.033 1.00 95.38 697 GLY A C 1
ATOM 5575 O O . GLY A 1 697 ? -10.763 -9.695 25.052 1.00 95.38 697 GLY A O 1
ATOM 5576 N N . ILE A 1 698 ? -10.674 -10.262 22.880 1.00 93.94 698 ILE A N 1
ATOM 5577 C CA . ILE A 1 698 ? -12.105 -10.517 22.725 1.00 93.94 698 ILE A CA 1
ATOM 5578 C C . ILE A 1 698 ? -12.350 -11.999 23.007 1.00 93.94 698 ILE A C 1
ATOM 5580 O O . ILE A 1 698 ? -11.992 -12.878 22.225 1.00 93.94 698 ILE A O 1
ATOM 5584 N N . GLU A 1 699 ? -12.973 -12.290 24.149 1.00 85.62 699 GLU A N 1
ATOM 5585 C CA . GLU A 1 699 ? -13.442 -13.641 24.450 1.00 85.62 699 GLU A CA 1
ATOM 5586 C C . GLU A 1 699 ? -14.594 -13.982 23.490 1.00 85.62 699 GLU A C 1
ATOM 5588 O O . GLU A 1 699 ? -15.705 -13.468 23.643 1.00 85.62 699 GLU A O 1
ATOM 5593 N N . SER A 1 700 ? -14.333 -14.833 22.490 1.00 68.25 700 SER A N 1
ATOM 5594 C CA . SER A 1 700 ? -15.368 -15.354 21.590 1.00 68.25 700 SER A CA 1
ATOM 5595 C C . SER A 1 700 ? -16.496 -15.975 22.423 1.00 68.25 700 SER A C 1
ATOM 5597 O O . SER A 1 700 ? -16.295 -16.947 23.156 1.00 68.25 700 SER A O 1
ATOM 5599 N N . ALA A 1 701 ? -17.682 -15.359 22.372 1.00 51.38 701 ALA A N 1
ATOM 5600 C CA . ALA A 1 701 ? -18.781 -15.703 23.270 1.00 51.38 701 ALA A CA 1
ATOM 5601 C C . ALA A 1 701 ? -19.353 -17.106 23.000 1.00 51.38 701 ALA A C 1
ATOM 5603 O O . ALA A 1 701 ? -19.918 -17.708 23.914 1.00 51.38 701 ALA A O 1
ATOM 5604 N N . GLU A 1 702 ? -19.175 -17.649 21.794 1.00 57.25 702 GLU A N 1
ATOM 5605 C CA . GLU A 1 702 ? -19.535 -19.011 21.395 1.00 57.25 702 GLU A CA 1
ATOM 5606 C C . GLU A 1 702 ? -18.605 -19.433 20.240 1.00 57.25 702 GLU A C 1
ATOM 5608 O O . GLU A 1 702 ? -18.393 -18.637 19.330 1.00 57.25 702 GLU A O 1
ATOM 5613 N N . GLU A 1 703 ? -18.055 -20.663 20.254 1.00 53.94 703 GLU A N 1
ATOM 5614 C CA . GLU A 1 703 ? -17.343 -21.213 19.082 1.00 53.94 703 GLU A CA 1
ATOM 5615 C C . GLU A 1 703 ? -18.223 -20.979 17.841 1.00 53.94 703 GLU A C 1
ATOM 5617 O O . GLU A 1 703 ? -19.393 -21.393 17.876 1.00 53.94 703 GLU A O 1
ATOM 5622 N N . PRO A 1 704 ? -17.721 -20.320 16.776 1.00 51.06 704 PRO A N 1
ATOM 5623 C CA . PRO A 1 704 ? -18.539 -19.986 15.621 1.00 51.06 704 PRO A CA 1
ATOM 5624 C C . PRO A 1 704 ? -19.215 -21.263 15.143 1.00 51.06 704 PRO A C 1
ATOM 5626 O O . PRO A 1 704 ? -18.569 -22.302 14.976 1.00 51.06 704 PRO A O 1
ATOM 5629 N N . ALA A 1 705 ? -20.538 -21.222 14.992 1.00 45.22 705 ALA A N 1
ATOM 5630 C CA . ALA A 1 705 ? -21.310 -22.361 14.531 1.00 45.22 705 ALA A CA 1
ATOM 5631 C C . ALA A 1 705 ? -20.935 -22.623 13.069 1.00 45.22 705 ALA A C 1
ATOM 5633 O O . ALA A 1 705 ? -21.632 -22.170 12.164 1.00 45.22 705 ALA A O 1
ATOM 5634 N N . ILE A 1 706 ? -19.820 -23.333 12.847 1.00 46.47 706 ILE A N 1
ATOM 5635 C CA . ILE A 1 706 ? -19.291 -23.694 11.533 1.00 46.47 706 ILE A CA 1
ATOM 5636 C C . ILE A 1 706 ? -20.471 -24.220 10.727 1.00 46.47 706 ILE A C 1
ATOM 5638 O O . ILE A 1 706 ? -21.027 -25.281 11.035 1.00 46.47 706 ILE A O 1
ATOM 5642 N N . LYS A 1 707 ? -20.900 -23.429 9.737 1.00 44.69 707 LYS A N 1
ATOM 5643 C CA . LYS A 1 707 ? -22.033 -23.731 8.864 1.00 44.69 707 LYS A CA 1
ATOM 5644 C C . LYS A 1 707 ? -21.786 -25.126 8.305 1.00 44.69 707 LYS A C 1
ATOM 5646 O O . LYS A 1 707 ? -20.872 -25.318 7.508 1.00 44.69 707 LYS A O 1
ATOM 5651 N N . ALA A 1 708 ? -22.552 -26.107 8.785 1.00 40.12 708 ALA A N 1
ATOM 5652 C CA . ALA A 1 708 ? -22.346 -27.506 8.445 1.00 40.12 708 ALA A CA 1
ATOM 5653 C C . ALA A 1 708 ? -22.291 -27.648 6.920 1.00 40.12 708 ALA A C 1
ATOM 5655 O O . ALA A 1 708 ? -23.287 -27.410 6.230 1.00 40.12 708 ALA A O 1
ATOM 5656 N N . ILE A 1 709 ? -21.110 -27.993 6.403 1.00 42.66 709 ILE A N 1
ATOM 5657 C CA . ILE A 1 709 ? -20.894 -28.244 4.980 1.00 42.66 709 ILE A CA 1
ATOM 5658 C C . ILE A 1 709 ? -21.949 -29.275 4.547 1.00 42.66 709 ILE A C 1
ATOM 5660 O O . ILE A 1 709 ? -22.111 -30.285 5.237 1.00 42.66 709 ILE A O 1
ATOM 5664 N N . PRO A 1 710 ? -22.697 -29.049 3.450 1.00 40.53 710 PRO A N 1
ATOM 5665 C CA . PRO A 1 710 ? -23.754 -29.957 3.029 1.00 40.53 710 PRO A CA 1
ATOM 5666 C C . PRO A 1 710 ? -23.234 -31.395 2.919 1.00 40.53 710 PRO A C 1
ATOM 5668 O O . PRO A 1 710 ? -22.325 -31.670 2.132 1.00 40.53 710 PRO A O 1
ATOM 5671 N N . ASP A 1 711 ? -23.827 -32.302 3.703 1.00 35.28 711 ASP A N 1
ATOM 5672 C CA . ASP A 1 711 ? -23.557 -33.745 3.713 1.00 35.28 711 ASP A CA 1
ATOM 5673 C C . ASP A 1 711 ? -23.633 -34.314 2.281 1.00 35.28 711 ASP A C 1
ATOM 5675 O O . ASP A 1 711 ? -24.702 -34.674 1.778 1.00 35.28 711 ASP A O 1
ATOM 5679 N N . GLY A 1 712 ? -22.502 -34.373 1.575 1.00 41.28 712 GLY A N 1
ATOM 5680 C CA . GLY A 1 712 ? -22.486 -34.811 0.177 1.00 41.28 712 GLY A CA 1
ATOM 5681 C C . GLY A 1 712 ? -21.144 -34.736 -0.546 1.00 41.28 712 GLY A C 1
ATOM 5682 O O . GLY A 1 712 ? -20.940 -35.495 -1.494 1.00 41.28 712 GLY A O 1
ATOM 5683 N N . VAL A 1 713 ? -20.206 -33.900 -0.096 1.00 38.59 713 VAL A N 1
ATOM 5684 C CA . VAL A 1 713 ? -18.866 -33.790 -0.698 1.00 38.59 713 VAL A CA 1
ATOM 5685 C C . VAL A 1 713 ? -17.847 -34.499 0.197 1.00 38.59 713 VAL A C 1
ATOM 5687 O O . VAL A 1 713 ? -17.136 -33.881 0.974 1.00 38.59 713 VAL A O 1
ATOM 5690 N N . ILE A 1 714 ? -17.787 -35.833 0.115 1.00 37.28 714 ILE A N 1
ATOM 5691 C CA . ILE A 1 714 ? -16.715 -36.620 0.750 1.00 37.28 714 ILE A CA 1
ATOM 5692 C C . ILE A 1 714 ? -15.471 -36.548 -0.151 1.00 37.28 714 ILE A C 1
ATOM 5694 O O . ILE A 1 714 ? -15.165 -37.472 -0.904 1.00 37.28 714 ILE A O 1
ATOM 5698 N N . GLY A 1 715 ? -14.785 -35.412 -0.097 1.00 37.34 715 GLY A N 1
ATOM 5699 C CA . GLY A 1 715 ? -13.337 -35.299 -0.259 1.00 37.34 715 GLY A CA 1
ATOM 5700 C C . GLY A 1 715 ? -12.810 -34.799 1.083 1.00 37.34 715 GLY A C 1
ATOM 5701 O O . GLY A 1 715 ? -13.493 -33.999 1.709 1.00 37.34 715 GLY A O 1
ATOM 5702 N N . ALA A 1 716 ? -11.697 -35.347 1.574 1.00 36.19 716 ALA A N 1
ATOM 5703 C CA . ALA A 1 716 ? -11.149 -35.040 2.896 1.00 36.19 716 ALA A CA 1
ATOM 5704 C C . ALA A 1 716 ? -11.221 -33.532 3.199 1.00 36.19 716 ALA A C 1
ATOM 5706 O O . ALA A 1 716 ? -10.646 -32.738 2.458 1.00 36.19 716 ALA A O 1
ATOM 5707 N N . ALA A 1 717 ? -11.964 -33.159 4.247 1.00 34.16 717 ALA A N 1
ATOM 5708 C CA . ALA A 1 717 ? -11.907 -31.806 4.776 1.00 34.16 717 ALA A CA 1
ATOM 5709 C C . ALA A 1 717 ? -10.440 -31.532 5.150 1.00 34.16 717 ALA A C 1
ATOM 5711 O O . ALA A 1 717 ? -9.839 -32.403 5.791 1.00 34.16 717 ALA A O 1
ATOM 5712 N N . PRO A 1 718 ? -9.848 -30.402 4.728 1.00 36.59 718 PRO A N 1
ATOM 5713 C CA . PRO A 1 718 ? -8.561 -29.989 5.258 1.00 36.59 718 PRO A CA 1
ATOM 5714 C C . PRO A 1 718 ? -8.721 -29.907 6.776 1.00 36.59 718 PRO A C 1
ATOM 5716 O O . PRO A 1 718 ? -9.667 -29.287 7.264 1.00 36.59 718 PRO A O 1
ATOM 5719 N N . GLU A 1 719 ? -7.859 -30.588 7.525 1.00 37.06 719 GLU A N 1
ATOM 5720 C CA . GLU A 1 719 ? -7.721 -30.286 8.945 1.00 37.06 719 GLU A CA 1
ATOM 5721 C C . GLU A 1 719 ? -7.313 -28.810 9.018 1.00 37.06 719 GLU A C 1
ATOM 5723 O O . GLU A 1 719 ? -6.263 -28.444 8.492 1.00 37.06 719 GLU A O 1
ATOM 5728 N N . ILE A 1 720 ? -8.177 -27.954 9.576 1.00 41.12 720 ILE A N 1
ATOM 5729 C CA . ILE A 1 720 ? -7.819 -26.572 9.907 1.00 41.12 720 ILE A CA 1
ATOM 5730 C C . ILE A 1 720 ? -6.662 -26.699 10.892 1.00 41.12 720 ILE A C 1
ATOM 5732 O O . ILE A 1 720 ? -6.846 -27.145 12.027 1.00 41.12 720 ILE A O 1
ATOM 5736 N N . SER A 1 721 ? -5.455 -26.429 10.405 1.00 38.22 721 SER A N 1
ATOM 5737 C CA . SER A 1 721 ? -4.234 -26.520 11.187 1.00 38.22 721 SER A CA 1
ATOM 5738 C C . SER A 1 721 ? -4.262 -25.416 12.235 1.00 38.22 721 SER A C 1
ATOM 5740 O O . SER A 1 721 ? -3.837 -24.299 11.979 1.00 38.22 721 SER A O 1
ATOM 5742 N N . THR A 1 722 ? -4.744 -25.721 13.438 1.00 43.66 722 THR A N 1
ATOM 5743 C CA . THR A 1 722 ? -4.605 -24.850 14.614 1.00 43.66 722 THR A CA 1
ATOM 5744 C C . THR A 1 722 ? -3.182 -24.900 15.179 1.00 43.66 722 THR A C 1
ATOM 5746 O O . THR A 1 722 ? -2.991 -24.749 16.383 1.00 43.66 722 THR A O 1
ATOM 5749 N N . SER A 1 723 ? -2.160 -25.145 14.353 1.00 40.25 723 SER A N 1
ATOM 5750 C CA . SER A 1 723 ? -0.750 -25.060 14.753 1.00 40.25 723 SER A CA 1
ATOM 5751 C C . SER A 1 723 ? -0.297 -23.600 14.893 1.00 40.25 723 SER A C 1
ATOM 5753 O O . SER A 1 723 ? 0.841 -23.282 14.568 1.00 40.25 723 SER A O 1
ATOM 5755 N N . GLY A 1 724 ? -1.216 -22.714 15.289 1.00 52.03 724 GLY A N 1
ATOM 5756 C CA . GLY A 1 724 ? -1.021 -21.279 15.348 1.00 52.03 724 GLY A CA 1
ATOM 5757 C C . GLY A 1 724 ? 0.054 -20.969 16.368 1.00 52.03 724 GLY A C 1
ATOM 5758 O O . GLY A 1 724 ? -0.141 -21.171 17.567 1.00 52.03 724 GLY A O 1
ATOM 5759 N N . ASN A 1 725 ? 1.193 -20.502 15.872 1.00 67.81 725 ASN A N 1
ATOM 5760 C CA . ASN A 1 725 ? 2.141 -19.775 16.690 1.00 67.81 725 ASN A CA 1
ATOM 5761 C C . ASN A 1 725 ? 1.364 -18.682 17.436 1.00 67.81 725 ASN A C 1
ATOM 5763 O O . ASN A 1 725 ? 0.485 -18.034 16.863 1.00 67.81 725 ASN A O 1
ATOM 5767 N N . GLU A 1 726 ? 1.634 -18.537 18.733 1.00 85.12 726 GLU A N 1
ATOM 5768 C CA . GLU A 1 726 ? 1.060 -17.462 19.540 1.00 85.12 726 GLU A CA 1
ATOM 5769 C C . GLU A 1 726 ? 1.354 -16.136 18.828 1.00 85.12 726 GLU A C 1
ATOM 5771 O O . GLU A 1 726 ? 2.522 -15.824 18.593 1.00 85.12 726 GLU A O 1
ATOM 5776 N N . LYS A 1 727 ? 0.304 -15.404 18.424 1.00 91.62 727 LYS A N 1
ATOM 5777 C CA . LYS A 1 727 ? 0.449 -14.108 17.751 1.00 91.62 727 LYS A CA 1
ATOM 5778 C C . LYS A 1 727 ? 1.242 -13.183 18.678 1.00 91.62 727 LYS A C 1
ATOM 5780 O O . LYS A 1 727 ? 0.926 -13.070 19.863 1.00 91.62 727 LYS A O 1
ATOM 5785 N N . GLN A 1 728 ? 2.295 -12.566 18.161 1.00 92.06 728 GLN A N 1
ATOM 5786 C CA . GLN A 1 728 ? 3.248 -11.763 18.927 1.00 92.06 728 GLN A CA 1
ATOM 5787 C C . GLN A 1 728 ? 3.083 -10.263 18.680 1.00 92.06 728 GLN A C 1
ATOM 5789 O O . GLN A 1 728 ? 3.502 -9.460 19.517 1.00 92.06 728 GLN A O 1
ATOM 5794 N N . GLY A 1 729 ? 2.474 -9.859 17.562 1.00 92.88 729 GLY A N 1
ATOM 5795 C CA . GLY A 1 729 ? 2.351 -8.447 17.214 1.00 92.88 729 GLY A CA 1
ATOM 5796 C C . GLY A 1 729 ? 1.322 -8.135 16.134 1.00 92.88 729 GLY A C 1
ATOM 5797 O O . GLY A 1 729 ? 0.606 -8.995 15.632 1.00 92.88 729 GLY A O 1
ATOM 5798 N N . TRP A 1 730 ? 1.259 -6.855 15.759 1.00 95.25 730 TRP A N 1
ATOM 5799 C CA . TRP A 1 730 ? 0.311 -6.350 14.758 1.00 95.25 730 TRP A CA 1
ATOM 5800 C C . TRP A 1 730 ? 0.500 -6.981 13.372 1.00 95.25 730 TRP A C 1
ATOM 5802 O O . TRP A 1 730 ? -0.460 -7.074 12.615 1.00 95.25 730 TRP A O 1
ATOM 5812 N N . THR A 1 731 ? 1.713 -7.432 13.039 1.00 94.25 731 THR A N 1
ATOM 5813 C CA . THR A 1 731 ? 2.011 -8.115 11.774 1.00 94.25 731 THR A CA 1
ATOM 5814 C C . THR A 1 731 ? 1.272 -9.441 11.638 1.00 94.25 731 THR A C 1
ATOM 5816 O O . THR A 1 731 ? 1.014 -9.861 10.517 1.00 94.25 731 THR A O 1
ATOM 5819 N N . ASP A 1 732 ? 0.880 -10.064 12.753 1.00 93.81 732 ASP A N 1
ATOM 5820 C CA . ASP A 1 732 ? 0.094 -11.302 12.758 1.00 93.81 732 ASP A CA 1
ATOM 5821 C C . ASP A 1 732 ? -1.409 -11.051 12.572 1.00 93.81 732 ASP A C 1
ATOM 5823 O O . ASP A 1 732 ? -2.168 -11.996 12.362 1.00 93.81 732 ASP A O 1
ATOM 5827 N N . LEU A 1 733 ? -1.848 -9.789 12.679 1.00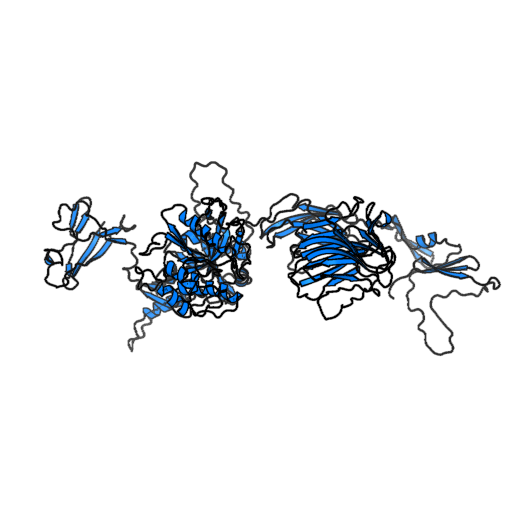 94.88 733 LEU A N 1
ATOM 5828 C CA . LEU A 1 733 ? -3.238 -9.366 12.487 1.00 94.88 733 LEU A CA 1
ATOM 5829 C C . LEU A 1 733 ? -3.533 -8.902 11.061 1.00 94.88 733 LEU A C 1
ATOM 5831 O O . LEU A 1 733 ? -4.693 -8.678 10.727 1.00 94.88 733 LEU A O 1
ATOM 5835 N N . VAL A 1 734 ? -2.507 -8.675 10.240 1.00 94.69 734 VAL A N 1
ATOM 5836 C CA . VAL A 1 734 ? -2.652 -8.042 8.925 1.00 94.69 734 VAL A CA 1
ATOM 5837 C C . VAL A 1 734 ? -2.033 -8.896 7.823 1.00 94.69 734 VAL A C 1
ATOM 5839 O O . VAL A 1 734 ? -1.124 -9.684 8.078 1.00 94.69 734 VAL A O 1
ATOM 5842 N N . PRO A 1 735 ? -2.451 -8.714 6.562 1.00 91.38 735 PRO A N 1
ATOM 5843 C CA . PRO A 1 735 ? -1.786 -9.338 5.435 1.00 91.38 735 PRO A CA 1
ATOM 5844 C C . PRO A 1 735 ? -0.329 -8.888 5.339 1.00 91.38 735 PRO A C 1
ATOM 5846 O O . PRO A 1 735 ? -0.014 -7.706 5.497 1.00 91.38 735 PRO A O 1
ATOM 5849 N N . VAL A 1 736 ? 0.549 -9.821 4.966 1.00 83.81 736 VAL A N 1
ATOM 5850 C CA . VAL A 1 736 ? 1.989 -9.574 4.777 1.00 83.81 736 VAL A CA 1
ATOM 5851 C C . VAL A 1 736 ? 2.251 -8.395 3.828 1.00 83.81 736 VAL A C 1
ATOM 5853 O O . VAL A 1 736 ? 3.210 -7.654 4.012 1.00 83.81 736 VAL A O 1
ATOM 5856 N N . SER A 1 737 ? 1.368 -8.158 2.851 1.00 84.75 737 SER A N 1
ATOM 5857 C CA . SER A 1 737 ? 1.437 -7.010 1.937 1.00 84.75 737 SER A CA 1
ATOM 5858 C C . SER A 1 737 ? 1.463 -5.650 2.649 1.00 84.75 737 SER A C 1
ATOM 5860 O O . SER A 1 737 ? 2.163 -4.742 2.199 1.00 84.75 737 SER A O 1
ATOM 5862 N N . LEU A 1 738 ? 0.743 -5.502 3.764 1.00 89.75 738 LEU A N 1
ATOM 5863 C CA . LEU A 1 738 ? 0.706 -4.261 4.536 1.00 89.75 738 LEU A CA 1
ATOM 5864 C C . LEU A 1 738 ? 1.999 -4.042 5.332 1.00 89.75 738 LEU A C 1
ATOM 5866 O O . LEU A 1 738 ? 2.430 -2.902 5.499 1.00 89.75 738 LEU A O 1
ATOM 5870 N N . ALA A 1 739 ? 2.665 -5.119 5.755 1.00 85.69 739 ALA A N 1
ATOM 5871 C CA . ALA A 1 739 ? 3.939 -5.057 6.472 1.00 85.69 739 ALA A CA 1
ATOM 5872 C C . ALA A 1 739 ? 5.101 -4.500 5.624 1.00 85.69 739 ALA A C 1
ATOM 5874 O O . ALA A 1 739 ? 6.160 -4.182 6.160 1.00 85.69 739 ALA A O 1
ATOM 5875 N N . TYR A 1 740 ? 4.917 -4.328 4.311 1.00 79.25 740 TYR A N 1
ATOM 5876 C CA . TYR A 1 740 ? 5.898 -3.665 3.445 1.00 79.25 740 TYR A CA 1
ATOM 5877 C C . TYR A 1 740 ? 5.686 -2.161 3.298 1.00 79.25 740 TYR A C 1
ATOM 5879 O O . TYR A 1 740 ? 6.580 -1.451 2.825 1.00 79.25 740 TYR A O 1
ATOM 5887 N N . ASP A 1 741 ? 4.511 -1.659 3.664 1.00 87.25 741 ASP A N 1
ATOM 5888 C CA . ASP A 1 741 ? 4.235 -0.237 3.595 1.00 87.25 741 ASP A CA 1
ATOM 5889 C C . ASP A 1 741 ? 4.976 0.471 4.727 1.00 87.25 741 ASP A C 1
ATOM 5891 O O . ASP A 1 741 ? 4.560 0.448 5.881 1.00 87.25 741 ASP A O 1
ATOM 5895 N N . GLN A 1 742 ? 6.081 1.139 4.396 1.00 87.62 742 GLN A N 1
ATOM 5896 C CA . GLN A 1 742 ? 6.925 1.816 5.381 1.00 87.62 742 GLN A CA 1
ATOM 5897 C C . GLN A 1 742 ? 6.167 2.856 6.216 1.00 87.62 742 GLN A C 1
ATOM 5899 O O . GLN A 1 742 ? 6.538 3.100 7.368 1.00 87.62 742 GLN A O 1
ATOM 5904 N N . LYS A 1 743 ? 5.106 3.472 5.673 1.00 90.06 743 LYS A N 1
ATOM 5905 C CA . LYS A 1 743 ? 4.268 4.409 6.433 1.00 90.06 743 LYS A CA 1
ATOM 5906 C C . LYS A 1 743 ? 3.365 3.662 7.411 1.00 90.06 743 LYS A C 1
ATOM 5908 O O . LYS A 1 743 ? 3.238 4.126 8.542 1.00 90.06 743 LYS A O 1
ATOM 5913 N N . ALA A 1 744 ? 2.800 2.523 7.010 1.00 92.69 744 ALA A N 1
ATOM 5914 C CA . ALA A 1 744 ? 2.035 1.660 7.909 1.00 92.69 744 ALA A CA 1
ATOM 5915 C C . ALA A 1 744 ? 2.938 1.073 9.006 1.00 92.69 744 ALA A C 1
ATOM 5917 O O . ALA A 1 744 ? 2.644 1.231 10.187 1.00 92.69 744 ALA A O 1
ATOM 5918 N N . VAL A 1 745 ? 4.094 0.508 8.641 1.00 92.62 745 VAL A N 1
ATOM 5919 C CA . VAL A 1 745 ? 5.092 -0.012 9.592 1.00 92.62 745 VAL A CA 1
ATOM 5920 C C . VAL A 1 745 ? 5.483 1.064 10.598 1.00 92.62 745 VAL A C 1
ATOM 5922 O O . VAL A 1 745 ? 5.349 0.856 11.796 1.00 92.62 745 VAL A O 1
ATOM 5925 N N . SER A 1 746 ? 5.853 2.263 10.141 1.00 92.38 746 SER A N 1
ATOM 5926 C CA . SER A 1 746 ? 6.219 3.371 11.040 1.00 92.38 746 SER A CA 1
ATOM 5927 C C . SER A 1 746 ? 5.098 3.784 12.005 1.00 92.38 746 SER A C 1
ATOM 5929 O O . SER A 1 746 ? 5.374 4.357 13.069 1.00 92.38 746 SER A O 1
ATOM 5931 N N . ALA A 1 747 ? 3.840 3.549 11.626 1.00 95.12 747 ALA A N 1
ATOM 5932 C CA . ALA A 1 747 ? 2.670 3.858 12.432 1.00 95.12 747 ALA A CA 1
ATOM 5933 C C . ALA A 1 747 ? 2.366 2.768 13.470 1.00 95.12 747 ALA A C 1
ATOM 5935 O O . ALA A 1 747 ? 2.097 3.106 14.621 1.00 95.12 747 ALA A O 1
ATOM 5936 N N . PHE A 1 748 ? 2.438 1.489 13.100 1.00 96.81 748 PHE A N 1
ATOM 5937 C CA . PHE A 1 748 ? 2.109 0.372 13.993 1.00 96.81 748 PHE A CA 1
ATOM 5938 C C . PHE A 1 748 ? 3.297 -0.104 14.837 1.00 96.81 748 PHE A C 1
ATOM 5940 O O . PHE A 1 748 ? 3.129 -0.533 15.978 1.00 96.81 748 PHE A O 1
ATOM 5947 N N . GLU A 1 749 ? 4.520 0.003 14.324 1.00 93.38 749 GLU A N 1
ATOM 5948 C CA . GLU A 1 749 ? 5.716 -0.420 15.041 1.00 93.38 749 GLU A CA 1
ATOM 5949 C C . GLU A 1 749 ? 5.929 0.446 16.293 1.00 93.38 749 GLU A C 1
ATOM 5951 O O . GLU A 1 749 ? 5.831 1.677 16.259 1.00 93.38 749 GLU A O 1
ATOM 5956 N N . GLN A 1 750 ? 6.207 -0.198 17.431 1.00 91.31 750 GLN A N 1
ATOM 5957 C CA . GLN A 1 750 ? 6.318 0.442 18.754 1.00 91.31 750 GLN A CA 1
ATOM 5958 C C . GLN A 1 750 ? 5.034 1.126 19.258 1.00 91.31 750 GLN A C 1
ATOM 5960 O O . GLN A 1 750 ? 5.097 1.865 20.244 1.00 91.31 750 GLN A O 1
ATOM 5965 N N . ALA A 1 751 ? 3.894 0.945 18.592 1.00 96.25 751 ALA A N 1
ATOM 5966 C CA . ALA A 1 751 ? 2.606 1.362 19.123 1.00 96.25 751 ALA A CA 1
ATOM 5967 C C . ALA A 1 751 ? 2.027 0.244 20.004 1.00 96.25 751 ALA A C 1
ATOM 5969 O O . ALA A 1 751 ? 2.170 -0.941 19.706 1.00 96.25 751 ALA A O 1
ATOM 5970 N N . GLU A 1 752 ? 1.402 0.626 21.111 1.00 97.00 752 GLU A N 1
ATOM 5971 C CA . GLU A 1 752 ? 0.722 -0.299 22.014 1.00 97.00 752 GLU A CA 1
ATOM 5972 C C . GLU A 1 752 ? -0.728 -0.464 21.554 1.00 97.00 752 GLU A C 1
ATOM 5974 O O . GLU A 1 752 ? -1.408 0.516 21.255 1.00 97.00 752 GLU A O 1
ATOM 5979 N N . MET A 1 753 ? -1.201 -1.705 21.484 1.00 97.06 753 MET A N 1
ATOM 5980 C CA . MET A 1 753 ? -2.593 -2.003 21.161 1.00 97.06 753 MET A CA 1
ATOM 5981 C C . MET A 1 753 ? -3.518 -1.517 22.289 1.00 97.06 753 MET A C 1
ATOM 5983 O O . MET A 1 753 ? -3.267 -1.795 23.464 1.00 97.06 753 MET A O 1
ATOM 5987 N N . SER A 1 754 ? -4.575 -0.796 21.922 1.00 96.62 754 SER A N 1
ATOM 5988 C CA . SER A 1 754 ? -5.613 -0.286 22.824 1.00 96.62 754 SER A CA 1
ATOM 5989 C C . SER A 1 754 ? -6.830 -1.221 22.866 1.00 96.62 754 SER A C 1
ATOM 5991 O O . SER A 1 754 ? -6.845 -2.274 22.230 1.00 96.62 754 SER A O 1
ATOM 5993 N N . GLU A 1 755 ? -7.852 -0.854 23.641 1.00 96.00 755 GLU A N 1
ATOM 5994 C CA . GLU A 1 755 ? -9.091 -1.634 23.760 1.00 96.00 755 GLU A CA 1
ATOM 5995 C C . GLU A 1 755 ? -9.851 -1.666 22.414 1.00 96.00 755 GLU A C 1
ATOM 5997 O O . GLU A 1 755 ? -10.120 -0.599 21.850 1.00 96.00 755 GLU A O 1
ATOM 6002 N N . PRO A 1 756 ? -10.215 -2.854 21.886 1.00 97.69 756 PRO A N 1
ATOM 6003 C CA . PRO A 1 756 ? -11.021 -2.957 20.674 1.00 97.69 756 PRO A CA 1
ATOM 6004 C C . PRO A 1 756 ? -12.403 -2.323 20.841 1.00 97.69 756 PRO A C 1
ATOM 6006 O O . PRO A 1 756 ? -13.094 -2.536 21.837 1.00 97.69 756 PRO A O 1
ATOM 6009 N N . LEU A 1 757 ? -12.843 -1.589 19.824 1.00 97.50 757 LEU A N 1
ATOM 6010 C CA . LEU A 1 757 ? -14.129 -0.903 19.791 1.00 97.50 757 LEU A CA 1
ATOM 6011 C C . LEU A 1 757 ? -15.078 -1.650 18.856 1.00 97.50 757 LEU A C 1
ATOM 6013 O O . LEU A 1 757 ? -14.853 -1.668 17.648 1.00 97.50 757 LEU A O 1
ATOM 6017 N N . LEU A 1 758 ? -16.133 -2.254 19.405 1.00 97.69 758 LEU A N 1
ATOM 6018 C CA . LEU A 1 758 ? -17.187 -2.880 18.605 1.00 97.69 758 LEU A CA 1
ATOM 6019 C C . LEU A 1 758 ? -18.019 -1.805 17.901 1.00 97.69 758 LEU A C 1
ATOM 6021 O O . LEU A 1 758 ? -18.551 -0.909 18.560 1.00 97.69 758 LEU A O 1
ATOM 6025 N N . VAL A 1 759 ? -18.165 -1.935 16.588 1.00 97.69 759 VAL A N 1
ATOM 6026 C CA . VAL A 1 759 ? -18.995 -1.085 15.738 1.00 97.69 759 VAL A CA 1
ATOM 6027 C C . VAL A 1 759 ? -20.073 -1.934 15.079 1.00 97.69 759 VAL A C 1
ATOM 6029 O O . VAL A 1 759 ? -19.773 -2.951 14.455 1.00 97.69 759 VAL A O 1
ATOM 6032 N N . GLN A 1 760 ? -21.321 -1.488 15.198 1.00 97.19 760 GLN A N 1
ATOM 6033 C CA . GLN A 1 760 ? -22.446 -2.082 14.483 1.00 97.19 760 GLN A CA 1
ATOM 6034 C C . GLN A 1 760 ? -22.518 -1.528 13.060 1.00 97.19 760 GLN A C 1
ATOM 6036 O O . GLN A 1 760 ? -22.746 -0.329 12.882 1.00 97.19 760 GLN A O 1
ATOM 6041 N N . ASP A 1 761 ? -22.330 -2.376 12.051 1.00 94.00 761 ASP A N 1
ATOM 6042 C CA . ASP A 1 761 ? -22.474 -1.968 10.648 1.00 94.00 761 ASP A CA 1
ATOM 6043 C C . ASP A 1 761 ? -23.947 -2.075 10.246 1.00 94.00 761 ASP A C 1
ATOM 6045 O O . ASP A 1 761 ? -24.456 -3.153 9.933 1.00 94.00 761 ASP A O 1
ATOM 6049 N N . LEU A 1 762 ? -24.645 -0.941 10.257 1.00 91.88 762 LEU A N 1
ATOM 6050 C CA . LEU A 1 762 ? -26.069 -0.883 9.932 1.00 91.88 762 LEU A CA 1
ATOM 6051 C C . LEU A 1 762 ? -26.326 -1.003 8.423 1.00 91.88 762 LEU A C 1
ATOM 6053 O O . LEU A 1 762 ? -27.435 -1.354 8.025 1.00 91.88 762 LEU A O 1
ATOM 6057 N N . GLY A 1 763 ? -25.316 -0.741 7.588 1.00 84.75 763 GLY A N 1
ATOM 6058 C CA . GLY A 1 763 ? -25.447 -0.773 6.133 1.00 84.75 763 GLY A CA 1
ATOM 6059 C C . GLY A 1 763 ? -25.305 -2.176 5.543 1.00 84.75 763 GLY A C 1
ATOM 6060 O O . GLY A 1 763 ? -26.006 -2.521 4.591 1.00 84.75 763 GLY A O 1
ATOM 6061 N N . MET A 1 764 ? -24.393 -2.990 6.079 1.00 80.56 764 MET A N 1
ATOM 6062 C CA . MET A 1 764 ? -24.128 -4.355 5.590 1.00 80.56 764 MET A CA 1
ATOM 6063 C C . MET A 1 764 ? -24.517 -5.463 6.567 1.00 80.56 764 MET A C 1
ATOM 6065 O O . MET A 1 764 ? -24.612 -6.619 6.152 1.00 80.56 764 MET A O 1
ATOM 6069 N N . GLY A 1 765 ? -24.774 -5.137 7.835 1.00 85.12 765 GLY A N 1
ATOM 6070 C CA . GLY A 1 765 ? -25.097 -6.118 8.872 1.00 85.12 765 GLY A CA 1
ATOM 6071 C C . GLY A 1 765 ? -23.910 -6.994 9.281 1.00 85.12 765 GLY A C 1
ATOM 6072 O O . GLY A 1 765 ? -24.123 -8.104 9.764 1.00 85.12 765 GLY A O 1
ATOM 6073 N N . GLN A 1 766 ? -22.682 -6.526 9.043 1.00 90.56 766 GLN A N 1
ATOM 6074 C CA . GLN A 1 766 ? -21.437 -7.190 9.431 1.00 90.56 766 GLN A CA 1
ATOM 6075 C C . GLN A 1 766 ? -20.674 -6.314 10.421 1.00 90.56 766 GLN A C 1
ATOM 6077 O O . GLN A 1 766 ? -19.862 -5.472 10.028 1.00 90.56 766 GLN A O 1
ATOM 6082 N N . ASP A 1 767 ? -20.966 -6.515 11.703 1.00 96.25 767 ASP A N 1
ATOM 6083 C CA . ASP A 1 767 ? -20.292 -5.827 12.798 1.00 96.25 767 ASP A CA 1
ATOM 6084 C C . ASP A 1 767 ? -18.774 -6.051 12.734 1.00 96.25 767 ASP A C 1
ATOM 6086 O O . ASP A 1 767 ? -18.280 -7.081 12.265 1.00 96.25 767 ASP A O 1
ATOM 6090 N N . TYR A 1 768 ? -18.014 -5.076 13.219 1.00 97.81 768 TYR A N 1
ATOM 6091 C CA . TYR A 1 768 ? -16.557 -5.135 13.196 1.00 97.81 768 TYR A CA 1
ATOM 6092 C C . TYR A 1 768 ? -15.943 -4.495 14.432 1.00 97.81 768 TYR A C 1
ATOM 6094 O O . TYR A 1 768 ? -16.546 -3.658 15.103 1.00 97.81 768 TYR A O 1
ATOM 6102 N N . TYR A 1 769 ? -14.706 -4.876 14.719 1.00 98.31 769 TYR A N 1
ATOM 6103 C CA . TYR A 1 769 ? -13.884 -4.262 15.748 1.00 98.31 769 TYR A CA 1
ATOM 6104 C C . TYR A 1 769 ? -12.882 -3.301 15.124 1.00 98.31 769 TYR A C 1
ATOM 6106 O O . TYR A 1 769 ? -12.145 -3.666 14.211 1.00 98.31 769 TYR A O 1
ATOM 6114 N N . LEU A 1 770 ? -12.810 -2.086 15.660 1.00 98.44 770 LEU A N 1
ATOM 6115 C CA . LEU A 1 770 ? -11.698 -1.168 15.434 1.00 98.44 770 LEU A CA 1
ATOM 6116 C C . LEU A 1 770 ? -10.687 -1.353 16.561 1.00 98.44 770 LEU A C 1
ATOM 6118 O O . LEU A 1 770 ? -11.025 -1.166 17.725 1.00 98.44 770 LEU A O 1
ATOM 6122 N N . VAL A 1 771 ? -9.454 -1.706 16.218 1.00 98.31 771 VAL A N 1
ATOM 6123 C CA . VAL A 1 771 ? -8.357 -1.989 17.147 1.00 98.31 771 VAL A CA 1
ATOM 6124 C C . VAL A 1 771 ? -7.323 -0.867 17.023 1.00 98.31 771 VAL A C 1
ATOM 6126 O O . VAL A 1 771 ? -6.529 -0.875 16.075 1.00 98.31 771 VAL A O 1
ATOM 6129 N N . PRO A 1 772 ? -7.339 0.140 17.917 1.00 98.31 772 PRO A N 1
ATOM 6130 C CA . PRO A 1 772 ? -6.411 1.260 17.843 1.00 98.31 772 PRO A CA 1
ATOM 6131 C C . PRO A 1 772 ? -5.013 0.859 18.315 1.00 98.31 772 PRO A C 1
ATOM 6133 O O . PRO A 1 772 ? -4.852 0.095 19.264 1.00 98.31 772 PRO A O 1
ATOM 6136 N N . PHE A 1 773 ? -3.999 1.433 17.680 1.00 98.12 773 PHE A N 1
ATOM 6137 C CA . PHE A 1 773 ? -2.598 1.331 18.064 1.00 98.12 773 PHE A CA 1
ATOM 6138 C C . PHE A 1 773 ? -2.104 2.710 18.469 1.00 98.12 773 PHE A C 1
ATOM 6140 O O . PHE A 1 773 ? -2.144 3.655 17.678 1.00 98.12 773 PHE A O 1
ATOM 6147 N N . GLU A 1 774 ? -1.646 2.831 19.710 1.00 97.81 774 GLU A N 1
ATOM 6148 C CA . GLU A 1 774 ? -1.351 4.104 20.347 1.00 97.81 774 GLU A CA 1
ATOM 6149 C C . GLU A 1 774 ? 0.137 4.291 20.637 1.00 97.81 774 GLU A C 1
ATOM 6151 O O . GLU A 1 774 ? 0.841 3.408 21.127 1.00 97.81 774 GLU A O 1
ATOM 6156 N N . ARG A 1 775 ? 0.617 5.516 20.426 1.00 95.88 775 ARG A N 1
ATOM 6157 C CA . ARG A 1 775 ? 1.928 5.976 20.874 1.00 95.88 775 ARG A CA 1
ATOM 6158 C C . ARG A 1 775 ? 1.745 7.250 21.684 1.00 95.88 775 ARG A C 1
ATOM 6160 O O . ARG A 1 775 ? 1.370 8.289 21.153 1.00 95.88 775 ARG A O 1
ATOM 6167 N N . SER A 1 776 ? 2.078 7.197 22.975 1.00 94.31 776 SER A N 1
ATOM 6168 C CA . SER A 1 776 ? 1.872 8.323 23.907 1.00 94.31 776 SER A CA 1
ATOM 6169 C C . SER A 1 776 ? 0.400 8.754 24.037 1.00 94.31 776 SER A C 1
ATOM 6171 O O . SER A 1 776 ? 0.120 9.952 24.078 1.00 94.31 776 SER A O 1
ATOM 6173 N N . SER A 1 777 ? -0.520 7.782 24.115 1.00 94.12 777 SER A N 1
ATOM 6174 C CA . SER A 1 777 ? -1.978 7.992 24.235 1.00 94.12 777 SER A CA 1
ATOM 6175 C C . SER A 1 777 ? -2.639 8.677 23.033 1.00 94.12 777 SER A C 1
ATOM 6177 O O . SER A 1 777 ? -3.722 9.242 23.158 1.00 94.12 777 SER A O 1
ATOM 6179 N N . LEU A 1 778 ? -1.968 8.670 21.881 1.00 96.62 778 LEU A N 1
ATOM 6180 C CA . LEU A 1 778 ? -2.517 9.102 20.602 1.00 96.62 778 LEU A CA 1
ATOM 6181 C C . LEU A 1 778 ? -2.414 7.943 19.621 1.00 96.62 778 LEU A C 1
ATOM 6183 O O . LEU A 1 778 ? -1.385 7.270 19.564 1.00 96.62 778 LEU A O 1
ATOM 6187 N N . THR A 1 779 ? -3.459 7.737 18.839 1.00 97.56 779 THR A N 1
ATOM 6188 C CA . THR A 1 779 ? -3.548 6.681 17.841 1.00 97.56 779 THR A CA 1
ATOM 6189 C C . THR A 1 779 ? -2.687 7.017 16.632 1.00 97.56 779 THR A C 1
ATOM 6191 O O . THR A 1 779 ? -2.783 8.102 16.058 1.00 97.56 779 THR A O 1
ATOM 6194 N N . THR A 1 780 ? -1.822 6.081 16.255 1.00 97.50 780 THR A N 1
ATOM 6195 C CA . THR A 1 780 ? -0.998 6.122 15.042 1.00 97.50 780 THR A CA 1
ATOM 6196 C C . THR A 1 780 ? -1.572 5.261 13.928 1.00 97.50 780 THR A C 1
ATOM 6198 O O . THR A 1 780 ? -1.343 5.569 12.761 1.00 97.50 780 THR A O 1
ATOM 6201 N N . GLY A 1 781 ? -2.339 4.223 14.257 1.00 97.81 781 GLY A N 1
ATOM 6202 C CA . GLY A 1 781 ? -3.037 3.395 13.281 1.00 97.81 781 GLY A CA 1
ATOM 6203 C C . GLY A 1 781 ? -4.179 2.604 13.905 1.00 97.81 781 GLY A C 1
ATOM 6204 O O . GLY A 1 781 ? -4.272 2.491 15.122 1.00 97.81 781 GLY A O 1
ATOM 6205 N N . VAL A 1 782 ? -5.066 2.082 13.068 1.00 98.50 782 VAL A N 1
ATOM 6206 C CA . VAL A 1 782 ? -6.239 1.305 13.472 1.00 98.50 782 VAL A CA 1
ATOM 6207 C C . VAL A 1 782 ? -6.367 0.104 12.546 1.00 98.50 782 VAL A C 1
ATOM 6209 O O . VAL A 1 782 ? -6.340 0.265 11.326 1.00 98.50 782 VAL A O 1
ATOM 6212 N N . ILE A 1 783 ? -6.512 -1.088 13.121 1.00 98.50 783 ILE A N 1
ATOM 6213 C CA . ILE A 1 783 ? -6.810 -2.329 12.395 1.00 98.50 783 ILE A CA 1
ATOM 6214 C C . ILE A 1 783 ? -8.298 -2.639 12.556 1.00 98.50 783 ILE A C 1
ATOM 6216 O O . ILE A 1 783 ? -8.844 -2.503 13.645 1.00 98.50 783 ILE A O 1
ATOM 6220 N N . MET A 1 784 ? -8.954 -3.042 11.474 1.00 98.44 784 MET A N 1
ATOM 6221 C CA . MET A 1 784 ? -10.353 -3.449 11.449 1.00 98.44 784 MET A CA 1
ATOM 6222 C C . MET A 1 784 ? -10.448 -4.966 11.293 1.00 98.44 784 MET A C 1
ATOM 6224 O O . MET A 1 784 ? -9.954 -5.520 10.306 1.00 98.44 784 MET A O 1
ATOM 6228 N N . LEU A 1 785 ? -11.102 -5.615 12.253 1.00 98.06 785 LEU A N 1
ATOM 6229 C CA . LEU A 1 785 ? -11.348 -7.057 12.270 1.00 98.06 785 LEU A CA 1
ATOM 6230 C C . LEU A 1 785 ? -12.847 -7.330 12.187 1.00 98.06 785 LEU A C 1
ATOM 6232 O O . LEU A 1 785 ? -13.638 -6.608 12.793 1.00 98.06 785 LEU A O 1
ATOM 6236 N N . ASP A 1 786 ? -13.241 -8.375 11.473 1.00 97.38 786 ASP A N 1
ATOM 6237 C CA . ASP A 1 786 ? -14.621 -8.857 11.488 1.00 97.38 786 ASP A CA 1
ATOM 6238 C C . ASP A 1 786 ? -15.022 -9.353 12.883 1.00 97.38 786 ASP A C 1
ATOM 6240 O O . ASP A 1 786 ? -14.237 -10.022 13.562 1.00 97.38 786 ASP A O 1
ATOM 6244 N N . ALA A 1 787 ? -16.227 -9.003 13.339 1.00 96.25 787 ALA A N 1
ATOM 6245 C CA . ALA A 1 787 ? -16.667 -9.353 14.686 1.00 96.25 787 ALA A CA 1
ATOM 6246 C C . ALA A 1 787 ? -17.136 -10.810 14.833 1.00 96.25 787 ALA A C 1
ATOM 6248 O O . ALA A 1 787 ? -17.165 -11.311 15.959 1.00 96.25 787 ALA A O 1
ATOM 6249 N N . GLU A 1 788 ? -17.513 -11.487 13.744 1.00 94.62 788 GLU A N 1
ATOM 6250 C CA . GLU A 1 788 ? -17.994 -12.873 13.770 1.00 94.62 788 GLU A CA 1
ATOM 6251 C C . GLU A 1 788 ? -16.829 -13.865 13.799 1.00 94.62 788 GLU A C 1
ATOM 6253 O O . GLU A 1 788 ? -16.846 -14.812 14.591 1.00 94.62 788 GLU A O 1
ATOM 6258 N N . ASP A 1 789 ? -15.816 -13.662 12.955 1.00 94.56 789 ASP A N 1
ATOM 6259 C CA . ASP A 1 789 ? -14.771 -14.668 12.735 1.00 94.56 789 ASP A CA 1
ATOM 6260 C C . ASP A 1 789 ? -13.325 -14.156 12.839 1.00 94.56 789 ASP A C 1
ATOM 6262 O O . ASP A 1 789 ? -12.390 -14.946 12.694 1.00 94.56 789 ASP A O 1
ATOM 6266 N N . GLY A 1 790 ? -13.127 -12.865 13.122 1.00 95.94 790 GLY A N 1
ATOM 6267 C CA . GLY A 1 790 ? -11.813 -12.278 13.366 1.00 95.94 790 GLY A CA 1
ATOM 6268 C C . GLY A 1 790 ? -10.956 -12.018 12.139 1.00 95.94 790 GLY A C 1
ATOM 6269 O O . GLY A 1 790 ? -9.817 -11.570 12.298 1.00 95.94 790 GLY A O 1
ATOM 6270 N N . HIS A 1 791 ? -11.439 -12.277 10.922 1.00 95.81 791 HIS A N 1
ATOM 6271 C CA . HIS A 1 791 ? -10.623 -12.014 9.743 1.00 95.81 791 HIS A CA 1
ATOM 6272 C C . HIS A 1 791 ? -10.276 -10.523 9.618 1.00 95.81 791 HIS A C 1
ATOM 6274 O O . HIS A 1 791 ? -11.034 -9.628 10.004 1.00 95.81 791 HIS A O 1
ATOM 6280 N N . PHE A 1 792 ? -9.104 -10.247 9.052 1.00 97.44 792 PHE A N 1
ATOM 6281 C CA . PHE A 1 792 ? -8.682 -8.886 8.750 1.00 97.44 792 PHE A CA 1
ATOM 6282 C C . PHE A 1 792 ? -9.527 -8.285 7.621 1.00 97.44 792 PHE A C 1
ATOM 6284 O O . PHE A 1 792 ? -9.576 -8.839 6.522 1.00 97.44 792 PHE A O 1
ATOM 6291 N N . ARG A 1 793 ? -10.117 -7.108 7.854 1.00 96.75 793 ARG A N 1
ATOM 6292 C CA . ARG A 1 793 ? -10.892 -6.370 6.842 1.00 96.75 793 ARG A CA 1
ATOM 6293 C C . ARG A 1 793 ? -10.094 -5.212 6.254 1.00 96.75 793 ARG A C 1
ATOM 6295 O O . ARG A 1 793 ? -9.926 -5.107 5.038 1.00 96.75 793 ARG A O 1
ATOM 6302 N N . GLN A 1 794 ? -9.602 -4.330 7.122 1.00 97.56 794 GLN A N 1
ATOM 6303 C CA . GLN A 1 794 ? -8.963 -3.077 6.723 1.00 97.56 794 GLN A CA 1
ATOM 6304 C C . GLN A 1 794 ? -7.916 -2.622 7.742 1.00 97.56 794 GLN A C 1
ATOM 6306 O O . GLN A 1 794 ? -7.948 -3.008 8.907 1.00 97.56 794 GLN A O 1
ATOM 6311 N N . ALA A 1 795 ? -7.023 -1.725 7.337 1.00 98.06 795 ALA A N 1
ATOM 6312 C CA . ALA A 1 795 ? -6.174 -0.972 8.254 1.00 98.06 795 ALA A CA 1
ATOM 6313 C C . ALA A 1 795 ? -6.028 0.469 7.785 1.00 98.06 795 ALA A C 1
ATOM 6315 O O . ALA A 1 795 ? -5.929 0.720 6.586 1.00 98.06 795 ALA A O 1
ATOM 6316 N N . SER A 1 796 ? -5.939 1.399 8.733 1.00 97.50 796 SER A N 1
ATOM 6317 C CA . SER A 1 796 ? -5.624 2.799 8.472 1.00 97.50 796 SER A CA 1
ATOM 6318 C C . SER A 1 796 ? -4.484 3.293 9.356 1.00 97.50 796 SER A C 1
ATOM 6320 O O . SER A 1 796 ? -4.319 2.820 10.478 1.00 97.50 796 SER A O 1
ATOM 6322 N N . TRP A 1 797 ? -3.672 4.228 8.863 1.00 95.94 797 TRP A N 1
ATOM 6323 C CA . TRP A 1 797 ? -2.486 4.721 9.570 1.00 95.94 797 TRP A CA 1
ATOM 6324 C C . TRP A 1 797 ? -2.209 6.201 9.322 1.00 95.94 797 TRP A C 1
ATOM 6326 O O . TRP A 1 797 ? -2.644 6.793 8.332 1.00 95.94 797 TRP A O 1
ATOM 6336 N N . LEU A 1 798 ? -1.436 6.795 10.234 1.00 93.06 798 LEU A N 1
ATOM 6337 C CA . LEU A 1 798 ? -1.158 8.221 10.281 1.00 93.06 798 LEU A CA 1
ATOM 6338 C C . LEU A 1 798 ? 0.321 8.542 10.382 1.00 93.06 798 LEU A C 1
ATOM 6340 O O . LEU A 1 798 ? 1.062 7.988 11.189 1.00 93.06 798 LEU A O 1
ATOM 6344 N N . SER A 1 799 ? 0.730 9.564 9.630 1.00 86.81 799 SER A N 1
ATOM 6345 C CA . SER A 1 799 ? 2.040 10.192 9.816 1.00 86.81 799 SER A CA 1
ATOM 6346 C C . SER A 1 799 ? 2.112 11.054 11.080 1.00 86.81 799 SER A C 1
ATOM 6348 O O . SER A 1 799 ? 3.204 11.344 11.567 1.00 86.81 799 SER A O 1
ATOM 6350 N N . VAL A 1 800 ? 0.962 11.511 11.587 1.00 90.56 800 VAL A N 1
ATOM 6351 C CA . VAL A 1 800 ? 0.853 12.344 12.789 1.00 90.56 800 VAL A CA 1
ATOM 6352 C C . VAL A 1 800 ? -0.194 11.714 13.711 1.00 90.56 800 VAL A C 1
ATOM 6354 O O . VAL A 1 800 ? -1.351 11.665 13.305 1.00 90.56 800 VAL A O 1
ATOM 6357 N N . PRO A 1 801 ? 0.186 11.240 14.913 1.00 95.31 801 PRO A N 1
ATOM 6358 C CA . PRO A 1 801 ? -0.759 10.634 15.849 1.00 95.31 801 PRO A CA 1
ATOM 6359 C C . PRO A 1 801 ? -1.897 11.591 16.243 1.00 95.31 801 PRO A C 1
ATOM 6361 O O . PRO A 1 801 ? -1.647 12.788 16.425 1.00 95.31 801 PRO A O 1
ATOM 6364 N N . GLU A 1 802 ? -3.107 11.069 16.453 1.00 95.44 802 GLU A N 1
ATOM 6365 C CA . GLU A 1 802 ? -4.290 11.845 16.868 1.00 95.44 802 GLU A CA 1
ATOM 6366 C C . GLU A 1 802 ? -5.142 11.135 17.937 1.00 95.44 802 GLU A C 1
ATOM 6368 O O . GLU A 1 802 ? -4.885 9.988 18.287 1.00 95.44 802 GLU A O 1
ATOM 6373 N N . GLU A 1 803 ? -6.137 11.821 18.506 1.00 95.25 803 GLU A N 1
ATOM 6374 C CA . GLU A 1 803 ? -7.096 11.192 19.428 1.00 95.25 803 GLU A CA 1
ATOM 6375 C C . GLU A 1 803 ? -8.097 10.328 18.644 1.00 95.25 803 GLU A C 1
ATOM 6377 O O . GLU A 1 803 ? -8.658 10.781 17.645 1.00 95.25 803 GLU A O 1
ATOM 6382 N N . PHE A 1 804 ? -8.333 9.096 19.107 1.00 95.50 804 PHE A N 1
ATOM 6383 C CA . PHE A 1 804 ? -9.263 8.159 18.482 1.00 95.50 804 PHE A CA 1
ATOM 6384 C C . PHE A 1 804 ? -9.985 7.306 19.545 1.00 95.50 804 PHE A C 1
ATOM 6386 O O . PHE A 1 804 ? -9.314 6.775 20.430 1.00 95.50 804 PHE A O 1
ATOM 6393 N N . PRO A 1 805 ? -11.322 7.148 19.477 1.00 93.56 805 PRO A N 1
ATOM 6394 C CA . PRO A 1 805 ? -12.232 7.914 18.625 1.00 93.56 805 PRO A CA 1
ATOM 6395 C C . PRO A 1 805 ? -12.173 9.411 18.985 1.00 93.56 805 PRO A C 1
ATOM 6397 O O . PRO A 1 805 ? -11.864 9.772 20.120 1.00 93.56 805 PRO A O 1
ATOM 6400 N N . GLN A 1 806 ? -12.456 10.293 18.023 1.00 92.75 806 GLN A N 1
ATOM 6401 C CA . GLN A 1 806 ? -12.379 11.751 18.223 1.00 92.75 806 GLN A CA 1
ATOM 6402 C C . GLN A 1 806 ? -13.392 12.247 19.267 1.00 92.75 806 GLN A C 1
ATOM 6404 O O . GLN A 1 806 ? -13.137 13.206 19.997 1.00 92.75 806 GLN A O 1
ATOM 6409 N N . VAL A 1 807 ? -14.535 11.568 19.371 1.00 94.62 807 VAL A N 1
ATOM 6410 C CA . VAL A 1 807 ? -15.498 11.721 20.462 1.00 94.62 807 VAL A CA 1
ATOM 6411 C C . VAL A 1 807 ? -15.496 10.434 21.273 1.00 94.62 807 VAL A C 1
ATOM 6413 O O . VAL A 1 807 ? -15.803 9.365 20.755 1.00 94.62 807 VAL A O 1
ATOM 6416 N N . SER A 1 808 ? -15.179 10.529 22.563 1.00 95.00 808 SER A N 1
ATOM 6417 C CA . SER A 1 808 ? -15.315 9.405 23.498 1.00 95.00 808 SER A CA 1
ATOM 6418 C C . SER A 1 808 ? -16.780 9.154 23.866 1.00 95.00 808 SER A C 1
ATOM 6420 O O . SER A 1 808 ? -17.589 10.083 23.845 1.00 95.00 808 SER A O 1
ATOM 6422 N N . SER A 1 809 ? -17.104 7.932 24.300 1.00 94.75 809 SER A N 1
ATOM 6423 C CA . SER A 1 809 ? -18.436 7.573 24.822 1.00 94.75 809 SER A CA 1
ATOM 6424 C C . SER A 1 809 ? -18.938 8.575 25.873 1.00 94.75 809 SER A C 1
ATOM 6426 O O . SER A 1 809 ? -20.047 9.095 25.771 1.00 94.75 809 SER A O 1
ATOM 6428 N N . ASP A 1 810 ? -18.096 8.932 26.849 1.00 94.31 810 ASP A N 1
ATOM 6429 C CA . ASP A 1 810 ? -18.451 9.906 27.891 1.00 94.31 810 ASP A CA 1
ATOM 6430 C C . ASP A 1 810 ? -18.763 11.297 27.318 1.00 94.31 810 ASP A C 1
ATOM 6432 O O . ASP A 1 810 ? -19.671 11.983 27.793 1.00 94.31 810 ASP A O 1
ATOM 6436 N N . SER A 1 811 ? -18.028 11.718 26.284 1.00 94.81 811 SER A N 1
ATOM 6437 C CA . SER A 1 811 ? -18.270 12.999 25.612 1.00 94.81 811 SER A CA 1
ATOM 6438 C C . SER A 1 811 ? -19.559 12.966 24.794 1.00 94.81 811 SER A C 1
ATOM 6440 O O . SER A 1 811 ? -20.321 13.928 24.836 1.00 94.81 811 SER A O 1
ATOM 6442 N N . ALA A 1 812 ? -19.850 11.853 24.117 1.00 95.56 812 ALA A N 1
ATOM 6443 C CA . ALA A 1 812 ? -21.103 11.641 23.398 1.00 95.56 812 ALA A CA 1
ATOM 6444 C C . ALA A 1 812 ? -22.310 11.718 24.353 1.00 95.56 812 ALA A C 1
ATOM 6446 O O . ALA A 1 812 ? -23.235 12.503 24.133 1.00 95.56 812 ALA A O 1
ATOM 6447 N N . ILE A 1 813 ? -22.254 11.001 25.481 1.00 94.06 813 ILE A N 1
ATOM 6448 C CA . ILE A 1 813 ? -23.285 11.045 26.531 1.00 94.06 813 ILE A CA 1
ATOM 6449 C C . ILE A 1 813 ? -23.438 12.466 27.088 1.00 94.06 813 ILE A C 1
ATOM 6451 O O . ILE A 1 813 ? -24.562 12.924 27.319 1.00 94.06 813 ILE A O 1
ATOM 6455 N N . ALA A 1 814 ? -22.333 13.189 27.291 1.00 92.25 814 ALA A N 1
ATOM 6456 C CA . ALA A 1 814 ? -22.373 14.571 27.760 1.00 92.25 814 ALA A CA 1
ATOM 6457 C C . ALA A 1 814 ? -23.060 15.510 26.752 1.00 92.25 814 ALA A C 1
ATOM 6459 O O . ALA A 1 814 ? -23.881 16.326 27.173 1.00 92.25 814 ALA A O 1
ATOM 6460 N N . LEU A 1 815 ? -22.791 15.361 25.448 1.00 93.50 815 LEU A N 1
ATOM 6461 C CA . LEU A 1 815 ? -23.441 16.138 24.382 1.00 93.50 815 LEU A CA 1
ATOM 6462 C C . LEU A 1 815 ? -24.959 15.910 24.358 1.00 93.50 815 LEU A C 1
ATOM 6464 O O . LEU A 1 815 ? -25.732 16.874 24.319 1.00 93.50 815 LEU A O 1
ATOM 6468 N N . ALA A 1 816 ? -25.399 14.651 24.450 1.00 91.88 816 ALA A N 1
ATOM 6469 C CA . ALA A 1 816 ? -26.823 14.317 24.530 1.00 91.88 816 ALA A CA 1
ATOM 6470 C C . ALA A 1 816 ? -27.475 14.890 25.799 1.00 91.88 816 ALA A C 1
ATOM 6472 O O . ALA A 1 816 ? -28.544 15.502 25.750 1.00 91.88 816 ALA A O 1
ATOM 6473 N N . SER A 1 817 ? -26.792 14.765 26.938 1.00 88.81 817 SER A N 1
ATOM 6474 C CA . SER A 1 817 ? -27.270 15.266 28.230 1.00 88.81 817 SER A CA 1
ATOM 6475 C C . SER A 1 817 ? -27.423 16.789 28.256 1.00 88.81 817 SER A C 1
ATOM 6477 O O . SER A 1 817 ? -28.372 17.305 28.849 1.00 88.81 817 SER A O 1
ATOM 6479 N N . GLU A 1 818 ? -26.501 17.525 27.626 1.00 88.25 818 GLU A N 1
ATOM 6480 C CA . GLU A 1 818 ? -26.571 18.986 27.528 1.00 88.25 818 GLU A CA 1
ATOM 6481 C C . GLU A 1 818 ? -27.781 19.433 26.699 1.00 88.25 818 GLU A C 1
ATOM 6483 O O . GLU A 1 818 ? -28.469 20.376 27.090 1.00 88.25 818 GLU A O 1
ATOM 6488 N N . SER A 1 819 ? -28.099 18.706 25.625 1.00 86.44 819 SER A N 1
ATOM 6489 C CA . SER A 1 819 ? -29.244 18.999 24.750 1.00 86.44 819 SER A CA 1
ATOM 6490 C C . SER A 1 819 ? -30.598 18.726 25.414 1.00 86.44 819 SER A C 1
ATOM 6492 O O . SER A 1 819 ? -31.572 19.430 25.147 1.00 86.44 819 SER A O 1
ATOM 6494 N N . LEU A 1 820 ? -30.656 17.757 26.333 1.00 83.00 820 LEU A N 1
ATOM 6495 C CA . LEU A 1 820 ? -31.845 17.449 27.139 1.00 83.00 820 LEU A CA 1
ATOM 6496 C C . LEU A 1 820 ? -32.070 18.433 28.299 1.00 83.00 820 LEU A C 1
ATOM 6498 O O . LEU A 1 820 ? -33.170 18.500 28.856 1.00 83.00 820 LEU A O 1
ATOM 6502 N N . SER A 1 821 ? -31.050 19.198 28.695 1.00 76.12 821 SER A N 1
ATOM 6503 C CA . SER A 1 821 ? -31.158 20.136 29.810 1.00 76.12 821 SER A CA 1
ATOM 6504 C C . SER A 1 821 ? -31.928 21.391 29.372 1.00 76.12 821 SER A C 1
ATOM 6506 O O . SER A 1 821 ? -31.429 22.162 28.548 1.00 76.12 821 SER A O 1
ATOM 6508 N N . PRO A 1 822 ? -33.139 21.662 29.902 1.00 59.25 822 PRO A N 1
ATOM 6509 C CA . PRO A 1 822 ? -33.858 22.878 29.550 1.00 59.25 822 PRO A CA 1
ATOM 6510 C C . PRO A 1 822 ? -33.034 24.099 29.966 1.00 59.25 822 PRO A C 1
ATOM 6512 O O . PRO A 1 822 ? -32.493 24.129 31.076 1.00 59.25 822 PRO A O 1
ATOM 6515 N N . GLU A 1 823 ? -32.986 25.124 29.103 1.00 61.09 823 GLU A N 1
ATOM 6516 C CA . GLU A 1 823 ? -32.369 26.418 29.422 1.00 61.09 823 GLU A CA 1
ATOM 6517 C C . GLU A 1 823 ? -32.722 26.826 30.862 1.00 61.09 823 GLU A C 1
ATOM 6519 O O . GLU A 1 823 ? -33.898 26.746 31.250 1.00 61.09 823 GLU A O 1
ATOM 6524 N N . PRO A 1 824 ? -31.733 27.227 31.683 1.00 51.75 824 PRO A N 1
ATOM 6525 C CA . PRO A 1 824 ? -31.921 27.389 33.112 1.00 51.75 824 PRO A CA 1
ATOM 6526 C C . PRO A 1 824 ? -32.984 28.454 33.370 1.00 51.75 824 PRO A C 1
ATOM 6528 O O . PRO A 1 824 ? -32.724 29.656 33.351 1.00 51.75 824 PRO A O 1
ATOM 6531 N N . THR A 1 825 ? -34.209 28.005 33.641 1.00 51.12 825 THR A N 1
ATOM 6532 C CA . THR A 1 825 ? -35.273 28.889 34.110 1.00 51.12 825 THR A CA 1
ATOM 6533 C C . THR A 1 825 ? -34.788 29.484 35.432 1.00 51.12 825 THR A C 1
ATOM 6535 O O . THR A 1 825 ? -34.642 28.755 36.417 1.00 51.12 825 THR A O 1
ATOM 6538 N N . GLU A 1 826 ? -34.474 30.787 35.450 1.00 46.41 826 GLU A N 1
ATOM 6539 C CA . GLU A 1 826 ? -33.915 31.485 36.615 1.00 46.41 826 GLU A CA 1
ATOM 6540 C C . GLU A 1 826 ? -34.701 31.133 37.896 1.00 46.41 826 GLU A C 1
ATOM 6542 O O . GLU A 1 826 ? -35.808 31.624 38.122 1.00 46.41 826 GLU A O 1
ATOM 6547 N N . GLY A 1 827 ? -34.121 30.286 38.757 1.00 46.47 827 GLY A N 1
ATOM 6548 C CA . GLY A 1 827 ? -34.617 30.050 40.117 1.00 46.47 827 GLY A CA 1
ATOM 6549 C C . GLY A 1 827 ? -34.886 28.607 40.557 1.00 46.47 827 GLY A C 1
ATOM 6550 O O . GLY A 1 827 ? -35.257 28.435 41.718 1.00 46.47 827 GLY A O 1
ATOM 6551 N N . LEU A 1 828 ? -34.681 27.578 39.724 1.00 39.88 828 LEU A N 1
ATOM 6552 C CA . LEU A 1 828 ? -34.825 26.169 40.135 1.00 39.88 828 LEU A CA 1
ATOM 6553 C C . LEU A 1 828 ? -33.644 25.314 39.647 1.00 39.88 828 LEU A C 1
ATOM 6555 O O . LEU A 1 828 ? -33.635 24.853 38.515 1.00 39.88 828 LEU A O 1
ATOM 6559 N N . SER A 1 829 ? -32.665 25.065 40.524 1.00 38.16 829 SER A N 1
ATOM 6560 C CA . SER A 1 829 ? -31.680 23.994 40.328 1.00 38.16 829 SER A CA 1
ATOM 6561 C C . SER A 1 829 ? -32.325 22.658 40.712 1.00 38.16 829 SER A C 1
ATOM 6563 O O . SER A 1 829 ? -32.276 22.240 41.872 1.00 38.16 829 SER A O 1
ATOM 6565 N N . LEU A 1 830 ? -33.008 22.023 39.766 1.00 44.25 830 LEU A N 1
ATOM 6566 C CA . LEU A 1 830 ? -33.296 20.596 39.857 1.00 44.25 830 LEU A CA 1
ATOM 6567 C C . LEU A 1 830 ? -32.061 19.873 39.321 1.00 44.25 830 LEU A C 1
ATOM 6569 O O . LEU A 1 830 ? -31.753 19.989 38.142 1.00 44.25 830 LEU A O 1
ATOM 6573 N N . GLU A 1 831 ? -31.336 19.174 40.196 1.00 43.75 831 GLU A N 1
ATOM 6574 C CA . GLU A 1 831 ? -30.389 18.141 39.773 1.00 43.75 831 GLU A CA 1
ATOM 6575 C C . GLU A 1 831 ? -31.211 17.048 39.074 1.00 43.75 831 GLU A C 1
ATOM 6577 O O . GLU A 1 831 ? -31.729 16.135 39.719 1.00 43.75 831 GLU A O 1
ATOM 6582 N N . PHE A 1 832 ? -31.408 17.178 37.760 1.00 47.78 832 PHE A N 1
ATOM 6583 C CA . PHE A 1 832 ? -31.799 16.054 36.920 1.00 47.78 832 PHE A CA 1
ATOM 6584 C C . PHE A 1 832 ? -30.588 15.127 36.858 1.00 47.78 832 PHE A C 1
ATOM 6586 O O . PHE A 1 832 ? -29.733 15.236 35.988 1.00 47.78 832 PHE A O 1
ATOM 6593 N N . GLY A 1 833 ? -30.471 14.250 37.853 1.00 49.47 833 GLY A N 1
ATOM 6594 C CA . GLY A 1 833 ? -29.649 13.066 37.696 1.00 49.47 833 GLY A CA 1
ATOM 6595 C C . GLY A 1 833 ? -30.307 12.214 36.622 1.00 49.47 833 GLY A C 1
ATOM 6596 O O . GLY A 1 833 ? -31.377 11.657 36.876 1.00 49.47 833 GLY A O 1
ATOM 6597 N N . LEU A 1 834 ? -29.687 12.133 35.445 1.00 51.09 834 LEU A N 1
ATOM 6598 C CA . LEU A 1 834 ? -29.888 11.036 34.502 1.00 51.09 834 LEU A CA 1
ATOM 6599 C C . LEU A 1 834 ? -29.515 9.746 35.247 1.00 51.09 834 LEU A C 1
ATOM 6601 O O . LEU A 1 834 ? -28.373 9.312 35.271 1.00 51.09 834 LEU A O 1
ATOM 6605 N N . ALA A 1 835 ? -30.473 9.214 36.002 1.00 48.59 835 ALA A N 1
ATOM 6606 C CA . ALA A 1 835 ? -30.334 8.002 36.804 1.00 48.59 835 ALA A CA 1
ATOM 6607 C C . ALA A 1 835 ? -30.890 6.772 36.063 1.00 48.59 835 ALA A C 1
ATOM 6609 O O . ALA A 1 835 ? -31.140 5.741 36.687 1.00 48.59 835 ALA A O 1
ATOM 6610 N N . GLY A 1 836 ? -31.121 6.898 34.754 1.00 59.00 836 GLY A N 1
ATOM 6611 C CA . GLY A 1 836 ? -31.340 5.777 33.845 1.00 59.00 836 GLY A CA 1
ATOM 6612 C C . GLY A 1 836 ? -30.020 5.394 33.185 1.00 59.00 836 GLY A C 1
ATOM 6613 O O . GLY A 1 836 ? -29.187 6.268 32.955 1.00 59.00 836 GLY A O 1
ATOM 6614 N N . ASN A 1 837 ? -29.829 4.101 32.919 1.00 72.75 837 ASN A N 1
ATOM 6615 C CA . ASN A 1 837 ? -28.694 3.579 32.161 1.00 72.75 837 ASN A CA 1
ATOM 6616 C C . ASN A 1 837 ? -28.677 4.265 30.787 1.00 72.75 837 ASN A C 1
ATOM 6618 O O . ASN A 1 837 ? -29.459 3.896 29.920 1.00 72.75 837 ASN A O 1
ATOM 6622 N N . THR A 1 838 ? -27.874 5.318 30.639 1.00 84.88 838 THR A N 1
ATOM 6623 C CA . THR A 1 838 ? -27.591 5.895 29.325 1.00 84.88 838 THR A CA 1
ATOM 6624 C C . THR A 1 838 ? -26.482 5.043 28.745 1.00 84.88 838 THR A C 1
ATOM 6626 O O . THR A 1 838 ? -25.406 4.962 29.339 1.00 84.88 838 THR A O 1
ATOM 6629 N N . GLU A 1 839 ? -26.783 4.353 27.657 1.00 90.19 839 GLU A N 1
ATOM 6630 C CA . GLU A 1 839 ? -25.842 3.483 26.962 1.00 90.19 839 GLU A CA 1
ATOM 6631 C C . GLU A 1 839 ? -25.487 4.153 25.637 1.00 90.19 839 GLU A C 1
ATOM 6633 O O . GLU A 1 839 ? -26.355 4.714 24.966 1.00 90.19 839 GLU A O 1
ATOM 6638 N N . ALA A 1 840 ? -24.198 4.153 25.312 1.00 94.56 840 ALA A N 1
ATOM 6639 C CA . ALA A 1 840 ? -23.690 4.632 24.040 1.00 94.56 840 ALA A CA 1
ATOM 6640 C C . ALA A 1 840 ? -23.000 3.464 23.335 1.00 94.56 840 ALA A C 1
ATOM 6642 O O . ALA A 1 840 ? -22.134 2.812 23.922 1.00 94.56 840 ALA A O 1
ATOM 6643 N N . SER A 1 841 ? -23.388 3.201 22.093 1.00 96.25 841 SER A N 1
ATOM 6644 C CA . SER A 1 841 ? -22.786 2.182 21.232 1.00 96.25 841 SER A CA 1
ATOM 6645 C C . SER A 1 841 ? -22.307 2.819 19.936 1.00 96.25 841 SER A C 1
ATOM 6647 O O . SER A 1 841 ? -22.897 3.791 19.465 1.00 96.25 841 SER A O 1
ATOM 6649 N N . LEU A 1 842 ? -21.229 2.293 19.359 1.00 97.62 842 LEU A N 1
ATOM 6650 C CA . LEU A 1 842 ? -20.777 2.738 18.047 1.00 97.62 842 LEU A CA 1
ATOM 6651 C C . LEU A 1 842 ? -21.581 2.038 16.959 1.00 97.62 842 LEU A C 1
ATOM 6653 O O . LEU A 1 842 ? -21.772 0.822 16.997 1.00 97.62 842 LEU A O 1
ATOM 6657 N N . ALA A 1 843 ? -22.005 2.817 15.978 1.00 96.94 843 ALA A N 1
ATOM 6658 C CA . ALA A 1 843 ? -22.626 2.327 14.766 1.00 96.94 843 ALA A CA 1
ATOM 6659 C C . ALA A 1 843 ? -22.032 3.044 13.555 1.00 96.94 843 ALA A C 1
ATOM 6661 O O . ALA A 1 843 ? -21.501 4.157 13.655 1.00 96.94 843 ALA A O 1
ATOM 6662 N N . TRP A 1 844 ? -22.123 2.397 12.404 1.00 96.00 844 TRP A N 1
ATOM 6663 C CA . TRP A 1 844 ? -21.702 2.973 11.146 1.00 96.00 844 TRP A CA 1
ATOM 6664 C C . TRP A 1 844 ? -22.652 2.593 10.016 1.00 96.00 844 TRP A C 1
ATOM 6666 O O . TRP A 1 844 ? -23.121 1.465 9.910 1.00 96.00 844 TRP A O 1
ATOM 6676 N N . GLU A 1 845 ? -22.913 3.579 9.169 1.00 93.25 845 GLU A N 1
ATOM 6677 C CA . GLU A 1 845 ? -23.541 3.446 7.864 1.00 93.25 845 GLU A CA 1
ATOM 6678 C C . GLU A 1 845 ? -23.021 4.615 7.028 1.00 93.25 845 GLU A C 1
ATOM 6680 O O . GLU A 1 845 ? -22.904 5.734 7.544 1.00 93.25 845 GLU A O 1
ATOM 6685 N N . PHE A 1 846 ? -22.700 4.368 5.759 1.00 90.69 846 PHE A N 1
ATOM 6686 C CA . PHE A 1 846 ? -22.345 5.446 4.845 1.00 90.69 846 PHE A CA 1
ATOM 6687 C C . PHE A 1 846 ? -23.545 6.381 4.642 1.00 90.69 846 PHE A C 1
ATOM 6689 O O . PHE A 1 846 ? -24.607 5.944 4.199 1.00 90.69 846 PHE A O 1
ATOM 6696 N N . GLY A 1 847 ? -23.384 7.674 4.932 1.00 88.94 847 GLY A N 1
ATOM 6697 C CA . GLY A 1 847 ? -24.457 8.644 4.735 1.00 88.94 847 GLY A CA 1
ATOM 6698 C C . GLY A 1 847 ? -24.298 9.918 5.555 1.00 88.94 847 GLY A C 1
ATOM 6699 O O . GLY A 1 847 ? -23.206 10.446 5.719 1.00 88.94 847 GLY A O 1
ATOM 6700 N N . GLU A 1 848 ? -25.415 10.436 6.074 1.00 87.19 848 GLU A N 1
ATOM 6701 C CA . GLU A 1 848 ? -25.479 11.759 6.718 1.00 87.19 848 GLU A CA 1
ATOM 6702 C C . GLU A 1 848 ? -24.517 11.919 7.910 1.00 87.19 848 GLU A C 1
ATOM 6704 O O . GLU A 1 848 ? -24.000 13.013 8.154 1.00 87.19 848 GLU A O 1
ATOM 6709 N N . TYR A 1 849 ? -24.290 10.841 8.663 1.00 91.44 849 TYR A N 1
ATOM 6710 C CA . TYR A 1 849 ? -23.576 10.888 9.940 1.00 91.44 849 TYR A CA 1
ATOM 6711 C C . TYR A 1 849 ? -22.117 10.439 9.847 1.00 91.44 849 TYR A C 1
ATOM 6713 O O . TYR A 1 849 ? -21.324 10.773 10.731 1.00 91.44 849 TYR A O 1
ATOM 6721 N N . SER A 1 850 ? -21.749 9.691 8.806 1.00 91.56 850 SER A N 1
ATOM 6722 C CA . SER A 1 850 ? -20.380 9.233 8.601 1.00 91.56 850 SER A CA 1
ATOM 6723 C C . SER A 1 850 ? -20.081 8.945 7.135 1.00 91.56 850 SER A C 1
ATOM 6725 O O . SER A 1 850 ? -20.835 8.260 6.448 1.00 91.56 850 SER A O 1
ATOM 6727 N N . ASP A 1 851 ? -18.916 9.423 6.705 1.00 88.38 851 ASP A N 1
ATOM 6728 C CA . ASP A 1 851 ? -18.362 9.207 5.370 1.00 88.38 851 ASP A CA 1
ATOM 6729 C C . ASP A 1 851 ? -17.388 7.998 5.341 1.00 88.38 851 ASP A C 1
ATOM 6731 O O . ASP A 1 851 ? -16.918 7.599 4.276 1.00 88.38 851 ASP A O 1
ATOM 6735 N N . SER A 1 852 ? -17.054 7.406 6.500 1.00 92.88 852 SER A N 1
ATOM 6736 C CA . SER A 1 852 ? -15.941 6.448 6.630 1.00 92.88 852 SER A CA 1
ATOM 6737 C C . SER A 1 852 ? -16.144 5.436 7.758 1.00 92.88 852 SER A C 1
ATOM 6739 O O . SER A 1 852 ? -16.465 5.852 8.876 1.00 92.88 852 SER A O 1
ATOM 6741 N N . PRO A 1 853 ? -15.903 4.126 7.543 1.00 95.06 853 PRO A N 1
ATOM 6742 C CA . PRO A 1 853 ? -16.083 3.102 8.579 1.00 95.06 853 PRO A CA 1
ATOM 6743 C C . PRO A 1 853 ? -15.082 3.234 9.735 1.00 95.06 853 PRO A C 1
ATOM 6745 O O . PRO A 1 853 ? -15.304 2.705 10.825 1.00 95.06 853 PRO A O 1
ATOM 6748 N N . PHE A 1 854 ? -14.008 4.005 9.547 1.00 96.19 854 PHE A N 1
ATOM 6749 C CA . PHE A 1 854 ? -13.094 4.394 10.622 1.00 96.19 854 PHE A CA 1
ATOM 6750 C C . PHE A 1 854 ? -13.615 5.557 11.473 1.00 96.19 854 PHE A C 1
ATOM 6752 O O . PHE A 1 854 ? -13.034 5.865 12.510 1.00 96.19 854 PHE A O 1
ATOM 6759 N N . LYS A 1 855 ? -14.715 6.203 11.078 1.00 94.94 855 LYS A N 1
ATOM 6760 C CA . LYS A 1 855 ? -15.364 7.294 11.818 1.00 94.94 855 LYS A CA 1
ATOM 6761 C C . LYS A 1 855 ? -16.809 6.931 12.163 1.00 94.94 855 LYS A C 1
ATOM 6763 O O . LYS A 1 855 ? -17.729 7.637 11.739 1.00 94.94 855 LYS A O 1
ATOM 6768 N N . PRO A 1 856 ? -17.039 5.846 12.923 1.00 96.75 856 PRO A N 1
ATOM 6769 C CA . PRO A 1 856 ? -18.380 5.483 13.367 1.00 96.75 856 PRO A CA 1
ATOM 6770 C C . PRO A 1 856 ? -18.968 6.579 14.256 1.00 96.75 856 PRO A C 1
ATOM 6772 O O . PRO A 1 856 ? -18.232 7.318 14.906 1.00 96.75 856 PRO A O 1
ATOM 6775 N N . TYR A 1 857 ? -20.285 6.688 14.329 1.00 97.31 857 TYR A N 1
ATOM 6776 C CA . TYR A 1 857 ? -20.965 7.617 15.231 1.00 97.31 857 TYR A CA 1
ATOM 6777 C C . TYR A 1 857 ? -21.485 6.885 16.471 1.00 97.31 857 TYR A C 1
ATOM 6779 O O . TYR A 1 857 ? -21.684 5.672 16.469 1.00 97.31 857 TYR A O 1
ATOM 6787 N N . TRP A 1 858 ? -21.702 7.627 17.553 1.00 97.75 858 TRP A N 1
ATOM 6788 C CA . TRP A 1 858 ? -22.308 7.093 18.769 1.00 97.75 858 TRP A CA 1
ATOM 6789 C C . TRP A 1 858 ? -23.825 7.154 18.670 1.00 97.75 858 TRP A C 1
ATOM 6791 O O . TRP A 1 858 ? -24.378 8.242 18.522 1.00 97.75 858 TRP A O 1
ATOM 6801 N N . VAL A 1 859 ? -24.489 6.015 18.827 1.00 96.38 859 VAL A N 1
ATOM 6802 C CA . VAL A 1 859 ? -25.925 5.927 19.107 1.00 96.38 859 VAL A CA 1
ATOM 6803 C C . VAL A 1 859 ? -26.100 5.938 20.620 1.00 96.38 859 VAL A C 1
ATOM 6805 O O . VAL A 1 859 ? -25.519 5.113 21.323 1.00 96.38 859 VAL A O 1
ATOM 6808 N N . ILE A 1 860 ? -26.850 6.909 21.129 1.00 95.56 860 ILE A N 1
ATOM 6809 C CA . ILE A 1 860 ? -27.016 7.168 22.559 1.00 95.56 860 ILE A CA 1
ATOM 6810 C C . ILE A 1 860 ? -28.480 6.962 22.914 1.00 95.56 860 ILE A C 1
ATOM 6812 O O . ILE A 1 860 ? -29.341 7.764 22.545 1.00 95.56 860 ILE A O 1
ATOM 6816 N N . GLU A 1 861 ? -28.752 5.917 23.683 1.00 92.31 861 GLU A N 1
ATOM 6817 C CA . GLU A 1 861 ? -30.094 5.608 24.156 1.00 92.31 861 GLU A CA 1
ATOM 6818 C C . GLU A 1 861 ? -30.337 6.272 25.510 1.00 92.31 861 GLU A C 1
ATOM 6820 O O . GLU A 1 861 ? -29.674 5.980 26.512 1.00 92.31 861 GLU A O 1
ATOM 6825 N N . THR A 1 862 ? -31.306 7.185 25.552 1.00 87.31 862 THR A N 1
ATOM 6826 C CA . THR A 1 862 ? -31.738 7.856 26.782 1.00 87.31 862 THR A CA 1
ATOM 6827 C C . THR A 1 862 ? -33.180 7.477 27.104 1.00 87.31 862 THR A C 1
ATOM 6829 O O . THR A 1 862 ? -33.949 7.062 26.242 1.00 87.31 862 THR A O 1
ATOM 6832 N N . GLY A 1 863 ? -33.602 7.661 28.359 1.00 82.00 863 GLY A N 1
ATOM 6833 C CA . GLY A 1 863 ? -34.999 7.416 28.740 1.00 82.00 863 GLY A CA 1
ATOM 6834 C C . GLY A 1 863 ? -36.021 8.317 28.029 1.00 82.00 863 GLY A C 1
ATOM 6835 O O . GLY A 1 863 ? -37.213 8.017 28.083 1.00 82.00 863 GLY A O 1
ATOM 6836 N N . ASP A 1 864 ? -35.560 9.395 27.390 1.00 81.00 864 ASP A N 1
ATOM 6837 C CA . ASP A 1 864 ? -36.382 10.401 26.718 1.00 81.00 864 ASP A CA 1
ATOM 6838 C C . ASP A 1 864 ? -36.255 10.353 25.176 1.00 81.00 864 ASP A C 1
ATOM 6840 O O . ASP A 1 864 ? -36.938 11.120 24.501 1.00 81.00 864 ASP A O 1
ATOM 6844 N N . GLY A 1 865 ? -35.423 9.458 24.618 1.00 86.31 865 GLY A N 1
ATOM 6845 C CA . GLY A 1 865 ? -35.210 9.296 23.171 1.00 86.31 865 GLY A CA 1
ATOM 6846 C C . GLY A 1 865 ? -33.793 8.840 22.799 1.00 86.31 865 GLY A C 1
ATOM 6847 O O . GLY A 1 865 ? -32.917 8.740 23.665 1.00 86.31 865 GLY A O 1
ATOM 6848 N N . SER A 1 866 ? -33.567 8.607 21.508 1.00 91.50 866 SER A N 1
ATOM 6849 C CA . SER A 1 866 ? -32.284 8.159 20.951 1.00 91.50 866 SER A CA 1
ATOM 6850 C C . SER A 1 866 ? -31.584 9.314 20.225 1.00 91.50 866 SER A C 1
ATOM 6852 O O . SER A 1 866 ? -32.229 10.135 19.567 1.00 91.50 866 SER A O 1
ATOM 6854 N N . TRP A 1 867 ? -30.262 9.396 20.344 1.00 94.81 867 TRP A N 1
ATOM 6855 C CA . TRP A 1 867 ? -29.452 10.473 19.767 1.00 94.81 867 TRP A CA 1
ATOM 6856 C C . TRP A 1 867 ? -28.262 9.911 18.995 1.00 94.81 867 TRP A C 1
ATOM 6858 O O . TRP A 1 867 ? -27.740 8.861 19.353 1.00 94.81 867 TRP A O 1
ATOM 6868 N N . ILE A 1 868 ? -27.796 10.639 17.983 1.00 96.38 868 ILE A N 1
ATOM 6869 C CA . ILE A 1 868 ? -26.564 10.336 17.247 1.00 96.38 868 ILE A CA 1
ATOM 6870 C C . ILE A 1 868 ? -25.539 11.422 17.540 1.00 96.38 868 ILE A C 1
ATOM 6872 O O . ILE A 1 868 ? -25.815 12.596 17.295 1.00 96.38 868 ILE A O 1
ATOM 6876 N N . ALA A 1 869 ? -24.357 11.048 18.026 1.00 97.06 869 ALA A N 1
ATOM 6877 C CA . ALA A 1 869 ? -23.207 11.944 18.126 1.00 97.06 869 ALA A CA 1
ATOM 6878 C C . ALA A 1 869 ? -22.116 11.538 17.127 1.00 97.06 869 ALA A C 1
ATOM 6880 O O . ALA A 1 869 ? -21.552 10.447 17.211 1.00 97.06 869 ALA A O 1
ATOM 6881 N N . THR A 1 870 ? -21.802 12.423 16.186 1.00 96.38 870 THR A N 1
ATOM 6882 C CA . THR A 1 870 ? -20.769 12.203 15.163 1.00 96.38 870 THR A CA 1
ATOM 6883 C C . THR A 1 870 ? -19.372 12.488 15.711 1.00 96.38 870 THR A C 1
ATOM 6885 O O . THR A 1 870 ? -19.209 13.202 16.701 1.00 96.38 870 THR A O 1
ATOM 6888 N N . GLN A 1 871 ? -18.335 11.967 15.047 1.00 94.06 871 GLN A N 1
ATOM 6889 C CA . GLN A 1 871 ? -16.936 12.134 15.480 1.00 94.06 871 GLN A CA 1
ATOM 6890 C C . GLN A 1 871 ? -16.427 13.584 15.399 1.00 94.06 871 GLN A C 1
ATOM 6892 O O . GLN A 1 871 ? -15.457 13.933 16.061 1.00 94.06 871 GLN A O 1
ATOM 6897 N N . ASP A 1 872 ? -17.115 14.468 14.669 1.00 91.38 872 ASP A N 1
ATOM 6898 C CA . ASP A 1 872 ? -16.850 15.914 14.678 1.00 91.38 872 ASP A CA 1
ATOM 6899 C C . ASP A 1 872 ? -17.596 16.672 15.800 1.00 91.38 872 ASP A C 1
ATOM 6901 O O . ASP A 1 872 ? -17.551 17.904 15.861 1.00 91.38 872 ASP A O 1
ATOM 6905 N N . GLY A 1 873 ? -18.272 15.949 16.702 1.00 93.94 873 GLY A N 1
ATOM 6906 C CA . GLY A 1 873 ? -18.938 16.494 17.884 1.00 93.94 873 GLY A CA 1
ATOM 6907 C C . GLY A 1 873 ? -20.311 17.114 17.622 1.00 93.94 873 GLY A C 1
ATOM 6908 O O . GLY A 1 873 ? -20.794 17.882 18.459 1.00 93.94 873 GLY A O 1
ATOM 6909 N N . LYS A 1 874 ? -20.950 16.826 16.480 1.00 94.69 874 LYS A N 1
ATOM 6910 C CA . LYS A 1 874 ? -22.348 17.218 16.238 1.00 94.69 874 LYS A CA 1
ATOM 6911 C C . LYS A 1 874 ? -23.299 16.187 16.833 1.00 94.69 874 LYS A C 1
ATOM 6913 O O . LYS A 1 874 ? -22.968 15.012 16.937 1.00 94.69 874 LYS A O 1
ATOM 6918 N N . LEU A 1 875 ? -24.488 16.650 17.208 1.00 95.19 875 LEU A N 1
ATOM 6919 C CA . LEU A 1 875 ? -25.537 15.830 17.800 1.00 95.19 875 LEU A CA 1
ATOM 6920 C C . LEU A 1 875 ? -26.827 15.938 16.978 1.00 95.19 875 LEU A C 1
ATOM 6922 O O . LEU A 1 875 ? -27.238 17.046 16.624 1.00 95.19 875 LEU A O 1
ATOM 6926 N N . TYR A 1 876 ? -27.474 14.802 16.734 1.00 94.62 876 TYR A N 1
ATOM 6927 C CA . TYR A 1 876 ? -28.735 14.673 16.007 1.00 94.62 876 TYR A CA 1
ATOM 6928 C C . TYR A 1 876 ? -29.743 13.896 16.860 1.00 94.62 876 TYR A C 1
ATOM 6930 O O . TYR A 1 876 ? -29.388 12.922 17.520 1.00 94.62 876 TYR A O 1
ATOM 6938 N N . GLU A 1 877 ? -30.999 14.335 16.875 1.00 91.88 877 GLU A N 1
ATOM 6939 C CA . GLU A 1 877 ? -32.092 13.631 17.553 1.00 91.88 877 GLU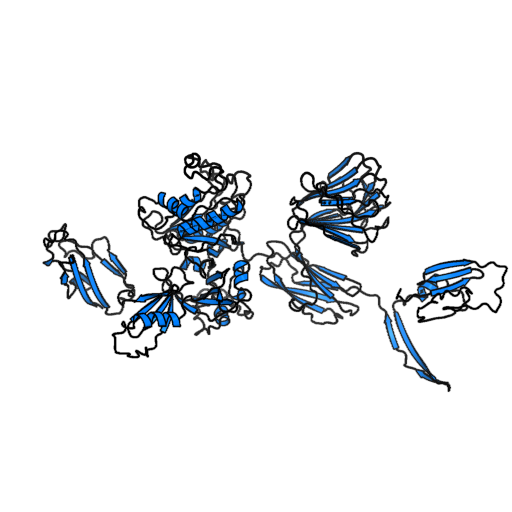 A CA 1
ATOM 6940 C C . GLU A 1 877 ? -32.710 12.617 16.585 1.00 91.88 877 GLU A C 1
ATOM 6942 O O . GLU A 1 877 ? -33.122 12.990 15.482 1.00 91.88 877 GLU A O 1
ATOM 6947 N N . ILE A 1 878 ? -32.802 11.348 16.986 1.00 87.44 878 ILE A N 1
ATOM 6948 C CA . ILE A 1 878 ? -33.473 10.326 16.183 1.00 87.44 878 ILE A CA 1
ATOM 6949 C C . ILE A 1 878 ? -34.971 10.416 16.479 1.00 87.44 878 ILE A C 1
ATOM 6951 O O . ILE A 1 878 ? -35.465 9.911 17.487 1.00 87.44 878 ILE A O 1
ATOM 6955 N N . SER A 1 879 ? -35.727 11.077 15.605 1.00 74.12 879 SER A N 1
ATOM 6956 C CA . SER A 1 879 ? -37.188 11.025 15.692 1.00 74.12 879 SER A CA 1
ATOM 6957 C C . SER A 1 879 ? -37.666 9.598 15.387 1.00 74.12 879 SER A C 1
ATOM 6959 O O . SER A 1 879 ? -37.297 9.063 14.346 1.00 74.12 879 SER A O 1
ATOM 6961 N N . GLU A 1 880 ? -38.528 8.997 16.220 1.00 54.88 880 GLU A N 1
ATOM 6962 C CA . GLU A 1 880 ? -39.074 7.627 16.035 1.00 54.88 880 GLU A CA 1
ATOM 6963 C C . GLU A 1 880 ? -39.670 7.349 14.630 1.00 54.88 880 GLU A C 1
ATOM 6965 O O . GLU A 1 880 ? -39.914 6.201 14.271 1.00 54.88 880 GLU A O 1
ATOM 6970 N N . SER A 1 881 ? -39.898 8.376 13.804 1.00 48.34 881 SER A N 1
ATOM 6971 C CA . SER A 1 881 ? -40.334 8.243 12.411 1.00 48.34 881 SER A CA 1
ATOM 6972 C C . SER A 1 881 ? -39.252 7.847 11.394 1.00 48.34 881 SER A C 1
ATOM 6974 O O . SER A 1 881 ? -39.624 7.549 10.263 1.00 48.34 881 SER A O 1
ATOM 6976 N N . SER A 1 882 ? -37.955 7.858 11.728 1.00 45.19 882 SER A N 1
ATOM 6977 C CA . SER A 1 882 ? -36.870 7.665 10.742 1.00 45.19 882 SER A CA 1
ATOM 6978 C C . SER A 1 882 ? -36.221 6.275 10.717 1.00 45.19 882 SER A C 1
ATOM 6980 O O . SER A 1 882 ? -35.376 6.051 9.862 1.00 45.19 882 SER A O 1
ATOM 6982 N N . MET A 1 883 ? -36.615 5.332 11.587 1.00 41.66 883 MET A N 1
ATOM 6983 C CA . MET A 1 883 ? -35.971 4.003 11.679 1.00 41.66 883 MET A CA 1
ATOM 6984 C C . MET A 1 883 ? -36.818 2.806 11.204 1.00 41.66 883 MET A C 1
ATOM 6986 O O . MET A 1 883 ? -36.406 1.666 11.388 1.00 41.66 883 MET A O 1
ATOM 6990 N N . SER A 1 884 ? -37.985 2.999 10.573 1.00 45.88 884 SER A N 1
ATOM 6991 C CA . SER A 1 884 ? -38.678 1.865 9.934 1.00 45.88 884 SER A CA 1
ATOM 6992 C C . SER A 1 884 ? -38.267 1.754 8.466 1.00 45.88 884 SER A C 1
ATOM 6994 O O . SER A 1 884 ? -38.667 2.605 7.670 1.00 45.88 884 SER A O 1
ATOM 6996 N N . GLY A 1 885 ? -37.530 0.699 8.106 1.00 50.12 885 GLY A N 1
ATOM 6997 C CA . GLY A 1 885 ? -37.129 0.330 6.737 1.00 50.12 885 GLY A CA 1
ATOM 6998 C C . GLY A 1 885 ? -38.293 -0.079 5.820 1.00 50.12 885 GLY A C 1
ATOM 6999 O O . GLY A 1 885 ? -38.243 -1.105 5.148 1.00 50.12 885 GLY A O 1
ATOM 7000 N N . ALA A 1 886 ? -39.387 0.681 5.835 1.00 52.91 886 ALA A N 1
ATOM 7001 C CA . ALA A 1 886 ? -40.478 0.555 4.886 1.00 52.91 886 ALA A CA 1
ATOM 7002 C C . ALA A 1 886 ? -40.176 1.443 3.675 1.00 52.91 886 ALA A C 1
ATOM 7004 O O . ALA A 1 886 ? -40.300 2.667 3.742 1.00 52.91 886 ALA A O 1
ATOM 7005 N N . GLU A 1 887 ? -39.806 0.826 2.559 1.00 61.00 887 GLU A N 1
ATOM 7006 C CA . GLU A 1 887 ? -39.692 1.527 1.287 1.00 61.00 887 GLU A CA 1
ATOM 7007 C C . GLU A 1 887 ? -41.089 1.774 0.713 1.00 61.00 887 GLU A C 1
ATOM 7009 O O . GLU A 1 887 ? -41.910 0.862 0.584 1.00 61.00 887 GLU A O 1
ATOM 7014 N N . ILE A 1 888 ? -41.373 3.027 0.357 1.00 61.16 888 ILE A N 1
ATOM 7015 C CA . ILE A 1 888 ? -42.593 3.410 -0.356 1.00 61.16 888 ILE A CA 1
ATOM 7016 C C . ILE A 1 888 ? -42.186 3.821 -1.764 1.00 61.16 888 ILE A C 1
ATOM 7018 O O . ILE A 1 888 ? -41.607 4.888 -1.962 1.00 61.16 888 ILE A O 1
ATOM 7022 N N . MET A 1 889 ? -42.523 3.000 -2.753 1.00 70.19 889 MET A N 1
ATOM 7023 C CA . MET A 1 889 ? -42.227 3.284 -4.155 1.00 70.19 889 MET A CA 1
ATOM 7024 C C . MET A 1 889 ? -43.495 3.697 -4.901 1.00 70.19 889 MET A C 1
ATOM 7026 O O . MET A 1 889 ? -44.519 3.018 -4.837 1.00 70.19 889 MET A O 1
ATOM 7030 N N . GLU A 1 890 ? -43.442 4.811 -5.638 1.00 73.38 890 GLU A N 1
ATOM 7031 C CA . GLU A 1 890 ? -44.475 5.136 -6.629 1.00 73.38 890 GLU A CA 1
ATOM 7032 C C . GLU A 1 890 ? -44.296 4.200 -7.831 1.00 73.38 890 GLU A C 1
ATOM 7034 O O . GLU A 1 890 ? -43.250 4.199 -8.477 1.00 73.38 890 GLU A O 1
ATOM 7039 N N . VAL A 1 891 ? -45.307 3.386 -8.135 1.00 76.38 891 VAL A N 1
ATOM 7040 C CA . VAL A 1 891 ? -45.230 2.390 -9.208 1.00 76.38 891 VAL A CA 1
ATOM 7041 C C . VAL A 1 891 ? -45.997 2.895 -10.426 1.00 76.38 891 VAL A C 1
ATOM 7043 O O . VAL A 1 891 ? -47.221 3.068 -10.396 1.00 76.38 891 VAL A O 1
ATOM 7046 N N . GLU A 1 892 ? -45.287 3.095 -11.539 1.00 71.88 892 GLU A N 1
ATOM 7047 C CA . GLU A 1 892 ? -45.912 3.416 -12.822 1.00 71.88 892 GLU A CA 1
ATOM 7048 C C . GLU A 1 892 ? -46.666 2.194 -13.374 1.00 71.88 892 GLU A C 1
ATOM 7050 O O . GLU A 1 892 ? -46.075 1.190 -13.773 1.00 71.88 892 GLU A O 1
ATOM 7055 N N . GLY A 1 893 ? -48.000 2.261 -13.434 1.00 71.88 893 GLY A N 1
ATOM 7056 C CA . GLY A 1 893 ? -48.797 1.167 -13.983 1.00 71.88 893 GLY A CA 1
ATOM 7057 C C . GLY A 1 893 ? -50.286 1.231 -13.664 1.00 71.88 893 GLY A C 1
ATOM 7058 O O . GLY A 1 893 ? -50.805 2.207 -13.128 1.00 71.88 893 GLY A O 1
ATOM 7059 N N . VAL A 1 894 ? -50.998 0.164 -14.035 1.00 69.75 894 VAL A N 1
ATOM 7060 C CA . VAL A 1 894 ? -52.401 -0.039 -13.654 1.00 69.75 894 VAL A CA 1
ATOM 7061 C C . VAL A 1 894 ? -52.419 -0.920 -12.403 1.00 69.75 894 VAL A C 1
ATOM 7063 O O . VAL A 1 894 ? -51.944 -2.053 -12.491 1.00 69.75 894 VAL A O 1
ATOM 7066 N N . PRO A 1 895 ? -52.990 -0.460 -11.274 1.00 73.62 895 PRO A N 1
ATOM 7067 C CA . PRO A 1 895 ? -53.087 -1.269 -10.064 1.00 73.62 895 PRO A CA 1
ATOM 7068 C C . PRO A 1 895 ? -53.834 -2.590 -10.318 1.00 73.62 895 PRO A C 1
ATOM 7070 O O . PRO A 1 895 ? -54.746 -2.615 -11.167 1.00 73.62 895 PRO A O 1
ATOM 7073 N N . PRO A 1 896 ? -53.525 -3.668 -9.573 1.00 73.94 896 PRO A N 1
ATOM 7074 C CA . PRO A 1 896 ? -54.249 -4.933 -9.667 1.00 73.94 896 PRO A CA 1
ATOM 7075 C C . PRO A 1 896 ? -55.768 -4.735 -9.514 1.00 73.94 896 PRO A C 1
ATOM 7077 O O . PRO A 1 896 ? -56.241 -3.981 -8.666 1.00 73.94 896 PRO A O 1
ATOM 7080 N N . GLU A 1 897 ? -56.559 -5.391 -10.369 1.00 73.69 897 GLU A N 1
ATOM 7081 C CA . GLU A 1 897 ? -58.032 -5.431 -10.281 1.00 73.69 897 GLU A CA 1
ATOM 7082 C C . GLU A 1 897 ? -58.761 -4.068 -10.217 1.00 73.69 897 GLU A C 1
ATOM 7084 O O . GLU A 1 897 ? -59.853 -3.938 -9.660 1.00 73.69 897 GLU A O 1
ATOM 7089 N N . SER A 1 898 ? -58.214 -3.034 -10.855 1.00 73.31 898 SER A N 1
ATOM 7090 C CA . SER A 1 898 ? -58.723 -1.651 -10.821 1.00 73.31 898 SER A CA 1
ATOM 7091 C C . SER A 1 898 ? -60.079 -1.385 -11.516 1.00 73.31 898 SER A C 1
ATOM 7093 O O . SER A 1 898 ? -60.486 -0.233 -11.686 1.00 73.31 898 SER A O 1
ATOM 7095 N N . ALA A 1 899 ? -60.845 -2.424 -11.873 1.00 67.00 899 ALA A N 1
ATOM 7096 C CA . ALA A 1 899 ? -62.108 -2.335 -12.621 1.00 67.00 899 ALA A CA 1
ATOM 7097 C C . ALA A 1 899 ? -63.254 -1.579 -11.897 1.00 67.00 899 ALA A C 1
ATOM 7099 O O . ALA A 1 899 ? -64.335 -1.414 -12.467 1.00 67.00 899 ALA A O 1
ATOM 7100 N N . GLY A 1 900 ? -63.036 -1.116 -10.660 1.00 66.00 900 GLY A N 1
ATOM 7101 C CA . GLY A 1 900 ? -63.986 -0.350 -9.846 1.00 66.00 900 GLY A CA 1
ATOM 7102 C C . GLY A 1 900 ? -63.757 1.168 -9.787 1.00 66.00 900 GLY A C 1
ATOM 7103 O O . GLY A 1 900 ? -64.626 1.873 -9.273 1.00 66.00 900 GLY A O 1
ATOM 7104 N N . PHE A 1 901 ? -62.643 1.692 -10.311 1.00 68.31 901 PHE A N 1
ATOM 7105 C CA . PHE A 1 901 ? -62.318 3.124 -10.251 1.00 68.31 901 PHE A CA 1
ATOM 7106 C C . PHE A 1 901 ? -62.679 3.841 -11.556 1.00 68.31 901 PHE A C 1
ATOM 7108 O O . PHE A 1 901 ? -62.431 3.343 -12.651 1.00 68.31 901 PHE A O 1
ATOM 7115 N N . SER A 1 902 ? -63.293 5.025 -11.447 1.00 58.69 902 SER A N 1
ATOM 7116 C CA . SER A 1 902 ? -63.731 5.811 -12.614 1.00 58.69 902 SER A CA 1
ATOM 7117 C C . SER A 1 902 ? -62.612 6.646 -13.251 1.00 58.69 902 SER A C 1
ATOM 7119 O O . SER A 1 902 ? -62.712 6.972 -14.430 1.00 58.69 902 SER A O 1
ATOM 7121 N N . ASN A 1 903 ? -61.552 6.937 -12.491 1.00 61.53 903 ASN A N 1
ATOM 7122 C CA . ASN A 1 903 ? -60.277 7.527 -12.904 1.00 61.53 903 ASN A CA 1
ATOM 7123 C C . ASN A 1 903 ? -59.192 6.976 -11.960 1.00 61.53 903 ASN A C 1
ATOM 7125 O O . ASN A 1 903 ? -59.450 6.869 -10.760 1.00 61.53 903 ASN A O 1
ATOM 7129 N N . LEU A 1 904 ? -58.021 6.605 -12.483 1.00 62.09 904 LEU A N 1
ATOM 7130 C CA . LEU A 1 904 ? -56.905 6.090 -11.678 1.00 62.09 904 LEU A CA 1
ATOM 7131 C C . LEU A 1 904 ? -56.006 7.249 -11.233 1.00 62.09 904 LEU A C 1
ATOM 7133 O O . LEU A 1 904 ? -55.674 8.108 -12.048 1.00 62.09 904 LEU A O 1
ATOM 7137 N N . GLY A 1 905 ? -55.665 7.279 -9.943 1.00 66.69 905 GLY A N 1
ATOM 7138 C CA . GLY A 1 905 ? -54.657 8.178 -9.378 1.00 66.69 905 GLY A CA 1
ATOM 7139 C C . GLY A 1 905 ? -53.260 7.549 -9.389 1.00 66.69 905 GLY A C 1
ATOM 7140 O O . GLY A 1 905 ? -53.048 6.522 -10.033 1.00 66.69 905 GLY A O 1
ATOM 7141 N N . ARG A 1 906 ? -52.323 8.161 -8.655 1.00 70.44 906 ARG A N 1
ATOM 7142 C CA . ARG A 1 906 ? -50.995 7.588 -8.386 1.00 70.44 906 ARG A CA 1
ATOM 7143 C C . ARG A 1 906 ? -51.126 6.328 -7.528 1.00 70.44 906 ARG A C 1
ATOM 7145 O O . ARG A 1 906 ? -51.995 6.268 -6.656 1.00 70.44 906 ARG A O 1
ATOM 7152 N N . TYR A 1 907 ? -50.288 5.337 -7.797 1.00 74.81 907 TYR A N 1
ATOM 7153 C CA . TYR A 1 907 ? -50.261 4.050 -7.108 1.00 74.81 907 TYR A CA 1
ATOM 7154 C C . TYR A 1 907 ? -48.905 3.884 -6.430 1.00 74.81 907 TYR A C 1
ATOM 7156 O O . TYR A 1 907 ? -47.878 4.184 -7.032 1.00 74.81 907 TYR A O 1
ATOM 7164 N N . PHE A 1 908 ? -48.921 3.441 -5.176 1.00 75.12 908 PHE A N 1
ATOM 7165 C CA . PHE A 1 908 ? -47.728 3.284 -4.356 1.00 75.12 908 PHE A CA 1
ATOM 7166 C C . PHE A 1 908 ? -47.698 1.865 -3.802 1.00 75.12 908 PHE A C 1
ATOM 7168 O O . PHE A 1 908 ? -48.728 1.363 -3.345 1.00 75.12 908 PHE A O 1
ATOM 7175 N N . GLU A 1 909 ? -46.531 1.238 -3.848 1.00 73.81 909 GLU A N 1
ATOM 7176 C CA . GLU A 1 909 ? -46.256 -0.050 -3.225 1.00 73.81 909 GLU A CA 1
ATOM 7177 C C . GLU A 1 909 ? -45.417 0.194 -1.972 1.00 73.81 909 GLU A C 1
ATOM 7179 O O . GLU A 1 909 ? -44.443 0.943 -2.008 1.00 73.81 909 GLU A O 1
ATOM 7184 N N . VAL A 1 910 ? -45.850 -0.382 -0.850 1.00 67.38 910 VAL A N 1
ATOM 7185 C CA . VAL A 1 910 ? -45.128 -0.307 0.423 1.00 67.38 910 VAL A CA 1
ATOM 7186 C C . VAL A 1 910 ? -44.489 -1.667 0.642 1.00 67.38 910 VAL A C 1
ATOM 7188 O O . VAL A 1 910 ? -45.203 -2.647 0.854 1.00 67.38 910 VAL A O 1
ATOM 7191 N N . ILE A 1 911 ? -43.164 -1.725 0.563 1.00 63.12 911 ILE A N 1
ATOM 7192 C CA . ILE A 1 911 ? -42.381 -2.936 0.792 1.00 63.12 911 ILE A CA 1
ATOM 7193 C C . ILE A 1 911 ? -41.692 -2.763 2.137 1.00 63.12 911 ILE A C 1
ATOM 7195 O O . ILE A 1 911 ? -40.920 -1.832 2.336 1.00 63.12 911 ILE A O 1
ATOM 7199 N N . SER A 1 912 ? -41.991 -3.645 3.084 1.00 60.44 912 SER A N 1
ATOM 7200 C CA . SER A 1 912 ? -41.260 -3.697 4.345 1.00 60.44 912 SER A CA 1
ATOM 7201 C C . SER A 1 912 ? -41.009 -5.157 4.716 1.00 60.44 912 SER A C 1
ATOM 7203 O O . SER A 1 912 ? -41.962 -5.943 4.714 1.00 60.44 912 SER A O 1
ATOM 7205 N N . PRO A 1 913 ? -39.754 -5.528 5.030 1.00 53.81 913 PRO A N 1
ATOM 7206 C CA . PRO A 1 913 ? -39.400 -6.891 5.426 1.00 53.81 913 PRO A CA 1
ATOM 7207 C C . PRO A 1 913 ? -40.042 -7.310 6.762 1.00 53.81 913 PRO A C 1
ATOM 7209 O O . PRO A 1 913 ? -40.190 -8.503 7.018 1.00 53.81 913 PRO A O 1
ATOM 7212 N N . ASP A 1 914 ? -40.502 -6.351 7.573 1.00 53.59 914 ASP A N 1
ATOM 7213 C CA . ASP A 1 914 ? -41.078 -6.590 8.904 1.00 53.59 914 ASP A CA 1
ATOM 7214 C C . ASP A 1 914 ? -42.615 -6.693 8.919 1.00 53.59 914 ASP A C 1
ATOM 7216 O O . ASP A 1 914 ? -43.222 -6.945 9.966 1.00 53.59 914 ASP A O 1
ATOM 7220 N N . LEU A 1 915 ? -43.279 -6.532 7.766 1.00 59.44 915 LEU A N 1
ATOM 7221 C CA . LEU A 1 915 ? -44.744 -6.609 7.673 1.00 59.44 915 LEU A CA 1
ATOM 7222 C C . LEU A 1 915 ? -45.304 -8.030 7.829 1.00 59.44 915 LEU A C 1
ATOM 7224 O O . LEU A 1 915 ? -46.506 -8.186 8.034 1.00 59.44 915 LEU A O 1
ATOM 7228 N N . ASP A 1 916 ? -44.462 -9.063 7.803 1.00 48.69 916 ASP A N 1
ATOM 7229 C CA . ASP A 1 916 ? -44.911 -10.459 7.755 1.00 48.69 916 ASP A CA 1
ATOM 7230 C C . ASP A 1 916 ? -45.503 -11.003 9.076 1.00 48.69 916 ASP A C 1
ATOM 7232 O O . ASP A 1 916 ? -45.987 -12.139 9.108 1.00 48.69 916 ASP A O 1
ATOM 7236 N N . SER A 1 917 ? -45.522 -10.244 10.187 1.00 49.19 917 SER A N 1
ATOM 7237 C CA . SER A 1 917 ? -46.171 -10.737 11.425 1.00 49.19 917 SER A CA 1
ATOM 7238 C C . SER A 1 917 ? -46.625 -9.715 12.484 1.00 49.19 917 SER A C 1
ATOM 7240 O O . SER A 1 917 ? -47.008 -10.119 13.589 1.00 49.19 917 SER A O 1
ATOM 7242 N N . GLY A 1 918 ? -46.648 -8.413 12.188 1.00 52.28 918 GLY A N 1
ATOM 7243 C CA . GLY A 1 918 ? -46.945 -7.367 13.175 1.00 52.28 918 GLY A CA 1
ATOM 7244 C C . GLY A 1 918 ? -48.082 -6.433 12.773 1.00 52.28 918 GLY A C 1
ATOM 7245 O O . GLY A 1 918 ? -48.169 -5.991 11.636 1.00 52.28 918 GLY A O 1
ATOM 7246 N N . SER A 1 919 ? -48.933 -6.074 13.741 1.00 59.62 919 SER A N 1
ATOM 7247 C CA . SER A 1 919 ? -49.879 -4.974 13.571 1.00 59.62 919 SER A CA 1
ATOM 7248 C C . SER A 1 919 ? -49.118 -3.648 13.515 1.00 59.62 919 SER A C 1
ATOM 7250 O O . SER A 1 919 ? -48.611 -3.220 14.554 1.00 59.62 919 SER A O 1
ATOM 7252 N N . PHE A 1 920 ? -49.044 -2.987 12.361 1.00 66.38 920 PHE A N 1
ATOM 7253 C CA . PHE A 1 920 ? -48.384 -1.680 12.268 1.00 66.38 920 PHE A CA 1
ATOM 7254 C C . PHE A 1 920 ? -49.383 -0.519 12.363 1.00 66.38 920 PHE A C 1
ATOM 7256 O O . PHE A 1 920 ? -50.577 -0.661 12.063 1.00 66.38 920 PHE A O 1
ATOM 7263 N N . THR A 1 921 ? -48.877 0.634 12.807 1.00 68.19 921 THR A N 1
ATOM 7264 C CA . THR A 1 921 ? -49.590 1.912 12.765 1.00 68.19 921 THR A CA 1
ATOM 7265 C C . THR A 1 921 ? -48.807 2.876 11.887 1.00 68.19 921 THR A C 1
ATOM 7267 O O . THR A 1 921 ? -47.652 3.158 12.185 1.00 68.19 921 THR A O 1
ATOM 7270 N N . ALA A 1 922 ? -49.424 3.396 10.826 1.00 70.62 922 ALA A N 1
ATOM 7271 C CA . ALA A 1 922 ? -48.788 4.338 9.906 1.00 70.62 922 ALA A CA 1
ATOM 7272 C C . ALA A 1 922 ? -49.673 5.562 9.654 1.00 70.62 922 ALA A C 1
ATOM 7274 O O . ALA A 1 922 ? -50.890 5.448 9.489 1.00 70.62 922 ALA A O 1
ATOM 7275 N N . ALA A 1 923 ? -49.049 6.738 9.583 1.00 78.19 923 ALA A N 1
ATOM 7276 C CA . ALA A 1 923 ? -49.685 7.962 9.112 1.00 78.19 923 ALA A CA 1
ATOM 7277 C C . ALA A 1 923 ? -49.284 8.204 7.651 1.00 78.19 923 ALA A C 1
ATOM 7279 O O . ALA A 1 923 ? -48.150 8.568 7.359 1.00 78.19 923 ALA A O 1
ATOM 7280 N N . LEU A 1 924 ? -50.220 8.001 6.727 1.00 79.19 924 LEU A N 1
ATOM 7281 C CA . LEU A 1 924 ? -49.999 8.154 5.290 1.00 79.19 924 LEU A CA 1
ATOM 7282 C C . LEU A 1 924 ? -50.508 9.519 4.827 1.00 79.19 924 LEU A C 1
ATOM 7284 O O . LEU A 1 924 ? -51.641 9.889 5.140 1.00 79.19 924 LEU A O 1
ATOM 7288 N N . THR A 1 925 ? -49.694 10.252 4.064 1.00 82.31 925 THR A N 1
ATOM 7289 C CA . THR A 1 925 ? -50.074 11.543 3.467 1.00 82.31 925 THR A CA 1
ATOM 7290 C C . THR A 1 925 ? -49.908 11.494 1.951 1.00 82.31 925 THR A C 1
ATOM 7292 O O . THR A 1 925 ? -48.802 11.322 1.451 1.00 82.31 925 THR A O 1
ATOM 7295 N N . PHE A 1 926 ? -51.004 11.681 1.217 1.00 82.56 926 PHE A N 1
ATOM 7296 C CA . PHE A 1 926 ? -51.036 11.686 -0.245 1.00 82.56 926 PHE A CA 1
ATOM 7297 C C . PHE A 1 926 ? -51.286 13.100 -0.756 1.00 82.56 926 PHE A C 1
ATOM 7299 O O . PHE A 1 926 ? -52.376 13.634 -0.560 1.00 82.56 926 PHE A O 1
ATOM 7306 N N . PHE A 1 927 ? -50.310 13.700 -1.430 1.00 86.44 927 PHE A N 1
ATOM 7307 C CA . PHE A 1 927 ? -50.476 15.019 -2.040 1.00 86.44 927 PHE A CA 1
ATOM 7308 C C . PHE A 1 927 ? -51.168 14.922 -3.404 1.00 86.44 927 PHE A C 1
ATOM 7310 O O . PHE A 1 927 ? -50.933 13.993 -4.179 1.00 86.44 927 PHE A O 1
ATOM 7317 N N . TYR A 1 928 ? -52.005 15.906 -3.715 1.00 86.31 928 TYR A N 1
ATOM 7318 C CA . TYR A 1 928 ? -52.638 16.080 -5.019 1.00 86.31 928 TYR A CA 1
ATOM 7319 C C . TYR A 1 928 ? -52.448 17.521 -5.512 1.00 86.31 928 TYR A C 1
ATOM 7321 O O . TYR A 1 928 ? -52.067 18.416 -4.764 1.00 86.31 928 TYR A O 1
ATOM 7329 N N . SER A 1 929 ? -52.658 17.761 -6.805 1.00 86.12 929 SER A N 1
ATOM 7330 C CA . SER A 1 929 ? -52.512 19.099 -7.383 1.00 86.12 929 SER A CA 1
ATOM 7331 C C . SER A 1 929 ? -53.856 19.825 -7.385 1.00 86.12 929 SER A C 1
ATOM 7333 O O . SER A 1 929 ? -54.786 19.356 -8.024 1.00 86.12 929 SER A O 1
ATOM 7335 N N . ASP A 1 930 ? -53.956 20.958 -6.695 1.00 90.69 930 ASP A N 1
ATOM 7336 C CA . ASP A 1 930 ? -54.992 21.984 -6.892 1.00 90.69 930 ASP A CA 1
ATOM 7337 C C . ASP A 1 930 ? -54.300 23.349 -6.771 1.00 90.69 930 ASP A C 1
ATOM 7339 O O . ASP A 1 930 ? -54.232 23.975 -5.717 1.00 90.69 930 ASP A O 1
ATOM 7343 N N . SER A 1 931 ? -53.649 23.766 -7.851 1.00 87.94 931 SER A N 1
ATOM 7344 C CA . SER A 1 931 ? -52.830 24.980 -7.900 1.00 87.94 931 SER A CA 1
ATOM 7345 C C . SER A 1 931 ? -53.651 26.268 -7.886 1.00 87.94 931 SER A C 1
ATOM 7347 O O . SER A 1 931 ? -53.093 27.354 -7.700 1.00 87.94 931 SER A O 1
ATOM 7349 N N . ASN A 1 932 ? -54.961 26.175 -8.119 1.00 90.38 932 ASN A N 1
ATOM 7350 C CA . ASN A 1 932 ? -55.850 27.325 -8.218 1.00 90.38 932 ASN A CA 1
ATOM 7351 C C . ASN A 1 932 ? -56.857 27.413 -7.047 1.00 90.38 932 ASN A C 1
ATOM 7353 O O . ASN A 1 932 ? -57.554 28.430 -6.939 1.00 90.38 932 ASN A O 1
ATOM 7357 N N . ASN A 1 933 ? -56.860 26.413 -6.156 1.00 88.75 933 ASN A N 1
ATOM 7358 C CA . ASN A 1 933 ? -57.730 26.247 -4.991 1.00 88.75 933 ASN A CA 1
ATOM 7359 C C . ASN A 1 933 ? -59.224 26.376 -5.343 1.00 88.75 933 ASN A C 1
ATOM 7361 O O . ASN A 1 933 ? -59.990 27.020 -4.610 1.00 88.75 933 ASN A O 1
ATOM 7365 N N . ASP A 1 934 ? -59.652 25.833 -6.486 1.00 94.19 934 ASP A N 1
ATOM 7366 C CA . ASP A 1 934 ? -61.060 25.837 -6.902 1.00 94.19 934 ASP A CA 1
ATOM 7367 C C . ASP A 1 934 ? -61.864 24.648 -6.353 1.00 94.19 934 ASP A C 1
ATOM 7369 O O . ASP A 1 934 ? -63.093 24.611 -6.513 1.00 94.19 934 ASP A O 1
ATOM 7373 N N . GLY A 1 935 ? -61.209 23.737 -5.626 1.00 90.75 935 GLY A N 1
ATOM 7374 C CA . GLY A 1 935 ? -61.830 22.563 -5.023 1.00 90.75 935 GLY A CA 1
ATOM 7375 C C . GLY A 1 935 ? -61.977 21.390 -5.993 1.00 90.75 935 GLY A C 1
ATOM 7376 O O . GLY A 1 935 ? -62.760 20.462 -5.723 1.00 90.75 935 GLY A O 1
ATOM 7377 N N . ILE A 1 936 ? -61.265 21.433 -7.123 1.00 90.12 936 ILE A N 1
ATOM 7378 C CA . ILE A 1 936 ? -61.163 20.381 -8.133 1.00 90.12 936 ILE A CA 1
ATOM 7379 C C . ILE A 1 936 ? -59.683 20.039 -8.321 1.00 90.12 936 ILE A C 1
ATOM 7381 O O . ILE A 1 936 ? -58.853 20.909 -8.550 1.00 90.12 936 ILE A O 1
ATOM 7385 N N . VAL A 1 937 ? -59.351 18.747 -8.296 1.00 87.69 937 VAL A N 1
ATOM 7386 C CA . VAL A 1 937 ? -57.972 18.309 -8.548 1.00 87.69 937 VAL A CA 1
ATOM 7387 C C . VAL A 1 937 ? -57.580 18.641 -9.989 1.00 87.69 937 VAL A C 1
ATOM 7389 O O . VAL A 1 937 ? -58.240 18.190 -10.937 1.00 87.69 937 VAL A O 1
ATOM 7392 N N . ASP A 1 938 ? -56.491 19.391 -10.151 1.00 85.06 938 ASP A N 1
ATOM 7393 C CA . ASP A 1 938 ? -55.944 19.856 -11.421 1.00 85.06 938 ASP A CA 1
ATOM 7394 C C . ASP A 1 938 ? -55.820 18.710 -12.431 1.00 85.06 938 ASP A C 1
ATOM 7396 O O . ASP A 1 938 ? -55.311 17.625 -12.149 1.00 85.06 938 ASP A O 1
ATOM 7400 N N . GLY A 1 939 ? -56.295 18.962 -13.651 1.00 82.56 939 GLY A N 1
ATOM 7401 C CA . GLY A 1 939 ? -56.290 17.970 -14.728 1.00 82.56 939 GLY A CA 1
ATOM 7402 C C . GLY A 1 939 ? -57.401 16.919 -14.637 1.00 82.56 939 GLY A C 1
ATOM 7403 O O . GLY A 1 939 ? -57.488 16.062 -15.519 1.00 82.56 939 GLY A O 1
ATOM 7404 N N . THR A 1 940 ? -58.290 16.994 -13.641 1.00 83.00 940 THR A N 1
ATOM 7405 C CA . THR A 1 940 ? -59.409 16.057 -13.465 1.00 83.00 940 THR A CA 1
ATOM 7406 C C . THR A 1 940 ? -60.766 16.772 -13.381 1.00 83.00 940 THR A C 1
ATOM 7408 O O . THR A 1 940 ? -60.862 17.993 -13.463 1.00 83.00 940 THR A O 1
ATOM 7411 N N . ALA A 1 941 ? -61.847 15.994 -13.260 1.00 84.69 941 ALA A N 1
ATOM 7412 C CA . ALA A 1 941 ? -63.180 16.494 -12.905 1.00 84.69 941 ALA A CA 1
ATOM 7413 C C . ALA A 1 941 ? -63.581 16.100 -11.468 1.00 84.69 941 ALA A C 1
ATOM 7415 O O . ALA A 1 941 ? -64.764 16.147 -11.130 1.00 84.69 941 ALA A O 1
ATOM 7416 N N . ILE A 1 942 ? -62.618 15.636 -10.666 1.00 84.31 942 ILE A N 1
ATOM 7417 C CA . ILE A 1 942 ? -62.840 15.088 -9.328 1.00 84.31 942 ILE A CA 1
ATOM 7418 C C . ILE A 1 942 ? -62.806 16.242 -8.333 1.00 84.31 942 ILE A C 1
ATOM 7420 O O . ILE A 1 942 ? -61.826 16.983 -8.272 1.00 84.31 942 ILE A O 1
ATOM 7424 N N . SER A 1 943 ? -63.876 16.391 -7.553 1.00 89.75 943 SER A N 1
ATOM 7425 C CA . SER A 1 943 ? -63.871 17.337 -6.440 1.00 89.75 943 SER A CA 1
ATOM 7426 C C . SER A 1 943 ? -62.990 16.807 -5.312 1.00 89.75 943 SER A C 1
ATOM 7428 O O . SER A 1 943 ? -63.034 15.615 -5.008 1.00 89.75 943 SER A O 1
ATOM 7430 N N . GLU A 1 944 ? -62.260 17.692 -4.634 1.00 90.50 944 GLU A N 1
ATOM 7431 C CA . GLU A 1 944 ? -61.469 17.335 -3.447 1.00 90.50 944 GLU A CA 1
ATOM 7432 C C . GLU A 1 944 ? -62.303 16.617 -2.369 1.00 90.50 944 GLU A C 1
ATOM 7434 O O . GLU A 1 944 ? -61.796 15.763 -1.653 1.00 90.50 944 GLU A O 1
ATOM 7439 N N . GLU A 1 945 ? -63.608 16.904 -2.270 1.00 89.94 945 GLU A N 1
ATOM 7440 C CA . GLU A 1 945 ? -64.512 16.254 -1.302 1.00 89.94 945 GLU A CA 1
ATOM 7441 C C . GLU A 1 945 ? -64.797 14.780 -1.611 1.00 89.94 945 GLU A C 1
ATOM 7443 O O . GLU A 1 945 ? -65.300 14.043 -0.759 1.00 89.94 945 GLU A O 1
ATOM 7448 N N . GLU A 1 946 ? -64.511 14.350 -2.836 1.00 87.75 946 GLU A N 1
ATOM 7449 C CA . GLU A 1 946 ? -64.732 12.984 -3.302 1.00 87.75 946 GLU A CA 1
ATOM 7450 C C . GLU A 1 946 ? -63.452 12.140 -3.260 1.00 87.75 946 GLU A C 1
ATOM 7452 O O . GLU A 1 946 ? -63.515 10.927 -3.489 1.00 87.75 946 GLU A O 1
ATOM 7457 N N . LEU A 1 947 ? -62.308 12.753 -2.937 1.00 87.75 947 LEU A N 1
ATOM 7458 C CA . LEU A 1 947 ? -61.029 12.069 -2.822 1.00 87.75 947 LEU A CA 1
ATOM 7459 C C . LEU A 1 947 ? -61.027 11.079 -1.662 1.00 87.75 947 LEU A C 1
ATOM 7461 O O . LEU A 1 947 ? -61.424 11.388 -0.537 1.00 87.75 947 LEU A O 1
ATOM 7465 N N . LYS A 1 948 ? -60.562 9.864 -1.956 1.00 87.81 948 LYS A N 1
ATOM 7466 C CA . LYS A 1 948 ? -60.376 8.804 -0.971 1.00 87.81 948 LYS A CA 1
ATOM 7467 C C . LYS A 1 948 ? -59.136 7.985 -1.298 1.00 87.81 948 LYS A C 1
ATOM 7469 O O . LYS A 1 948 ? -58.925 7.652 -2.463 1.00 87.81 948 LYS A O 1
ATOM 7474 N N . ALA A 1 949 ? -58.382 7.613 -0.274 1.00 86.94 949 ALA A N 1
ATOM 7475 C CA . ALA A 1 949 ? -57.297 6.649 -0.359 1.00 86.94 949 ALA A CA 1
ATOM 7476 C C . ALA A 1 949 ? -57.821 5.226 -0.098 1.00 86.94 949 ALA A C 1
ATOM 7478 O O . ALA A 1 949 ? -58.715 5.012 0.731 1.00 86.94 949 ALA A O 1
ATOM 7479 N N . TYR A 1 950 ? -57.277 4.255 -0.829 1.00 87.25 950 TYR A N 1
ATOM 7480 C CA . TYR A 1 950 ? -57.646 2.841 -0.754 1.00 87.25 950 TYR A CA 1
ATOM 7481 C C . TYR A 1 950 ? -56.384 1.984 -0.681 1.00 87.25 950 TYR A C 1
ATOM 7483 O O . TYR A 1 950 ? -55.355 2.365 -1.231 1.00 87.25 950 TYR A O 1
ATOM 7491 N N . TYR A 1 951 ? -56.497 0.815 -0.060 1.00 85.62 951 TYR A N 1
ATOM 7492 C CA . TYR A 1 951 ? -55.506 -0.257 -0.124 1.00 85.62 951 TYR A CA 1
ATOM 7493 C C . TYR A 1 951 ? -56.130 -1.496 -0.768 1.00 85.62 951 TYR A C 1
ATOM 7495 O O . TYR A 1 951 ? -57.360 -1.616 -0.824 1.00 85.62 951 TYR A O 1
ATOM 7503 N N . PHE A 1 952 ? -55.293 -2.400 -1.268 1.00 82.06 952 PHE A N 1
ATOM 7504 C CA . PHE A 1 952 ? -55.738 -3.660 -1.851 1.00 82.06 952 PHE A CA 1
ATOM 7505 C C . PHE A 1 952 ? -55.551 -4.802 -0.849 1.00 82.06 952 PHE A C 1
ATOM 7507 O O . PHE A 1 952 ? -54.454 -5.010 -0.345 1.00 82.06 952 PHE A O 1
ATOM 7514 N N . ASP A 1 953 ? -56.631 -5.527 -0.572 1.00 81.31 953 ASP A N 1
ATOM 7515 C CA . ASP A 1 953 ? -56.654 -6.736 0.251 1.00 81.31 953 ASP A CA 1
ATOM 7516 C C . ASP A 1 953 ? -57.028 -7.924 -0.646 1.00 81.31 953 ASP A C 1
ATOM 7518 O O . ASP A 1 953 ? -58.032 -7.867 -1.358 1.00 81.31 953 ASP A O 1
ATOM 7522 N N . GLU A 1 954 ? -56.254 -9.013 -0.633 1.00 76.06 954 GLU A N 1
ATOM 7523 C CA . GLU A 1 954 ? -56.507 -10.155 -1.528 1.00 76.06 954 GLU A CA 1
ATOM 7524 C C . GLU A 1 954 ? -57.879 -10.823 -1.305 1.00 76.06 954 GLU A C 1
ATOM 7526 O O . GLU A 1 954 ? -58.450 -11.409 -2.229 1.00 76.06 954 GLU A O 1
ATOM 7531 N N . ALA A 1 955 ? -58.436 -10.751 -0.093 1.00 81.81 955 ALA A N 1
ATOM 7532 C CA . ALA A 1 955 ? -59.719 -11.359 0.254 1.00 81.81 955 ALA A CA 1
ATOM 7533 C C . ALA A 1 955 ? -60.910 -10.407 0.051 1.00 81.81 955 ALA A C 1
ATOM 7535 O O . ALA A 1 955 ? -62.023 -10.864 -0.240 1.00 81.81 955 ALA A O 1
ATOM 7536 N N . LEU A 1 956 ? -60.705 -9.101 0.230 1.00 80.50 956 LEU A N 1
ATOM 7537 C CA . LEU A 1 956 ? -61.753 -8.074 0.232 1.00 80.50 956 LEU A CA 1
ATOM 7538 C C . LEU A 1 956 ? -61.728 -7.161 -1.004 1.00 80.50 956 LEU A C 1
ATOM 7540 O O . LEU A 1 956 ? -62.709 -6.452 -1.250 1.00 80.50 956 LEU A O 1
ATOM 7544 N N . GLY A 1 957 ? -60.662 -7.207 -1.802 1.00 86.44 957 GLY A N 1
ATOM 7545 C CA . GLY A 1 957 ? -60.395 -6.292 -2.909 1.00 86.44 957 GLY A CA 1
ATOM 7546 C C . GLY A 1 957 ? -59.971 -4.905 -2.417 1.00 86.44 957 GLY A C 1
ATOM 7547 O O . GLY A 1 957 ? -59.363 -4.753 -1.363 1.00 86.44 957 GLY A O 1
ATOM 7548 N N . TRP A 1 958 ? -60.306 -3.858 -3.176 1.00 84.69 958 TRP A N 1
ATOM 7549 C CA . TRP A 1 958 ? -60.000 -2.477 -2.792 1.00 84.69 958 TRP A CA 1
ATOM 7550 C C . TRP A 1 958 ? -60.854 -2.003 -1.609 1.00 84.69 958 TRP A C 1
ATOM 7552 O O . TRP A 1 958 ? -62.076 -1.855 -1.724 1.00 84.69 958 TRP A O 1
ATOM 7562 N N . VAL A 1 959 ? -60.205 -1.696 -0.488 1.00 86.00 959 VAL A N 1
ATOM 7563 C CA . VAL A 1 959 ? -60.834 -1.219 0.749 1.00 86.00 959 VAL A CA 1
ATOM 7564 C C . VAL A 1 959 ? -60.388 0.218 1.021 1.00 86.00 959 VAL A C 1
ATOM 7566 O O . VAL A 1 959 ? -59.216 0.558 0.903 1.00 86.00 959 VAL A O 1
ATOM 7569 N N . ALA A 1 960 ? -61.332 1.103 1.353 1.00 88.31 960 ALA A N 1
ATOM 7570 C CA . ALA A 1 960 ? -61.002 2.488 1.688 1.00 88.31 960 ALA A CA 1
ATOM 7571 C C . ALA A 1 960 ? -60.235 2.540 3.013 1.00 88.31 960 ALA A C 1
ATOM 7573 O O . ALA A 1 960 ? -60.653 1.895 3.980 1.00 88.31 960 ALA A O 1
ATOM 7574 N N . LEU A 1 961 ? -59.171 3.344 3.080 1.00 86.56 961 LEU A N 1
ATOM 7575 C CA . LEU A 1 961 ? -58.447 3.543 4.331 1.00 86.56 961 LEU A CA 1
ATOM 7576 C C . LEU A 1 961 ? -59.383 4.161 5.391 1.00 86.56 961 LEU A C 1
ATOM 7578 O O . LEU A 1 961 ? -60.150 5.089 5.083 1.00 86.56 961 LEU A O 1
ATOM 7582 N N . PRO A 1 962 ? -59.379 3.634 6.630 1.00 82.69 962 PRO A N 1
ATOM 7583 C CA . PRO A 1 962 ? -60.159 4.201 7.721 1.00 82.69 962 PRO A CA 1
ATOM 7584 C C . PRO A 1 962 ? -59.611 5.580 8.113 1.00 82.69 962 PRO A C 1
ATOM 7586 O O . PRO A 1 962 ? -58.457 5.899 7.859 1.00 82.69 962 PRO A O 1
ATOM 7589 N N . ASN A 1 963 ? -60.455 6.403 8.743 1.00 85.75 963 ASN A N 1
ATOM 7590 C CA . ASN A 1 963 ? -60.053 7.680 9.353 1.00 85.75 963 ASN A CA 1
ATOM 7591 C C . ASN A 1 963 ? -59.304 8.659 8.426 1.00 85.75 963 ASN A C 1
ATOM 7593 O O . ASN A 1 963 ? -58.483 9.441 8.894 1.00 85.75 963 ASN A O 1
ATOM 7597 N N . GLN A 1 964 ? -59.590 8.635 7.123 1.00 91.12 964 GLN A N 1
ATOM 7598 C CA . GLN A 1 964 ? -59.005 9.591 6.188 1.00 91.12 964 GLN A CA 1
ATOM 7599 C C . GLN A 1 964 ? -59.591 11.005 6.348 1.00 91.12 964 GLN A C 1
ATOM 7601 O O . GLN A 1 964 ? -60.805 11.176 6.498 1.00 91.12 964 GLN A O 1
ATOM 7606 N N . GLU A 1 965 ? -58.729 12.010 6.256 1.00 92.94 965 GLU A N 1
ATOM 7607 C CA . GLU A 1 965 ? -59.039 13.435 6.281 1.00 92.94 965 GLU A CA 1
ATOM 7608 C C . GLU A 1 965 ? -58.460 14.098 5.027 1.00 92.94 965 GLU A C 1
ATOM 7610 O O . GLU A 1 965 ? -57.289 13.915 4.702 1.00 92.94 965 GLU A O 1
ATOM 7615 N N . VAL A 1 966 ? -59.285 14.863 4.308 1.00 91.81 966 VAL A N 1
ATOM 7616 C CA . VAL A 1 966 ? -58.826 15.672 3.171 1.00 91.81 966 VAL A CA 1
ATOM 7617 C C . VAL A 1 966 ? -58.472 17.065 3.687 1.00 91.81 966 VAL A C 1
ATOM 7619 O O . VAL A 1 966 ? -59.356 17.828 4.084 1.00 91.81 966 VAL A O 1
ATOM 7622 N N . ASP A 1 967 ? -57.184 17.385 3.674 1.00 90.94 967 ASP A N 1
ATOM 7623 C CA . ASP A 1 967 ? -56.627 18.693 4.000 1.00 90.94 967 ASP A CA 1
ATOM 7624 C C . ASP A 1 967 ? -56.524 19.533 2.718 1.00 90.94 967 ASP A C 1
ATOM 7626 O O . ASP A 1 967 ? -55.548 19.461 1.970 1.00 90.94 967 ASP A O 1
ATOM 7630 N N . LYS A 1 968 ? -57.569 20.329 2.470 1.00 90.81 968 LYS A N 1
ATOM 7631 C CA . LYS A 1 968 ? -57.693 21.198 1.288 1.00 90.81 968 LYS A CA 1
ATOM 7632 C C . LYS A 1 968 ? -56.743 22.399 1.303 1.00 90.81 968 LYS A C 1
ATOM 7634 O O . LYS A 1 968 ? -56.571 23.054 0.287 1.00 90.81 968 LYS A O 1
ATOM 7639 N N . GLU A 1 969 ? -56.172 22.754 2.457 1.00 86.62 969 GLU A N 1
ATOM 7640 C CA . GLU A 1 969 ? -55.181 23.838 2.518 1.00 86.62 969 GLU A CA 1
ATOM 7641 C C . GLU A 1 969 ? -53.792 23.323 2.134 1.00 86.62 969 GLU A C 1
ATOM 7643 O O . GLU A 1 969 ? -53.023 24.041 1.495 1.00 86.62 969 GLU A O 1
ATOM 7648 N N . ALA A 1 970 ? -53.489 22.073 2.492 1.00 86.75 970 ALA A N 1
ATOM 7649 C CA . ALA A 1 970 ? -52.238 21.401 2.149 1.00 86.75 970 ALA A CA 1
ATOM 7650 C C . ALA A 1 970 ? -52.291 20.616 0.825 1.00 86.75 970 ALA A C 1
ATOM 7652 O O . ALA A 1 970 ? -51.286 20.012 0.451 1.00 86.75 970 ALA A O 1
ATOM 7653 N N . ASN A 1 971 ? -53.441 20.598 0.142 1.00 91.19 971 ASN A N 1
ATOM 7654 C CA . ASN A 1 971 ? -53.721 19.751 -1.020 1.00 91.19 971 ASN A CA 1
ATOM 7655 C C . ASN A 1 971 ? -53.326 18.282 -0.774 1.00 91.19 971 ASN A C 1
ATOM 7657 O O . ASN A 1 971 ? -52.585 17.679 -1.556 1.00 91.19 971 ASN A O 1
ATOM 7661 N N . ALA A 1 972 ? -53.772 17.713 0.351 1.00 89.06 972 ALA A N 1
ATOM 7662 C CA . ALA A 1 972 ? -53.371 16.375 0.779 1.00 89.06 972 ALA A CA 1
ATOM 7663 C C . ALA A 1 972 ? -54.520 15.540 1.364 1.00 89.06 972 ALA A C 1
ATOM 7665 O O . ALA A 1 972 ? -55.456 16.062 1.962 1.00 89.06 972 ALA A O 1
ATOM 7666 N N . ILE A 1 973 ? -54.427 14.216 1.243 1.00 88.00 973 ILE A N 1
ATOM 7667 C CA . ILE A 1 973 ? -55.253 13.249 1.975 1.00 88.00 973 ILE A CA 1
ATOM 7668 C C . ILE A 1 973 ? -54.374 12.623 3.049 1.00 88.00 973 ILE A C 1
ATOM 7670 O O . ILE A 1 973 ? -53.351 12.023 2.727 1.00 88.00 973 ILE A O 1
ATOM 7674 N N . ARG A 1 974 ? -54.774 12.725 4.312 1.00 87.62 974 ARG A N 1
ATOM 7675 C CA . ARG A 1 974 ? -54.103 12.059 5.431 1.00 87.62 974 ARG A CA 1
ATOM 7676 C C . ARG A 1 974 ? -54.933 10.881 5.893 1.00 87.62 974 ARG A C 1
ATOM 7678 O O . ARG A 1 974 ? -56.142 11.015 6.040 1.00 87.62 974 ARG A O 1
ATOM 7685 N N . ALA A 1 975 ? -54.313 9.741 6.142 1.00 85.00 975 ALA A N 1
ATOM 7686 C CA . ALA A 1 975 ? -54.974 8.584 6.727 1.00 85.00 975 ALA A CA 1
ATOM 7687 C C . ALA A 1 975 ? -54.086 7.988 7.814 1.00 85.00 975 ALA A C 1
ATOM 7689 O O . ALA A 1 975 ? -52.897 7.776 7.594 1.00 85.00 975 ALA A O 1
ATOM 7690 N N . VAL A 1 976 ? -54.674 7.710 8.977 1.00 78.31 976 VAL A N 1
ATOM 7691 C CA . VAL A 1 976 ? -54.004 6.939 10.026 1.00 78.31 976 VAL A CA 1
ATOM 7692 C C . VAL A 1 976 ? -54.513 5.513 9.942 1.00 78.31 976 VAL A C 1
ATOM 7694 O O . VAL A 1 976 ? -55.703 5.242 10.128 1.00 78.31 976 VAL A O 1
ATOM 7697 N N . VAL A 1 977 ? -53.597 4.615 9.619 1.00 75.00 977 VAL A N 1
ATOM 7698 C CA . VAL A 1 977 ? -53.839 3.187 9.514 1.00 75.00 977 VAL A CA 1
ATOM 7699 C C . VAL A 1 977 ? -53.391 2.569 10.823 1.00 75.00 977 VAL A C 1
ATOM 7701 O O . VAL A 1 977 ? -52.217 2.651 11.145 1.00 75.00 977 VAL A O 1
ATOM 7704 N N . GLU A 1 978 ? -54.317 1.998 11.591 1.00 75.38 978 GLU A N 1
ATOM 7705 C CA . GLU A 1 978 ? -54.016 1.318 12.853 1.00 75.38 978 GLU A CA 1
ATOM 7706 C C . GLU A 1 978 ? -54.352 -0.166 12.720 1.00 75.38 978 GLU A C 1
ATOM 7708 O O . GLU A 1 978 ? -55.462 -0.520 12.307 1.00 75.38 978 GLU A O 1
ATOM 7713 N N . GLY A 1 979 ? -53.430 -1.034 13.130 1.00 64.25 979 GLY A N 1
ATOM 7714 C CA . GLY A 1 979 ? -53.727 -2.449 13.321 1.00 64.25 979 GLY A CA 1
ATOM 7715 C C . GLY A 1 979 ? -53.852 -3.264 12.034 1.00 64.25 979 GLY A C 1
ATOM 7716 O O . GLY A 1 979 ? -54.613 -4.231 12.022 1.00 64.25 979 GLY A O 1
ATOM 7717 N N . PHE A 1 980 ? -53.151 -2.875 10.966 1.00 64.75 980 PHE A N 1
ATOM 7718 C CA . PHE A 1 980 ? -53.047 -3.696 9.758 1.00 64.75 980 PHE A CA 1
ATOM 7719 C C . PHE A 1 980 ? -52.219 -4.941 10.052 1.00 64.75 980 PHE A C 1
ATOM 7721 O O . PHE A 1 980 ? -51.090 -4.810 10.513 1.00 64.75 980 PHE A O 1
ATOM 7728 N N . SER A 1 981 ? -52.809 -6.114 9.833 1.00 55.84 981 SER A N 1
ATOM 7729 C CA . SER A 1 981 ? -52.236 -7.432 10.124 1.00 55.84 981 SER A CA 1
ATOM 7730 C C . SER A 1 981 ? -52.080 -8.273 8.879 1.00 55.84 981 SER A C 1
ATOM 7732 O O . SER A 1 981 ? -53.039 -8.199 8.072 1.00 55.84 981 SER A O 1
#

Solvent-accessible surface area (backbone atoms only — not comparable to full-atom values): 56750 Å² total; per-residue (Å²): 142,88,77,89,79,48,77,49,78,50,67,61,88,54,33,37,38,34,23,51,72,55,39,84,75,42,78,48,79,51,72,89,85,62,75,78,58,95,82,74,80,89,80,86,66,78,83,89,86,74,99,73,81,72,85,75,82,58,76,86,78,86,84,91,82,87,88,86,76,96,68,84,75,54,74,68,58,47,42,55,74,73,50,91,71,73,42,83,44,74,50,65,54,75,50,69,48,100,86,72,55,72,51,68,75,52,82,44,75,54,70,48,72,78,90,56,62,42,47,45,43,60,64,29,64,58,49,79,46,72,42,40,64,68,39,75,43,67,37,30,30,37,37,32,26,87,70,53,56,76,70,48,76,47,63,39,52,40,46,57,56,43,74,74,46,76,49,50,45,66,87,66,49,68,90,75,40,87,61,52,47,79,51,69,56,63,32,30,62,78,44,73,35,56,92,28,31,85,61,88,65,16,4,40,30,42,40,34,68,52,57,35,30,31,32,37,34,32,81,39,85,39,58,21,38,38,36,38,35,30,40,28,38,68,41,83,48,68,54,38,36,43,46,49,33,39,28,28,72,97,71,45,35,77,32,36,42,26,47,45,83,62,26,52,33,53,44,56,76,85,51,91,72,68,72,66,74,42,81,53,95,68,75,86,57,67,71,42,51,30,35,38,37,40,38,41,36,36,88,78,14,36,42,38,41,38,36,22,42,74,86,65,50,77,74,47,73,49,73,52,72,77,48,92,62,74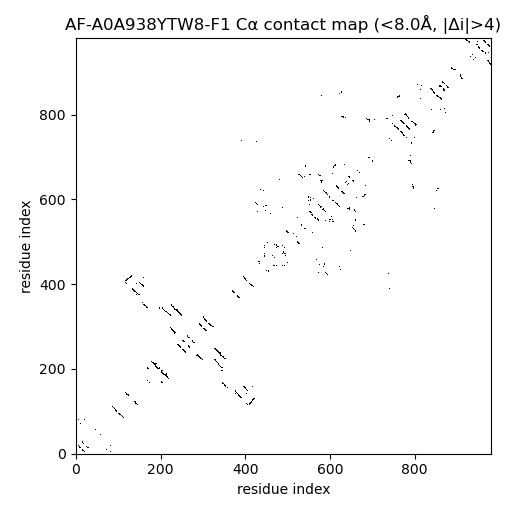,59,40,36,45,26,48,31,42,36,42,36,50,27,81,31,36,42,22,33,26,55,34,37,34,26,39,48,73,73,78,60,84,62,80,86,75,96,55,101,86,61,82,69,75,50,53,80,52,90,55,30,66,50,87,23,51,32,38,36,72,40,67,40,67,94,69,84,75,54,46,34,35,49,33,42,32,38,26,49,102,86,40,76,24,68,26,56,30,85,36,54,28,39,47,43,62,87,37,33,71,48,70,56,82,75,54,51,85,62,72,72,86,61,99,66,54,15,43,31,45,34,52,44,27,55,52,45,40,57,29,65,75,74,71,58,85,80,77,53,51,66,60,44,38,55,52,16,58,76,53,45,54,81,93,47,70,82,56,89,53,55,50,67,64,8,52,29,54,51,48,44,73,49,39,89,75,52,90,61,70,90,45,97,77,41,77,43,80,69,38,97,81,48,47,89,57,52,44,49,48,44,40,76,47,74,28,48,61,88,42,95,55,21,65,44,52,49,55,47,50,51,50,39,26,34,64,29,60,35,25,51,38,63,70,94,45,101,52,58,65,40,94,66,26,52,46,59,26,40,33,42,37,64,14,32,53,71,36,23,26,29,36,37,28,35,34,22,53,39,58,45,36,81,43,40,75,85,39,70,64,42,45,47,66,28,39,33,49,24,36,32,38,38,31,37,78,33,67,62,69,48,15,38,28,43,32,26,32,44,48,34,53,75,61,34,60,36,48,23,75,54,99,56,97,54,41,50,13,37,55,41,36,34,49,52,78,79,75,55,95,82,71,58,65,82,86,58,78,67,52,76,73,43,63,53,43,67,39,71,80,64,78,30,56,67,43,33,51,72,65,69,44,78,76,90,61,83,70,79,71,76,76,73,71,93,78,71,93,60,86,75,77,77,80,76,79,80,67,72,79,77,86,54,72,70,72,55,44,61,71,77,54,69,67,36,66,63,45,38,67,16,48,59,92,30,47,78,50,78,60,42,67,31,41,26,74,74,81,70,61,38,28,28,44,33,37,19,27,54,93,89,16,32,14,22,36,40,30,27,38,61,83,40,20,21,61,39,36,38,23,35,35,97,64,62,40,69,71,68,70,48,47,67,70,54,42,52,48,56,56,51,57,72,69,51,72,78,81,61,91,88,65,91,72,83,78,70,83,81,60,87,67,48,67,45,41,32,34,46,85,56,99,68,19,91,43,88,69,42,42,22,34,43,35,44,45,100,89,51,42,33,39,28,25,47,88,72,49,78,46,78,55,58,88,86,76,77,68,77,57,47,74,44,77,51,92,76,80,66,86,86,54,89,84,60,95,70,86,77,92,46,72,48,76,50,44,90,71,60,86,82,42,66,45,71,48,80,45,76,46,77,58,57,46,93,79,73,80,57,42,34,64,98,58,92,48,42,54,90,72,66,78,61,67,47,81,38,97,90,75,40,79,42,69,54,55,77,60,45,74,39,78,89,76,32,28,38,36,30,52,46,71,63,54,112

Foldseek 3Di:
DPDDWDWDWFDDQQKIFIDINLHGPDIDGHDPPDDPDPPDDDDDWDDDDDPPPDDDDIDPDDDDDDDDDDDGDDSVRSNVVNDDDFFKDKDKDWDADPVGDIDIPDIDIDTHDPFDFKAKAWPPPFDQAAAAFQDKGKTKMKIAGQVLFQKDKFKFKAFPFAFPDKDQCQVQDPPPVPQKDKDWDPFDDWHWAQLLHLDHRIWIKGFGPQGGKIKIKGFDFAQKKKKKKKKAWQDDDLFWWFFKWFDFPDAFTQAGQTCHPNWGWGDTPPDPPDIDTDHQPDGDDHGWMKMKIWIHHLVQQKIKIWIAGSVRHTRDIDIDDHHPDNTTGGMMMGMTDRDRIMMIMGTITMTRGPDTDRPDDDDDDPDWDWDWPDRSSNDTIMIITIDRRHDDPWGWIKMKMWMDGPPDIYIDIRPDTHTHQYQWDKDFPLPQDAAAPPDDQFQLLVQLQRQLVSQQVQLPDDGDDSVVLQVQLLVQDDPVCVPPSFRDPRSSQSSNQLDDNPDPPVVDSPDPQCVDPVHNQQRLFRKDKDKFALVDPCQLLVLVLVQQLQQPAFTFRGFLVDPGHTRSRRGTWKKFFWPQERRWIKTFRMWIKSYRQQPCNSPCSLDGAEIETFWTWIAGNVDDDWQRTKIFTLQLCVQGTQAQHCDPDPSHNIGMMIGTDGDADPVNDPVPVPSPPDHPYHGDDFDFDQLLCVLLPNDQPDDQPPPPDPPPDPDDDPPPPPVDDNDDAPCVLDPVSQVPSPQSCVLRPPFDKDHWAWEQEPARRFIWTWIFTDDPQFGQKTWIATPRGGTTGMMTGDPDTHHPLLADPVNLVVLVVVVPDPDPPPDDPDPPDLPDPWDWGWYDDCDDQDPGPSWTWIWIDGPVAIWTATSVGDIDGDDPVPPFPWDKDFDPDDDPPNPPDPDDDTDIDTDGPPLPDDWDKDKDKAAFDDPPLPQATPPDRDGLVNDFDWDQDPVPGTDTAPPWDRDSVRRIIIGIHTGDD

pLDDT: mean 76.89, std 15.78, range [30.36, 98.5]

InterPro domains:
  IPR013320 Concanavalin A-like lectin/glucanase domain superfamily [SSF49899] (2-83)

Mean predicted aligned error: 19.18 Å

Organism: NCBI:txid3101447

Radius of gyration: 43.72 Å; Cα contacts (8 Å, |Δi|>4): 2006; chains: 1; bounding box: 161×72×89 Å